Protein AF-A0A1V6U0C4-F1 (afdb_monomer_lite)

Organism: NCBI:txid303698

Radius of gyration: 34.63 Å; chains: 1; bounding box: 100×95×106 Å

Sequence (886 aa):
MTERLQQIHQQLEPTDLATYPDRLDGQVVIITGGAQGIGRATALILARKGAKLAINDLDKDKAEKLAKEIRALQGEAEIFPGNVLEEAFPQLLVSSVLQKWGKINCLINNAGFCHDSAIHKMDDDKFDIIMKIHNYVPFRMARALAGHWMDPANMTMPKAIINVSSTSGLHGSMGQINYATAKAGVLGLTKTIAAEWGRYNVRANVVAYGWIDTRITRPPTDSETMEIGGQAIKLGIPENAKKWRDVSDIPLGRPGSADEAARVILFLASPLSSDVQHARSPQAREINFDFWFVLQASALIYVSSWLTIDNSKTPLHKTRTSSQPSEQWDNEVDVYDIQDYRPRSVSLSSQLLCLRELVHTQDKKRKISAPKKNKIEGPVFLLELPRPERLQELLDVYFRDLDSFFPFIKRDETQAQIEKALHSLGHSDNQLILDIQPEGYSLIALLCNMLAIAESLCAPGAWPYEIRPGWSLFLRGCRLIQHCSPLRHIDFHLIQYYALSSEYLMQSELLYDASRAISTAAQLAMRVRLNEERVWNTATESEIKNRKRLWWTIYFLDQKISQRTGSPYIIRDTEIALPEFSQDPKTRTDRYMQVLVDLGRLWSLIWDTFFAASAPKPQDWKEVELMDTRILMVQRDLASELTWNTDILSRVYMAQEEQEPYIRRRLAIFIRLNILRLTIRQNPMQKRQGTKYHGICVSLASETVEAIAAFTESCQSIIPCGFFFCTALLECIYHLILSMQAIPTDEEHEASIQSFRLAYQLLERFSQALDTAKRALRALNSVVSLAAITKSRSIDRGPSPLREPEEDPAIELNFNVPEPIDFFDPMSWQIDDIPLDVVALVSSMGEPPIYDNTVGEMSKKSPTPDISIWDCEYVQGSTPGSILNQ

Secondary structure (DSSP, 8-state):
-HHHHHHHHHHHS---T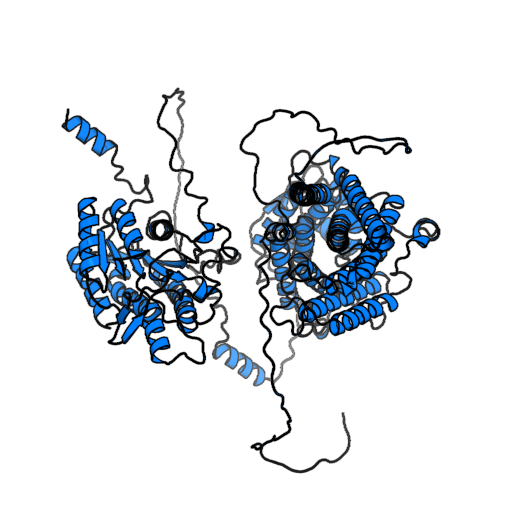TT-TT--TT-EEEEETTTSHHHHHHHHHHHTTT-EEEEEES-HHHHHHHHHHHHHTT--EEEEES-TTSTTHHHHHHHHHHHHHS---EEEE-------B-GGG--HHHHHHHHIIIIIHHHHHHHHHHHHHSSGGGTTS-EEEEEEEETHHHH--TTBHHHHHHHHHHHHHHHHHHHHHGGGTEEEEEEEE--B-SGGGS---TT-EEEETTEEEE-S--TT-TTTT--TTSTTSSPBPHHHHHHHHHHHHSGGGTT-S----SSS-SS-TTTSSEEEGGG--TTGGGS----------------------------------------HHHHHHHHHHHH-------PPPPPP--------EEEE---HHHHHHHHHHHHHHTTTT---S-HHHHHHHHHHHHHHHT-BTTB-EEEE-GGGHHHHHHHHHHHHHHHHTS-GGG-SS-SSTTHHHHHHHHHHHTTS-TTT---HHHHHHHHHHHHHHHHTT-HHHHHHHHHHHHHHHHHTTTTBGGG-TT--HHHHHHHHHHHHHHHHHHHHHHHHHTS--S--GGG-B---STT---SHHHHHHHHHHHHHHHHHHHIIIIISTT-S-TT-HHHHHHHHHHHHHHHHTS-TTT---GGGTTTTGGGTT--HHHHHHHHHHHHHHHHHHHHTTS-TT-S---GGGHHHHHHHHHHHHHHHHHHHHH-S--GGGHHHHHHHHHHHHHHHHHHHTSPPPHHHHHHHHHHHHHHHHHHHHHHTT-HHHHHHHHHHHHHHHHHHHTTSS-----------------------PPPP-----TT---S----GGGGGGGGG--PPPPP-----------------------------------

pLDDT: mean 71.69, std 26.25, range [21.12, 98.69]

Structure (mmCIF, N/CA/C/O backbone):
data_AF-A0A1V6U0C4-F1
#
_entry.id   AF-A0A1V6U0C4-F1
#
loop_
_atom_site.group_PDB
_atom_site.id
_atom_site.type_symbol
_atom_site.label_atom_id
_atom_site.label_alt_id
_atom_site.label_comp_id
_atom_site.label_asym_id
_atom_site.label_entity_id
_atom_site.label_seq_id
_atom_site.pdbx_PDB_ins_code
_atom_site.Cartn_x
_atom_site.Cartn_y
_atom_site.Cartn_z
_atom_site.occupancy
_atom_site.B_iso_or_equiv
_atom_site.auth_seq_id
_atom_site.auth_comp_id
_atom_site.auth_asym_id
_atom_site.auth_atom_id
_atom_site.pdbx_PDB_model_num
ATOM 1 N N . MET A 1 1 ? -57.168 0.399 -27.614 1.00 48.81 1 MET A N 1
ATOM 2 C CA . MET A 1 1 ? -56.243 1.178 -26.748 1.00 48.81 1 MET A CA 1
ATOM 3 C C . MET A 1 1 ? -55.398 0.246 -25.891 1.00 48.81 1 MET A C 1
ATOM 5 O O . MET A 1 1 ? -54.184 0.334 -25.979 1.00 48.81 1 MET A O 1
ATOM 9 N N . THR A 1 2 ? -56.014 -0.682 -25.152 1.00 57.25 2 THR A N 1
ATOM 10 C CA . THR A 1 2 ? -55.344 -1.708 -24.328 1.00 57.25 2 THR A CA 1
ATOM 11 C C . THR A 1 2 ? -54.260 -2.487 -25.079 1.00 57.25 2 THR A C 1
ATOM 13 O O . THR A 1 2 ? -53.132 -2.532 -24.612 1.00 57.25 2 THR A O 1
ATOM 16 N N . GLU A 1 3 ? -54.538 -2.979 -26.291 1.00 62.91 3 GLU A N 1
ATOM 17 C CA . GLU A 1 3 ? -53.541 -3.671 -27.133 1.00 62.91 3 GLU A CA 1
ATOM 18 C C . GLU A 1 3 ? -52.337 -2.784 -27.476 1.00 62.91 3 GLU A C 1
ATOM 20 O O . GLU A 1 3 ? -51.212 -3.259 -27.551 1.00 62.91 3 GLU A O 1
ATOM 25 N N . ARG A 1 4 ? -52.555 -1.474 -27.651 1.00 60.41 4 ARG A N 1
ATOM 26 C CA . ARG A 1 4 ? -51.495 -0.509 -27.970 1.00 60.41 4 ARG A CA 1
ATOM 27 C C . ARG A 1 4 ? -50.653 -0.181 -26.736 1.00 60.41 4 ARG A C 1
ATOM 29 O O . ARG A 1 4 ? -49.456 0.028 -26.869 1.00 60.41 4 ARG A O 1
ATOM 36 N N . LEU A 1 5 ? -51.256 -0.208 -25.543 1.00 59.62 5 LEU A N 1
ATOM 37 C CA . LEU A 1 5 ? -50.532 -0.193 -24.268 1.00 59.62 5 LEU A CA 1
ATOM 38 C C . LEU A 1 5 ? -49.757 -1.500 -24.046 1.00 59.62 5 LEU A C 1
ATOM 40 O O . LEU A 1 5 ? -48.626 -1.435 -23.591 1.00 59.62 5 LEU A O 1
ATOM 44 N N . GLN A 1 6 ? -50.302 -2.662 -24.421 1.00 52.16 6 GLN A N 1
ATOM 45 C CA . GLN A 1 6 ? -49.581 -3.941 -24.362 1.00 52.16 6 GLN A CA 1
ATOM 46 C C . GLN A 1 6 ? -48.419 -3.999 -25.362 1.00 52.16 6 GLN A C 1
ATOM 48 O O . GLN A 1 6 ? -47.342 -4.439 -24.985 1.00 52.16 6 GLN A O 1
ATOM 53 N N . GLN A 1 7 ? -48.587 -3.495 -26.589 1.00 53.66 7 GLN A N 1
ATOM 54 C CA . GLN A 1 7 ? -47.493 -3.358 -27.558 1.00 53.66 7 GLN A CA 1
ATOM 55 C C . GLN A 1 7 ? -46.413 -2.392 -27.062 1.00 53.66 7 GLN A C 1
ATOM 57 O O . GLN A 1 7 ? -45.239 -2.730 -27.126 1.00 53.66 7 GLN A O 1
ATOM 62 N N . ILE A 1 8 ? -46.790 -1.230 -26.516 1.00 56.28 8 ILE A N 1
ATOM 63 C CA . ILE A 1 8 ? -45.831 -0.291 -25.915 1.00 56.28 8 ILE A CA 1
ATOM 64 C C . ILE A 1 8 ? -45.133 -0.932 -24.706 1.00 56.28 8 ILE A C 1
ATOM 66 O O . ILE A 1 8 ? -43.926 -0.796 -24.568 1.00 56.28 8 ILE A O 1
ATOM 70 N N . HIS A 1 9 ? -45.840 -1.695 -23.871 1.00 47.06 9 HIS A N 1
ATOM 71 C CA . HIS A 1 9 ? -45.245 -2.416 -22.743 1.00 47.06 9 HIS A CA 1
ATOM 72 C C . HIS A 1 9 ? -44.287 -3.528 -23.209 1.00 47.06 9 HIS A C 1
ATOM 74 O O . HIS A 1 9 ? -43.202 -3.641 -22.658 1.00 47.06 9 HIS A O 1
ATOM 80 N N . GLN A 1 10 ? -44.613 -4.270 -24.274 1.00 45.59 10 GLN A N 1
ATOM 81 C CA . GLN A 1 10 ? -43.714 -5.247 -24.915 1.00 45.59 10 GLN A CA 1
ATOM 82 C C . GLN A 1 10 ? -42.539 -4.607 -25.676 1.00 45.59 10 GLN A C 1
ATOM 84 O O . GLN A 1 10 ? -41.544 -5.278 -25.916 1.00 45.59 10 GLN A O 1
ATOM 89 N N . GLN A 1 11 ? -42.641 -3.332 -26.061 1.00 49.75 11 GLN A N 1
ATOM 90 C CA . GLN A 1 11 ? -41.551 -2.549 -26.661 1.00 49.75 11 GLN A CA 1
ATOM 91 C C . GLN A 1 11 ? -40.713 -1.788 -25.619 1.00 49.75 11 GLN A C 1
ATOM 93 O O . GLN A 1 11 ? -39.658 -1.261 -25.963 1.00 49.75 11 GLN A O 1
ATOM 98 N N . LEU A 1 12 ? -41.174 -1.728 -24.364 1.00 47.59 12 LEU A N 1
ATOM 99 C CA . LEU A 1 12 ? -40.474 -1.119 -23.228 1.00 47.59 12 LEU A CA 1
ATOM 100 C C . LEU A 1 12 ? -39.928 -2.149 -22.230 1.00 47.59 12 LEU A C 1
ATOM 102 O O . LEU A 1 12 ? -39.024 -1.799 -21.482 1.00 47.59 12 LEU A O 1
ATOM 106 N N . GLU A 1 13 ? -40.434 -3.388 -22.208 1.00 42.34 13 GLU A N 1
ATOM 107 C CA . GLU A 1 13 ? -39.795 -4.520 -21.525 1.00 42.34 13 GLU A CA 1
ATOM 108 C C . GLU A 1 13 ? -38.587 -4.999 -22.345 1.00 42.34 13 GLU A C 1
ATOM 110 O O . GLU A 1 13 ? -38.758 -5.583 -23.419 1.00 42.34 13 GLU A O 1
ATOM 115 N N . PRO A 1 14 ? -37.354 -4.784 -21.864 1.00 43.22 14 PRO A N 1
ATOM 116 C CA . PRO A 1 14 ? -36.155 -5.143 -22.592 1.00 43.22 14 PRO A CA 1
ATOM 117 C C . PRO A 1 14 ? -35.786 -6.589 -22.257 1.00 43.22 14 PRO A C 1
ATOM 119 O O . PRO A 1 14 ? -35.082 -6.864 -21.285 1.00 43.22 14 PRO A O 1
ATOM 122 N N . THR A 1 15 ? -36.248 -7.532 -23.076 1.00 44.88 15 THR A N 1
ATOM 123 C CA . THR A 1 15 ? -35.965 -8.971 -22.913 1.00 44.88 15 THR A CA 1
ATOM 124 C C . THR A 1 15 ? -34.517 -9.371 -23.233 1.00 44.88 15 THR A C 1
ATOM 126 O O . THR A 1 15 ? -34.211 -10.561 -23.258 1.00 44.88 15 THR A O 1
ATOM 129 N N . ASP A 1 16 ? -33.632 -8.409 -23.508 1.00 48.69 16 ASP A N 1
ATOM 130 C CA . ASP A 1 16 ? -32.241 -8.647 -23.889 1.00 48.69 16 ASP A CA 1
ATOM 131 C C . ASP A 1 16 ? -31.268 -8.297 -22.748 1.00 48.69 16 ASP A C 1
ATOM 133 O O . ASP A 1 16 ? -31.125 -7.137 -22.339 1.00 48.69 16 ASP A O 1
ATOM 137 N N . LEU A 1 17 ? -30.553 -9.320 -22.269 1.00 49.03 17 LEU A N 1
ATOM 138 C CA . LEU A 1 17 ? -29.506 -9.211 -21.248 1.00 49.03 17 LEU A CA 1
ATOM 139 C C . LEU A 1 17 ? -28.351 -8.291 -21.680 1.00 49.03 17 LEU A C 1
ATOM 141 O O . LEU A 1 17 ? -27.654 -7.762 -20.817 1.00 49.03 17 LEU A O 1
ATOM 145 N N . ALA A 1 18 ? -28.165 -8.062 -22.986 1.00 49.72 18 ALA A N 1
ATOM 146 C CA . ALA A 1 18 ? -27.179 -7.118 -23.505 1.00 49.72 18 ALA A CA 1
ATOM 147 C C . ALA A 1 18 ? -27.529 -5.646 -23.214 1.00 49.72 18 ALA A C 1
ATOM 149 O O . ALA A 1 18 ? -26.632 -4.806 -23.197 1.00 49.72 18 ALA A O 1
ATOM 150 N N . THR A 1 19 ? -28.807 -5.317 -22.978 1.00 50.94 19 THR A N 1
ATOM 151 C CA . THR A 1 19 ? -29.241 -3.925 -22.740 1.00 50.94 19 THR A CA 1
ATOM 152 C C . THR A 1 19 ? -29.371 -3.597 -21.246 1.00 50.94 19 THR A C 1
ATOM 154 O O . THR A 1 19 ? -29.129 -2.460 -20.849 1.00 50.94 19 THR A O 1
ATOM 157 N N . TYR A 1 20 ? -29.701 -4.582 -20.398 1.00 63.03 20 TYR A N 1
ATOM 158 C CA . TYR A 1 20 ? -29.840 -4.402 -18.943 1.00 63.03 20 TYR A CA 1
ATOM 159 C C . TYR A 1 20 ? -29.077 -5.497 -18.173 1.00 63.03 20 TYR A C 1
ATOM 161 O O . TYR A 1 20 ? -29.687 -6.446 -17.675 1.00 63.03 20 TYR A O 1
ATOM 169 N N . PRO A 1 21 ? -27.740 -5.377 -18.040 1.00 68.25 21 PRO A N 1
ATOM 170 C CA . PRO A 1 21 ? -26.873 -6.416 -17.465 1.00 68.25 21 PRO A CA 1
ATOM 171 C C . PRO A 1 21 ? -27.048 -6.651 -15.953 1.00 68.25 21 PRO A C 1
ATOM 173 O O . PRO A 1 21 ? -26.365 -7.503 -15.386 1.00 68.25 21 PRO A O 1
ATOM 176 N N . ASP A 1 22 ? -27.947 -5.915 -15.292 1.00 74.25 22 ASP A N 1
ATOM 177 C CA . ASP A 1 22 ? -28.331 -6.117 -13.890 1.00 74.25 22 ASP A CA 1
ATOM 178 C C . ASP A 1 22 ? -29.613 -6.959 -13.713 1.00 74.25 22 ASP A C 1
ATOM 180 O O . ASP A 1 22 ? -29.988 -7.283 -12.582 1.00 74.25 22 ASP A O 1
ATOM 184 N N . ARG A 1 23 ? -30.278 -7.337 -14.817 1.00 85.00 23 ARG A N 1
ATOM 185 C CA . ARG A 1 23 ? -31.432 -8.244 -14.818 1.00 85.00 23 ARG A CA 1
ATOM 186 C C . ARG A 1 23 ? -31.008 -9.709 -14.644 1.00 85.00 23 ARG A C 1
ATOM 188 O O . ARG A 1 23 ? -29.919 -10.134 -15.031 1.00 85.00 23 ARG A O 1
ATOM 195 N N . LEU A 1 24 ? -31.897 -10.484 -14.028 1.00 91.25 24 LEU A N 1
ATOM 196 C CA . LEU A 1 24 ? -31.707 -11.869 -13.588 1.00 91.25 24 LEU A CA 1
ATOM 197 C C . LEU A 1 24 ? -32.878 -12.771 -14.020 1.00 91.25 24 LEU A C 1
ATOM 199 O O . LEU A 1 24 ? -33.115 -13.807 -13.397 1.00 91.25 24 LEU A O 1
ATOM 203 N N . ASP A 1 25 ? -33.635 -12.382 -15.049 1.00 89.69 25 ASP A N 1
ATOM 204 C CA . ASP A 1 25 ? -34.877 -13.054 -15.437 1.00 89.69 25 ASP A CA 1
ATOM 205 C C . ASP A 1 25 ? -34.689 -14.553 -15.673 1.00 89.69 25 ASP A C 1
ATOM 207 O O . ASP A 1 25 ? -33.862 -15.007 -16.468 1.00 89.69 25 ASP A O 1
ATOM 211 N N . GLY A 1 26 ? -35.464 -15.348 -14.936 1.00 87.69 26 GLY A N 1
ATOM 212 C CA . GLY A 1 26 ? -35.410 -16.802 -15.024 1.00 87.69 26 GLY A CA 1
ATOM 213 C C . GLY A 1 26 ? -34.105 -17.424 -14.516 1.00 87.69 26 GLY A C 1
ATOM 214 O O . GLY A 1 26 ? -33.923 -18.629 -14.707 1.00 87.69 26 GLY A O 1
ATOM 215 N N . GLN A 1 27 ? -33.207 -16.672 -13.870 1.00 95.06 27 GLN A N 1
ATOM 216 C CA . GLN A 1 27 ? -32.126 -17.248 -13.068 1.00 95.06 27 GLN A CA 1
ATOM 217 C C . GLN A 1 27 ? -32.682 -17.805 -11.753 1.00 95.06 27 GLN A C 1
ATOM 219 O O . GLN A 1 27 ? -33.609 -17.240 -11.176 1.00 95.06 27 GLN A O 1
ATOM 224 N N . VAL A 1 28 ? -32.109 -18.907 -11.268 1.00 98.25 28 VAL A N 1
ATOM 225 C CA . VAL A 1 28 ? -32.510 -19.545 -10.001 1.00 98.25 28 VAL A CA 1
ATOM 226 C C . VAL A 1 28 ? -31.437 -19.305 -8.941 1.00 98.25 28 VAL A C 1
ATOM 228 O O . VAL A 1 28 ? -30.267 -19.622 -9.169 1.00 98.25 28 VAL A O 1
ATOM 231 N N . VAL A 1 29 ? -31.819 -18.760 -7.786 1.00 98.56 29 VAL A N 1
ATOM 232 C CA . VAL A 1 29 ? -30.886 -18.353 -6.725 1.00 98.56 29 VAL A CA 1
ATOM 233 C C . VAL A 1 29 ? -31.259 -18.989 -5.387 1.00 98.56 29 VAL A C 1
ATOM 235 O O . VAL A 1 29 ? -32.388 -18.846 -4.920 1.00 98.56 29 VAL A O 1
ATOM 238 N N . ILE A 1 30 ? -30.296 -19.656 -4.748 1.00 98.69 30 ILE A N 1
ATOM 239 C CA . ILE A 1 30 ? -30.408 -20.150 -3.370 1.00 98.69 30 ILE A CA 1
ATOM 240 C C . ILE A 1 30 ? -29.840 -19.105 -2.410 1.00 98.69 30 ILE A C 1
ATOM 242 O O . ILE A 1 30 ? -28.704 -18.668 -2.580 1.00 98.69 30 ILE A O 1
ATOM 246 N N . ILE A 1 31 ? -30.602 -18.751 -1.373 1.00 98.50 31 ILE A N 1
ATOM 247 C CA . ILE A 1 31 ? -30.173 -17.865 -0.283 1.00 98.50 31 ILE A CA 1
ATOM 248 C C . ILE A 1 31 ? -30.316 -18.620 1.040 1.00 98.50 31 ILE A C 1
ATOM 250 O O . ILE A 1 31 ? -31.425 -19.003 1.414 1.00 98.50 31 ILE A O 1
ATOM 254 N N . THR A 1 32 ? -29.210 -18.819 1.761 1.00 97.81 32 THR A N 1
ATOM 255 C CA . THR A 1 32 ? -29.235 -19.375 3.126 1.00 97.81 32 THR A CA 1
ATOM 256 C C . THR A 1 32 ? -29.350 -18.253 4.162 1.00 97.81 32 THR A C 1
ATOM 258 O O . THR A 1 32 ? -28.738 -17.193 4.011 1.00 97.81 32 THR A O 1
ATOM 261 N N . GLY A 1 33 ? -30.155 -18.450 5.211 1.00 95.12 33 GLY A N 1
ATOM 262 C CA . GLY A 1 33 ? -30.475 -17.391 6.182 1.00 95.12 33 GLY A CA 1
ATOM 263 C C . GLY A 1 33 ? -31.185 -16.194 5.535 1.00 95.12 33 GLY A C 1
ATOM 264 O O . GLY A 1 33 ? -30.844 -15.041 5.804 1.00 95.12 33 GLY A O 1
ATOM 265 N N . GLY A 1 34 ? -32.081 -16.462 4.584 1.00 94.38 34 GLY A N 1
ATOM 266 C CA . GLY A 1 34 ? -32.668 -15.459 3.700 1.00 94.38 34 GLY A CA 1
ATOM 267 C C . GLY A 1 34 ? -33.820 -14.644 4.295 1.00 94.38 34 GLY A C 1
ATOM 268 O O . GLY A 1 34 ? -34.226 -13.670 3.671 1.00 94.38 34 GLY A O 1
ATOM 269 N N . ALA A 1 35 ? -34.366 -14.990 5.466 1.00 92.88 35 ALA A N 1
ATOM 270 C CA . ALA A 1 35 ? -35.609 -14.385 5.959 1.00 92.88 35 ALA A CA 1
ATOM 271 C C . ALA A 1 35 ? -35.428 -13.042 6.695 1.00 92.88 35 ALA A C 1
ATOM 273 O O . ALA A 1 35 ? -36.407 -12.338 6.953 1.00 92.88 35 ALA A O 1
ATOM 274 N N . GLN A 1 36 ? -34.193 -12.662 7.041 1.00 89.19 36 GLN A N 1
ATOM 275 C CA . GLN A 1 36 ? -33.889 -11.469 7.843 1.00 89.19 36 GLN A CA 1
ATOM 276 C C . GLN A 1 36 ? -32.583 -10.772 7.415 1.00 89.19 36 GLN A C 1
ATOM 278 O O . GLN A 1 36 ? -31.756 -11.342 6.705 1.00 89.19 36 GLN A O 1
ATOM 283 N N . GLY A 1 37 ? -32.399 -9.516 7.842 1.00 91.62 37 GLY A N 1
ATOM 284 C CA . GLY A 1 37 ? -31.173 -8.738 7.615 1.00 91.62 37 GLY A CA 1
ATOM 285 C C . GLY A 1 37 ? -30.767 -8.620 6.139 1.00 91.62 37 GLY A C 1
ATOM 286 O O . GLY A 1 37 ? -31.616 -8.415 5.269 1.00 91.62 37 GLY A O 1
ATOM 287 N N . ILE A 1 38 ? -29.465 -8.778 5.873 1.00 93.38 38 ILE A N 1
ATOM 288 C CA . ILE A 1 38 ? -28.871 -8.751 4.523 1.00 93.38 38 ILE A CA 1
ATOM 289 C C . ILE A 1 38 ? -29.523 -9.805 3.615 1.00 93.38 38 ILE A C 1
ATOM 291 O O . ILE A 1 38 ? -29.815 -9.506 2.459 1.00 93.38 38 ILE A O 1
ATOM 295 N N . GLY A 1 39 ? -29.841 -10.995 4.139 1.00 96.12 39 GLY A N 1
ATOM 296 C CA . GLY A 1 39 ? -30.518 -12.062 3.396 1.00 96.12 39 GLY A CA 1
ATOM 297 C C . GLY A 1 39 ? -31.886 -11.637 2.853 1.00 96.12 39 GLY A C 1
ATOM 298 O O . GLY A 1 39 ? -32.163 -11.838 1.671 1.00 96.12 39 GLY A O 1
ATOM 299 N N . ARG A 1 40 ? -32.703 -10.954 3.671 1.00 96.44 40 ARG A N 1
ATOM 300 C CA . ARG A 1 40 ? -34.016 -10.444 3.234 1.00 96.44 40 ARG A CA 1
ATOM 301 C C . ARG A 1 40 ? -33.895 -9.310 2.219 1.00 96.44 40 ARG A C 1
ATOM 303 O O . ARG A 1 40 ? -34.623 -9.311 1.230 1.00 96.44 40 ARG A O 1
ATOM 310 N N . ALA A 1 41 ? -32.998 -8.352 2.449 1.00 96.81 41 ALA A N 1
ATOM 311 C CA . ALA A 1 41 ? -32.757 -7.263 1.500 1.00 96.81 41 ALA A CA 1
ATOM 312 C C . ALA A 1 41 ? -32.272 -7.808 0.140 1.00 96.81 41 ALA A C 1
ATOM 314 O O . ALA A 1 41 ? -32.763 -7.409 -0.916 1.00 96.81 41 ALA A O 1
ATOM 315 N N . THR A 1 42 ? -31.395 -8.816 0.181 1.00 97.69 42 THR A N 1
ATOM 316 C CA . THR A 1 42 ? -30.909 -9.564 -0.986 1.00 97.69 42 THR A CA 1
ATOM 317 C C . THR A 1 42 ? -32.050 -10.276 -1.713 1.00 97.69 42 THR A C 1
ATOM 319 O O . THR A 1 42 ? -32.205 -10.106 -2.919 1.00 97.69 42 THR A O 1
ATOM 322 N N . ALA A 1 43 ? -32.913 -11.008 -1.006 1.00 97.94 43 ALA A N 1
ATOM 323 C CA . ALA A 1 43 ? -34.070 -11.652 -1.624 1.00 97.94 43 ALA A CA 1
ATOM 324 C C . ALA A 1 43 ? -35.005 -10.632 -2.309 1.00 97.94 43 ALA A C 1
ATOM 326 O O . ALA A 1 43 ? -35.416 -10.831 -3.450 1.00 97.94 43 ALA A O 1
ATOM 327 N N . LEU A 1 44 ? -35.296 -9.501 -1.659 1.00 97.12 44 LEU A N 1
ATOM 328 C CA . LEU A 1 44 ? -36.164 -8.467 -2.230 1.00 97.12 44 LEU A CA 1
ATOM 329 C C . LEU A 1 44 ? -35.559 -7.783 -3.466 1.00 97.12 44 LEU A C 1
ATOM 331 O O . LEU A 1 44 ? -36.295 -7.520 -4.418 1.00 97.12 44 LEU A O 1
ATOM 335 N N . ILE A 1 45 ? -34.252 -7.495 -3.486 1.00 96.06 45 ILE A N 1
ATOM 336 C CA . ILE A 1 45 ? -33.626 -6.839 -4.645 1.00 96.06 45 ILE A CA 1
ATOM 337 C C . ILE A 1 45 ? -33.458 -7.797 -5.836 1.00 96.06 45 ILE A C 1
ATOM 339 O O . ILE A 1 45 ? -33.698 -7.389 -6.970 1.00 96.06 45 ILE A O 1
ATOM 343 N N . LEU A 1 46 ? -33.135 -9.074 -5.595 1.00 96.62 46 LEU A N 1
ATOM 344 C CA . LEU A 1 46 ? -33.005 -10.083 -6.655 1.00 96.62 46 LEU A CA 1
ATOM 345 C C . LEU A 1 46 ? -34.370 -10.440 -7.270 1.00 96.62 46 LEU A C 1
ATOM 347 O O . LEU A 1 46 ? -34.481 -10.548 -8.491 1.00 96.62 46 LEU A O 1
ATOM 351 N N . ALA A 1 47 ? -35.428 -10.546 -6.455 1.00 96.00 47 ALA A N 1
ATOM 352 C CA . ALA A 1 47 ? -36.794 -10.758 -6.945 1.00 96.00 47 ALA A CA 1
ATOM 353 C C . ALA A 1 47 ? -37.259 -9.619 -7.871 1.00 96.00 47 ALA A C 1
ATOM 355 O O . ALA A 1 47 ? -37.797 -9.875 -8.946 1.00 96.00 47 ALA A O 1
ATOM 356 N N . ARG A 1 48 ? -36.967 -8.360 -7.507 1.00 93.50 48 ARG A N 1
ATOM 357 C CA . ARG A 1 48 ? -37.220 -7.167 -8.344 1.00 93.50 48 ARG A CA 1
ATOM 358 C C . ARG A 1 48 ? -36.404 -7.127 -9.646 1.00 93.50 48 ARG A C 1
ATOM 360 O O . ARG A 1 48 ? -36.626 -6.239 -10.464 1.00 93.50 48 ARG A O 1
ATOM 367 N N . LYS A 1 49 ? -35.464 -8.056 -9.836 1.00 93.88 49 LYS A N 1
ATOM 368 C CA . LYS A 1 49 ? -34.673 -8.240 -11.061 1.00 93.88 49 LYS A CA 1
ATOM 369 C C . LYS A 1 49 ? -35.012 -9.539 -11.803 1.00 93.88 49 LYS A C 1
ATOM 371 O O . LYS A 1 49 ? -34.269 -9.925 -12.695 1.00 93.88 49 LYS A O 1
ATOM 376 N N . GLY A 1 50 ? -36.126 -10.199 -11.469 1.00 92.88 50 GLY A N 1
ATOM 377 C CA . GLY A 1 50 ? -36.639 -11.367 -12.201 1.00 92.88 50 GLY A CA 1
ATOM 378 C C . GLY A 1 50 ? -36.068 -12.724 -11.764 1.00 92.88 50 GLY A C 1
ATOM 379 O O . GLY A 1 50 ? -36.359 -13.743 -12.398 1.00 92.88 50 GLY A O 1
ATOM 380 N N . ALA A 1 51 ? -35.279 -12.767 -10.685 1.00 96.44 51 ALA A N 1
ATOM 381 C CA . ALA A 1 51 ? -34.737 -14.014 -10.150 1.00 96.44 51 ALA A CA 1
ATOM 382 C C . ALA A 1 51 ? -35.814 -14.867 -9.451 1.00 96.44 51 ALA A C 1
ATOM 384 O O . ALA A 1 51 ? -36.647 -14.354 -8.701 1.00 96.44 51 ALA A O 1
ATOM 385 N N . LYS A 1 52 ? -35.738 -16.190 -9.638 1.00 98.19 52 LYS A N 1
ATOM 386 C CA . LYS A 1 52 ? -36.519 -17.201 -8.908 1.00 98.19 52 LYS A CA 1
ATOM 387 C C . LYS A 1 52 ? -35.754 -17.614 -7.652 1.00 98.19 52 LYS A C 1
ATOM 389 O O . LYS A 1 52 ? -34.585 -17.991 -7.751 1.00 98.19 52 LYS A O 1
ATOM 394 N N . LEU A 1 53 ? -36.381 -17.539 -6.479 1.00 98.31 53 LEU A N 1
ATOM 395 C CA . LEU A 1 53 ? -35.670 -17.610 -5.198 1.00 98.31 53 LEU A CA 1
ATOM 396 C C . LEU A 1 53 ? -36.024 -18.846 -4.363 1.00 98.31 53 LEU A C 1
ATOM 398 O O . LEU A 1 53 ? -37.177 -19.050 -3.982 1.00 98.31 53 LEU A O 1
ATOM 402 N N . ALA A 1 54 ? -34.995 -19.612 -4.001 1.00 98.38 54 ALA A N 1
ATOM 403 C CA . ALA A 1 54 ? -35.034 -20.616 -2.946 1.00 98.38 54 ALA A CA 1
ATOM 404 C C . ALA A 1 54 ? -34.546 -19.9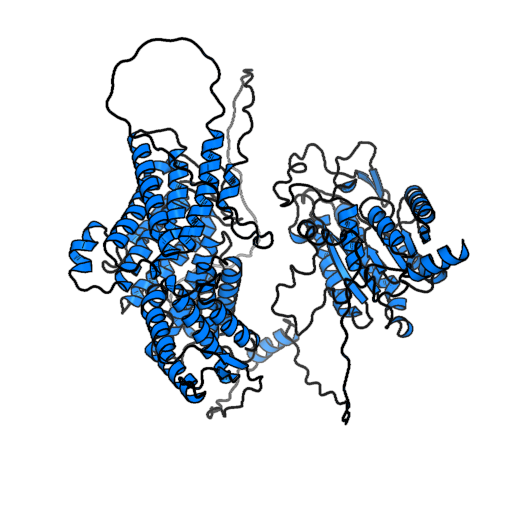89 -1.633 1.00 98.38 54 ALA A C 1
ATOM 406 O O . ALA A 1 54 ? -33.352 -19.729 -1.458 1.00 98.38 54 ALA A O 1
ATOM 407 N N . ILE A 1 55 ? -35.471 -19.733 -0.711 1.00 98.12 55 ILE A N 1
ATOM 408 C CA . ILE A 1 55 ? -35.203 -19.041 0.551 1.00 98.12 55 ILE A CA 1
ATOM 409 C C . ILE A 1 55 ? -35.116 -20.078 1.669 1.00 98.12 55 ILE A C 1
ATOM 411 O O . ILE A 1 55 ? -36.134 -20.576 2.150 1.00 98.12 55 ILE A O 1
ATOM 415 N N . ASN A 1 56 ? -33.899 -20.401 2.101 1.00 97.94 56 ASN A N 1
ATOM 416 C CA . ASN A 1 56 ? -33.686 -21.164 3.324 1.00 97.94 56 ASN A CA 1
ATOM 417 C C . ASN A 1 56 ? -33.559 -20.221 4.528 1.00 97.94 56 ASN A C 1
ATOM 419 O O . ASN A 1 56 ? -32.838 -19.226 4.477 1.00 97.94 56 ASN A O 1
ATOM 423 N N . ASP A 1 57 ? -34.206 -20.581 5.632 1.00 95.69 57 ASP A N 1
ATOM 424 C CA . ASP A 1 57 ? -33.958 -20.025 6.961 1.00 95.69 57 ASP A CA 1
ATOM 425 C C . ASP A 1 57 ? -34.315 -21.080 8.028 1.00 95.69 57 ASP A C 1
ATOM 427 O O . ASP A 1 57 ? -34.948 -22.094 7.720 1.00 95.69 57 ASP A O 1
ATOM 431 N N . LEU A 1 58 ? -33.929 -20.839 9.281 1.00 90.81 58 LEU A N 1
ATOM 432 C CA . LEU A 1 58 ? -34.447 -21.590 10.429 1.00 90.81 58 LEU A CA 1
ATOM 433 C C . LEU A 1 58 ? -35.878 -21.141 10.758 1.00 90.81 58 LEU A C 1
ATOM 435 O O . LEU A 1 58 ? -36.724 -21.955 11.124 1.00 90.81 58 LEU A O 1
ATOM 439 N N . ASP A 1 59 ? -36.164 -19.846 10.599 1.00 91.00 59 ASP A N 1
ATOM 440 C CA . ASP A 1 59 ? -37.468 -19.268 10.907 1.00 91.00 59 ASP A CA 1
ATOM 441 C C . ASP A 1 59 ? -38.433 -19.392 9.717 1.00 91.00 59 ASP A C 1
ATOM 443 O O . ASP A 1 59 ? -38.454 -18.569 8.794 1.00 91.00 59 ASP A O 1
ATOM 447 N N . LYS A 1 60 ? -39.250 -20.451 9.751 1.00 93.88 60 LYS A N 1
ATOM 448 C CA . LYS A 1 60 ? -40.256 -20.755 8.725 1.00 93.88 60 LYS A CA 1
ATOM 449 C C . LYS A 1 60 ? -41.264 -19.621 8.514 1.00 93.88 60 LYS A C 1
ATOM 451 O O . LYS A 1 60 ? -41.650 -19.370 7.373 1.00 93.88 60 LYS A O 1
ATOM 456 N N . ASP A 1 61 ? -41.692 -18.943 9.575 1.00 93.69 61 ASP A N 1
ATOM 457 C CA . ASP A 1 61 ? -42.777 -17.962 9.494 1.00 93.69 61 ASP A CA 1
ATOM 458 C C . ASP A 1 61 ? -42.275 -16.613 8.965 1.00 93.69 61 ASP A C 1
ATOM 460 O O . ASP A 1 61 ? -42.946 -15.986 8.136 1.00 93.69 61 ASP A O 1
ATOM 464 N N . LYS A 1 62 ? -41.049 -16.204 9.327 1.00 93.31 62 LYS A N 1
ATOM 465 C CA . LYS A 1 62 ? -40.346 -15.098 8.657 1.00 93.31 62 LYS A CA 1
ATOM 466 C C . LYS A 1 62 ? -40.083 -15.426 7.184 1.00 93.31 62 LYS A C 1
ATOM 468 O O . LYS A 1 62 ? -40.295 -14.558 6.335 1.00 93.31 62 LYS A O 1
ATOM 473 N N . ALA A 1 63 ? -39.674 -16.657 6.863 1.00 94.94 63 ALA A N 1
ATOM 474 C CA . ALA A 1 63 ? -39.440 -17.075 5.481 1.00 94.94 63 ALA A CA 1
ATOM 475 C C . ALA A 1 63 ? -40.731 -17.027 4.643 1.00 94.94 63 ALA A C 1
ATOM 477 O O . ALA A 1 63 ? -40.733 -16.446 3.558 1.00 94.94 63 ALA A O 1
ATOM 478 N N . GLU A 1 64 ? -41.852 -17.561 5.145 1.00 96.62 64 GLU A N 1
ATOM 479 C CA . GLU A 1 64 ? -43.133 -17.530 4.422 1.00 96.62 64 GLU A CA 1
ATOM 480 C C . GLU A 1 64 ? -43.700 -16.107 4.314 1.00 96.62 64 GLU A C 1
ATOM 482 O O . GLU A 1 64 ? -44.299 -15.757 3.295 1.00 96.62 64 GLU A O 1
ATOM 487 N N . LYS A 1 65 ? -43.483 -15.249 5.322 1.00 96.50 65 LYS A N 1
ATOM 488 C CA . LYS A 1 65 ? -43.807 -13.818 5.223 1.00 96.50 65 LYS A CA 1
ATOM 489 C C . LYS A 1 65 ? -43.034 -13.158 4.079 1.00 96.50 65 LYS A C 1
ATOM 491 O O . LYS A 1 65 ? -43.646 -12.495 3.246 1.00 96.50 65 LYS A O 1
ATOM 496 N N . LEU A 1 66 ? -41.722 -13.375 3.996 1.00 96.88 66 LEU A N 1
ATOM 497 C CA . LEU A 1 66 ? -40.894 -12.845 2.912 1.00 96.88 66 LEU A CA 1
ATOM 498 C C . LEU A 1 66 ? -41.307 -13.406 1.542 1.00 96.88 66 LEU A C 1
ATOM 500 O O . LEU A 1 66 ? -41.407 -12.657 0.573 1.00 96.88 66 LEU A O 1
ATOM 504 N N . ALA A 1 67 ? -41.624 -14.697 1.449 1.00 96.56 67 ALA A N 1
ATOM 505 C CA . ALA A 1 67 ? -42.101 -15.281 0.201 1.00 96.56 67 ALA A CA 1
ATOM 506 C C . ALA A 1 67 ? -43.448 -14.676 -0.248 1.00 96.56 67 ALA A C 1
ATOM 508 O O . ALA A 1 67 ? -43.645 -14.443 -1.439 1.00 96.56 67 ALA A O 1
ATOM 509 N N . LYS A 1 68 ? -44.350 -14.333 0.684 1.00 96.69 68 LYS A N 1
ATOM 510 C CA . LYS A 1 68 ? -45.573 -13.559 0.392 1.00 96.69 68 LYS A CA 1
ATOM 511 C C . LYS A 1 68 ? -45.270 -12.127 -0.062 1.00 96.69 68 LYS A C 1
ATOM 513 O O . LYS A 1 68 ? -45.877 -11.675 -1.028 1.00 96.69 68 LYS A O 1
ATOM 518 N N . GLU A 1 69 ? -44.321 -11.438 0.576 1.00 96.12 69 GLU A N 1
ATOM 519 C CA . GLU A 1 69 ? -43.858 -10.102 0.158 1.00 96.12 69 GLU A CA 1
ATOM 520 C C . GLU A 1 69 ? -43.287 -10.121 -1.275 1.00 96.12 69 GLU A C 1
ATOM 522 O O . GLU A 1 69 ? -43.589 -9.236 -2.071 1.00 96.12 69 GLU A O 1
ATOM 527 N N . ILE A 1 70 ? -42.529 -11.160 -1.640 1.00 96.69 70 ILE A N 1
ATOM 528 C CA . ILE A 1 70 ? -41.969 -11.337 -2.990 1.00 96.69 70 ILE A CA 1
ATOM 529 C C . ILE A 1 70 ? -43.057 -11.653 -4.025 1.00 96.69 70 ILE A C 1
ATOM 531 O O . ILE A 1 70 ? -43.081 -11.029 -5.084 1.00 96.69 70 ILE A O 1
ATOM 535 N N . ARG A 1 71 ? -44.000 -12.550 -3.708 1.00 94.62 71 ARG A N 1
ATOM 536 C CA . ARG A 1 71 ? -45.143 -12.868 -4.588 1.00 94.62 71 ARG A CA 1
ATOM 537 C C . ARG A 1 71 ? -46.042 -11.644 -4.823 1.00 94.62 71 ARG A C 1
ATOM 539 O O . ARG A 1 71 ? -46.564 -11.476 -5.920 1.00 94.62 71 ARG A O 1
ATOM 546 N N . ALA A 1 72 ? -46.178 -10.756 -3.833 1.00 91.81 72 ALA A N 1
ATOM 547 C CA . ALA A 1 72 ? -46.879 -9.476 -3.980 1.00 91.81 72 ALA A CA 1
ATOM 548 C C . ALA A 1 72 ? -46.136 -8.471 -4.888 1.00 91.81 72 ALA A C 1
ATOM 550 O O . ALA A 1 72 ? -46.773 -7.619 -5.501 1.00 91.81 72 ALA A O 1
ATOM 551 N N . LEU A 1 73 ? -44.812 -8.604 -5.027 1.00 86.69 73 LEU A N 1
ATOM 552 C CA . LEU A 1 73 ? -43.981 -7.898 -6.013 1.00 86.69 73 LEU A CA 1
ATOM 553 C C . LEU A 1 73 ? -43.896 -8.644 -7.364 1.00 86.69 73 LEU A C 1
ATOM 555 O O . LEU A 1 73 ? -42.983 -8.388 -8.142 1.00 86.69 73 LEU A O 1
ATOM 559 N N . GLN A 1 74 ? -44.813 -9.585 -7.628 1.00 89.69 74 GLN A N 1
ATOM 560 C CA . GLN A 1 74 ? -44.861 -10.452 -8.820 1.00 89.69 74 GLN A CA 1
ATOM 561 C C . GLN A 1 74 ? -43.633 -11.370 -9.021 1.00 89.69 74 GLN A C 1
ATOM 563 O O . GLN A 1 74 ? -43.525 -12.035 -10.050 1.00 89.69 74 GLN A O 1
ATOM 568 N N . GLY A 1 75 ? -42.735 -11.461 -8.034 1.00 90.88 75 GLY A N 1
ATOM 569 C CA . GLY A 1 75 ? -41.569 -12.344 -8.057 1.00 90.88 75 GLY A CA 1
ATOM 570 C C . GLY A 1 75 ? -41.885 -13.779 -7.622 1.00 90.88 75 GLY A C 1
ATOM 571 O O . GLY A 1 75 ? -42.846 -14.042 -6.894 1.00 90.88 75 GLY A O 1
ATOM 572 N N . GLU A 1 76 ? -41.042 -14.729 -8.027 1.00 96.06 76 GLU A N 1
ATOM 573 C CA . GLU A 1 76 ? -41.216 -16.148 -7.707 1.00 96.06 76 GLU A CA 1
ATOM 574 C C . GLU A 1 76 ? -40.308 -16.577 -6.545 1.00 96.06 76 GLU A C 1
ATOM 576 O O . GLU A 1 76 ? -39.083 -16.539 -6.653 1.00 96.06 76 GLU A O 1
ATOM 581 N N . ALA A 1 77 ? -40.907 -17.015 -5.432 1.00 96.75 77 ALA A N 1
ATOM 582 C CA . ALA A 1 77 ? -40.173 -17.476 -4.253 1.00 96.75 77 ALA A CA 1
ATOM 583 C C . ALA A 1 77 ? -40.809 -18.699 -3.575 1.00 96.75 77 ALA A C 1
ATOM 585 O O . ALA A 1 77 ? -42.031 -18.781 -3.383 1.00 96.75 77 ALA A O 1
ATOM 586 N N . GLU A 1 78 ? -39.945 -19.611 -3.137 1.00 97.38 78 GLU A N 1
ATOM 587 C CA . GLU A 1 78 ? -40.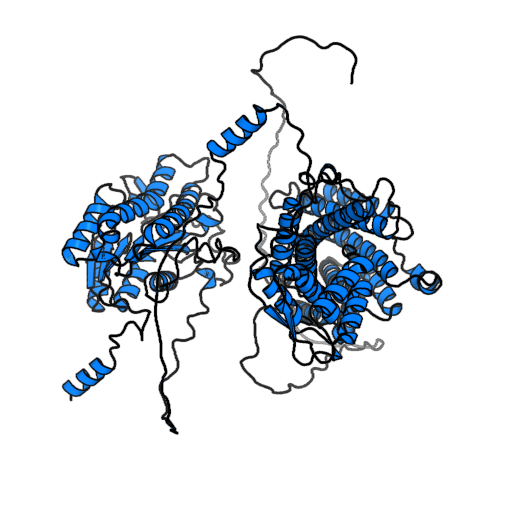267 -20.783 -2.327 1.00 97.38 78 GLU A CA 1
ATOM 588 C C . GLU A 1 78 ? -39.369 -20.856 -1.095 1.00 97.38 78 GLU A C 1
ATOM 590 O O . GLU A 1 78 ? -38.218 -20.417 -1.122 1.00 97.38 78 GLU A O 1
ATOM 595 N N . ILE A 1 79 ? -39.915 -21.410 -0.014 1.00 97.62 79 ILE A N 1
ATOM 596 C CA . ILE A 1 79 ? -39.214 -21.542 1.257 1.00 97.62 79 ILE A CA 1
ATOM 597 C C . ILE A 1 79 ? -38.718 -22.967 1.470 1.00 97.62 79 ILE A C 1
ATOM 599 O O . ILE A 1 79 ? -39.429 -23.937 1.216 1.00 97.62 79 ILE A O 1
ATOM 603 N N . PHE A 1 80 ? -37.516 -23.072 2.020 1.00 97.00 80 PHE A N 1
ATOM 604 C CA . PHE A 1 80 ? -36.895 -24.325 2.427 1.00 97.00 80 PHE A CA 1
ATOM 605 C C . PHE A 1 80 ? -36.497 -24.210 3.904 1.00 97.00 80 PHE A C 1
ATOM 607 O O . PHE A 1 80 ? -35.319 -23.993 4.213 1.00 97.00 80 PHE A O 1
ATOM 614 N N . PRO A 1 81 ? -37.478 -24.255 4.828 1.00 94.56 81 PRO A N 1
ATOM 615 C CA . PRO A 1 81 ? -37.218 -24.129 6.255 1.00 94.56 81 PRO A CA 1
ATOM 616 C C . PRO A 1 81 ? -36.413 -25.332 6.753 1.00 94.56 81 PRO A C 1
ATOM 618 O O . PRO A 1 81 ? -36.776 -26.476 6.478 1.00 94.56 81 PRO A O 1
ATOM 621 N N . GLY A 1 82 ? -35.332 -25.079 7.486 1.00 92.06 82 GLY A N 1
ATOM 622 C CA . GLY A 1 82 ? -34.507 -26.139 8.061 1.00 92.06 82 GLY A CA 1
ATOM 623 C C . GLY A 1 82 ? -33.067 -25.727 8.342 1.00 92.06 82 GLY A C 1
ATOM 624 O O . GLY A 1 82 ? -32.590 -24.670 7.916 1.00 92.06 82 GLY A O 1
ATOM 625 N N . ASN A 1 83 ? -32.380 -26.570 9.108 1.00 92.50 83 ASN A N 1
ATOM 626 C CA . ASN A 1 83 ? -31.077 -26.265 9.674 1.00 92.50 83 ASN A CA 1
ATOM 627 C C . ASN A 1 83 ? -29.933 -26.703 8.752 1.00 92.50 83 ASN A C 1
ATOM 629 O O . ASN A 1 83 ? -29.601 -27.880 8.649 1.00 92.50 83 ASN A O 1
ATOM 633 N N . VAL A 1 84 ? -29.254 -25.729 8.149 1.00 93.56 84 VAL A N 1
ATOM 634 C CA . VAL A 1 84 ? -28.094 -25.954 7.271 1.00 93.56 84 VAL A CA 1
ATOM 635 C C . VAL A 1 84 ? -26.903 -26.658 7.938 1.00 93.56 84 VAL A C 1
ATOM 637 O O . VAL A 1 84 ? -26.051 -27.192 7.229 1.00 93.56 84 VAL A O 1
ATOM 640 N N . LEU A 1 85 ? -26.833 -26.701 9.276 1.00 93.50 85 LEU A N 1
ATOM 641 C CA . LEU A 1 85 ? -25.812 -27.460 10.012 1.00 93.50 85 LEU A CA 1
ATOM 642 C C . LEU A 1 85 ? -26.008 -28.985 9.914 1.00 93.50 85 LEU A C 1
ATOM 644 O O . LEU A 1 85 ? -25.042 -29.734 10.094 1.00 93.50 85 LEU A O 1
ATOM 648 N N . GLU A 1 86 ? -27.222 -29.454 9.617 1.00 93.69 86 GLU A N 1
ATOM 649 C CA . GLU A 1 86 ? -27.520 -30.873 9.411 1.00 93.69 86 GLU A CA 1
ATOM 650 C C . GLU A 1 86 ? -26.843 -31.381 8.129 1.00 93.69 86 GLU A C 1
ATOM 652 O O . GLU A 1 86 ? -26.955 -30.778 7.064 1.00 93.69 86 GLU A O 1
ATOM 657 N N . GLU A 1 87 ? -26.132 -32.512 8.208 1.00 90.94 87 GLU A N 1
ATOM 658 C CA . GLU A 1 87 ? -25.297 -33.028 7.106 1.00 90.94 87 GLU A CA 1
ATOM 659 C C . GLU A 1 87 ? -26.081 -33.258 5.804 1.00 90.94 87 GLU A C 1
ATOM 661 O O . GLU A 1 87 ? -25.576 -32.964 4.719 1.00 90.94 87 GLU A O 1
ATOM 666 N N . ALA A 1 88 ? -27.317 -33.756 5.909 1.00 93.12 88 ALA A N 1
ATOM 667 C CA . ALA A 1 88 ? -28.158 -34.071 4.757 1.00 93.12 88 ALA A CA 1
ATOM 668 C C . ALA A 1 88 ? -28.850 -32.835 4.149 1.00 93.12 88 ALA A C 1
ATOM 670 O O . ALA A 1 88 ? -29.208 -32.854 2.969 1.00 93.12 88 ALA A O 1
ATOM 671 N N . PHE A 1 89 ? -29.045 -31.762 4.925 1.00 95.81 89 PHE A N 1
ATOM 672 C CA . PHE A 1 89 ? -29.913 -30.652 4.529 1.00 95.81 89 PHE A CA 1
ATOM 673 C C . PHE A 1 89 ? -29.434 -29.908 3.264 1.00 95.81 89 PHE A C 1
ATOM 675 O O . PHE A 1 89 ? -30.255 -29.716 2.365 1.00 95.81 89 PHE A O 1
ATOM 682 N N . PRO A 1 90 ? -28.135 -29.578 3.088 1.00 95.88 90 PRO A N 1
ATOM 683 C CA . PRO A 1 90 ? -27.622 -29.010 1.836 1.00 95.88 90 PRO A CA 1
ATOM 684 C C . PRO A 1 90 ? -27.945 -29.839 0.582 1.00 95.88 90 PRO A C 1
ATOM 686 O O . PRO A 1 90 ? -28.291 -29.275 -0.457 1.00 95.88 90 PRO A O 1
ATOM 689 N N . GLN A 1 91 ? -27.889 -31.173 0.677 1.00 96.06 91 GLN A N 1
ATOM 690 C CA . GLN A 1 91 ? -28.210 -32.060 -0.443 1.00 96.06 91 GLN A CA 1
ATOM 691 C C . GLN A 1 91 ? -29.716 -32.083 -0.732 1.00 96.06 91 GLN A C 1
ATOM 693 O O . GLN A 1 91 ? -30.113 -32.029 -1.896 1.00 96.06 91 GLN A O 1
ATOM 698 N N . LEU A 1 92 ? -30.556 -32.126 0.307 1.00 97.44 92 LEU A N 1
ATOM 699 C CA . LEU A 1 92 ? -32.019 -32.084 0.183 1.00 97.44 92 LEU A CA 1
ATOM 700 C C . LEU A 1 92 ? -32.504 -30.755 -0.415 1.00 97.44 92 LEU A C 1
ATOM 702 O O . LEU A 1 92 ? -33.356 -30.764 -1.306 1.00 97.44 92 LEU A O 1
ATOM 706 N N . LEU A 1 93 ? -31.915 -29.635 0.013 1.00 97.81 93 LEU A N 1
ATOM 707 C CA . LEU A 1 93 ? -32.177 -28.296 -0.513 1.00 97.81 93 LEU A CA 1
ATOM 708 C C . LEU A 1 93 ? -31.845 -28.218 -2.009 1.00 97.81 93 LEU A C 1
ATOM 710 O O . LEU A 1 93 ? -32.727 -27.928 -2.814 1.00 97.81 93 LEU A O 1
ATOM 714 N N . VAL A 1 94 ? -30.606 -28.540 -2.399 1.00 98.00 94 VAL A N 1
ATOM 715 C CA . VAL A 1 94 ? -30.188 -28.508 -3.813 1.00 98.00 94 VAL A CA 1
ATOM 716 C C . VAL A 1 94 ? -31.048 -29.440 -4.673 1.00 98.00 94 VAL A C 1
ATOM 718 O O . VAL A 1 94 ? -31.512 -29.028 -5.734 1.00 98.00 94 VAL A O 1
ATOM 721 N N . SER A 1 95 ? -31.329 -30.659 -4.204 1.00 97.62 95 SER A N 1
ATOM 722 C CA . SER A 1 95 ? -32.127 -31.635 -4.962 1.00 97.62 95 SER A CA 1
ATOM 723 C C . SER A 1 95 ? -33.569 -31.160 -5.186 1.00 97.62 95 SER A C 1
ATOM 725 O O . SER A 1 95 ? -34.084 -31.280 -6.294 1.00 97.62 95 SER A O 1
ATOM 727 N N . SER A 1 96 ? -34.200 -30.558 -4.172 1.00 97.81 96 SER A N 1
ATOM 728 C CA . SER A 1 96 ? -35.567 -30.014 -4.274 1.00 97.81 96 SER A CA 1
ATOM 729 C C . SER A 1 96 ? -35.650 -28.815 -5.226 1.00 97.81 96 SER A C 1
ATOM 731 O O . SER A 1 96 ? -36.561 -28.723 -6.048 1.00 97.81 96 SER A O 1
ATOM 733 N N . VAL A 1 97 ? -34.667 -27.912 -5.161 1.00 98.31 97 VAL A N 1
ATOM 734 C CA . VAL A 1 97 ? -34.577 -26.730 -6.037 1.00 98.31 97 VAL A CA 1
ATOM 735 C C . VAL A 1 97 ? -34.374 -27.147 -7.501 1.00 98.31 97 VAL A C 1
ATOM 737 O O . VAL A 1 97 ? -35.020 -26.594 -8.395 1.00 98.31 97 VAL A O 1
ATOM 740 N N . LEU A 1 98 ? -33.551 -28.173 -7.751 1.00 97.88 98 LEU A N 1
ATOM 741 C CA . LEU A 1 98 ? -33.377 -28.763 -9.083 1.00 97.88 98 LEU A CA 1
ATOM 742 C C . LEU A 1 98 ? -34.630 -29.495 -9.573 1.00 97.88 98 LEU A C 1
ATOM 744 O O . LEU A 1 98 ? -34.998 -29.328 -10.732 1.00 97.88 98 LEU A O 1
ATOM 748 N N . GLN A 1 99 ? -35.325 -30.244 -8.710 1.00 97.62 99 GLN A N 1
ATOM 749 C CA . GLN A 1 99 ? -36.576 -30.922 -9.071 1.00 97.62 99 GLN A CA 1
ATOM 750 C C . GLN A 1 99 ? -37.646 -29.937 -9.569 1.00 97.62 99 GLN A C 1
ATOM 752 O O . GLN A 1 99 ? -38.422 -30.276 -10.461 1.00 97.62 99 GLN A O 1
ATOM 757 N N . LYS A 1 100 ? -37.688 -28.721 -9.009 1.00 96.62 100 LYS A N 1
ATOM 758 C CA . LYS A 1 100 ? -38.685 -27.708 -9.367 1.00 96.62 100 LYS A CA 1
ATOM 759 C C . LYS A 1 100 ? -38.319 -26.863 -10.585 1.00 96.62 100 LYS A C 1
ATOM 761 O O . LYS A 1 100 ? -39.175 -26.627 -11.435 1.00 96.62 100 LYS A O 1
ATOM 766 N N . TRP A 1 101 ? -37.086 -26.359 -10.652 1.00 97.31 101 TRP A N 1
ATOM 767 C CA . TRP A 1 101 ? -36.688 -25.372 -11.667 1.00 97.31 101 TRP A CA 1
ATOM 768 C C . TRP A 1 101 ? -35.637 -25.875 -12.666 1.00 97.31 101 TRP A C 1
ATOM 770 O O . TRP A 1 101 ? -35.236 -25.122 -13.552 1.00 97.31 101 TRP A O 1
ATOM 780 N N . GLY A 1 102 ? -35.175 -27.123 -12.543 1.00 95.69 102 GLY A N 1
ATOM 781 C CA . GLY A 1 102 ? -34.235 -27.782 -13.460 1.00 95.69 102 GLY A CA 1
ATOM 782 C C . GLY A 1 102 ? -32.788 -27.275 -13.414 1.00 95.69 102 GLY A C 1
ATOM 783 O O . GLY A 1 102 ? -31.895 -27.948 -13.924 1.00 95.69 102 GLY A O 1
ATOM 784 N N . LYS A 1 103 ? -32.535 -26.110 -12.807 1.00 96.19 103 LYS A N 1
ATOM 785 C CA . LYS A 1 103 ? -31.220 -25.462 -12.756 1.00 96.19 103 LYS A CA 1
ATOM 786 C C . LYS A 1 103 ? -31.021 -24.630 -11.493 1.00 96.19 103 LYS A C 1
ATOM 788 O O . LYS A 1 103 ? -31.992 -24.188 -10.881 1.00 96.19 103 LYS A O 1
ATOM 793 N N . ILE A 1 104 ? -29.762 -24.348 -11.160 1.00 98.31 104 ILE A N 1
ATOM 794 C CA . ILE A 1 104 ? -29.359 -23.362 -10.144 1.00 98.31 104 ILE A CA 1
ATOM 795 C C . ILE A 1 104 ? -28.279 -22.460 -10.744 1.00 98.31 104 ILE A C 1
ATOM 797 O O . ILE A 1 104 ? -27.251 -22.958 -11.197 1.00 98.31 104 ILE A O 1
ATOM 801 N N . ASN A 1 105 ? -28.491 -21.142 -10.727 1.00 97.44 105 ASN A N 1
ATOM 802 C CA . ASN A 1 105 ? -27.549 -20.143 -11.238 1.00 97.44 105 ASN A CA 1
ATOM 803 C C . ASN A 1 105 ? -26.683 -19.537 -10.131 1.00 97.44 105 ASN A C 1
ATOM 805 O O . ASN A 1 105 ? -25.482 -19.382 -10.321 1.00 97.44 105 ASN A O 1
ATOM 809 N N . CYS A 1 106 ? -27.248 -19.209 -8.967 1.00 98.19 106 CYS A N 1
ATOM 810 C CA . CYS A 1 106 ? -26.478 -18.575 -7.896 1.00 98.19 106 CYS A CA 1
ATOM 811 C C . CYS A 1 106 ? -26.714 -19.219 -6.523 1.00 98.19 106 CYS A C 1
ATOM 813 O O . CYS A 1 106 ? -27.822 -19.647 -6.201 1.00 98.19 106 CYS A O 1
ATOM 815 N N . LEU A 1 107 ? -25.653 -19.278 -5.717 1.00 98.56 107 LEU A N 1
ATOM 816 C CA . LEU A 1 107 ? -25.671 -19.665 -4.311 1.00 98.56 107 LEU A CA 1
ATOM 817 C C . LEU A 1 107 ? -25.132 -18.513 -3.462 1.00 98.56 107 LEU A C 1
ATOM 819 O O . LEU A 1 107 ? -23.975 -18.115 -3.604 1.00 98.56 107 LEU A O 1
ATOM 823 N N . ILE A 1 108 ? -25.962 -18.028 -2.545 1.00 98.50 108 ILE A N 1
ATOM 824 C CA . ILE A 1 108 ? -25.653 -16.946 -1.616 1.00 98.50 108 ILE A CA 1
ATOM 825 C C . ILE A 1 108 ? -25.606 -17.536 -0.206 1.00 98.50 108 ILE A C 1
ATOM 827 O O . ILE A 1 108 ? -26.636 -17.788 0.428 1.00 98.50 108 ILE A O 1
ATOM 831 N N . ASN A 1 109 ? -24.388 -17.767 0.282 1.00 98.00 109 ASN A N 1
ATOM 832 C CA . ASN A 1 109 ? -24.138 -18.259 1.632 1.00 98.00 109 ASN A CA 1
ATOM 833 C C . ASN A 1 109 ? -24.126 -17.078 2.612 1.00 98.00 109 ASN A C 1
ATOM 835 O O . ASN A 1 109 ? -23.071 -16.513 2.912 1.00 98.00 109 ASN A O 1
ATOM 839 N N . ASN A 1 110 ? -25.320 -16.698 3.073 1.00 96.19 110 ASN A N 1
ATOM 840 C CA . ASN A 1 110 ? -25.548 -15.609 4.026 1.00 96.19 110 ASN A CA 1
ATOM 841 C C . ASN A 1 110 ? -25.870 -16.112 5.452 1.00 96.19 110 ASN A C 1
ATOM 843 O O . ASN A 1 110 ? -25.731 -15.347 6.405 1.00 96.19 110 ASN A O 1
ATOM 847 N N . ALA A 1 111 ? -26.246 -17.386 5.630 1.00 92.81 111 ALA A N 1
ATOM 848 C CA . ALA A 1 111 ? -26.528 -17.955 6.949 1.00 92.81 111 ALA A CA 1
ATOM 849 C C . ALA A 1 111 ? -25.324 -17.832 7.897 1.00 92.81 111 ALA A C 1
ATOM 851 O O . ALA A 1 111 ? -24.208 -18.228 7.564 1.00 92.81 111 ALA A O 1
ATOM 852 N N . GLY A 1 112 ? -25.562 -17.302 9.097 1.00 90.81 112 GLY A N 1
ATOM 853 C CA . GLY A 1 112 ? -24.513 -17.087 10.082 1.00 90.81 112 GLY A CA 1
ATOM 854 C C . GLY A 1 112 ? -24.972 -16.281 11.292 1.00 90.81 112 GLY A C 1
ATOM 855 O O . GLY A 1 112 ? -25.961 -15.554 11.244 1.00 90.81 112 GLY A O 1
ATOM 856 N N . PHE A 1 113 ? -24.216 -16.411 12.376 1.00 88.25 113 PHE A N 1
ATOM 857 C CA . PHE A 1 113 ? -24.354 -15.655 13.620 1.00 88.25 113 PHE A CA 1
ATOM 858 C C . PHE A 1 113 ? -22.969 -15.495 14.271 1.00 88.25 113 PHE A C 1
ATOM 860 O O . PHE A 1 113 ? -21.987 -16.064 13.785 1.00 88.25 113 PHE A O 1
ATOM 867 N N . CYS A 1 114 ? -22.886 -14.719 15.349 1.00 85.19 114 CYS A N 1
ATOM 868 C CA . CYS A 1 114 ? -21.677 -14.558 16.159 1.00 85.19 114 CYS A CA 1
ATOM 869 C C . CYS A 1 114 ? -21.880 -15.257 17.511 1.00 85.19 114 CYS A C 1
ATOM 871 O O . CYS A 1 114 ? -22.997 -15.260 18.029 1.00 85.19 114 CYS A O 1
ATOM 873 N N . HIS A 1 115 ? -20.823 -15.829 18.089 1.00 85.69 115 HIS A N 1
ATOM 874 C CA . HIS A 1 115 ? -20.846 -16.332 19.465 1.00 85.69 115 HIS A CA 1
ATOM 875 C C . HIS A 1 115 ? -19.531 -15.966 20.151 1.00 85.69 115 HIS A C 1
ATOM 877 O O . HIS A 1 115 ? -18.633 -16.786 20.335 1.00 85.69 115 HIS A O 1
ATOM 883 N N . ASP A 1 116 ? -19.422 -14.685 20.476 1.00 84.69 116 ASP A N 1
ATOM 884 C CA . ASP A 1 116 ? -18.160 -14.059 20.847 1.00 84.69 116 ASP A CA 1
ATOM 885 C C . ASP A 1 116 ? -17.763 -14.393 22.294 1.00 84.69 116 ASP A C 1
ATOM 887 O O . ASP A 1 116 ? -18.602 -14.453 23.196 1.00 84.69 116 ASP A O 1
ATOM 891 N N . SER A 1 117 ? -16.466 -14.602 22.517 1.00 82.69 117 SER A N 1
ATOM 892 C CA . SER A 1 117 ? -15.858 -14.750 23.838 1.00 82.69 117 SER A CA 1
ATOM 893 C C . SER A 1 117 ? -14.361 -14.420 23.792 1.00 82.69 117 SER A C 1
ATOM 895 O O . SER A 1 117 ? -13.664 -14.687 22.810 1.00 82.69 117 SER A O 1
ATOM 897 N N . ALA A 1 118 ? -13.828 -13.843 24.872 1.00 84.69 118 ALA A N 1
ATOM 898 C CA . ALA A 1 118 ? -12.383 -13.663 25.015 1.00 84.69 118 ALA A CA 1
ATOM 899 C C . ALA A 1 118 ? -11.682 -15.034 25.025 1.00 84.69 118 ALA A C 1
ATOM 901 O O . ALA A 1 118 ? -12.234 -15.986 25.562 1.00 84.69 118 ALA A O 1
ATOM 902 N N . ILE A 1 119 ? -10.459 -15.138 24.490 1.00 91.12 119 ILE A N 1
ATOM 903 C CA . ILE A 1 119 ? -9.771 -16.432 24.287 1.00 91.12 119 ILE A CA 1
ATOM 904 C C . ILE A 1 119 ? -9.719 -17.320 25.547 1.00 91.12 119 ILE A C 1
ATOM 906 O O . ILE A 1 119 ? -9.973 -18.513 25.462 1.00 91.12 119 ILE A O 1
ATOM 910 N N . HIS A 1 120 ? -9.507 -16.736 26.731 1.00 89.00 120 HIS A N 1
ATOM 911 C CA . HIS A 1 120 ? -9.479 -17.440 28.025 1.00 89.00 120 HIS A CA 1
ATOM 912 C C . HIS A 1 120 ? -10.873 -17.822 28.583 1.00 89.00 120 HIS A C 1
ATOM 914 O O . HIS A 1 120 ? -10.986 -18.264 29.724 1.00 89.00 120 HIS A O 1
ATOM 920 N N . LYS A 1 121 ? -11.938 -17.590 27.808 1.00 88.88 121 LYS A N 1
ATOM 921 C CA . LYS A 1 121 ? -13.346 -17.947 28.064 1.00 88.88 121 LYS A CA 1
ATOM 922 C C . LYS A 1 121 ? -14.015 -18.532 26.811 1.00 88.88 121 LYS A C 1
ATOM 924 O O . LYS A 1 121 ? -15.244 -18.583 26.744 1.00 88.88 121 LYS A O 1
ATOM 929 N N . MET A 1 122 ? -13.237 -18.879 25.786 1.00 93.31 122 MET A N 1
ATOM 930 C CA . MET A 1 122 ? -13.734 -19.626 24.638 1.00 93.31 122 MET A CA 1
ATOM 931 C C . MET A 1 122 ? -13.689 -21.109 25.001 1.00 93.31 122 MET A C 1
ATOM 933 O O . MET A 1 122 ? -12.680 -21.579 25.518 1.00 93.31 122 MET A O 1
ATOM 937 N N . ASP A 1 123 ? -14.779 -21.820 24.743 1.00 93.75 123 ASP A N 1
ATOM 938 C CA . ASP A 1 123 ? -14.853 -23.277 24.842 1.00 93.75 123 ASP A CA 1
ATOM 939 C C . ASP A 1 123 ? -14.996 -23.893 23.449 1.00 93.75 123 ASP A C 1
ATOM 941 O O . ASP A 1 123 ? -15.345 -23.211 22.478 1.00 93.75 123 ASP A O 1
ATOM 945 N N . ASP A 1 124 ? -14.686 -25.185 23.358 1.00 94.56 124 ASP A N 1
ATOM 946 C CA . ASP A 1 124 ? -14.596 -25.894 22.083 1.00 94.56 124 ASP A CA 1
ATOM 947 C C . ASP A 1 124 ? -15.940 -25.914 21.342 1.00 94.56 124 ASP A C 1
ATOM 949 O O . ASP A 1 124 ? -15.956 -25.714 20.130 1.00 94.56 124 ASP A O 1
ATOM 953 N N . ASP A 1 125 ? -17.069 -26.035 22.054 1.00 91.94 125 ASP A N 1
ATOM 954 C CA . ASP A 1 125 ? -18.421 -25.978 21.477 1.00 91.94 125 ASP A CA 1
ATOM 955 C C . ASP A 1 125 ? -18.697 -24.624 20.796 1.00 91.94 125 ASP A C 1
ATOM 957 O O . ASP A 1 125 ? -19.143 -24.579 19.644 1.00 91.94 125 ASP A O 1
ATOM 961 N N . LYS A 1 126 ? -18.395 -23.499 21.469 1.00 89.69 126 LYS A N 1
ATOM 962 C CA . LYS A 1 126 ? -18.533 -22.147 20.888 1.00 89.69 126 LYS A CA 1
ATOM 963 C C . LYS A 1 126 ? -17.592 -21.910 19.717 1.00 89.69 126 LYS A C 1
ATOM 965 O O . LYS A 1 126 ? -17.923 -21.132 18.816 1.00 89.69 126 LYS A O 1
ATOM 970 N N . PHE A 1 127 ? -16.418 -22.532 19.720 1.00 94.12 127 PHE A N 1
ATOM 971 C CA . PHE A 1 127 ? -15.491 -22.439 18.601 1.00 94.12 127 PHE A CA 1
ATOM 972 C C . PHE A 1 127 ? -16.006 -23.245 17.399 1.00 94.12 127 PHE A C 1
ATOM 974 O O . PHE A 1 127 ? -16.190 -22.702 16.307 1.00 94.12 127 PHE A O 1
ATOM 981 N N . ASP A 1 128 ? -16.316 -24.521 17.616 1.00 95.06 128 ASP A N 1
ATOM 982 C CA . ASP A 1 128 ? -16.755 -25.479 16.606 1.00 95.06 128 ASP A CA 1
ATOM 983 C C . ASP A 1 128 ? -18.088 -25.094 15.948 1.00 95.06 128 ASP A C 1
ATOM 985 O O . ASP A 1 128 ? -18.181 -25.124 14.720 1.00 95.06 128 ASP A O 1
ATOM 989 N N . ILE A 1 129 ? -19.103 -24.645 16.699 1.00 94.06 129 ILE A N 1
ATOM 990 C CA . ILE A 1 129 ? -20.397 -24.265 16.103 1.00 94.06 129 ILE A CA 1
ATOM 991 C C . ILE A 1 129 ? -20.264 -23.083 15.124 1.00 94.06 129 ILE A C 1
ATOM 993 O O . ILE A 1 129 ? -20.935 -23.040 14.087 1.00 94.06 129 ILE A O 1
ATOM 997 N N . ILE A 1 130 ? -19.341 -22.158 15.410 1.00 95.06 130 ILE A N 1
ATOM 998 C CA . ILE A 1 130 ? -19.030 -20.996 14.571 1.00 95.06 130 ILE A CA 1
ATOM 999 C C . ILE A 1 130 ? -18.205 -21.405 13.340 1.00 95.06 130 ILE A C 1
ATOM 1001 O O . ILE A 1 130 ? -18.522 -20.974 12.228 1.00 95.06 130 ILE A O 1
ATOM 1005 N N . MET A 1 131 ? -17.237 -22.317 13.482 1.00 96.38 131 MET A N 1
ATOM 1006 C CA . MET A 1 131 ? -16.557 -22.929 12.330 1.00 96.38 131 MET A CA 1
ATOM 1007 C C . MET A 1 131 ? -17.541 -23.711 11.438 1.00 96.38 131 MET A C 1
ATOM 1009 O O . MET A 1 131 ? -17.491 -23.624 10.208 1.00 96.38 131 MET A O 1
ATOM 1013 N N . LYS A 1 132 ? -18.492 -24.445 12.029 1.00 95.81 132 LYS A N 1
ATOM 1014 C CA . LYS A 1 132 ? -19.503 -25.212 11.292 1.00 95.81 132 LYS A CA 1
ATOM 1015 C C . LYS A 1 132 ? -20.416 -24.310 10.459 1.00 95.81 132 LYS A C 1
ATOM 1017 O O . LYS A 1 132 ? -20.541 -24.544 9.255 1.00 95.81 132 LYS A O 1
ATOM 1022 N N . ILE A 1 133 ? -21.006 -23.261 11.041 1.00 95.12 133 ILE A N 1
ATOM 1023 C CA . ILE A 1 133 ? -21.936 -22.393 10.296 1.00 95.12 133 ILE A CA 1
ATOM 1024 C C . ILE A 1 133 ? -21.241 -21.564 9.201 1.00 95.12 133 ILE A C 1
ATOM 1026 O O . ILE A 1 133 ? -21.805 -21.412 8.122 1.00 95.12 133 ILE A O 1
ATOM 1030 N N . HIS A 1 134 ? -20.012 -21.075 9.417 1.00 95.69 134 HIS A N 1
ATOM 1031 C CA . HIS A 1 134 ? -19.340 -20.190 8.446 1.00 95.69 134 HIS A CA 1
ATOM 1032 C C . HIS A 1 134 ? -18.382 -20.898 7.474 1.00 95.69 134 HIS A C 1
ATOM 1034 O O . HIS A 1 134 ? -18.034 -20.303 6.456 1.00 95.69 134 HIS A O 1
ATOM 1040 N N . ASN A 1 135 ? -17.963 -22.146 7.730 1.00 96.25 135 ASN A N 1
ATOM 1041 C CA . ASN A 1 135 ? -17.068 -22.896 6.831 1.00 96.25 135 ASN A CA 1
ATOM 1042 C C . ASN A 1 135 ? -17.674 -24.212 6.335 1.00 96.25 135 ASN A C 1
ATOM 1044 O O . ASN A 1 135 ? -17.672 -24.459 5.127 1.00 96.25 135 ASN A O 1
ATOM 1048 N N . TYR A 1 136 ? -18.221 -25.046 7.229 1.00 96.44 136 TYR A N 1
ATOM 1049 C CA . TYR A 1 136 ? -18.749 -26.360 6.837 1.00 96.44 136 TYR A CA 1
ATOM 1050 C C . TYR A 1 136 ? -20.026 -26.219 6.003 1.00 96.44 136 TYR A C 1
ATOM 1052 O O . TYR A 1 136 ? -20.208 -26.979 5.054 1.00 96.44 136 TYR A O 1
ATOM 1060 N N . VAL A 1 137 ? -20.892 -25.245 6.305 1.00 97.00 137 VAL A N 1
ATOM 1061 C CA . VAL A 1 137 ? -22.113 -24.999 5.519 1.00 97.00 137 VAL A CA 1
ATOM 1062 C C . VAL A 1 137 ? -21.802 -24.517 4.094 1.00 97.00 137 VAL A C 1
ATOM 1064 O O . VAL A 1 137 ? -22.250 -25.196 3.168 1.00 97.00 137 VAL A O 1
ATOM 1067 N N . PRO A 1 138 ? -20.997 -23.458 3.852 1.00 97.44 138 PRO A N 1
ATOM 1068 C CA . PRO A 1 138 ? -20.602 -23.083 2.490 1.00 97.44 138 PRO A CA 1
ATOM 1069 C C . PRO A 1 138 ? -19.924 -24.220 1.714 1.00 97.44 138 PRO A C 1
ATOM 1071 O O . PRO A 1 138 ? -20.234 -24.428 0.541 1.00 97.44 138 PRO A O 1
ATOM 1074 N N . PHE A 1 139 ? -19.063 -25.007 2.373 1.00 97.69 139 PHE A N 1
ATOM 1075 C CA . PHE A 1 139 ? -18.445 -26.196 1.780 1.00 97.69 139 PHE A CA 1
ATOM 1076 C C . PHE A 1 139 ? -19.480 -27.264 1.394 1.00 97.69 139 PHE A C 1
ATOM 1078 O O . PHE A 1 139 ? -19.459 -27.752 0.266 1.00 97.69 139 PHE A O 1
ATOM 1085 N N . ARG A 1 140 ? -20.412 -27.618 2.290 1.00 98.12 140 ARG A N 1
ATOM 1086 C CA . ARG A 1 140 ? -21.458 -28.621 2.021 1.00 98.12 140 ARG A CA 1
ATOM 1087 C C . ARG A 1 140 ? -22.441 -28.159 0.942 1.00 98.12 140 ARG A C 1
ATOM 1089 O O . ARG A 1 140 ? -22.820 -28.973 0.106 1.00 98.12 140 ARG A O 1
ATOM 1096 N N . MET A 1 141 ? -22.812 -26.877 0.921 1.00 98.19 141 MET A N 1
ATOM 1097 C CA . MET A 1 141 ? -23.663 -26.292 -0.124 1.00 98.19 141 MET A CA 1
ATOM 1098 C C . MET A 1 141 ? -22.980 -26.332 -1.497 1.00 98.19 141 MET A C 1
ATOM 1100 O O . MET A 1 141 ? -23.596 -26.760 -2.470 1.00 98.19 141 MET A O 1
ATOM 1104 N N . ALA A 1 142 ? -21.692 -25.978 -1.577 1.00 97.44 142 ALA A N 1
ATOM 1105 C CA . ALA A 1 142 ? -20.910 -26.150 -2.800 1.00 97.44 142 ALA A CA 1
ATOM 1106 C C . ALA A 1 142 ? -20.828 -27.638 -3.203 1.00 97.44 142 ALA A C 1
ATOM 1108 O O . ALA A 1 142 ? -21.164 -27.994 -4.332 1.00 97.44 142 ALA A O 1
ATOM 1109 N N . ARG A 1 143 ? -20.475 -28.532 -2.268 1.00 97.56 143 ARG A N 1
ATOM 1110 C CA . ARG A 1 143 ? -20.391 -29.989 -2.489 1.00 97.56 143 ARG A CA 1
ATOM 1111 C C . ARG A 1 143 ? -21.697 -30.589 -3.030 1.00 97.56 143 ARG A C 1
ATOM 1113 O O . ARG A 1 143 ? -21.629 -31.491 -3.856 1.00 97.56 143 ARG A O 1
ATOM 1120 N N . ALA A 1 144 ? -22.857 -30.083 -2.610 1.00 98.12 144 ALA A N 1
ATOM 1121 C CA . ALA A 1 144 ? -24.160 -30.515 -3.119 1.00 98.12 144 ALA A CA 1
ATOM 1122 C C . ALA A 1 144 ? -24.443 -30.029 -4.557 1.00 98.12 144 ALA A C 1
ATOM 1124 O O . ALA A 1 144 ? -25.036 -30.760 -5.348 1.00 98.12 144 ALA A O 1
ATOM 1125 N N . LEU A 1 145 ? -23.986 -28.824 -4.927 1.00 97.75 145 LEU A N 1
ATOM 1126 C CA . LEU A 1 145 ? -24.098 -28.288 -6.294 1.00 97.75 145 LEU A CA 1
ATOM 1127 C C . LEU A 1 145 ? -23.151 -28.960 -7.294 1.00 97.75 145 LEU A C 1
ATOM 1129 O O . LEU A 1 145 ? -23.453 -28.983 -8.487 1.00 97.75 145 LEU A O 1
ATOM 1133 N N . ALA A 1 146 ? -22.024 -29.498 -6.818 1.00 96.19 146 ALA A N 1
ATOM 1134 C CA . ALA A 1 146 ? -20.925 -30.034 -7.621 1.00 96.19 146 ALA A CA 1
ATOM 1135 C C . ALA A 1 146 ? -21.378 -30.909 -8.806 1.00 96.19 146 ALA A C 1
ATOM 1137 O O . ALA A 1 146 ? -20.937 -30.687 -9.932 1.00 96.19 146 ALA A O 1
ATOM 1138 N N . GLY A 1 147 ? -22.290 -31.860 -8.568 1.00 94.88 147 GLY A N 1
ATOM 1139 C CA . GLY A 1 147 ? -22.782 -32.780 -9.600 1.00 94.88 147 GLY A CA 1
ATOM 1140 C C . GLY A 1 147 ? -23.613 -32.112 -10.700 1.00 94.88 147 GLY A C 1
ATOM 1141 O O . GLY A 1 147 ? -23.531 -32.526 -11.847 1.00 94.88 147 GLY A O 1
ATOM 1142 N N . HIS A 1 148 ? -24.370 -31.057 -10.382 1.00 96.31 148 HIS A N 1
ATOM 1143 C CA . HIS A 1 148 ? -25.144 -30.298 -11.372 1.00 96.31 148 HIS A CA 1
ATOM 1144 C C . HIS A 1 148 ? -24.275 -29.259 -12.098 1.00 96.31 148 HIS A C 1
ATOM 1146 O O . HIS A 1 148 ? -24.412 -29.052 -13.301 1.00 96.31 148 HIS A O 1
ATOM 1152 N N . TRP A 1 149 ? -23.369 -28.598 -11.375 1.00 97.00 149 TRP A N 1
ATOM 1153 C CA . TRP A 1 149 ? -22.575 -27.480 -11.891 1.00 97.00 149 TRP A CA 1
ATOM 1154 C C . TRP A 1 149 ? -21.359 -27.880 -12.725 1.00 97.00 149 TRP A C 1
ATOM 1156 O O . TRP A 1 149 ? -20.928 -27.079 -13.554 1.00 97.00 149 TRP A O 1
ATOM 1166 N N . MET A 1 150 ? -20.824 -29.087 -12.525 1.00 94.19 150 MET A N 1
ATOM 1167 C CA . MET A 1 150 ? -19.730 -29.647 -13.331 1.00 94.19 150 MET A CA 1
ATOM 1168 C C . MET A 1 150 ? -20.219 -30.619 -14.420 1.00 94.19 150 MET A C 1
ATOM 1170 O O . MET A 1 150 ? -19.402 -31.191 -15.137 1.00 94.19 150 MET A O 1
ATOM 1174 N N . ASP A 1 151 ? -21.536 -30.795 -14.567 1.00 94.88 151 ASP A N 1
ATOM 1175 C CA . ASP A 1 151 ? -22.131 -31.534 -15.684 1.00 94.88 151 ASP A CA 1
ATOM 1176 C C . ASP A 1 151 ? -21.859 -30.790 -17.013 1.00 94.88 151 ASP A C 1
ATOM 1178 O O . ASP A 1 151 ? -22.164 -29.592 -17.104 1.00 94.88 151 ASP A O 1
ATOM 1182 N N . PRO A 1 152 ? -21.330 -31.462 -18.058 1.00 90.44 152 PRO A N 1
ATOM 1183 C CA . PRO A 1 152 ? -21.140 -30.884 -19.388 1.00 90.44 152 PRO A CA 1
ATOM 1184 C C . PRO A 1 152 ? -22.370 -30.155 -19.951 1.00 90.44 152 PRO A C 1
ATOM 1186 O O . PRO A 1 152 ? -22.220 -29.097 -20.565 1.00 90.44 152 PRO A O 1
ATOM 1189 N N . ALA A 1 153 ? -23.585 -30.650 -19.691 1.00 92.50 153 ALA A N 1
ATOM 1190 C CA . ALA A 1 153 ? -24.833 -30.030 -20.142 1.00 92.50 153 ALA A CA 1
ATOM 1191 C C . ALA A 1 153 ? -25.075 -28.634 -19.533 1.00 92.50 153 ALA A C 1
ATOM 1193 O O . ALA A 1 153 ? -25.809 -27.829 -20.104 1.00 92.50 153 ALA A O 1
ATOM 1194 N N . ASN A 1 154 ? -24.440 -28.325 -18.397 1.00 93.25 154 ASN A N 1
ATOM 1195 C CA . ASN A 1 154 ? -24.575 -27.057 -17.681 1.00 93.25 154 ASN A CA 1
ATOM 1196 C C . ASN A 1 154 ? -23.361 -26.125 -17.849 1.00 93.25 154 ASN A C 1
ATOM 1198 O O . ASN A 1 154 ? -23.347 -25.050 -17.243 1.00 93.25 154 ASN A O 1
ATOM 1202 N N . MET A 1 155 ? -22.347 -26.479 -18.652 1.00 88.25 155 MET A N 1
ATOM 1203 C CA . MET A 1 155 ? -21.108 -25.689 -18.771 1.00 88.25 155 MET A CA 1
ATOM 1204 C C . MET A 1 155 ? -21.327 -24.268 -19.307 1.00 88.25 155 MET A C 1
ATOM 1206 O O . MET A 1 155 ? -20.705 -23.335 -18.809 1.00 88.25 155 MET A O 1
ATOM 1210 N N . THR A 1 156 ? -22.227 -24.070 -20.272 1.00 87.19 156 THR A N 1
ATOM 1211 C CA . THR A 1 156 ? -22.504 -22.739 -20.850 1.00 87.19 156 THR A CA 1
ATOM 1212 C C . THR A 1 156 ? -23.310 -21.830 -19.921 1.00 87.19 156 THR A C 1
ATOM 1214 O O . THR A 1 156 ? -23.234 -20.609 -20.047 1.00 87.19 156 THR A O 1
ATOM 1217 N N . MET A 1 157 ? -24.049 -22.387 -18.956 1.00 91.56 157 MET A N 1
ATOM 1218 C CA . MET A 1 157 ? -24.863 -21.610 -18.020 1.00 91.56 157 MET A CA 1
ATOM 1219 C C . MET A 1 157 ? -23.976 -20.741 -17.106 1.00 91.56 157 MET A C 1
ATOM 1221 O O . MET A 1 157 ? -23.091 -21.294 -16.453 1.00 91.56 157 MET A O 1
ATOM 1225 N N . PRO A 1 158 ? -24.217 -19.423 -16.973 1.00 88.50 158 PRO A N 1
ATOM 1226 C CA . PRO A 1 158 ? -23.496 -18.599 -16.005 1.00 88.50 158 PRO A CA 1
ATOM 1227 C C . PRO A 1 158 ? -23.874 -19.001 -14.574 1.00 88.50 158 PRO A C 1
ATOM 1229 O O . PRO A 1 158 ? -25.063 -19.131 -14.249 1.00 88.50 158 PRO A O 1
ATOM 1232 N N . LYS A 1 159 ? -22.857 -19.215 -13.728 1.00 95.56 159 LYS A N 1
ATOM 1233 C CA . LYS A 1 159 ? -23.008 -19.663 -12.336 1.00 95.56 159 LYS A CA 1
ATOM 1234 C C . LYS A 1 159 ? -22.187 -18.804 -11.365 1.00 95.56 159 LYS A C 1
ATOM 1236 O O . LYS A 1 159 ? -21.084 -18.374 -11.701 1.00 95.56 159 LYS A O 1
ATOM 1241 N N . ALA A 1 160 ? -22.706 -18.562 -10.159 1.00 96.44 160 ALA A N 1
ATOM 1242 C CA . ALA A 1 160 ? -22.080 -17.681 -9.164 1.00 96.44 160 ALA A CA 1
ATOM 1243 C C . ALA A 1 160 ? -22.213 -18.187 -7.712 1.00 96.44 160 ALA A C 1
ATOM 1245 O O . ALA A 1 160 ? -23.320 -18.425 -7.233 1.00 96.44 160 ALA A O 1
ATOM 1246 N N . ILE A 1 161 ? -21.102 -18.278 -6.975 1.00 97.81 161 ILE A N 1
ATOM 1247 C CA . ILE A 1 161 ? -21.078 -18.424 -5.508 1.00 97.81 161 ILE A CA 1
ATOM 1248 C C . ILE A 1 161 ? -20.720 -17.087 -4.869 1.00 97.81 161 ILE A C 1
ATOM 1250 O O . ILE A 1 161 ? -19.728 -16.459 -5.241 1.00 97.81 161 ILE A O 1
ATOM 1254 N N . ILE A 1 162 ? -21.507 -16.683 -3.875 1.00 97.75 162 ILE A N 1
ATOM 1255 C CA . ILE A 1 162 ? -21.307 -15.462 -3.098 1.00 97.75 162 ILE A CA 1
ATOM 1256 C C . ILE A 1 162 ? -21.311 -15.842 -1.619 1.00 97.75 162 ILE A C 1
ATOM 1258 O O . ILE A 1 162 ? -22.340 -16.217 -1.056 1.00 97.75 162 ILE A O 1
ATOM 1262 N N . ASN A 1 163 ? -20.143 -15.764 -0.988 1.00 97.25 163 ASN A N 1
ATOM 1263 C CA . ASN A 1 163 ? -19.968 -16.060 0.430 1.00 97.25 163 ASN A CA 1
ATOM 1264 C C . ASN A 1 163 ? -19.965 -14.760 1.247 1.00 97.25 163 ASN A C 1
ATOM 1266 O O . ASN A 1 163 ? -19.214 -13.831 0.945 1.00 97.25 163 ASN A O 1
ATOM 1270 N N . VAL A 1 164 ? -20.775 -14.685 2.303 1.00 94.62 164 VAL A N 1
ATOM 1271 C CA . VAL A 1 164 ? -20.773 -13.525 3.205 1.00 94.62 164 VAL A CA 1
ATOM 1272 C C . VAL A 1 164 ? -19.675 -13.685 4.257 1.00 94.62 164 VAL A C 1
ATOM 1274 O O . VAL A 1 164 ? -19.675 -14.632 5.047 1.00 94.62 164 VAL A O 1
ATOM 1277 N N . SER A 1 165 ? -18.749 -12.732 4.298 1.00 93.75 165 SER A N 1
ATOM 1278 C CA . SER A 1 165 ? -17.691 -12.604 5.302 1.00 93.75 165 SER A CA 1
ATOM 1279 C C . SER A 1 165 ? -17.769 -11.243 6.016 1.00 93.75 165 SER A C 1
ATOM 1281 O O . SER A 1 165 ? -18.755 -10.518 5.887 1.00 93.75 165 SER A O 1
ATOM 1283 N N . SER A 1 166 ? -16.758 -10.901 6.812 1.00 87.38 166 SER A N 1
ATOM 1284 C CA . SER A 1 166 ? -16.691 -9.654 7.580 1.00 87.38 166 SER A CA 1
ATOM 1285 C C . SER A 1 166 ? -15.257 -9.132 7.675 1.00 87.38 166 SER A C 1
ATOM 1287 O O . SER A 1 166 ? -14.312 -9.915 7.574 1.00 87.38 166 SER A O 1
ATOM 1289 N N . THR A 1 167 ? -15.081 -7.830 7.913 1.00 83.88 167 THR A N 1
ATOM 1290 C CA . THR A 1 167 ? -13.776 -7.213 8.210 1.00 83.88 167 THR A CA 1
ATOM 1291 C C . THR A 1 167 ? -13.077 -7.842 9.421 1.00 83.88 167 THR A C 1
ATOM 1293 O O . THR A 1 167 ? -11.848 -7.905 9.428 1.00 83.88 167 THR A O 1
ATOM 1296 N N . SER A 1 168 ? -13.811 -8.420 10.383 1.00 84.56 168 SER A N 1
ATOM 1297 C CA . SER A 1 168 ? -13.222 -9.226 11.470 1.00 84.56 168 SER A CA 1
ATOM 1298 C C . SER A 1 168 ? -12.443 -10.446 10.956 1.00 84.56 168 SER A C 1
ATOM 1300 O O . SER A 1 168 ? -11.505 -10.890 11.607 1.00 84.56 168 SER A O 1
ATOM 1302 N N . GLY A 1 169 ? -12.793 -10.979 9.779 1.00 83.81 169 GLY A N 1
ATOM 1303 C CA . GLY A 1 169 ? -12.058 -12.053 9.097 1.00 83.81 169 GLY A CA 1
ATOM 1304 C C . GLY A 1 169 ? -10.844 -11.585 8.285 1.00 83.81 169 GLY A C 1
ATOM 1305 O O . GLY A 1 169 ? -10.164 -12.421 7.698 1.00 83.81 169 GLY A O 1
ATOM 1306 N N . LEU A 1 170 ? -10.585 -10.273 8.230 1.00 81.31 170 LEU A N 1
ATOM 1307 C CA . LEU A 1 170 ? -9.414 -9.668 7.580 1.00 81.31 170 LEU A CA 1
ATOM 1308 C C . LEU A 1 170 ? -8.406 -9.153 8.613 1.00 81.31 170 LEU A C 1
ATOM 1310 O O . LEU A 1 170 ? -7.209 -9.372 8.469 1.00 81.31 170 LEU A O 1
ATOM 1314 N N . HIS A 1 171 ? -8.903 -8.478 9.653 1.00 77.75 171 HIS A N 1
ATOM 1315 C CA . HIS A 1 171 ? -8.084 -7.737 10.621 1.00 77.75 171 HIS A CA 1
ATOM 1316 C C . HIS A 1 171 ? -8.119 -8.337 12.040 1.00 77.75 171 HIS A C 1
ATOM 1318 O O . HIS A 1 171 ? -7.390 -7.886 12.921 1.00 77.75 171 HIS A O 1
ATOM 1324 N N . GLY A 1 172 ? -8.970 -9.343 12.279 1.00 80.06 172 GLY A N 1
ATOM 1325 C CA . GLY A 1 172 ? -9.323 -9.801 13.624 1.00 80.06 172 GLY A CA 1
ATOM 1326 C C . GLY A 1 172 ? -10.295 -8.852 14.337 1.00 80.06 172 GLY A C 1
ATOM 1327 O O . GLY A 1 172 ? -10.608 -7.765 13.856 1.00 80.06 172 GLY A O 1
ATOM 1328 N N . SER A 1 173 ? -10.796 -9.273 15.501 1.00 78.12 173 SER A N 1
ATOM 1329 C CA . SER A 1 173 ? -11.559 -8.418 16.420 1.00 78.12 173 SER A CA 1
ATOM 1330 C C . SER A 1 173 ? -11.521 -8.987 17.845 1.00 78.12 173 SER A C 1
ATOM 1332 O O . SER A 1 173 ? -11.429 -10.204 18.045 1.00 78.12 173 SER A O 1
ATOM 1334 N N . MET A 1 174 ? -11.551 -8.116 18.859 1.00 79.62 174 MET A N 1
ATOM 1335 C CA . MET A 1 174 ? -11.424 -8.518 20.264 1.00 79.62 174 MET A CA 1
ATOM 1336 C C . MET A 1 174 ? -12.640 -9.340 20.709 1.00 79.62 174 MET A C 1
ATOM 1338 O O . MET A 1 174 ? -13.775 -8.888 20.619 1.00 79.62 174 MET A O 1
ATOM 1342 N N . GLY A 1 175 ? -12.392 -10.547 21.224 1.00 82.62 175 GLY A N 1
ATOM 1343 C CA . GLY A 1 175 ? -13.448 -11.483 21.628 1.00 82.62 175 GLY A CA 1
ATOM 1344 C C . GLY A 1 175 ? -14.074 -12.276 20.474 1.00 82.62 175 GLY A C 1
ATOM 1345 O O . GLY A 1 175 ? -14.900 -13.144 20.718 1.00 82.62 175 GLY A O 1
ATOM 1346 N N . GLN A 1 176 ? -13.659 -12.045 19.228 1.00 87.81 176 GLN A N 1
ATOM 1347 C CA . GLN A 1 176 ? -14.216 -12.720 18.053 1.00 87.81 176 GLN A CA 1
ATOM 1348 C C . GLN A 1 176 ? -13.280 -13.807 17.506 1.00 87.81 176 GLN A C 1
ATOM 1350 O O . GLN A 1 176 ? -13.211 -13.980 16.297 1.00 87.81 176 GLN A O 1
ATOM 1355 N N . ILE A 1 177 ? -12.508 -14.520 18.339 1.00 91.69 177 ILE A N 1
ATOM 1356 C CA . ILE A 1 177 ? -11.463 -15.438 17.832 1.00 91.69 177 ILE A CA 1
ATOM 1357 C C . ILE A 1 177 ? -12.032 -16.541 16.921 1.00 91.69 177 ILE A C 1
ATOM 1359 O O . ILE A 1 177 ? -11.530 -16.743 15.820 1.00 91.69 177 ILE A O 1
ATOM 1363 N N . ASN A 1 178 ? -13.130 -17.180 17.326 1.00 93.62 178 ASN A N 1
ATOM 1364 C CA . ASN A 1 178 ? -13.855 -18.155 16.509 1.00 93.62 178 ASN A CA 1
ATOM 1365 C C . ASN A 1 178 ? -14.415 -17.521 15.223 1.00 93.62 178 ASN A C 1
ATOM 1367 O O . ASN A 1 178 ? -14.183 -18.030 14.129 1.00 93.62 178 ASN A O 1
ATOM 1371 N N . TYR A 1 179 ? -15.109 -16.385 15.330 1.00 92.94 179 TYR A N 1
ATOM 1372 C CA . TYR A 1 179 ? -15.752 -15.720 14.195 1.00 92.94 179 TYR A CA 1
ATOM 1373 C C . TYR A 1 179 ? -14.732 -15.174 13.185 1.00 92.94 179 TYR A C 1
ATOM 1375 O O . TYR A 1 179 ? -14.896 -15.375 11.985 1.00 92.94 179 TYR A O 1
ATOM 1383 N N . ALA A 1 180 ? -13.643 -14.561 13.648 1.00 91.62 180 ALA A N 1
ATOM 1384 C CA . ALA A 1 180 ? -12.538 -14.079 12.826 1.00 91.62 180 ALA A CA 1
ATOM 1385 C C . ALA A 1 180 ? -11.839 -15.229 12.088 1.00 91.62 180 ALA A C 1
ATOM 1387 O O . ALA A 1 180 ? -11.705 -15.164 10.868 1.00 91.62 180 ALA A O 1
ATOM 1388 N N . THR A 1 181 ? -11.468 -16.314 12.782 1.00 95.00 181 THR A N 1
ATOM 1389 C CA . THR A 1 181 ? -10.880 -17.504 12.141 1.00 95.00 181 THR A CA 1
ATOM 1390 C C . THR A 1 181 ? -11.833 -18.119 11.115 1.00 95.00 181 THR A C 1
ATOM 1392 O O . THR A 1 181 ? -11.416 -18.428 9.998 1.00 95.00 181 THR A O 1
ATOM 1395 N N . ALA A 1 182 ? -13.123 -18.230 11.437 1.00 95.50 182 ALA A N 1
ATOM 1396 C CA . ALA A 1 182 ? -14.116 -18.793 10.530 1.00 95.50 182 ALA A CA 1
ATOM 1397 C C . ALA A 1 182 ? -14.335 -17.909 9.283 1.00 95.50 182 ALA A C 1
ATOM 1399 O O . ALA A 1 182 ? -14.329 -18.395 8.145 1.00 95.50 182 ALA A O 1
ATOM 1400 N N . LYS A 1 183 ? -14.443 -16.586 9.468 1.00 93.88 183 LYS A N 1
ATOM 1401 C CA . LYS A 1 183 ? -14.564 -15.605 8.379 1.00 93.88 183 LYS A CA 1
ATOM 1402 C C . LYS A 1 183 ? -13.286 -15.461 7.543 1.00 93.88 183 LYS A C 1
ATOM 1404 O O . LYS A 1 183 ? -13.399 -15.235 6.341 1.00 93.88 183 LYS A O 1
ATOM 1409 N N . ALA A 1 184 ? -12.100 -15.683 8.107 1.00 92.88 184 ALA A N 1
ATOM 1410 C CA . ALA A 1 184 ? -10.864 -15.829 7.337 1.00 92.88 184 ALA A CA 1
ATOM 1411 C C . ALA A 1 184 ? -10.865 -17.137 6.517 1.00 92.88 184 ALA A C 1
ATOM 1413 O O . ALA A 1 184 ? -10.537 -17.142 5.330 1.00 92.88 184 ALA A O 1
ATOM 1414 N N . GLY A 1 185 ? -11.318 -18.249 7.106 1.00 94.62 185 GLY A N 1
ATOM 1415 C CA . GLY A 1 185 ? -11.389 -19.551 6.435 1.00 94.62 185 GLY A CA 1
ATOM 1416 C C . GLY A 1 185 ? -12.279 -19.564 5.184 1.00 94.62 185 GLY A C 1
ATOM 1417 O O . GLY A 1 185 ? -11.952 -20.236 4.202 1.00 94.62 185 GLY A O 1
ATOM 1418 N N . VAL A 1 186 ? -13.374 -18.788 5.161 1.00 92.56 186 VAL A N 1
ATOM 1419 C CA . VAL A 1 186 ? -14.258 -18.729 3.980 1.00 92.56 186 VAL A CA 1
ATOM 1420 C C . VAL A 1 186 ? -13.630 -17.967 2.800 1.00 92.56 186 VAL A C 1
ATOM 1422 O O . VAL A 1 186 ? -13.963 -18.267 1.652 1.00 92.56 186 VAL A O 1
ATOM 1425 N N . LEU A 1 187 ? -12.656 -17.071 3.025 1.00 90.19 187 LEU A N 1
ATOM 1426 C CA . LEU A 1 187 ? -11.852 -16.489 1.935 1.00 90.19 187 LEU A CA 1
ATOM 1427 C C . LEU A 1 187 ? -11.023 -17.574 1.235 1.00 90.19 187 LEU A C 1
ATOM 1429 O O . LEU A 1 187 ? -11.017 -17.644 0.006 1.00 90.19 187 LEU A O 1
ATOM 1433 N N . GLY A 1 188 ? -10.361 -18.441 2.010 1.00 90.00 188 GLY A N 1
ATOM 1434 C CA . GLY A 1 188 ? -9.582 -19.566 1.482 1.00 90.00 188 GLY A CA 1
ATOM 1435 C C . GLY A 1 188 ? -10.443 -20.521 0.653 1.00 90.00 188 GLY A C 1
ATOM 1436 O O . GLY A 1 188 ? -10.112 -20.808 -0.495 1.00 90.00 188 GLY A O 1
ATOM 1437 N N . LEU A 1 189 ? -11.600 -20.924 1.193 1.00 93.06 189 LEU A N 1
ATOM 1438 C CA . LEU A 1 189 ? -12.584 -21.746 0.479 1.00 93.06 189 LEU A CA 1
ATOM 1439 C C . LEU A 1 189 ? -13.030 -21.096 -0.845 1.00 93.06 189 LEU A C 1
ATOM 1441 O O . LEU A 1 189 ? -13.061 -21.760 -1.879 1.00 93.06 189 LEU A O 1
ATOM 1445 N N . THR A 1 190 ? -13.331 -19.794 -0.831 1.00 94.06 190 THR A N 1
ATOM 1446 C CA . THR A 1 190 ? -13.780 -19.050 -2.023 1.00 94.06 190 THR A CA 1
ATOM 1447 C C . THR A 1 190 ? -12.700 -18.997 -3.107 1.00 94.06 190 THR A C 1
ATOM 1449 O O . THR A 1 190 ? -12.989 -19.289 -4.268 1.00 94.06 190 THR A O 1
ATOM 1452 N N . LYS A 1 191 ? -11.451 -18.677 -2.732 1.00 88.69 191 LYS A N 1
ATOM 1453 C CA . LYS A 1 191 ? -10.297 -18.638 -3.650 1.00 88.69 191 LYS A CA 1
ATOM 1454 C C . LYS A 1 191 ? -10.043 -20.001 -4.307 1.00 88.69 191 LYS A C 1
ATOM 1456 O O . LYS A 1 191 ? -9.754 -20.053 -5.500 1.00 88.69 191 LYS A O 1
ATOM 1461 N N . THR A 1 192 ? -10.193 -21.096 -3.560 1.00 91.50 192 THR A N 1
ATOM 1462 C CA . THR A 1 192 ? -10.066 -22.457 -4.107 1.00 91.50 192 THR A CA 1
ATOM 1463 C C . THR A 1 192 ? -11.197 -22.786 -5.082 1.00 91.50 192 THR A C 1
ATOM 1465 O O . THR A 1 192 ? -10.912 -23.194 -6.204 1.00 91.50 192 THR A O 1
ATOM 1468 N N . ILE A 1 193 ? -12.464 -22.541 -4.720 1.00 92.56 193 ILE A N 1
ATOM 1469 C CA . ILE A 1 193 ? -13.614 -22.836 -5.597 1.00 92.56 193 ILE A CA 1
ATOM 1470 C C . ILE A 1 193 ? -13.524 -22.058 -6.921 1.00 92.56 193 ILE A C 1
ATOM 1472 O O . ILE A 1 193 ? -13.743 -22.643 -7.980 1.00 92.56 193 ILE A O 1
ATOM 1476 N N . ALA A 1 194 ? -13.151 -20.772 -6.892 1.00 90.75 194 ALA A N 1
ATOM 1477 C CA . ALA A 1 194 ? -12.958 -19.980 -8.113 1.00 90.75 194 ALA A CA 1
ATOM 1478 C C . ALA A 1 194 ? -11.890 -20.600 -9.035 1.00 90.75 194 ALA A C 1
ATOM 1480 O O . ALA A 1 194 ? -12.121 -20.782 -10.231 1.00 90.75 194 ALA A O 1
ATOM 1481 N N . ALA A 1 195 ? -10.737 -20.979 -8.473 1.00 83.69 195 ALA A N 1
ATOM 1482 C CA . ALA A 1 195 ? -9.645 -21.588 -9.228 1.00 83.69 195 ALA A CA 1
ATOM 1483 C C . ALA A 1 195 ? -9.982 -22.994 -9.766 1.00 83.69 195 ALA A C 1
ATOM 1485 O O . ALA A 1 195 ? -9.537 -23.357 -10.854 1.00 83.69 195 ALA A O 1
ATOM 1486 N N . GLU A 1 196 ? -10.759 -23.793 -9.031 1.00 90.75 196 GLU A N 1
ATOM 1487 C CA . GLU A 1 196 ? -11.133 -25.143 -9.456 1.00 90.75 196 GLU A CA 1
ATOM 1488 C C . GLU A 1 196 ? -12.261 -25.159 -10.495 1.00 90.75 196 GLU A C 1
ATOM 1490 O O . GLU A 1 196 ? -12.236 -26.013 -11.393 1.00 90.75 196 GLU A O 1
ATOM 1495 N N . TRP A 1 197 ? -13.260 -24.273 -10.355 1.00 94.06 197 TRP A N 1
ATOM 1496 C CA . TRP A 1 197 ? -14.539 -24.352 -11.077 1.00 94.06 197 TRP A CA 1
ATOM 1497 C C . TRP A 1 197 ? -14.760 -23.260 -12.136 1.00 94.06 197 TRP A C 1
ATOM 1499 O O . TRP A 1 197 ? -15.719 -23.372 -12.900 1.00 94.06 197 TRP A O 1
ATOM 1509 N N . GLY A 1 198 ? -13.869 -22.270 -12.275 1.00 90.25 198 GLY A N 1
ATOM 1510 C CA . GLY A 1 198 ? -13.961 -21.249 -13.334 1.00 90.25 198 GLY A CA 1
ATOM 1511 C C . GLY A 1 198 ? -14.111 -21.839 -14.747 1.00 90.25 198 GLY A C 1
ATOM 1512 O O . GLY A 1 198 ? -14.921 -21.367 -15.541 1.00 90.25 198 GLY A O 1
ATOM 1513 N N . ARG A 1 199 ? -13.439 -22.969 -15.022 1.00 89.19 199 ARG A N 1
ATOM 1514 C CA . ARG A 1 199 ? -13.560 -23.756 -16.273 1.00 89.19 199 ARG A CA 1
ATOM 1515 C C . ARG A 1 199 ? -14.962 -24.305 -16.575 1.00 89.19 199 ARG A C 1
ATOM 1517 O O . ARG A 1 199 ? -15.225 -24.689 -17.708 1.00 89.19 199 ARG A O 1
ATOM 1524 N N . TYR A 1 200 ? -15.844 -24.363 -15.580 1.00 92.25 200 TYR A N 1
ATOM 1525 C CA . TYR A 1 200 ? -17.243 -24.769 -15.730 1.00 92.25 200 TYR A CA 1
ATOM 1526 C C . TYR A 1 200 ? -18.182 -23.554 -15.772 1.00 92.25 200 TYR A C 1
ATOM 1528 O O . TYR A 1 200 ? -19.373 -23.711 -15.532 1.00 92.25 200 TYR A O 1
ATOM 1536 N N . ASN A 1 201 ? -17.669 -22.344 -16.031 1.00 91.88 201 ASN A N 1
ATOM 1537 C CA . ASN A 1 201 ? -18.413 -21.079 -15.965 1.00 91.88 201 ASN A CA 1
ATOM 1538 C C . ASN A 1 201 ? -19.024 -20.814 -14.570 1.00 91.88 201 ASN A C 1
ATOM 1540 O O . ASN A 1 201 ? -20.176 -20.392 -14.446 1.00 91.88 201 ASN A O 1
ATOM 1544 N N . VAL A 1 202 ? -18.261 -21.115 -13.507 1.00 94.62 202 VAL A N 1
ATOM 1545 C CA . VAL A 1 202 ? -18.594 -20.759 -12.118 1.00 94.62 202 VAL A CA 1
ATOM 1546 C C . VAL A 1 202 ? -17.656 -19.666 -11.619 1.00 94.62 202 VAL A C 1
ATOM 1548 O O . VAL A 1 202 ? -16.463 -19.898 -11.440 1.00 94.62 202 VAL A O 1
ATOM 1551 N N . ARG A 1 203 ? -18.211 -18.501 -11.291 1.00 94.69 203 ARG A N 1
ATOM 1552 C CA . ARG A 1 203 ? -17.513 -17.448 -10.543 1.00 94.69 203 ARG A CA 1
ATOM 1553 C C . ARG A 1 203 ? -17.715 -17.688 -9.049 1.00 94.69 203 ARG A C 1
ATOM 1555 O O . ARG A 1 203 ? -18.827 -18.000 -8.629 1.00 94.69 203 ARG A O 1
ATOM 1562 N N . ALA A 1 204 ? -16.684 -17.517 -8.225 1.00 94.94 204 ALA A N 1
ATOM 1563 C CA . ALA A 1 204 ? -16.834 -17.531 -6.768 1.00 94.94 204 ALA A CA 1
ATOM 1564 C C . ALA A 1 204 ? -16.207 -16.278 -6.150 1.00 94.94 204 ALA A C 1
ATOM 1566 O O . ALA A 1 204 ? -15.073 -15.916 -6.472 1.00 94.94 204 ALA A O 1
ATOM 1567 N N . ASN A 1 205 ? -16.976 -15.613 -5.286 1.00 95.00 205 ASN A N 1
ATOM 1568 C CA . ASN A 1 205 ? -16.639 -14.334 -4.673 1.00 95.00 205 ASN A CA 1
ATOM 1569 C C . ASN A 1 205 ? -17.066 -14.261 -3.202 1.00 95.00 205 ASN A C 1
ATOM 1571 O O . ASN A 1 205 ? -17.909 -15.029 -2.731 1.00 95.00 205 ASN A O 1
ATOM 1575 N N . VAL A 1 206 ? -16.465 -13.320 -2.475 1.00 93.44 206 VAL A N 1
ATOM 1576 C CA . VAL A 1 206 ? -16.719 -13.070 -1.055 1.00 93.44 206 VAL A CA 1
ATOM 1577 C C . VAL A 1 206 ? -16.967 -11.579 -0.836 1.00 93.44 206 VAL A C 1
ATOM 1579 O O . VAL A 1 206 ? -16.310 -10.740 -1.450 1.00 93.44 206 VAL A O 1
ATOM 1582 N N . VAL A 1 207 ? -17.905 -11.239 0.045 1.00 92.06 207 VAL A N 1
ATOM 1583 C CA . VAL A 1 207 ? -18.144 -9.850 0.467 1.00 92.06 207 VAL A CA 1
ATOM 1584 C C . VAL A 1 207 ? -17.789 -9.744 1.941 1.00 92.06 207 VAL A C 1
ATOM 1586 O O . VAL A 1 207 ? -18.377 -10.456 2.751 1.00 92.06 207 VAL A O 1
ATOM 1589 N N . ALA A 1 208 ? -16.818 -8.902 2.300 1.00 89.25 208 ALA A N 1
ATOM 1590 C CA . ALA A 1 208 ? -16.422 -8.703 3.693 1.00 89.25 208 ALA A CA 1
ATOM 1591 C C . ALA A 1 208 ? -17.045 -7.413 4.223 1.00 89.25 208 ALA A C 1
ATOM 1593 O O . ALA A 1 208 ? -16.515 -6.317 4.042 1.00 89.25 208 ALA A O 1
ATOM 1594 N N . TYR A 1 209 ? -18.191 -7.548 4.882 1.00 88.00 209 TYR A N 1
ATOM 1595 C CA . TYR A 1 209 ? -18.879 -6.401 5.455 1.00 88.00 209 TYR A CA 1
ATOM 1596 C C . TYR A 1 209 ? -18.166 -5.869 6.705 1.00 88.00 209 TYR A C 1
ATOM 1598 O O . TYR A 1 209 ? -17.768 -6.636 7.587 1.00 88.00 209 TYR A O 1
ATOM 1606 N N . GLY A 1 210 ? -18.055 -4.542 6.787 1.00 83.94 210 GLY A N 1
ATOM 1607 C CA . GLY 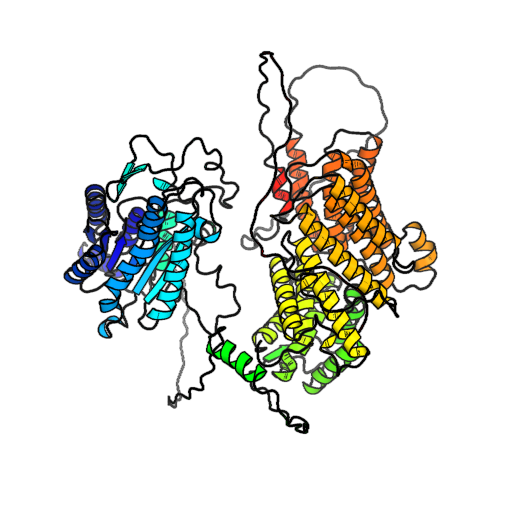A 1 210 ? -17.860 -3.837 8.053 1.00 83.94 210 GLY A CA 1
ATOM 1608 C C . GLY A 1 210 ? -19.163 -3.798 8.857 1.00 83.94 210 GLY A C 1
ATOM 1609 O O . GLY A 1 210 ? -19.995 -4.703 8.763 1.00 83.94 210 GLY A O 1
ATOM 1610 N N . TRP A 1 211 ? -19.383 -2.728 9.620 1.00 82.19 211 TRP A N 1
ATOM 1611 C CA . TRP A 1 211 ? -20.639 -2.550 10.348 1.00 82.19 211 TRP A CA 1
ATOM 1612 C C . TRP A 1 211 ? -21.807 -2.277 9.382 1.00 82.19 211 TRP A C 1
ATOM 1614 O O . TRP A 1 211 ? -21.899 -1.209 8.774 1.00 82.19 211 TRP A O 1
ATOM 1624 N N . ILE A 1 212 ? -22.710 -3.254 9.257 1.00 84.00 212 ILE A N 1
ATOM 1625 C CA . ILE A 1 212 ? -24.016 -3.113 8.600 1.00 84.00 212 ILE A CA 1
ATOM 1626 C C . ILE A 1 212 ? -25.094 -3.169 9.679 1.00 84.00 212 ILE A C 1
ATOM 1628 O O . ILE A 1 212 ? -25.165 -4.161 10.405 1.00 84.00 212 ILE A O 1
ATOM 1632 N N . ASP A 1 213 ? -25.937 -2.141 9.772 1.00 81.44 213 ASP A N 1
ATOM 1633 C CA . ASP A 1 213 ? -26.997 -2.061 10.775 1.00 81.44 213 ASP A CA 1
ATOM 1634 C C . ASP A 1 213 ? -28.042 -3.170 10.572 1.00 81.44 213 ASP A C 1
ATOM 1636 O O . ASP A 1 213 ? -28.890 -3.140 9.676 1.00 81.44 213 ASP A O 1
ATOM 1640 N N . THR A 1 214 ? -27.947 -4.191 11.419 1.00 77.56 214 THR A N 1
ATOM 1641 C CA . THR A 1 214 ? -28.805 -5.373 11.429 1.00 77.56 214 THR A CA 1
ATOM 1642 C C . THR A 1 214 ? -29.058 -5.835 12.861 1.00 77.56 214 THR A C 1
ATOM 1644 O O . THR A 1 214 ? -28.388 -5.423 13.804 1.00 77.56 214 THR A O 1
ATOM 1647 N N . ARG A 1 215 ? -29.994 -6.774 13.031 1.00 69.44 215 ARG A N 1
ATOM 1648 C CA . ARG A 1 215 ? -30.302 -7.413 14.321 1.00 69.44 215 ARG A CA 1
ATOM 1649 C C . ARG A 1 215 ? -29.063 -7.976 15.043 1.00 69.44 215 ARG A C 1
ATOM 1651 O O . ARG A 1 215 ? -28.985 -7.894 16.258 1.00 69.44 215 ARG A O 1
ATOM 1658 N N . ILE A 1 216 ? -28.076 -8.486 14.299 1.00 65.62 216 ILE A N 1
ATOM 1659 C CA . ILE A 1 216 ? -26.837 -9.068 14.852 1.00 65.62 216 ILE A CA 1
ATOM 1660 C C . ILE A 1 216 ? -25.885 -7.986 15.399 1.00 65.62 216 ILE A C 1
ATOM 1662 O O . ILE A 1 216 ? -25.128 -8.254 16.327 1.00 65.62 216 ILE A O 1
ATOM 1666 N N . THR A 1 217 ? -25.936 -6.760 14.866 1.00 59.75 217 THR A N 1
ATOM 1667 C CA . THR A 1 217 ? -25.065 -5.636 15.265 1.00 59.75 217 THR A CA 1
ATOM 1668 C C . THR A 1 217 ? -25.742 -4.631 16.200 1.00 59.75 217 THR A C 1
ATOM 1670 O O . THR A 1 217 ? -25.142 -3.619 16.550 1.00 59.75 217 THR A O 1
ATOM 1673 N N . ARG A 1 218 ? -27.010 -4.848 16.556 1.00 65.75 218 ARG A N 1
ATOM 1674 C CA . ARG A 1 218 ? -27.760 -3.999 17.494 1.00 65.75 218 ARG A CA 1
ATOM 1675 C C . ARG A 1 218 ? -27.610 -4.518 18.929 1.00 65.75 218 ARG A C 1
ATOM 1677 O O . ARG A 1 218 ? -27.192 -5.662 19.114 1.00 65.75 218 ARG A O 1
ATOM 1684 N N . PRO A 1 219 ? -27.941 -3.711 19.951 1.00 53.84 219 PRO A N 1
ATOM 1685 C CA . PRO A 1 219 ? -27.980 -4.186 21.326 1.00 53.84 219 PRO A CA 1
ATOM 1686 C C . PRO A 1 219 ? -28.926 -5.379 21.533 1.00 53.84 219 PRO A C 1
ATOM 1688 O O . PRO A 1 219 ? -30.025 -5.376 20.975 1.00 53.84 219 PRO A O 1
ATOM 1691 N N . PRO A 1 220 ? -28.533 -6.383 22.339 1.00 58.50 220 PRO A N 1
ATOM 1692 C CA . PRO A 1 220 ? -29.311 -7.596 22.527 1.00 58.50 220 PRO A CA 1
ATOM 1693 C C . PRO A 1 220 ? -30.464 -7.342 23.505 1.00 58.50 220 PRO A C 1
ATOM 1695 O O . PRO A 1 220 ? -30.254 -7.251 24.717 1.00 58.50 220 PRO A O 1
ATOM 1698 N N . THR A 1 221 ? -31.692 -7.262 22.996 1.00 55.31 221 THR A N 1
ATOM 1699 C CA . THR A 1 221 ? -32.892 -7.211 23.843 1.00 55.31 221 THR A CA 1
ATOM 1700 C C . THR A 1 221 ? -33.074 -8.533 24.598 1.00 55.31 221 THR A C 1
ATOM 1702 O O . THR A 1 221 ? -32.639 -9.599 24.153 1.00 55.31 221 THR A O 1
ATOM 1705 N N . ASP A 1 222 ? -33.730 -8.500 25.760 1.00 49.34 222 ASP A N 1
ATOM 1706 C CA . ASP A 1 222 ? -33.917 -9.699 26.597 1.00 49.34 222 ASP A CA 1
ATOM 1707 C C . ASP A 1 222 ? -34.870 -10.748 25.994 1.00 49.34 222 ASP A C 1
ATOM 1709 O O . ASP A 1 222 ? -34.981 -11.856 26.511 1.00 49.34 222 ASP A O 1
ATOM 1713 N N . SER A 1 223 ? -35.501 -10.427 24.863 1.00 49.00 223 SER A N 1
ATOM 1714 C CA . SER A 1 223 ? -36.347 -11.315 24.063 1.00 49.00 223 SER A CA 1
ATOM 1715 C C . SER A 1 223 ? -35.626 -12.021 22.903 1.00 49.00 223 SER A C 1
ATOM 1717 O O . SER A 1 223 ? -36.263 -12.793 22.192 1.00 49.00 223 SER A O 1
ATOM 1719 N N . GLU A 1 224 ? -34.339 -11.745 22.649 1.00 57.62 224 GLU A N 1
ATOM 1720 C CA . GLU A 1 224 ? -33.642 -12.194 21.430 1.00 57.62 224 GLU A CA 1
ATOM 1721 C C . GLU A 1 224 ? -32.539 -13.241 21.667 1.00 57.62 224 GLU A C 1
ATOM 1723 O O . GLU A 1 224 ? -31.341 -13.015 21.467 1.00 57.62 224 GLU A O 1
ATOM 1728 N N . THR A 1 225 ? -32.976 -14.449 22.019 1.00 60.78 225 THR A N 1
ATOM 1729 C CA . THR A 1 225 ? -32.194 -15.682 21.859 1.00 60.78 225 THR A CA 1
ATOM 1730 C C . THR A 1 225 ? -32.539 -16.394 20.544 1.00 60.78 225 THR A C 1
ATOM 1732 O O . THR A 1 225 ? -33.639 -16.265 20.009 1.00 60.78 225 THR A O 1
ATOM 1735 N N . MET A 1 226 ? -31.594 -17.167 20.007 1.00 66.12 226 MET A N 1
ATOM 1736 C CA . MET A 1 226 ? -31.864 -18.219 19.021 1.00 66.12 226 MET A CA 1
ATOM 1737 C C . MET A 1 226 ? -31.383 -19.557 19.571 1.00 66.12 226 MET A C 1
ATOM 1739 O O . MET A 1 226 ? -30.249 -19.660 20.035 1.00 66.12 226 MET A O 1
ATOM 1743 N N . GLU A 1 227 ? -32.227 -20.583 19.490 1.00 72.31 227 GLU A N 1
ATOM 1744 C CA . GLU A 1 227 ? -31.821 -21.956 19.782 1.00 72.31 227 GLU A CA 1
ATOM 1745 C C . GLU A 1 227 ? -31.157 -22.580 18.553 1.00 72.31 227 GLU A C 1
ATOM 1747 O O . GLU A 1 227 ? -31.742 -22.635 17.470 1.00 72.31 227 GLU A O 1
ATOM 1752 N N . ILE A 1 228 ? -29.918 -23.043 18.715 1.00 66.19 228 ILE A N 1
ATOM 1753 C CA . ILE A 1 228 ? -29.141 -23.711 17.668 1.00 66.19 228 ILE A CA 1
ATOM 1754 C C . ILE A 1 228 ? -28.477 -24.933 18.303 1.00 66.19 228 ILE A C 1
ATOM 1756 O O . ILE A 1 228 ? -27.748 -24.813 19.283 1.00 66.19 228 ILE A O 1
ATOM 1760 N N . GLY A 1 229 ? -28.773 -26.130 17.787 1.00 61.94 229 GLY A N 1
ATOM 1761 C CA . GLY A 1 229 ? -28.236 -27.385 18.336 1.00 61.94 229 GLY A CA 1
ATOM 1762 C C . GLY A 1 229 ? -28.652 -27.693 19.784 1.00 61.94 229 GLY A C 1
ATOM 1763 O O . GLY A 1 229 ? -27.978 -28.472 20.447 1.00 61.94 229 GLY A O 1
ATOM 1764 N N . GLY A 1 230 ? -29.729 -27.076 20.287 1.00 63.84 230 GLY A N 1
ATOM 1765 C CA . GLY A 1 230 ? -30.167 -27.190 21.685 1.00 63.84 230 GLY A CA 1
ATOM 1766 C C . GLY A 1 230 ? -29.506 -26.199 22.655 1.00 63.84 230 GLY A C 1
ATOM 1767 O O . GLY A 1 230 ? -29.794 -26.248 23.847 1.00 63.84 230 GLY A O 1
ATOM 1768 N N . GLN A 1 231 ? -28.653 -25.287 22.173 1.00 62.78 231 GLN A N 1
ATOM 1769 C CA . GLN A 1 231 ? -28.094 -24.189 22.969 1.00 62.78 231 GLN A CA 1
ATOM 1770 C C . GLN A 1 231 ? -28.798 -22.865 22.635 1.00 62.78 231 GLN A C 1
ATOM 1772 O O . GLN A 1 231 ? -28.969 -22.530 21.462 1.00 62.78 231 GLN A O 1
ATOM 1777 N N . ALA A 1 232 ? -29.181 -22.097 23.659 1.00 70.94 232 ALA A N 1
ATOM 1778 C CA . ALA A 1 232 ? -29.795 -20.777 23.507 1.00 70.94 232 ALA A CA 1
ATOM 1779 C C . ALA A 1 232 ? -28.722 -19.676 23.436 1.00 70.94 232 ALA A C 1
ATOM 1781 O O . ALA A 1 232 ? -28.090 -19.335 24.436 1.00 70.94 232 ALA A O 1
ATOM 1782 N N . ILE A 1 233 ? -28.531 -19.098 22.250 1.00 71.25 233 ILE A N 1
ATOM 1783 C CA . ILE A 1 233 ? -27.501 -18.091 21.967 1.00 71.25 233 ILE A CA 1
ATOM 1784 C C . ILE A 1 233 ? -28.159 -16.705 21.945 1.00 71.25 233 ILE A C 1
ATOM 1786 O O . ILE A 1 233 ? -29.031 -16.448 21.112 1.00 71.25 233 ILE A O 1
ATOM 1790 N N . LYS A 1 234 ? -27.767 -15.801 22.856 1.00 66.69 234 LYS A N 1
ATOM 1791 C CA . LYS A 1 234 ? -28.240 -14.400 22.868 1.00 66.69 234 LYS A CA 1
ATOM 1792 C C . LYS A 1 234 ? -27.543 -13.615 21.754 1.00 66.69 234 LYS A C 1
ATOM 1794 O O . LYS A 1 234 ? -26.323 -13.684 21.628 1.00 66.69 234 LYS A O 1
ATOM 1799 N N . LEU A 1 235 ? -28.315 -12.890 20.945 1.00 62.25 235 LEU A N 1
ATOM 1800 C CA . LEU A 1 235 ? -27.824 -12.218 19.738 1.00 62.25 235 LEU A CA 1
ATOM 1801 C C . LEU A 1 235 ? -27.824 -10.699 19.895 1.00 62.25 235 LEU A C 1
ATOM 1803 O O . LEU A 1 235 ? -28.829 -10.120 20.293 1.00 62.25 235 LEU A O 1
ATOM 1807 N N . GLY A 1 236 ? -26.708 -10.071 19.526 1.00 62.06 236 GLY A N 1
ATOM 1808 C CA . GLY A 1 236 ? -26.512 -8.624 19.581 1.00 62.06 236 GLY A CA 1
ATOM 1809 C C . GLY A 1 236 ? -25.252 -8.225 20.351 1.00 62.06 236 GLY A C 1
ATOM 1810 O O . GLY A 1 236 ? -24.604 -9.045 21.002 1.00 62.06 236 GLY A O 1
ATOM 1811 N N . ILE A 1 237 ? -24.908 -6.943 20.276 1.00 59.66 237 ILE A N 1
ATOM 1812 C CA . ILE A 1 237 ? -23.681 -6.361 20.830 1.00 59.66 237 ILE A CA 1
ATOM 1813 C C . ILE A 1 237 ? -23.967 -5.703 22.198 1.00 59.66 237 ILE A C 1
ATOM 1815 O O . ILE A 1 237 ? -24.760 -4.763 22.246 1.00 59.66 237 ILE A O 1
ATOM 1819 N N . PRO A 1 238 ? -23.356 -6.142 23.319 1.00 56.84 238 PRO A N 1
ATOM 1820 C CA . PRO A 1 238 ? -23.680 -5.638 24.660 1.00 56.84 238 PRO A CA 1
ATOM 1821 C C . PRO A 1 238 ? -23.573 -4.109 24.822 1.00 56.84 238 PRO A C 1
ATOM 1823 O O . PRO A 1 238 ? -22.543 -3.517 24.508 1.00 56.84 238 PRO A O 1
ATOM 1826 N N . GLU A 1 239 ? -24.605 -3.468 25.389 1.00 53.66 239 GLU A N 1
ATOM 1827 C CA . GLU A 1 239 ? -24.676 -1.997 25.529 1.00 53.66 239 GLU A CA 1
ATOM 1828 C C . GLU A 1 239 ? -23.532 -1.372 26.334 1.00 53.66 239 GLU A C 1
ATOM 1830 O O . GLU A 1 239 ? -23.151 -0.225 26.102 1.00 53.66 239 GLU A O 1
ATOM 1835 N N . ASN A 1 240 ? -22.977 -2.118 27.290 1.00 47.69 240 ASN A N 1
ATOM 1836 C CA . ASN A 1 240 ? -21.878 -1.659 28.136 1.00 47.69 240 ASN A CA 1
ATOM 1837 C C . ASN A 1 240 ? -20.537 -1.554 27.384 1.00 47.69 240 ASN A C 1
ATOM 1839 O O . ASN A 1 240 ? -19.613 -0.894 27.869 1.00 47.69 240 ASN A O 1
ATOM 1843 N N . ALA A 1 241 ? -20.416 -2.154 26.198 1.00 54.81 241 ALA A N 1
ATOM 1844 C CA . ALA A 1 241 ? -19.232 -2.056 25.361 1.00 54.81 241 ALA A CA 1
ATOM 1845 C C . ALA A 1 241 ? -19.224 -0.713 24.601 1.00 54.81 241 ALA A C 1
ATOM 1847 O O . ALA A 1 241 ? -19.542 -0.629 23.417 1.00 54.81 241 ALA A O 1
ATOM 1848 N N . LYS A 1 242 ? -18.805 0.352 25.301 1.00 41.75 242 LYS A N 1
ATOM 1849 C CA . LYS A 1 242 ? -18.801 1.766 24.856 1.00 41.75 242 LYS A CA 1
ATOM 1850 C C . LYS A 1 242 ? -18.201 2.064 23.466 1.00 41.75 242 LYS A C 1
ATOM 1852 O O . LYS A 1 242 ? -18.418 3.161 22.966 1.00 41.75 242 LYS A O 1
ATOM 1857 N N . LYS A 1 243 ? -17.457 1.138 22.849 1.00 48.31 243 LYS A N 1
ATOM 1858 C CA . LYS A 1 243 ? -16.845 1.313 21.521 1.00 48.31 243 LYS A CA 1
ATOM 1859 C C . LYS A 1 243 ? -17.804 1.128 20.337 1.00 48.31 243 LYS A C 1
ATOM 1861 O O . LYS A 1 243 ? -17.564 1.722 19.301 1.00 48.31 243 LYS A O 1
ATOM 1866 N N . TRP A 1 244 ? -18.898 0.373 20.459 1.00 50.81 244 TRP A N 1
ATOM 1867 C CA . TRP A 1 244 ? -19.754 0.026 19.302 1.00 50.81 244 TRP A CA 1
ATOM 1868 C C . TRP A 1 244 ? -20.797 1.095 18.916 1.00 50.81 244 TRP A C 1
ATOM 1870 O O . TRP A 1 244 ? -21.801 0.797 18.274 1.00 50.81 244 TRP A O 1
ATOM 1880 N N . ARG A 1 245 ? -20.588 2.342 19.345 1.00 53.34 245 ARG A N 1
ATOM 1881 C CA . ARG A 1 245 ? -21.270 3.539 18.815 1.00 53.34 245 ARG A CA 1
ATOM 1882 C C . ARG A 1 245 ? -20.275 4.548 18.233 1.00 53.34 245 ARG A C 1
ATOM 1884 O O . ARG A 1 245 ? -20.687 5.609 17.778 1.00 53.34 245 ARG A O 1
ATOM 1891 N N . ASP A 1 246 ? -18.985 4.222 18.275 1.00 61.78 246 ASP A N 1
ATOM 1892 C CA . ASP A 1 246 ? -17.941 4.963 17.586 1.00 61.78 246 ASP A CA 1
ATOM 1893 C C . ASP A 1 246 ? -18.006 4.597 16.096 1.00 61.78 246 ASP A C 1
ATOM 1895 O O . ASP A 1 246 ? -18.155 3.428 15.744 1.00 61.78 246 ASP A O 1
ATOM 1899 N N . VAL A 1 247 ? -17.964 5.612 15.239 1.00 71.25 247 VAL A N 1
ATOM 1900 C CA . VAL A 1 247 ? -17.930 5.483 13.772 1.00 71.25 247 VAL A CA 1
ATOM 1901 C C . VAL A 1 247 ? -16.670 6.130 13.194 1.00 71.25 247 VAL A C 1
ATOM 1903 O O . VAL A 1 247 ? -16.557 6.265 11.981 1.00 71.25 247 VAL A O 1
ATOM 1906 N N . SER A 1 248 ? -15.721 6.553 14.041 1.00 67.12 248 SER A N 1
ATOM 1907 C CA . SER A 1 248 ? -14.488 7.224 13.605 1.00 67.12 248 SER A CA 1
ATOM 1908 C C . SER A 1 248 ? -13.499 6.302 12.880 1.00 67.12 248 SER A C 1
ATOM 1910 O O . SER A 1 248 ? -12.585 6.794 12.222 1.00 67.12 248 SER A O 1
ATOM 1912 N N . ASP A 1 249 ? -13.701 4.983 12.941 1.00 63.41 249 ASP A N 1
ATOM 1913 C CA . ASP A 1 249 ? -13.008 3.976 12.129 1.00 63.41 249 ASP A CA 1
ATOM 1914 C C . ASP A 1 249 ? -13.736 3.644 10.807 1.00 63.41 249 ASP A C 1
ATOM 1916 O O . ASP A 1 249 ? -13.224 2.869 9.996 1.00 63.41 249 ASP A O 1
ATOM 1920 N N . ILE A 1 250 ? -14.898 4.257 10.546 1.00 72.56 250 ILE A N 1
ATOM 1921 C CA . ILE A 1 250 ? -15.642 4.142 9.287 1.00 72.56 250 ILE A CA 1
ATOM 1922 C C . ILE A 1 250 ? -15.548 5.478 8.527 1.00 72.56 250 ILE A C 1
ATOM 1924 O O . ILE A 1 250 ? -16.226 6.432 8.904 1.00 72.56 250 ILE A O 1
ATOM 1928 N N . PRO A 1 251 ? -14.811 5.566 7.399 1.00 68.44 251 PRO A N 1
ATOM 1929 C CA . PRO A 1 251 ? -14.641 6.820 6.647 1.00 68.44 251 PRO A CA 1
ATOM 1930 C C . PRO A 1 251 ? -15.940 7.486 6.160 1.00 68.44 251 PRO A C 1
ATOM 1932 O O . PRO A 1 251 ? -15.957 8.680 5.887 1.00 68.44 251 PRO A O 1
ATOM 1935 N N . LEU A 1 252 ? -17.041 6.731 6.067 1.00 71.62 252 LEU A N 1
ATOM 1936 C CA . LEU A 1 252 ? -18.375 7.244 5.724 1.00 71.62 252 LEU A CA 1
ATOM 1937 C C . LEU A 1 252 ? -19.139 7.867 6.912 1.00 71.62 252 LEU A C 1
ATOM 1939 O O . LEU A 1 252 ? -20.263 8.330 6.723 1.00 71.62 252 LEU A O 1
ATOM 1943 N N . GLY A 1 253 ? -18.599 7.821 8.135 1.00 80.06 253 GLY A N 1
ATOM 1944 C CA . GLY A 1 253 ? -19.224 8.374 9.344 1.00 80.06 253 GLY A CA 1
ATOM 1945 C C . GLY A 1 253 ? -20.528 7.692 9.784 1.00 80.06 253 GLY A C 1
ATOM 1946 O O . GLY A 1 253 ? -21.259 8.241 10.606 1.00 80.06 253 GLY A O 1
ATOM 1947 N N . ARG A 1 254 ? -20.860 6.515 9.234 1.00 84.31 254 ARG A N 1
ATOM 1948 C CA . ARG A 1 254 ? -22.076 5.746 9.558 1.00 84.31 254 ARG A CA 1
ATOM 1949 C C . ARG A 1 254 ? -21.923 4.251 9.258 1.00 84.31 254 ARG A C 1
ATOM 1951 O O . ARG A 1 254 ? -21.162 3.902 8.354 1.00 84.31 254 ARG A O 1
ATOM 1958 N N . PRO A 1 255 ? -22.705 3.367 9.905 1.00 79.88 255 PRO A N 1
ATOM 1959 C CA . PRO A 1 255 ? -22.898 2.006 9.413 1.00 79.88 255 PRO A CA 1
ATOM 1960 C C . PRO A 1 255 ? -23.551 1.980 8.019 1.00 79.88 255 PRO A C 1
ATOM 1962 O O . PRO A 1 255 ? -24.289 2.889 7.617 1.00 79.88 255 PRO A O 1
ATOM 1965 N N . GLY A 1 256 ? -23.308 0.892 7.288 1.00 83.19 256 GLY A N 1
ATOM 1966 C CA . GLY A 1 256 ? -24.049 0.570 6.069 1.00 83.19 256 GLY A CA 1
ATOM 1967 C C . GLY A 1 256 ? -25.435 -0.003 6.380 1.00 83.19 256 GLY A C 1
ATOM 1968 O O . GLY A 1 256 ? -25.677 -0.547 7.455 1.00 83.19 256 GLY A O 1
ATOM 1969 N N . SER A 1 257 ? -26.357 0.087 5.429 1.00 87.75 257 SER A N 1
ATOM 1970 C CA . SER A 1 257 ? -27.686 -0.530 5.512 1.00 87.75 257 SER A CA 1
ATOM 1971 C C . SER A 1 257 ? -27.717 -1.930 4.888 1.00 87.75 257 SER A C 1
ATOM 1973 O O . SER A 1 257 ? -26.897 -2.279 4.034 1.00 87.75 257 SER A O 1
ATOM 1975 N N . ALA A 1 258 ? -28.707 -2.744 5.271 1.00 90.38 258 ALA A N 1
ATOM 1976 C CA . ALA A 1 258 ? -28.925 -4.056 4.656 1.00 90.38 258 ALA A CA 1
ATOM 1977 C C . ALA A 1 258 ? -29.215 -3.966 3.140 1.00 90.38 258 ALA A C 1
ATOM 1979 O O . ALA A 1 258 ? -28.836 -4.870 2.398 1.00 90.38 258 ALA A O 1
ATOM 1980 N N . ASP A 1 259 ? -29.829 -2.872 2.673 1.00 90.94 259 ASP A N 1
ATOM 1981 C CA . ASP A 1 259 ? -30.092 -2.630 1.249 1.00 90.94 259 ASP A CA 1
ATOM 1982 C C . ASP A 1 259 ? -28.824 -2.233 0.473 1.00 90.94 259 ASP A C 1
ATOM 1984 O O . ASP A 1 259 ? -28.658 -2.639 -0.676 1.00 90.94 259 ASP A O 1
ATOM 1988 N N . GLU A 1 260 ? -27.893 -1.491 1.082 1.00 87.19 260 GLU A N 1
ATOM 1989 C CA . GLU A 1 260 ? -26.560 -1.256 0.502 1.00 87.19 260 GLU A CA 1
ATOM 1990 C C . GLU A 1 260 ? -25.765 -2.563 0.412 1.00 87.19 260 GLU A C 1
ATOM 1992 O O . GLU A 1 260 ? -25.204 -2.876 -0.639 1.00 87.19 260 GLU A O 1
ATOM 1997 N N . ALA A 1 261 ? -25.796 -3.380 1.469 1.00 88.62 261 ALA A N 1
ATOM 1998 C CA . ALA A 1 261 ? -25.176 -4.701 1.467 1.00 88.62 261 ALA A CA 1
ATOM 1999 C C . ALA A 1 261 ? -25.737 -5.609 0.353 1.00 88.62 261 ALA A C 1
ATOM 2001 O O . ALA A 1 261 ? -24.968 -6.261 -0.359 1.00 88.62 261 ALA A O 1
ATOM 2002 N N . ALA A 1 262 ? -27.059 -5.599 0.153 1.00 94.00 262 ALA A N 1
ATOM 2003 C CA . ALA A 1 262 ? -27.746 -6.365 -0.885 1.00 94.00 262 ALA A CA 1
ATOM 2004 C C . ALA A 1 262 ? -27.388 -5.931 -2.320 1.00 94.00 262 ALA A C 1
ATOM 2006 O O . ALA A 1 262 ? -27.328 -6.780 -3.210 1.00 94.00 262 ALA A O 1
ATOM 2007 N N . ARG A 1 263 ? -27.096 -4.643 -2.566 1.00 93.06 263 ARG A N 1
ATOM 2008 C CA . ARG A 1 263 ? -26.651 -4.156 -3.892 1.00 93.06 263 ARG A CA 1
ATOM 2009 C C . ARG A 1 263 ? -25.315 -4.769 -4.320 1.00 93.06 263 ARG A C 1
ATOM 2011 O O . ARG A 1 263 ? -25.156 -5.104 -5.492 1.00 93.06 263 ARG A O 1
ATOM 2018 N N . VAL A 1 264 ? -24.388 -4.980 -3.382 1.00 92.00 264 VAL A N 1
ATOM 2019 C CA . VAL A 1 264 ? -23.103 -5.654 -3.658 1.00 92.00 264 VAL A CA 1
ATOM 2020 C C . VAL A 1 264 ? -23.328 -7.116 -4.069 1.00 92.00 264 VAL A C 1
ATOM 2022 O O . VAL A 1 264 ? -22.678 -7.614 -4.987 1.00 92.00 264 VAL A O 1
ATOM 2025 N N . ILE A 1 265 ? -24.295 -7.795 -3.442 1.00 94.75 265 ILE A N 1
ATOM 2026 C CA . ILE A 1 265 ? -24.661 -9.176 -3.789 1.00 94.75 265 ILE A CA 1
ATOM 2027 C C . ILE A 1 265 ? -25.396 -9.236 -5.140 1.00 94.75 265 ILE A C 1
ATOM 2029 O O . ILE A 1 265 ? -25.105 -10.130 -5.931 1.00 94.75 265 ILE A O 1
ATOM 2033 N N . LEU A 1 266 ? -26.272 -8.270 -5.457 1.00 95.00 266 LEU A N 1
ATOM 2034 C CA . LEU A 1 266 ? -26.877 -8.139 -6.792 1.00 95.00 266 LEU A CA 1
ATOM 2035 C C . LEU A 1 266 ? -25.802 -8.012 -7.879 1.00 95.00 266 LEU A C 1
ATOM 2037 O O . LEU A 1 266 ? -25.826 -8.784 -8.836 1.00 95.00 266 LEU A O 1
ATOM 2041 N N . PHE A 1 267 ? -24.842 -7.095 -7.713 1.00 93.69 267 PHE A N 1
ATOM 2042 C CA . PHE A 1 267 ? -23.726 -6.932 -8.649 1.00 93.69 267 PHE A CA 1
ATOM 2043 C C . PHE A 1 267 ? -23.014 -8.270 -8.892 1.00 93.69 267 PHE A C 1
ATOM 2045 O O . PHE A 1 267 ? -22.942 -8.719 -10.037 1.00 93.69 267 PHE A O 1
ATOM 2052 N N . LEU A 1 268 ? -22.587 -8.947 -7.818 1.00 94.00 268 LEU A N 1
ATOM 2053 C CA . LEU A 1 268 ? -21.888 -10.235 -7.883 1.00 94.00 268 LEU A CA 1
ATOM 2054 C C . LEU A 1 268 ? -22.726 -11.393 -8.456 1.00 94.00 268 LEU A C 1
ATOM 2056 O O . LEU A 1 268 ? -22.150 -12.328 -9.015 1.00 94.00 268 LEU A O 1
ATOM 2060 N N . ALA A 1 269 ? -24.054 -11.360 -8.335 1.00 93.62 269 ALA A N 1
ATOM 2061 C CA . ALA A 1 269 ? -24.941 -12.359 -8.937 1.00 93.62 269 ALA A CA 1
ATOM 2062 C C . ALA A 1 269 ? -25.155 -12.101 -10.440 1.00 93.62 269 ALA A C 1
ATOM 2064 O O . ALA A 1 269 ? -25.214 -13.040 -11.233 1.00 93.62 269 ALA A O 1
ATOM 2065 N N . SER A 1 270 ? -25.243 -10.827 -10.828 1.00 91.19 270 SER A N 1
ATOM 2066 C CA . SER A 1 270 ? -25.605 -10.379 -12.177 1.00 91.19 270 SER A CA 1
ATOM 2067 C C . SER A 1 270 ? -24.474 -10.456 -13.218 1.00 91.19 270 SER A C 1
ATOM 2069 O O . SER A 1 270 ? -23.293 -10.459 -12.851 1.00 91.19 270 SER A O 1
ATOM 2071 N N . PRO A 1 271 ? -24.813 -10.453 -14.526 1.00 86.50 271 PRO A N 1
ATOM 2072 C CA . PRO A 1 271 ? -23.856 -10.302 -15.627 1.00 86.50 271 PRO A CA 1
ATOM 2073 C C . PRO A 1 271 ? -22.895 -9.103 -15.533 1.00 86.50 271 PRO A C 1
ATOM 2075 O O . PRO A 1 271 ? -21.818 -9.181 -16.119 1.00 86.50 271 PRO A O 1
ATOM 2078 N N . LEU A 1 272 ? -23.209 -8.046 -14.764 1.00 85.62 272 LEU A N 1
ATOM 2079 C CA . LEU A 1 272 ? -22.271 -6.944 -14.456 1.00 85.62 272 LEU A CA 1
ATOM 2080 C C . LEU A 1 272 ? -20.919 -7.419 -13.894 1.00 85.62 272 LEU A C 1
ATOM 2082 O O . LEU A 1 272 ? -19.921 -6.717 -14.014 1.00 85.62 272 LEU A O 1
ATOM 2086 N N . SER A 1 273 ? -20.888 -8.591 -13.256 1.00 86.94 273 SER A N 1
ATOM 2087 C CA . SER A 1 273 ? -19.695 -9.177 -12.639 1.00 86.94 273 SER A CA 1
ATOM 2088 C C . SER A 1 273 ? -19.139 -10.375 -13.431 1.00 86.94 273 SER A C 1
ATOM 2090 O O . SER A 1 273 ? -18.489 -11.252 -12.863 1.00 86.94 273 SER A O 1
ATOM 2092 N N . SER A 1 274 ? -19.389 -10.438 -14.743 1.00 82.75 274 SER A N 1
ATOM 2093 C CA . SER A 1 274 ? -19.017 -11.556 -15.630 1.00 82.75 274 SER A CA 1
ATOM 2094 C C . SER A 1 274 ? -17.526 -11.925 -15.627 1.00 82.75 274 SER A C 1
ATOM 2096 O O . SER A 1 274 ? -17.219 -13.113 -15.597 1.00 82.75 274 SER A O 1
ATOM 2098 N N . ASP A 1 275 ? -16.613 -10.951 -15.572 1.00 75.25 275 ASP A N 1
ATOM 2099 C CA . ASP A 1 275 ? -15.159 -11.186 -15.427 1.00 75.25 275 ASP A CA 1
ATOM 2100 C C . ASP A 1 275 ? -14.654 -10.992 -13.976 1.00 75.25 275 ASP A C 1
ATOM 2102 O O . ASP A 1 275 ? -13.462 -10.970 -13.682 1.00 75.25 275 ASP A O 1
ATOM 2106 N N . VAL A 1 276 ? -15.577 -10.862 -13.017 1.00 74.19 276 VAL A N 1
ATOM 2107 C CA . VAL A 1 276 ? -15.279 -10.652 -11.593 1.00 74.19 276 VAL A CA 1
ATOM 2108 C C . VAL A 1 276 ? -15.360 -11.981 -10.841 1.00 74.19 276 VAL A C 1
ATOM 2110 O O . VAL A 1 276 ? -16.440 -12.535 -10.599 1.00 74.19 276 VAL A O 1
ATOM 2113 N N . GLN A 1 277 ? -14.190 -12.494 -10.461 1.00 61.53 277 GLN A N 1
ATOM 2114 C CA . GLN A 1 277 ? -13.988 -13.756 -9.744 1.00 61.53 277 GLN A CA 1
ATOM 2115 C C . GLN A 1 277 ? -12.646 -13.765 -8.994 1.00 61.53 277 GLN A C 1
ATOM 2117 O O . GLN A 1 277 ? -11.691 -13.111 -9.407 1.00 61.53 277 GLN A O 1
ATOM 2122 N N . HIS A 1 278 ? -12.523 -14.579 -7.940 1.00 49.41 278 HIS A N 1
ATOM 2123 C CA . HIS A 1 278 ? -11.262 -14.796 -7.210 1.00 49.41 278 HIS A CA 1
ATOM 2124 C C . HIS A 1 278 ? -10.245 -15.676 -7.983 1.00 49.41 278 HIS A C 1
ATOM 2126 O O . HIS A 1 278 ? -9.766 -16.692 -7.476 1.00 49.41 278 HIS A O 1
ATOM 2132 N N . ALA A 1 279 ? -9.917 -15.320 -9.226 1.00 39.41 279 ALA A N 1
ATOM 2133 C CA . ALA A 1 279 ? -9.081 -16.135 -10.105 1.00 39.41 279 ALA A CA 1
ATOM 2134 C C . ALA A 1 279 ? -7.575 -15.829 -10.000 1.00 39.41 279 ALA A C 1
ATOM 2136 O O . ALA A 1 279 ? -7.131 -14.687 -10.089 1.00 39.41 279 ALA A O 1
ATOM 2137 N N . ARG A 1 280 ? -6.756 -16.889 -9.949 1.00 34.53 280 ARG A N 1
ATOM 2138 C CA . ARG A 1 280 ? -5.333 -16.822 -10.323 1.00 34.53 280 ARG A CA 1
ATOM 2139 C C . ARG A 1 280 ? -5.203 -16.780 -11.852 1.00 34.53 280 ARG A C 1
ATOM 2141 O O . ARG A 1 280 ? -4.928 -17.809 -12.465 1.00 34.53 280 ARG A O 1
ATOM 2148 N N . SER A 1 281 ? -5.336 -15.607 -12.465 1.00 28.16 281 SER A N 1
ATOM 2149 C CA . SER A 1 281 ? -4.814 -15.416 -13.825 1.00 28.16 281 SER A CA 1
ATOM 2150 C C . SER A 1 281 ? -3.273 -15.453 -13.790 1.00 28.16 281 SER A C 1
ATOM 2152 O O . SER A 1 281 ? -2.672 -14.772 -12.955 1.00 28.16 281 SER A O 1
ATOM 2154 N N . PRO A 1 282 ? -2.594 -16.222 -14.665 1.00 31.94 282 PRO A N 1
ATOM 2155 C CA . PRO A 1 282 ? -1.135 -16.168 -14.788 1.00 31.94 282 PRO A CA 1
ATOM 2156 C C . PRO A 1 282 ? -0.618 -14.825 -15.321 1.00 31.94 282 PRO A C 1
ATOM 2158 O O . PRO A 1 282 ? 0.539 -14.493 -15.079 1.00 31.94 282 PRO A O 1
ATOM 2161 N N . GLN A 1 283 ? -1.465 -14.074 -16.035 1.00 27.55 283 GLN A N 1
ATOM 2162 C CA . GLN A 1 283 ? -1.132 -12.805 -16.691 1.00 27.55 283 GLN A CA 1
ATOM 2163 C C . GLN A 1 283 ? -1.461 -11.583 -15.813 1.00 27.55 283 GLN A C 1
ATOM 2165 O O . GLN A 1 283 ? -0.771 -10.574 -15.896 1.00 27.55 283 GLN A O 1
ATOM 2170 N N . ALA A 1 284 ? -2.447 -11.673 -14.912 1.00 30.53 284 ALA A N 1
ATOM 2171 C CA . ALA A 1 284 ? -2.803 -10.590 -13.986 1.00 30.53 284 ALA A CA 1
ATOM 2172 C C . ALA A 1 284 ? -2.065 -10.716 -12.636 1.00 30.53 284 ALA A C 1
ATOM 2174 O O . ALA A 1 284 ? -2.692 -10.837 -11.586 1.00 30.53 284 ALA A O 1
ATOM 2175 N N . ARG A 1 285 ? -0.724 -10.764 -12.650 1.00 25.83 285 ARG A N 1
ATOM 2176 C CA . ARG A 1 285 ? 0.072 -11.147 -11.462 1.00 25.83 285 ARG A CA 1
ATOM 2177 C C . ARG A 1 285 ? 0.835 -10.043 -10.727 1.00 25.83 285 ARG A C 1
ATOM 2179 O O . ARG A 1 285 ? 1.447 -10.356 -9.711 1.00 25.83 285 ARG A O 1
ATOM 2186 N N . GLU A 1 286 ? 0.764 -8.789 -11.178 1.00 25.70 286 GLU A N 1
ATOM 2187 C CA . GLU A 1 286 ? 1.506 -7.655 -10.581 1.00 25.70 286 GLU A CA 1
ATOM 2188 C C . GLU A 1 286 ? 0.618 -6.447 -10.200 1.00 25.70 286 GLU A C 1
ATOM 2190 O O . GLU A 1 286 ? 1.067 -5.304 -10.127 1.00 25.70 286 GLU A O 1
ATOM 2195 N N . ILE A 1 287 ? -0.656 -6.709 -9.888 1.00 23.20 287 ILE A N 1
ATOM 2196 C CA . ILE A 1 287 ? -1.568 -5.768 -9.211 1.00 23.20 287 ILE A CA 1
ATOM 2197 C C . ILE A 1 287 ? -1.979 -6.391 -7.860 1.00 23.20 287 ILE A C 1
ATOM 2199 O O . ILE A 1 287 ? -1.986 -7.615 -7.723 1.00 23.20 287 ILE A O 1
ATOM 2203 N N . ASN A 1 288 ? -2.273 -5.573 -6.839 1.00 27.03 288 ASN A N 1
ATOM 2204 C CA . ASN A 1 288 ? -2.521 -6.013 -5.454 1.00 27.03 288 ASN A CA 1
ATOM 2205 C C . ASN A 1 288 ? -3.825 -6.830 -5.288 1.00 27.03 288 ASN A C 1
ATOM 2207 O O . ASN A 1 288 ? -4.857 -6.327 -4.841 1.00 27.03 288 ASN A O 1
ATOM 2211 N N . PHE A 1 289 ? -3.764 -8.124 -5.614 1.00 28.05 289 PHE A N 1
ATOM 2212 C CA . PHE A 1 289 ? -4.932 -9.010 -5.695 1.00 28.05 289 PHE A CA 1
ATOM 2213 C C . PHE A 1 289 ? -5.499 -9.537 -4.367 1.00 28.05 289 PHE A C 1
ATOM 2215 O O . PHE A 1 289 ? -6.554 -10.169 -4.381 1.00 28.05 289 PHE A O 1
ATOM 2222 N N . ASP A 1 290 ? -4.883 -9.237 -3.221 1.00 29.39 290 ASP A N 1
ATOM 2223 C CA . ASP A 1 290 ? -5.509 -9.482 -1.911 1.00 29.39 290 ASP A CA 1
ATOM 2224 C C . ASP A 1 290 ? -6.449 -8.351 -1.458 1.00 29.39 290 ASP A C 1
ATOM 2226 O O . ASP A 1 290 ? -7.275 -8.576 -0.575 1.00 29.39 290 ASP A O 1
ATOM 2230 N N . PHE A 1 291 ? -6.401 -7.174 -2.099 1.00 29.08 291 PHE A N 1
ATOM 2231 C CA . PHE A 1 291 ? -7.295 -6.049 -1.785 1.00 29.08 291 PHE A CA 1
ATOM 2232 C C . PHE A 1 291 ? -8.485 -5.914 -2.754 1.00 29.08 291 PHE A C 1
ATOM 2234 O O . PHE A 1 291 ? -9.492 -5.308 -2.403 1.00 29.08 291 PHE A O 1
ATOM 2241 N N . TRP A 1 292 ? -8.396 -6.479 -3.967 1.00 29.08 292 TRP A N 1
ATOM 2242 C CA . TRP A 1 292 ? -9.286 -6.100 -5.080 1.00 29.08 292 TRP A CA 1
ATOM 2243 C C . TRP A 1 292 ? -10.517 -6.977 -5.349 1.00 29.08 292 TRP A C 1
ATOM 2245 O O . TRP A 1 292 ? -11.369 -6.567 -6.132 1.00 29.08 292 TRP A O 1
ATOM 2255 N N . PHE A 1 293 ? -10.677 -8.131 -4.689 1.00 36.41 293 PHE A N 1
ATOM 2256 C CA . PHE A 1 293 ? -11.944 -8.889 -4.749 1.00 36.41 293 PHE A CA 1
ATOM 2257 C C . PHE A 1 293 ? -12.590 -9.214 -3.403 1.00 36.41 293 PHE A C 1
ATOM 2259 O O . PHE A 1 293 ? -13.706 -9.732 -3.368 1.00 36.41 293 PHE A O 1
ATOM 2266 N N . VAL A 1 294 ? -11.978 -8.802 -2.292 1.00 35.78 294 VAL A N 1
ATOM 2267 C CA . VAL A 1 294 ? -12.690 -8.706 -1.017 1.00 35.78 294 VAL A CA 1
ATOM 2268 C C . VAL A 1 294 ? -13.421 -7.365 -0.984 1.00 35.78 294 VAL A C 1
ATOM 2270 O O . VAL A 1 294 ? -12.850 -6.341 -0.622 1.00 35.78 294 VAL A O 1
ATOM 2273 N N . LEU A 1 295 ? -14.694 -7.367 -1.379 1.00 39.28 295 LEU A N 1
ATOM 2274 C CA . LEU A 1 295 ? -15.514 -6.154 -1.435 1.00 39.28 295 LEU A CA 1
ATOM 2275 C C . LEU A 1 295 ? -15.801 -5.618 -0.021 1.00 39.28 295 LEU A C 1
ATOM 2277 O O . LEU A 1 295 ? -16.772 -6.025 0.622 1.00 39.28 295 LEU A O 1
ATOM 2281 N N . GLN A 1 296 ? -14.954 -4.700 0.458 1.00 32.75 296 GLN A N 1
ATOM 2282 C CA . GLN A 1 296 ? -15.220 -3.887 1.644 1.00 32.75 296 GLN A CA 1
ATOM 2283 C C . GLN A 1 296 ? -16.304 -2.853 1.306 1.00 32.75 296 GLN A C 1
ATOM 2285 O O . GLN A 1 296 ? -16.068 -1.873 0.600 1.00 32.75 296 GLN A O 1
ATOM 2290 N N . ALA A 1 297 ? -17.521 -3.080 1.806 1.00 35.47 297 ALA A N 1
ATOM 2291 C CA . ALA A 1 297 ? -18.704 -2.296 1.432 1.00 35.47 297 ALA A CA 1
ATOM 2292 C C . ALA A 1 297 ? -18.660 -0.805 1.846 1.00 35.47 297 ALA A C 1
ATOM 2294 O O . ALA A 1 297 ? -19.504 -0.029 1.406 1.00 35.47 297 ALA A O 1
ATOM 2295 N N . SER A 1 298 ? -17.676 -0.389 2.648 1.00 29.45 298 SER A N 1
ATOM 2296 C CA . SER A 1 298 ? -17.407 1.007 3.018 1.00 29.45 298 SER A CA 1
ATOM 2297 C C . SER A 1 298 ? -16.890 1.878 1.862 1.00 29.45 298 SER A C 1
ATOM 2299 O O . SER A 1 298 ? -16.976 3.097 1.958 1.00 29.45 298 SER A O 1
ATOM 2301 N N . ALA A 1 299 ? -16.378 1.292 0.773 1.00 27.31 299 ALA A N 1
ATOM 2302 C CA . ALA A 1 299 ? -15.784 2.043 -0.342 1.00 27.31 299 ALA A CA 1
ATOM 2303 C C . ALA A 1 299 ? -16.725 2.271 -1.548 1.00 27.31 299 ALA A C 1
ATOM 2305 O O . ALA A 1 299 ? -16.353 2.958 -2.496 1.00 27.31 299 ALA A O 1
ATOM 2306 N N . LEU A 1 300 ? -17.933 1.688 -1.561 1.00 27.69 300 LEU A N 1
ATOM 2307 C CA . LEU A 1 300 ? -18.683 1.443 -2.808 1.00 27.69 300 LEU A CA 1
ATOM 2308 C C . LEU A 1 300 ? -19.972 2.270 -2.996 1.00 27.69 300 LEU A C 1
ATOM 2310 O O . LEU A 1 300 ? -20.946 1.802 -3.584 1.00 27.69 300 LEU A O 1
ATOM 2314 N N . ILE A 1 301 ? -19.977 3.524 -2.537 1.00 30.77 301 ILE A N 1
ATOM 2315 C CA . ILE A 1 301 ? -21.092 4.468 -2.771 1.00 30.77 301 ILE A CA 1
ATOM 2316 C C . ILE A 1 301 ? -20.981 5.180 -4.136 1.00 30.77 301 ILE A C 1
ATOM 2318 O O . ILE A 1 301 ? -21.991 5.560 -4.725 1.00 30.77 301 ILE A O 1
ATOM 2322 N N . TYR A 1 302 ? -19.776 5.299 -4.701 1.00 24.67 302 TYR A N 1
ATOM 2323 C CA . TYR A 1 302 ? -19.482 6.183 -5.844 1.00 24.67 302 TYR A CA 1
ATOM 2324 C C . TYR A 1 302 ? -20.135 5.818 -7.197 1.00 24.67 302 TYR A C 1
ATOM 2326 O O . TYR A 1 302 ? -20.031 6.581 -8.153 1.00 24.67 302 TYR A O 1
ATOM 2334 N N . VAL A 1 303 ? -20.819 4.673 -7.300 1.00 25.91 303 VAL A N 1
ATOM 2335 C CA . VAL A 1 303 ? -21.428 4.178 -8.555 1.00 25.91 303 VAL A CA 1
ATOM 2336 C C . VAL A 1 303 ? -22.945 4.449 -8.616 1.00 25.91 303 VAL A C 1
ATOM 2338 O O . VAL A 1 303 ? -23.561 4.305 -9.669 1.00 25.91 303 VAL A O 1
ATOM 2341 N N . SER A 1 304 ? -23.587 4.885 -7.522 1.00 26.52 304 SER A N 1
ATOM 2342 C CA . SER A 1 304 ? -25.055 5.033 -7.482 1.00 26.52 304 SER A CA 1
ATOM 2343 C C . SER A 1 304 ? -25.627 6.293 -8.152 1.00 26.52 304 SER A C 1
ATOM 2345 O O . SER A 1 304 ? -26.843 6.393 -8.297 1.00 26.52 304 SER A O 1
ATOM 2347 N N . SER A 1 305 ? -24.785 7.242 -8.570 1.00 25.97 305 SER A N 1
ATOM 2348 C CA . SER A 1 305 ? -25.195 8.573 -9.061 1.00 25.97 305 SER A CA 1
ATOM 2349 C C . SER A 1 305 ? -25.737 8.596 -10.500 1.00 25.97 305 SER A C 1
ATOM 2351 O O . SER A 1 305 ? -26.328 9.587 -10.914 1.00 25.97 305 SER A O 1
ATOM 2353 N N . TRP A 1 306 ? -25.530 7.529 -11.277 1.00 25.94 306 TRP A N 1
ATOM 2354 C CA . TRP A 1 306 ? -25.736 7.513 -12.737 1.00 25.94 306 TRP A CA 1
ATOM 2355 C C . TRP A 1 306 ? -27.126 7.044 -13.213 1.00 25.94 306 TRP A C 1
ATOM 2357 O O . TRP A 1 306 ? -27.327 6.844 -14.407 1.00 25.94 306 TRP A O 1
ATOM 2367 N N . LEU A 1 307 ? -28.099 6.864 -12.309 1.00 26.66 307 LEU A N 1
ATOM 2368 C CA . LEU A 1 307 ? -29.412 6.265 -12.624 1.00 26.66 307 LEU A CA 1
ATOM 2369 C C . LEU A 1 307 ? -30.613 7.233 -12.625 1.00 26.66 307 LEU A C 1
ATOM 2371 O O . LEU A 1 307 ? -31.757 6.783 -12.664 1.00 26.66 307 LEU A O 1
ATOM 2375 N N . THR A 1 308 ? -30.381 8.549 -12.637 1.00 27.98 308 THR A N 1
ATOM 2376 C CA . THR A 1 308 ? -31.444 9.559 -12.809 1.00 27.98 308 THR A CA 1
ATOM 2377 C C . THR A 1 308 ? -30.998 10.726 -13.692 1.00 27.98 308 THR A C 1
ATOM 2379 O O . THR A 1 308 ? -30.483 11.723 -13.189 1.00 27.98 308 THR A O 1
ATOM 2382 N N . ILE A 1 309 ? -31.268 10.633 -14.997 1.00 25.78 309 ILE A N 1
ATOM 2383 C CA . ILE A 1 309 ? -31.408 11.793 -15.890 1.00 25.78 309 ILE A CA 1
ATOM 2384 C C . ILE A 1 309 ? -32.756 11.667 -16.610 1.00 25.78 309 ILE A C 1
ATOM 2386 O O . ILE A 1 309 ? -33.148 10.579 -17.030 1.00 25.78 309 ILE A O 1
ATOM 2390 N N . ASP A 1 310 ? -33.485 12.781 -16.673 1.00 25.52 310 ASP A N 1
ATOM 2391 C CA . ASP A 1 310 ? -34.872 12.854 -17.138 1.00 25.52 310 ASP A CA 1
ATOM 2392 C C . ASP A 1 310 ? -34.990 12.868 -18.674 1.00 25.52 310 ASP A C 1
ATOM 2394 O O . ASP A 1 310 ? -34.129 13.372 -19.397 1.00 25.52 310 ASP A O 1
ATOM 2398 N N . ASN A 1 311 ? -36.085 12.312 -19.183 1.00 26.64 311 ASN A N 1
ATOM 2399 C CA . ASN A 1 311 ? -36.254 11.943 -20.582 1.00 26.64 311 ASN A CA 1
ATOM 2400 C C . ASN A 1 311 ? -37.043 13.020 -21.355 1.00 26.64 311 ASN A C 1
ATOM 2402 O O . ASN A 1 311 ? -38.183 12.800 -21.771 1.00 26.64 311 ASN A O 1
ATOM 2406 N N . SER A 1 312 ? -36.463 14.218 -21.539 1.00 24.16 312 SER A N 1
ATOM 2407 C CA . SER A 1 312 ? -37.136 15.295 -22.289 1.00 24.16 312 SER A CA 1
ATOM 2408 C C . SER A 1 312 ? -36.237 16.232 -23.126 1.00 24.16 312 SER A C 1
ATOM 2410 O O . SER A 1 312 ? -35.910 17.341 -22.706 1.00 24.16 312 SER A O 1
ATOM 2412 N N . LYS A 1 313 ? -35.961 15.851 -24.390 1.00 26.19 313 LYS A N 1
ATOM 2413 C CA . LYS A 1 313 ? -36.273 16.633 -25.626 1.00 26.19 313 LYS A CA 1
ATOM 2414 C C . LYS A 1 313 ? -35.704 15.995 -26.909 1.00 26.19 313 LYS A C 1
ATOM 2416 O O . LYS A 1 313 ? -34.845 15.125 -26.871 1.00 26.19 313 LYS A O 1
ATOM 2421 N N . THR A 1 314 ? -36.281 16.387 -28.046 1.00 26.36 314 THR A N 1
ATOM 2422 C CA . THR A 1 314 ? -36.190 15.727 -29.362 1.00 26.36 314 THR A CA 1
ATOM 2423 C C . THR A 1 314 ? -34.967 16.124 -30.219 1.00 26.36 314 THR A C 1
ATOM 2425 O O . THR A 1 314 ? -34.325 17.134 -29.938 1.00 26.36 314 THR A O 1
ATOM 2428 N N . PRO A 1 315 ? -34.616 15.329 -31.259 1.00 28.91 315 PRO A N 1
ATOM 2429 C CA . PRO A 1 315 ? -33.288 15.351 -31.889 1.00 28.91 315 PRO A CA 1
ATOM 2430 C C . PRO A 1 315 ? -33.182 16.216 -33.159 1.00 28.91 315 PRO A C 1
ATOM 2432 O O . PRO A 1 315 ? -34.183 16.637 -33.738 1.00 28.91 315 PRO A O 1
ATOM 2435 N N . LEU A 1 316 ? -31.952 16.363 -33.671 1.00 22.88 316 LEU A N 1
ATOM 2436 C CA . LEU A 1 316 ? -31.665 16.827 -35.034 1.00 22.88 316 LEU A CA 1
ATOM 2437 C C . LEU A 1 316 ? -30.728 15.856 -35.773 1.00 22.88 316 LEU A C 1
ATOM 2439 O O . LEU A 1 316 ? -29.640 15.534 -35.303 1.00 22.88 316 LEU A O 1
ATOM 2443 N N . HIS A 1 317 ? -31.154 15.404 -36.955 1.00 21.86 317 HIS A N 1
ATOM 2444 C CA . HIS A 1 317 ? -30.372 14.539 -37.845 1.00 21.86 317 HIS A CA 1
ATOM 2445 C C . HIS A 1 317 ? -29.206 15.272 -38.527 1.00 21.86 317 HIS A C 1
ATOM 2447 O O . HIS A 1 317 ? -29.347 16.427 -38.935 1.00 21.86 317 HIS A O 1
ATOM 2453 N N . LYS A 1 318 ? -28.165 14.508 -38.892 1.00 24.42 318 LYS A N 1
ATOM 2454 C CA . LYS A 1 318 ? -27.645 14.499 -40.275 1.00 24.42 318 LYS A CA 1
ATOM 2455 C C . LYS A 1 318 ? -26.957 13.175 -40.619 1.00 24.42 318 LYS A C 1
ATOM 2457 O O . LYS A 1 318 ? -26.402 12.513 -39.752 1.00 24.42 318 LYS A O 1
ATOM 2462 N N . THR A 1 319 ? -27.050 12.776 -41.886 1.00 21.86 319 THR A N 1
ATOM 2463 C CA . THR A 1 319 ? -26.668 11.451 -42.402 1.00 21.86 319 THR A CA 1
ATOM 2464 C C . THR A 1 319 ? -25.624 11.544 -43.517 1.00 21.86 319 THR A C 1
ATOM 2466 O O . THR A 1 319 ? -25.694 12.442 -44.355 1.00 21.86 319 THR A O 1
ATOM 2469 N N . ARG A 1 320 ? -24.690 10.580 -43.546 1.00 22.41 320 ARG A N 1
ATOM 2470 C CA . ARG A 1 320 ? -23.918 10.090 -44.715 1.00 22.41 320 ARG A CA 1
ATOM 2471 C C . ARG A 1 320 ? -23.071 8.892 -44.246 1.00 22.41 320 ARG A C 1
ATOM 2473 O O . ARG A 1 320 ? -22.209 9.089 -43.406 1.00 22.41 320 ARG A O 1
ATOM 2480 N N . THR A 1 321 ? -23.413 7.621 -44.481 1.00 21.34 321 THR A N 1
ATOM 2481 C CA . THR A 1 321 ? -23.523 6.824 -45.730 1.00 21.34 321 THR A CA 1
ATOM 2482 C C . THR A 1 321 ? -22.194 6.515 -46.437 1.00 21.34 321 THR A C 1
ATOM 2484 O O . THR A 1 321 ? -21.677 7.382 -47.135 1.00 21.34 321 THR A O 1
ATOM 2487 N N . SER A 1 322 ? -21.806 5.225 -46.375 1.00 22.27 322 SER A N 1
ATOM 2488 C CA . SER A 1 322 ? -21.051 4.421 -47.374 1.00 22.27 322 SER A CA 1
ATOM 2489 C C . SER A 1 322 ? -19.601 4.830 -47.727 1.00 22.27 322 SER A C 1
ATOM 2491 O O . SER A 1 322 ? -19.296 6.010 -47.791 1.00 22.27 322 SER A O 1
ATOM 2493 N N . SER A 1 323 ? -18.669 3.908 -48.013 1.00 22.92 323 SER A N 1
ATOM 2494 C CA . SER A 1 323 ? -18.823 2.521 -48.513 1.00 22.92 323 SER A CA 1
ATOM 2495 C C . SER A 1 323 ? -17.690 1.555 -48.096 1.00 22.92 323 SER A C 1
ATOM 2497 O O . SER A 1 323 ? -16.569 1.978 -47.837 1.00 22.92 323 SER A O 1
ATOM 2499 N N . GLN A 1 324 ? -17.985 0.251 -48.132 1.00 22.77 324 GLN A N 1
ATOM 2500 C CA . GLN A 1 324 ? -17.038 -0.889 -48.167 1.00 22.77 324 GLN A CA 1
ATOM 2501 C C . GLN A 1 324 ? -16.902 -1.393 -49.646 1.00 22.77 324 GLN A C 1
ATOM 2503 O O . GLN A 1 324 ? -17.644 -0.836 -50.464 1.00 22.77 324 GLN A O 1
ATOM 2508 N N . PRO A 1 325 ? -16.036 -2.370 -50.053 1.00 29.94 325 PRO A N 1
ATOM 2509 C CA . PRO A 1 325 ? -15.905 -3.701 -49.430 1.00 29.94 325 PRO A CA 1
ATOM 2510 C C . PRO A 1 325 ? -14.525 -4.423 -49.436 1.00 29.94 325 PRO A C 1
ATOM 2512 O O . PRO A 1 325 ? -13.546 -4.003 -50.038 1.00 29.94 325 PRO A O 1
ATOM 2515 N N . SER A 1 326 ? -14.559 -5.552 -48.722 1.00 23.97 326 SER A N 1
ATOM 2516 C CA . SER A 1 326 ? -13.669 -6.720 -48.553 1.00 23.97 326 SER A CA 1
ATOM 2517 C C . SER A 1 326 ? -12.655 -7.173 -49.622 1.00 23.97 326 SER A C 1
ATOM 2519 O O . SER A 1 326 ? -13.024 -7.394 -50.772 1.00 23.97 326 SER A O 1
ATOM 2521 N N . GLU A 1 327 ? -11.498 -7.610 -49.107 1.00 25.09 327 GLU A N 1
ATOM 2522 C CA . GLU A 1 327 ? -10.908 -8.970 -49.232 1.00 25.09 327 GLU A CA 1
ATOM 2523 C C . GLU A 1 327 ? -10.507 -9.393 -47.772 1.00 25.09 327 GLU A C 1
ATOM 2525 O O . GLU A 1 327 ? -10.386 -8.496 -46.934 1.00 25.09 327 GLU A O 1
ATOM 2530 N N . GLN A 1 328 ? -10.423 -10.631 -47.241 1.00 23.06 328 GLN A N 1
ATOM 2531 C CA . GLN A 1 328 ? -10.285 -12.032 -47.715 1.00 23.06 328 GLN A CA 1
ATOM 2532 C C . GLN A 1 328 ? -8.855 -12.406 -48.167 1.00 23.06 328 GLN A C 1
ATOM 2534 O O . GLN A 1 328 ? -8.244 -11.644 -48.898 1.00 23.06 328 GLN A O 1
ATOM 2539 N N . TRP A 1 329 ? -8.212 -13.511 -47.751 1.00 21.97 329 TRP A N 1
ATOM 2540 C CA . TRP A 1 329 ? -8.525 -14.693 -46.899 1.00 21.97 329 TRP A CA 1
ATOM 2541 C C . TRP A 1 329 ? -7.193 -15.166 -46.202 1.00 21.97 329 TRP A C 1
ATOM 2543 O O . TRP A 1 329 ? -6.146 -14.621 -46.543 1.00 21.97 329 TRP A O 1
ATOM 2553 N N . ASP A 1 330 ? -7.068 -16.111 -45.245 1.00 22.78 330 ASP A N 1
ATOM 2554 C CA . ASP A 1 330 ? -7.989 -17.111 -44.653 1.00 22.78 330 ASP A CA 1
ATOM 2555 C C . ASP A 1 330 ? -7.620 -17.542 -43.184 1.00 22.78 330 ASP A C 1
ATOM 2557 O O . ASP A 1 330 ? -7.036 -16.761 -42.434 1.00 22.78 330 ASP A O 1
ATOM 2561 N N . ASN A 1 331 ? -7.992 -18.776 -42.791 1.00 24.81 331 ASN A N 1
ATOM 2562 C CA . ASN A 1 331 ? -7.724 -19.564 -41.565 1.00 24.81 331 ASN A CA 1
ATOM 2563 C C . ASN A 1 331 ? -6.274 -20.158 -41.522 1.00 24.81 331 ASN A C 1
ATOM 2565 O O . ASN A 1 331 ? -5.488 -19.837 -42.409 1.00 24.81 331 ASN A O 1
ATOM 2569 N N . GLU A 1 332 ? -5.758 -20.985 -40.587 1.00 24.34 332 GLU A N 1
ATOM 2570 C CA . GLU A 1 332 ? -6.187 -21.849 -39.441 1.00 24.34 332 GLU A CA 1
ATOM 2571 C C . GLU A 1 332 ? -5.232 -21.581 -38.227 1.00 24.34 332 GLU A C 1
ATOM 2573 O O . GLU A 1 332 ? -4.156 -21.024 -38.429 1.00 24.34 332 GLU A O 1
ATOM 2578 N N . VAL A 1 333 ? -5.535 -21.743 -36.925 1.00 28.48 333 VAL A N 1
ATOM 2579 C CA . VAL A 1 333 ? -6.002 -22.883 -36.083 1.00 28.48 333 VAL A CA 1
ATOM 2580 C C . VAL A 1 333 ? -4.956 -24.011 -35.885 1.00 28.48 333 VAL A C 1
ATOM 2582 O O . VAL A 1 333 ? -4.337 -24.461 -36.839 1.00 28.48 333 VAL A O 1
ATOM 2585 N N . ASP A 1 334 ? -4.808 -24.464 -34.625 1.00 23.56 334 ASP A N 1
ATOM 2586 C CA . ASP A 1 334 ? -3.885 -25.500 -34.097 1.00 23.56 334 ASP A CA 1
ATOM 2587 C C . ASP A 1 334 ? -2.361 -25.197 -34.189 1.00 23.56 334 ASP A C 1
ATOM 2589 O O . ASP A 1 334 ? -1.916 -24.361 -34.965 1.00 23.56 334 ASP A O 1
ATOM 2593 N N . VAL A 1 335 ? -1.463 -25.756 -33.356 1.00 23.56 335 VAL A N 1
ATOM 2594 C CA . VAL A 1 335 ? -1.558 -26.835 -32.343 1.00 23.56 335 VAL A CA 1
ATOM 2595 C C . VAL A 1 335 ? -0.961 -26.364 -30.995 1.00 23.56 335 VAL A C 1
ATOM 2597 O O . VAL A 1 335 ? -0.090 -25.497 -30.958 1.00 23.56 335 VAL A O 1
ATOM 2600 N N . TYR A 1 336 ? -1.362 -26.982 -29.877 1.00 25.48 336 TYR A N 1
ATOM 2601 C CA . TYR A 1 336 ? -0.639 -26.907 -28.595 1.00 25.48 336 TYR A CA 1
ATOM 2602 C C . TYR A 1 336 ? 0.814 -27.421 -28.705 1.00 25.48 336 TYR A C 1
ATOM 2604 O O . TYR A 1 336 ? 1.025 -28.544 -29.158 1.00 25.48 336 TYR A O 1
ATOM 2612 N N . ASP A 1 337 ? 1.781 -26.713 -28.111 1.00 24.25 337 ASP A N 1
ATOM 2613 C CA . ASP A 1 337 ? 2.955 -27.360 -27.500 1.00 24.25 337 ASP A CA 1
ATOM 2614 C C . ASP A 1 337 ? 3.050 -26.954 -26.020 1.00 24.25 337 ASP A C 1
ATOM 2616 O O . ASP A 1 337 ? 2.914 -25.782 -25.659 1.00 24.25 337 ASP A O 1
ATOM 2620 N N . ILE A 1 338 ? 3.212 -27.947 -25.146 1.00 26.53 338 ILE A N 1
ATOM 2621 C CA . ILE A 1 338 ? 3.153 -27.806 -23.689 1.00 26.53 338 ILE A CA 1
ATOM 2622 C C . ILE A 1 338 ? 4.517 -28.180 -23.120 1.00 26.53 338 ILE A C 1
ATOM 2624 O O . ILE A 1 338 ? 4.836 -29.360 -22.973 1.00 26.53 338 ILE A O 1
ATOM 2628 N N . GLN A 1 339 ? 5.287 -27.177 -22.696 1.00 24.09 339 GLN A N 1
ATOM 2629 C CA . GLN A 1 339 ? 6.476 -27.402 -21.873 1.00 24.09 339 GLN A CA 1
ATOM 2630 C C . GLN A 1 339 ? 6.251 -26.897 -20.444 1.00 24.09 339 GLN A C 1
ATOM 2632 O O . GLN A 1 339 ? 6.270 -25.705 -20.139 1.00 24.09 339 GLN A O 1
ATOM 2637 N N . ASP A 1 340 ? 5.990 -27.877 -19.580 1.00 30.81 340 ASP A N 1
ATOM 2638 C CA . ASP A 1 340 ? 5.634 -27.779 -18.166 1.00 30.81 340 ASP A CA 1
ATOM 2639 C C . ASP A 1 340 ? 6.707 -27.007 -17.362 1.00 30.81 340 ASP A C 1
ATOM 2641 O O . ASP A 1 340 ? 7.840 -27.474 -17.226 1.00 30.81 340 ASP A O 1
ATOM 2645 N N . TYR A 1 341 ? 6.369 -25.846 -16.780 1.00 24.58 341 TYR A N 1
ATOM 2646 C CA . TYR A 1 341 ? 7.262 -25.128 -15.854 1.00 24.58 341 TYR A CA 1
ATOM 2647 C C . TYR A 1 341 ? 6.603 -24.885 -14.494 1.00 24.58 341 TYR A C 1
ATOM 2649 O O . TYR A 1 341 ? 6.009 -23.844 -14.210 1.00 24.58 341 TYR A O 1
ATOM 2657 N N . ARG A 1 342 ? 6.713 -25.897 -13.628 1.00 23.80 342 ARG A N 1
ATOM 2658 C CA . ARG A 1 342 ? 6.114 -25.924 -12.288 1.00 23.80 342 ARG A CA 1
ATOM 2659 C C . ARG A 1 342 ? 6.754 -24.879 -11.360 1.00 23.80 342 ARG A C 1
ATOM 2661 O O . ARG A 1 342 ? 7.952 -24.984 -11.082 1.00 23.80 342 ARG A O 1
ATOM 2668 N N . PRO A 1 343 ? 5.986 -23.937 -10.782 1.00 27.36 343 PRO A N 1
ATOM 2669 C CA . PRO A 1 343 ? 6.471 -23.111 -9.682 1.00 27.36 343 PRO A CA 1
ATOM 2670 C C . PRO A 1 343 ? 6.737 -23.990 -8.454 1.00 27.36 343 PRO A C 1
ATOM 2672 O O . PRO A 1 343 ? 5.866 -24.751 -8.028 1.00 27.36 343 PRO A O 1
ATOM 2675 N N . ARG A 1 344 ? 7.937 -23.894 -7.874 1.00 27.97 344 ARG A N 1
ATOM 2676 C CA . ARG A 1 344 ? 8.310 -24.667 -6.682 1.00 27.97 344 ARG A CA 1
ATOM 2677 C C . ARG A 1 344 ? 7.536 -24.170 -5.458 1.00 27.97 344 ARG A C 1
ATOM 2679 O O . ARG A 1 344 ? 7.800 -23.079 -4.964 1.00 27.97 344 ARG A O 1
ATOM 2686 N N . SER A 1 345 ? 6.651 -25.004 -4.919 1.00 29.45 345 SER A N 1
ATOM 2687 C CA . SER A 1 345 ? 6.468 -25.046 -3.467 1.00 29.45 345 SER A CA 1
ATOM 2688 C C . SER A 1 345 ? 7.720 -25.658 -2.823 1.00 29.45 345 SER A C 1
ATOM 2690 O O . SER A 1 345 ? 8.506 -26.329 -3.500 1.00 29.45 345 SER A O 1
ATOM 2692 N N . VAL A 1 346 ? 7.902 -25.484 -1.510 1.00 35.69 346 VAL A N 1
ATOM 2693 C CA . VAL A 1 346 ? 8.872 -26.288 -0.742 1.00 35.69 346 VAL A CA 1
ATOM 2694 C C . VAL A 1 346 ? 8.284 -27.690 -0.559 1.00 35.69 346 VAL A C 1
ATOM 2696 O O . VAL A 1 346 ? 7.802 -28.065 0.505 1.00 35.69 346 VAL A O 1
ATOM 2699 N N . SER A 1 347 ? 8.240 -28.447 -1.652 1.00 38.66 347 SER A N 1
ATOM 2700 C CA . SER A 1 347 ? 7.804 -29.835 -1.649 1.00 38.66 347 SER A CA 1
ATOM 2701 C C . SER A 1 347 ? 8.850 -30.723 -0.976 1.00 38.66 347 SER A C 1
ATOM 2703 O O . SER A 1 347 ? 10.047 -30.416 -0.976 1.00 38.66 347 SER A O 1
ATOM 2705 N N . LEU A 1 348 ? 8.415 -31.899 -0.515 1.00 35.00 348 LEU A N 1
ATOM 2706 C CA . LEU A 1 348 ? 9.314 -32.969 -0.074 1.00 35.00 348 LEU A CA 1
ATOM 2707 C C . LEU A 1 348 ? 10.382 -33.282 -1.141 1.00 35.00 348 LEU A C 1
ATOM 2709 O O . LEU A 1 348 ? 11.533 -33.535 -0.813 1.00 35.00 348 LEU A O 1
ATOM 2713 N N . SER A 1 349 ? 10.038 -33.180 -2.430 1.00 33.72 349 SER A N 1
ATOM 2714 C CA . SER A 1 349 ? 10.978 -33.331 -3.548 1.00 33.72 349 SER A CA 1
ATOM 2715 C C . SER A 1 349 ? 12.028 -32.214 -3.657 1.00 33.72 349 SER A C 1
ATOM 2717 O O . SER A 1 349 ? 13.129 -32.491 -4.126 1.00 33.72 349 SER A O 1
ATOM 2719 N N . SER A 1 350 ? 11.754 -30.988 -3.195 1.00 36.81 350 SER A N 1
ATOM 2720 C CA . SER A 1 350 ? 12.768 -29.924 -3.111 1.00 36.81 350 SER A CA 1
ATOM 2721 C C . SER A 1 350 ? 13.686 -30.104 -1.896 1.00 36.81 350 SER A C 1
ATOM 2723 O O . SER A 1 350 ? 14.883 -29.850 -1.994 1.00 36.81 350 SER A O 1
ATOM 2725 N N . GLN A 1 351 ? 13.156 -30.602 -0.774 1.00 39.09 351 GLN A N 1
ATOM 2726 C CA . GLN A 1 351 ? 13.953 -30.965 0.407 1.00 39.09 351 GLN A CA 1
ATOM 2727 C C . GLN A 1 351 ? 14.852 -32.183 0.125 1.00 39.09 351 GLN A C 1
ATOM 2729 O O . GLN A 1 351 ? 16.036 -32.168 0.452 1.00 39.09 351 GLN A O 1
ATOM 2734 N N . LEU A 1 352 ? 14.324 -33.196 -0.574 1.00 39.94 352 LEU A N 1
ATOM 2735 C CA . LEU A 1 352 ? 15.085 -34.343 -1.083 1.00 39.94 352 LEU A CA 1
ATOM 2736 C C . LEU A 1 352 ? 16.146 -33.938 -2.119 1.00 39.94 352 LEU A C 1
ATOM 2738 O O . LEU A 1 352 ? 17.176 -34.600 -2.205 1.00 39.94 352 LEU A O 1
ATOM 2742 N N . LEU A 1 353 ? 15.936 -32.857 -2.880 1.00 38.94 353 LEU A N 1
ATOM 2743 C CA . LEU A 1 353 ? 16.956 -32.298 -3.773 1.00 38.94 353 LEU A CA 1
ATOM 2744 C C . LEU A 1 353 ? 18.125 -31.693 -2.986 1.00 38.94 353 LEU A C 1
ATOM 2746 O O . LEU A 1 353 ? 19.259 -32.080 -3.243 1.00 38.94 353 LEU A O 1
ATOM 2750 N N . CYS A 1 354 ? 17.869 -30.854 -1.975 1.00 36.81 354 CYS A N 1
ATOM 2751 C CA . CYS A 1 354 ? 18.936 -30.349 -1.100 1.00 36.81 354 CYS A CA 1
ATOM 2752 C C . CYS A 1 354 ? 19.659 -31.481 -0.348 1.00 36.81 354 CYS A C 1
ATOM 2754 O O . CYS A 1 354 ? 20.884 -31.480 -0.277 1.00 36.81 354 CYS A O 1
ATOM 2756 N N . LEU A 1 355 ? 18.933 -32.490 0.150 1.00 35.50 355 LEU A N 1
ATOM 2757 C CA . LEU A 1 355 ? 19.534 -33.696 0.737 1.00 35.50 355 LEU A CA 1
ATOM 2758 C C . LEU A 1 355 ? 20.417 -34.455 -0.267 1.00 35.50 355 LEU A C 1
ATOM 2760 O O . LEU A 1 355 ? 21.493 -34.922 0.094 1.00 35.50 355 LEU A O 1
ATOM 2764 N N . ARG A 1 356 ? 20.002 -34.554 -1.534 1.00 38.38 356 ARG A N 1
ATOM 2765 C CA . ARG A 1 356 ? 20.782 -35.215 -2.588 1.00 38.38 356 ARG A CA 1
ATOM 2766 C C . ARG A 1 356 ? 22.021 -34.415 -2.997 1.00 38.38 356 ARG A C 1
ATOM 2768 O O . ARG A 1 356 ? 23.046 -35.026 -3.279 1.00 38.38 356 ARG A O 1
ATOM 2775 N N . GLU A 1 357 ? 21.952 -33.087 -3.002 1.00 40.34 357 GLU A N 1
ATOM 2776 C CA . GLU A 1 357 ? 23.111 -32.214 -3.232 1.00 40.34 357 GLU A CA 1
ATOM 2777 C C . GLU A 1 357 ? 24.114 -32.297 -2.068 1.00 40.34 357 GLU A C 1
ATOM 2779 O O . GLU A 1 357 ? 25.310 -32.443 -2.310 1.00 40.34 357 GLU A O 1
ATOM 2784 N N . LEU A 1 358 ? 23.637 -32.338 -0.816 1.00 36.75 358 LEU A N 1
ATOM 2785 C CA . LEU A 1 358 ? 24.471 -32.562 0.376 1.00 36.75 358 LEU A CA 1
ATOM 2786 C C . LEU A 1 358 ? 25.158 -33.944 0.390 1.00 36.75 358 LEU A C 1
ATOM 2788 O O . LEU A 1 358 ? 26.256 -34.075 0.926 1.00 36.75 358 LEU A O 1
ATOM 2792 N N . VAL A 1 359 ? 24.541 -34.965 -0.216 1.00 41.03 359 VAL A N 1
ATOM 2793 C CA . VAL A 1 359 ? 25.074 -36.342 -0.308 1.00 41.03 359 VAL A CA 1
ATOM 2794 C C . VAL A 1 359 ? 25.977 -36.565 -1.540 1.00 41.03 359 VAL A C 1
ATOM 2796 O O . VAL A 1 359 ? 26.703 -37.557 -1.600 1.00 41.03 359 VAL A O 1
ATOM 2799 N N . HIS A 1 360 ? 26.004 -35.651 -2.518 1.00 36.53 360 HIS A N 1
ATOM 2800 C CA . HIS A 1 360 ? 26.854 -35.750 -3.719 1.00 36.53 360 HIS A CA 1
ATOM 2801 C C . HIS A 1 360 ? 28.054 -34.789 -3.719 1.00 36.53 360 HIS A C 1
ATOM 2803 O O . HIS A 1 360 ? 28.403 -34.169 -4.725 1.00 36.53 360 HIS A O 1
ATOM 2809 N N . THR A 1 361 ? 28.779 -34.755 -2.604 1.00 41.47 361 THR A N 1
ATOM 2810 C CA . THR A 1 361 ? 30.115 -34.154 -2.501 1.00 41.47 361 THR A CA 1
ATOM 2811 C C . THR A 1 361 ? 31.209 -35.048 -3.109 1.00 41.47 361 THR A C 1
ATOM 2813 O O . THR A 1 361 ? 32.083 -35.544 -2.402 1.00 41.47 361 THR A O 1
ATOM 2816 N N . GLN A 1 362 ? 31.217 -35.235 -4.440 1.00 37.28 362 GLN A N 1
ATOM 2817 C CA . GLN A 1 362 ? 32.420 -35.736 -5.132 1.00 37.28 362 GLN A CA 1
ATOM 2818 C C . GLN A 1 362 ? 32.583 -35.281 -6.598 1.00 37.28 362 GLN A C 1
ATOM 2820 O O . GLN A 1 362 ? 31.726 -35.491 -7.449 1.00 37.28 362 GLN A O 1
ATOM 2825 N N . ASP A 1 363 ? 33.741 -34.662 -6.848 1.00 39.59 363 ASP A N 1
ATOM 2826 C CA . ASP A 1 363 ? 34.426 -34.348 -8.112 1.00 39.59 363 ASP A CA 1
ATOM 2827 C C . ASP A 1 363 ? 33.682 -34.351 -9.467 1.00 39.59 363 ASP A C 1
ATOM 2829 O O . ASP A 1 363 ? 33.425 -35.397 -10.072 1.00 39.59 363 ASP A O 1
ATOM 2833 N N . LYS A 1 364 ? 33.675 -33.167 -10.107 1.00 32.50 364 LYS A N 1
ATOM 2834 C CA . LYS A 1 364 ? 34.627 -32.897 -11.214 1.00 32.50 364 LYS A CA 1
ATOM 2835 C C . LYS A 1 364 ? 34.722 -31.418 -11.605 1.00 32.50 364 LYS A C 1
ATOM 2837 O O . LYS A 1 364 ? 33.734 -30.786 -11.970 1.00 32.50 364 LYS A O 1
ATOM 2842 N N . LYS A 1 365 ? 35.953 -30.893 -11.655 1.00 39.69 365 LYS A N 1
ATOM 2843 C CA . LYS A 1 365 ? 36.272 -29.584 -12.260 1.00 39.69 365 LYS A CA 1
ATOM 2844 C C . LYS A 1 365 ? 35.901 -29.586 -13.751 1.00 39.69 365 LYS A C 1
ATOM 2846 O O . LYS A 1 365 ? 36.423 -30.405 -14.505 1.00 39.69 365 LYS A O 1
ATOM 2851 N N . ARG A 1 366 ? 35.078 -28.633 -14.205 1.00 29.77 366 ARG A N 1
ATOM 2852 C CA . ARG A 1 366 ? 34.772 -28.425 -15.634 1.00 29.77 366 ARG A CA 1
ATOM 2853 C C . ARG A 1 366 ? 35.093 -26.982 -16.030 1.00 29.77 366 ARG A C 1
ATOM 2855 O O . ARG A 1 366 ? 34.644 -26.049 -15.375 1.00 29.77 366 ARG A O 1
ATOM 2862 N N . LYS A 1 367 ? 35.915 -26.802 -17.070 1.00 31.16 367 LYS A N 1
ATOM 2863 C CA . LYS A 1 367 ? 36.315 -25.474 -17.570 1.00 31.16 367 LYS A CA 1
ATOM 2864 C C . LYS A 1 367 ? 35.107 -24.760 -18.184 1.00 31.16 367 LYS A C 1
ATOM 2866 O O . LYS A 1 367 ? 34.385 -25.371 -18.969 1.00 31.16 367 LYS A O 1
ATOM 2871 N N . ILE A 1 368 ? 34.930 -23.479 -17.866 1.00 31.11 368 ILE A N 1
ATOM 2872 C CA . ILE A 1 368 ? 33.905 -22.620 -18.469 1.00 31.11 368 ILE A CA 1
ATOM 2873 C C . ILE A 1 368 ? 34.481 -21.993 -19.745 1.00 31.11 368 ILE A C 1
ATOM 2875 O O . ILE A 1 368 ? 35.531 -21.355 -19.702 1.00 31.11 368 ILE A O 1
ATOM 2879 N N . SER A 1 369 ? 33.796 -22.170 -20.875 1.00 31.06 369 SER A N 1
ATOM 2880 C CA . SER A 1 369 ? 33.991 -21.368 -22.090 1.00 31.06 369 SER A CA 1
ATOM 2881 C C . SER A 1 369 ? 32.974 -20.224 -22.127 1.00 31.06 369 SER A C 1
ATOM 2883 O O . SER A 1 369 ? 31.882 -20.356 -21.577 1.00 31.06 369 SER A O 1
ATOM 2885 N N . ALA A 1 370 ? 33.326 -19.107 -22.769 1.00 30.77 370 ALA A N 1
ATOM 2886 C CA . ALA A 1 370 ? 32.500 -17.898 -22.783 1.00 30.77 370 ALA A CA 1
ATOM 2887 C C . ALA A 1 370 ? 31.074 -18.145 -23.334 1.00 30.77 370 ALA A C 1
ATOM 2889 O O . ALA A 1 370 ? 30.909 -18.939 -24.268 1.00 30.77 370 ALA A O 1
ATOM 2890 N N . PRO A 1 371 ? 30.042 -17.471 -22.787 1.00 35.97 371 PRO A N 1
ATOM 2891 C CA . PRO A 1 371 ? 28.662 -17.656 -23.219 1.00 35.97 371 PRO A CA 1
ATOM 2892 C C . PRO A 1 371 ? 28.430 -17.078 -24.620 1.00 35.97 371 PRO A C 1
ATOM 2894 O O . PRO A 1 371 ? 28.851 -15.964 -24.933 1.00 35.97 371 PRO A O 1
ATOM 2897 N N . LYS A 1 372 ? 27.696 -17.816 -25.460 1.00 34.12 372 LYS A N 1
ATOM 2898 C CA . LYS A 1 372 ? 27.099 -17.253 -26.678 1.00 34.12 372 LYS A CA 1
ATOM 2899 C C . LYS A 1 372 ? 25.898 -16.389 -26.286 1.00 34.12 372 LYS A C 1
ATOM 2901 O O . LYS A 1 372 ? 25.123 -16.782 -25.418 1.00 34.12 372 LYS A O 1
ATOM 2906 N N . LYS A 1 373 ? 25.729 -15.239 -26.943 1.00 36.91 373 LYS A N 1
ATOM 2907 C CA . LYS A 1 373 ? 24.518 -14.420 -26.805 1.00 36.91 373 LYS A CA 1
ATOM 2908 C C . LYS A 1 373 ? 23.341 -15.139 -27.466 1.00 36.91 373 LYS A C 1
ATOM 2910 O O . LYS A 1 373 ? 23.315 -15.248 -28.690 1.00 36.91 373 LYS A O 1
ATOM 2915 N N . ASN A 1 374 ? 22.371 -15.577 -26.672 1.00 39.25 374 ASN A N 1
ATOM 2916 C CA . ASN A 1 374 ? 21.019 -15.815 -27.172 1.00 39.25 374 ASN A CA 1
ATOM 2917 C C . ASN A 1 374 ? 20.311 -14.451 -27.247 1.00 39.25 374 ASN A C 1
ATOM 2919 O O . ASN A 1 374 ? 20.492 -13.638 -26.340 1.00 39.25 374 ASN A O 1
ATOM 2923 N N . LYS A 1 375 ? 19.539 -14.191 -28.310 1.00 44.34 375 LYS A N 1
ATOM 2924 C CA . LYS A 1 375 ? 18.650 -13.017 -28.368 1.00 44.34 375 LYS A CA 1
ATOM 2925 C C . LYS A 1 375 ? 17.565 -13.129 -27.297 1.00 44.34 375 LYS A C 1
ATOM 2927 O O . LYS A 1 375 ? 17.124 -14.240 -26.997 1.00 44.34 375 LYS A O 1
ATOM 2932 N N . ILE A 1 376 ? 17.119 -11.997 -26.757 1.00 54.91 376 ILE A N 1
ATOM 2933 C CA . ILE A 1 376 ? 15.956 -11.946 -25.870 1.00 54.91 376 ILE A CA 1
ATOM 2934 C C . ILE A 1 376 ? 14.731 -11.626 -26.728 1.00 54.91 376 ILE A C 1
ATOM 2936 O O . ILE A 1 376 ? 14.519 -10.490 -27.133 1.00 54.91 376 ILE A O 1
ATOM 2940 N N . GLU A 1 377 ? 13.931 -12.644 -27.036 1.00 55.53 377 GLU A N 1
ATOM 2941 C CA . GLU A 1 377 ? 12.689 -12.459 -27.790 1.00 55.53 377 GLU A CA 1
ATOM 2942 C C . GLU A 1 377 ? 11.626 -11.769 -26.922 1.00 55.53 377 GLU A C 1
ATOM 2944 O O . GLU A 1 377 ? 11.302 -12.220 -25.821 1.00 55.53 377 GLU A O 1
ATOM 2949 N N . GLY A 1 378 ? 11.097 -10.658 -27.432 1.00 63.22 378 GLY A N 1
ATOM 2950 C CA . GLY A 1 378 ? 10.104 -9.802 -26.789 1.00 63.22 378 GLY A CA 1
ATOM 2951 C C . GLY A 1 378 ? 9.645 -8.692 -27.748 1.00 63.22 378 GLY A C 1
ATOM 2952 O O . GLY A 1 378 ? 10.218 -8.554 -28.831 1.00 63.22 378 GLY A O 1
ATOM 2953 N N . PRO A 1 379 ? 8.600 -7.926 -27.395 1.00 77.62 379 PRO A N 1
ATOM 2954 C CA . PRO A 1 379 ? 8.059 -6.874 -28.254 1.00 77.62 379 PRO A CA 1
ATOM 2955 C C . PRO A 1 379 ? 9.029 -5.695 -28.448 1.00 77.62 379 PRO A C 1
ATOM 2957 O O . PRO A 1 379 ? 9.949 -5.474 -27.661 1.00 77.62 379 PRO A O 1
ATOM 2960 N N . VAL A 1 380 ? 8.791 -4.900 -29.489 1.00 82.94 380 VAL A N 1
ATOM 2961 C CA . VAL A 1 380 ? 9.488 -3.627 -29.722 1.00 82.94 380 VAL A CA 1
ATOM 2962 C C . VAL A 1 380 ? 8.569 -2.489 -29.291 1.00 82.94 380 VAL A C 1
ATOM 2964 O O . VAL A 1 380 ? 7.385 -2.503 -29.630 1.00 82.94 380 VAL A O 1
ATOM 2967 N N . PHE A 1 381 ? 9.098 -1.511 -28.552 1.00 84.75 381 PHE A N 1
ATOM 2968 C CA . PHE A 1 381 ? 8.325 -0.352 -28.103 1.00 84.75 381 PHE A CA 1
ATOM 2969 C C . PHE A 1 381 ? 8.814 0.943 -28.732 1.00 84.75 381 PHE A C 1
ATOM 2971 O O . PHE A 1 381 ? 9.965 1.325 -28.550 1.00 84.75 381 PHE A O 1
ATOM 2978 N N . LEU A 1 382 ? 7.893 1.647 -29.390 1.00 87.69 382 LEU A N 1
ATOM 2979 C CA . LEU A 1 382 ? 8.078 3.028 -29.818 1.00 87.69 382 LEU A CA 1
ATOM 2980 C C . LEU A 1 382 ? 8.110 3.937 -28.584 1.00 87.69 382 LEU A C 1
ATOM 2982 O O . LEU A 1 382 ? 7.105 4.073 -27.879 1.00 87.69 382 LEU A O 1
ATOM 2986 N N . LEU A 1 383 ? 9.255 4.568 -28.332 1.00 90.62 383 LEU A N 1
ATOM 2987 C CA . LEU A 1 383 ? 9.435 5.534 -27.250 1.00 90.62 383 LEU A CA 1
ATOM 2988 C C . LEU A 1 383 ? 10.044 6.825 -27.799 1.00 90.62 383 LEU A C 1
ATOM 2990 O O . LEU A 1 383 ? 11.085 6.806 -28.446 1.00 90.62 383 LEU A O 1
ATOM 2994 N N . GLU A 1 384 ? 9.382 7.947 -27.532 1.00 90.94 384 GLU A N 1
ATOM 2995 C CA . GLU A 1 384 ? 9.865 9.288 -27.867 1.00 90.94 384 GLU A CA 1
ATOM 2996 C C . GLU A 1 384 ? 10.730 9.854 -26.726 1.00 90.94 384 GLU A C 1
ATOM 2998 O O . GLU A 1 384 ? 10.342 9.769 -25.554 1.00 90.94 384 GLU A O 1
ATOM 3003 N N . LEU A 1 385 ? 11.870 10.458 -27.069 1.00 92.38 385 LEU A N 1
ATOM 3004 C CA . LEU A 1 385 ? 12.774 11.159 -26.150 1.00 92.38 385 LEU A CA 1
ATOM 3005 C C . LEU A 1 385 ? 12.939 12.651 -26.516 1.00 92.38 385 LEU A C 1
ATOM 3007 O O . LEU A 1 385 ? 12.670 13.040 -27.655 1.00 92.38 385 LEU A O 1
ATOM 3011 N N . PRO A 1 386 ? 13.394 13.505 -25.575 1.00 92.06 386 PRO A N 1
ATOM 3012 C CA . PRO A 1 386 ? 13.791 14.881 -25.879 1.00 92.06 386 PRO A CA 1
ATOM 3013 C C . PRO A 1 386 ? 14.956 14.943 -26.879 1.00 92.06 386 PRO A C 1
ATOM 3015 O O . PRO A 1 386 ? 15.779 14.029 -26.933 1.00 92.06 386 PRO A O 1
ATOM 3018 N N . ARG A 1 387 ? 15.080 16.061 -27.613 1.00 92.12 387 ARG A N 1
ATOM 3019 C CA . ARG A 1 387 ? 16.220 16.318 -28.520 1.00 92.12 387 ARG A CA 1
ATOM 3020 C C . ARG A 1 387 ? 17.568 16.095 -27.818 1.00 92.12 387 ARG A C 1
ATOM 3022 O O . ARG A 1 387 ? 17.658 16.434 -26.638 1.00 92.12 387 ARG A O 1
ATOM 3029 N N . PRO A 1 388 ? 18.620 15.618 -28.516 1.00 92.75 388 PRO A N 1
ATOM 3030 C CA . PRO A 1 388 ? 19.927 15.320 -27.920 1.00 92.75 388 PRO A CA 1
ATOM 3031 C C . PRO A 1 388 ? 20.486 16.411 -26.992 1.00 92.75 388 PRO A C 1
ATOM 3033 O O . PRO A 1 388 ? 20.925 16.097 -25.891 1.00 92.75 388 PRO A O 1
ATOM 3036 N N . GLU A 1 389 ? 20.404 17.683 -27.395 1.00 91.62 389 GLU A N 1
ATOM 3037 C CA . GLU A 1 389 ? 20.827 18.837 -26.586 1.00 91.62 389 GLU A CA 1
ATOM 3038 C C . GLU A 1 389 ? 20.045 18.927 -25.261 1.00 91.62 389 GLU A C 1
ATOM 3040 O O . GLU A 1 389 ? 20.635 18.882 -24.183 1.00 91.62 389 GLU A O 1
ATOM 3045 N N . ARG A 1 390 ? 18.706 18.924 -25.326 1.00 91.50 390 ARG A N 1
ATOM 3046 C CA . ARG A 1 390 ? 17.825 18.966 -24.145 1.00 91.50 390 ARG A CA 1
ATOM 3047 C C . ARG A 1 390 ? 17.942 17.715 -23.266 1.00 91.50 390 ARG A C 1
ATOM 3049 O O . ARG A 1 390 ? 17.808 17.800 -22.048 1.00 91.50 390 ARG A O 1
ATOM 3056 N N . LEU A 1 391 ? 18.195 16.553 -23.865 1.00 93.31 391 LEU A N 1
ATOM 3057 C CA . LEU A 1 391 ? 18.445 15.307 -23.143 1.00 93.31 391 LEU A CA 1
ATOM 3058 C C . LEU A 1 391 ? 19.745 15.408 -22.332 1.00 93.31 391 LEU A C 1
ATOM 3060 O O . LEU A 1 391 ? 19.756 15.018 -21.165 1.00 93.31 391 LEU A O 1
ATOM 3064 N N . GLN A 1 392 ? 20.807 15.983 -22.907 1.00 93.12 392 GLN A N 1
ATOM 3065 C CA . GLN A 1 392 ? 22.063 16.211 -22.193 1.00 93.12 392 GLN A CA 1
ATOM 3066 C C . GLN A 1 392 ? 21.912 17.261 -21.083 1.00 93.12 392 GLN A C 1
ATOM 3068 O O . GLN A 1 392 ? 22.371 17.014 -19.970 1.00 93.12 392 GLN A O 1
ATOM 3073 N N . GLU A 1 393 ? 21.211 18.376 -21.331 1.00 92.12 393 GLU A N 1
ATOM 3074 C CA . GLU A 1 393 ? 20.877 19.359 -20.285 1.00 92.12 393 GLU A CA 1
ATOM 3075 C C . GLU A 1 393 ? 20.207 18.692 -19.075 1.00 92.12 393 GLU A C 1
ATOM 3077 O O . GLU A 1 393 ? 20.588 18.939 -17.932 1.00 92.12 393 GLU A O 1
ATOM 3082 N N . LEU A 1 394 ? 19.214 17.831 -19.318 1.00 92.19 394 LEU A N 1
ATOM 3083 C CA . LEU A 1 394 ? 18.473 17.136 -18.267 1.00 92.19 394 LEU A CA 1
ATOM 3084 C C . LEU A 1 394 ? 19.333 16.096 -17.531 1.00 92.19 394 LEU A C 1
ATOM 3086 O O . LEU A 1 394 ? 19.236 15.991 -16.309 1.00 92.19 394 LEU A O 1
ATOM 3090 N N . LEU A 1 395 ? 20.219 15.371 -18.221 1.00 92.56 395 LEU A N 1
ATOM 3091 C CA . LEU A 1 395 ? 21.200 14.502 -17.556 1.00 92.56 395 LEU A CA 1
ATOM 3092 C C . LEU A 1 395 ? 22.181 15.305 -16.685 1.00 92.56 395 LEU A C 1
ATOM 3094 O O . LEU A 1 395 ? 22.510 14.883 -15.575 1.00 92.56 395 LEU A O 1
ATOM 3098 N N . ASP A 1 396 ? 22.606 16.482 -17.137 1.00 90.25 396 ASP A N 1
ATOM 3099 C CA . ASP A 1 396 ? 23.512 17.344 -16.378 1.00 90.25 396 ASP A CA 1
ATOM 3100 C C . ASP A 1 396 ? 22.816 17.992 -15.168 1.00 90.25 396 ASP A C 1
ATOM 3102 O O . ASP A 1 396 ? 23.423 18.083 -14.098 1.00 90.25 396 ASP A O 1
ATOM 3106 N N . VAL A 1 397 ? 21.529 18.351 -15.279 1.00 89.88 397 VAL A N 1
ATOM 3107 C CA . VAL A 1 397 ? 20.667 18.712 -14.135 1.00 89.88 397 VAL A CA 1
ATOM 3108 C C . VAL A 1 397 ? 20.575 17.541 -13.152 1.00 89.88 397 VAL A C 1
ATOM 3110 O O . VAL A 1 397 ? 20.856 17.719 -11.968 1.00 89.88 397 VAL A O 1
ATOM 3113 N N . TYR A 1 398 ? 20.255 16.333 -13.630 1.00 91.44 398 TYR A N 1
ATOM 3114 C CA . TYR A 1 398 ? 20.133 15.132 -12.798 1.00 91.44 398 TYR A CA 1
ATOM 3115 C C . TYR A 1 398 ? 21.396 14.874 -11.957 1.00 91.44 398 TYR A C 1
ATOM 3117 O O . TYR A 1 398 ? 21.322 14.741 -10.730 1.00 91.44 398 TYR A O 1
ATOM 3125 N N . PHE A 1 399 ? 22.565 14.837 -12.606 1.00 88.81 399 PHE A N 1
ATOM 3126 C CA . PHE A 1 399 ? 23.838 14.536 -11.945 1.00 88.81 399 PHE A CA 1
ATOM 3127 C C . PHE A 1 399 ? 24.390 15.694 -11.103 1.00 88.81 399 PHE A C 1
ATOM 3129 O O . PHE A 1 399 ? 25.174 15.450 -10.188 1.00 88.81 399 PHE A O 1
ATOM 3136 N N . ARG A 1 400 ? 23.988 16.942 -11.367 1.00 85.19 400 ARG A N 1
ATOM 3137 C CA . ARG A 1 400 ? 24.302 18.085 -10.497 1.00 85.19 400 ARG A CA 1
ATOM 3138 C C . ARG A 1 400 ? 23.449 18.074 -9.230 1.00 85.19 400 ARG A C 1
ATOM 3140 O O . ARG A 1 400 ? 23.965 18.310 -8.138 1.00 85.19 400 ARG A O 1
ATOM 3147 N N . ASP A 1 401 ? 22.147 17.833 -9.378 1.00 81.56 401 ASP A N 1
ATOM 3148 C CA . ASP A 1 401 ? 21.166 18.189 -8.358 1.00 81.56 401 ASP A CA 1
ATOM 3149 C C . ASP A 1 401 ? 20.628 16.996 -7.554 1.00 81.56 401 ASP A C 1
ATOM 3151 O O . ASP A 1 401 ? 20.572 17.106 -6.328 1.00 81.56 401 ASP A O 1
ATOM 3155 N N . LEU A 1 402 ? 20.315 15.843 -8.163 1.00 78.88 402 LEU A N 1
ATOM 3156 C CA . LEU A 1 402 ? 19.780 14.687 -7.421 1.00 78.88 402 LEU A CA 1
ATOM 3157 C C . LEU A 1 402 ? 20.870 13.750 -6.879 1.00 78.88 402 LEU A C 1
ATOM 3159 O O . LEU A 1 402 ? 20.784 13.321 -5.726 1.00 78.88 402 LEU A O 1
ATOM 3163 N N . ASP A 1 403 ? 21.930 13.480 -7.651 1.00 78.00 403 ASP A N 1
ATOM 3164 C CA . ASP A 1 403 ? 23.086 12.684 -7.179 1.00 78.00 403 ASP A CA 1
ATOM 3165 C C . ASP A 1 403 ? 23.761 13.334 -5.946 1.00 78.00 403 ASP A C 1
ATOM 3167 O O . ASP A 1 403 ? 24.363 12.669 -5.095 1.00 78.00 403 ASP A O 1
ATOM 3171 N N . SER A 1 404 ? 23.553 14.647 -5.764 1.00 76.31 404 SER A N 1
ATOM 3172 C CA . SER A 1 404 ? 23.910 15.358 -4.534 1.00 76.31 404 SER A CA 1
ATOM 3173 C C . SER A 1 404 ? 23.292 14.723 -3.278 1.00 76.31 404 SER A C 1
ATOM 3175 O O . SER A 1 404 ? 23.995 14.583 -2.281 1.00 76.31 404 SER A O 1
ATOM 3177 N N . PHE A 1 405 ? 22.051 14.237 -3.322 1.00 83.12 405 PHE A N 1
ATOM 3178 C CA . PHE A 1 405 ? 21.417 13.539 -2.199 1.00 83.12 405 PHE A CA 1
ATOM 3179 C C . PHE A 1 405 ? 21.602 12.019 -2.259 1.00 83.12 405 PHE A C 1
ATOM 3181 O O . PHE A 1 405 ? 21.758 11.388 -1.215 1.00 83.12 405 PHE A O 1
ATOM 3188 N N . PHE A 1 406 ? 21.616 11.425 -3.458 1.00 87.81 406 PHE A N 1
ATOM 3189 C CA . PHE A 1 406 ? 21.591 9.968 -3.636 1.00 87.81 406 PHE A CA 1
ATOM 3190 C C . PHE A 1 406 ? 22.646 9.477 -4.650 1.00 87.81 406 PHE A C 1
ATOM 3192 O O . PHE A 1 406 ? 22.309 9.158 -5.789 1.00 87.81 406 PHE A O 1
ATOM 3199 N N . PRO A 1 407 ? 23.930 9.379 -4.245 1.00 84.12 407 PRO A N 1
ATOM 3200 C CA . PRO A 1 407 ? 25.057 9.108 -5.143 1.00 84.12 407 PRO A CA 1
ATOM 3201 C C . PRO A 1 407 ? 25.251 7.614 -5.481 1.00 84.12 407 PRO A C 1
ATOM 3203 O O . PRO A 1 407 ? 26.299 7.021 -5.192 1.00 84.12 407 PRO A O 1
ATOM 3206 N N . PHE A 1 408 ? 24.229 6.986 -6.076 1.00 86.75 408 PHE A N 1
ATOM 3207 C CA . PHE A 1 408 ? 24.200 5.551 -6.419 1.00 86.75 408 PHE A CA 1
ATOM 3208 C C . PHE A 1 408 ? 24.260 5.238 -7.928 1.00 86.75 408 PHE A C 1
ATOM 3210 O O . PHE A 1 408 ? 24.282 4.062 -8.311 1.00 86.75 408 PHE A O 1
ATOM 3217 N N . ILE A 1 409 ? 24.315 6.258 -8.793 1.00 88.38 409 ILE A N 1
ATOM 3218 C CA . ILE A 1 409 ? 24.447 6.110 -10.251 1.00 88.38 409 ILE A CA 1
ATOM 3219 C C . ILE A 1 409 ? 25.751 6.785 -10.689 1.00 88.38 409 ILE A C 1
ATOM 3221 O O . ILE A 1 409 ? 25.956 7.978 -10.508 1.00 88.38 409 ILE A O 1
ATOM 3225 N N . LYS A 1 410 ? 26.676 6.011 -11.260 1.00 86.25 410 LYS A N 1
ATOM 3226 C CA . LYS A 1 410 ? 28.013 6.496 -11.625 1.00 86.25 410 LYS A CA 1
ATOM 3227 C C . LYS A 1 410 ? 27.968 7.190 -12.988 1.00 86.25 410 LYS A C 1
ATOM 3229 O O . LYS A 1 410 ? 28.005 6.499 -14.005 1.00 86.25 410 LYS A O 1
ATOM 3234 N N . ARG A 1 411 ? 27.931 8.532 -12.988 1.00 88.44 411 ARG A N 1
ATOM 3235 C CA . ARG A 1 411 ? 27.808 9.397 -14.182 1.00 88.44 411 ARG A CA 1
ATOM 3236 C C . ARG A 1 411 ? 28.544 8.865 -15.406 1.00 88.44 411 ARG A C 1
ATOM 3238 O O . ARG A 1 411 ? 27.882 8.431 -16.335 1.00 88.44 411 ARG A O 1
ATOM 3245 N N . ASP A 1 412 ? 29.874 8.828 -15.386 1.00 88.06 412 ASP A N 1
ATOM 3246 C CA . ASP A 1 412 ? 30.699 8.493 -16.559 1.00 88.06 412 ASP A CA 1
ATOM 3247 C C . ASP A 1 412 ? 30.356 7.120 -17.167 1.00 88.06 412 ASP A C 1
ATOM 3249 O O . ASP A 1 412 ? 30.422 6.922 -18.377 1.00 88.06 4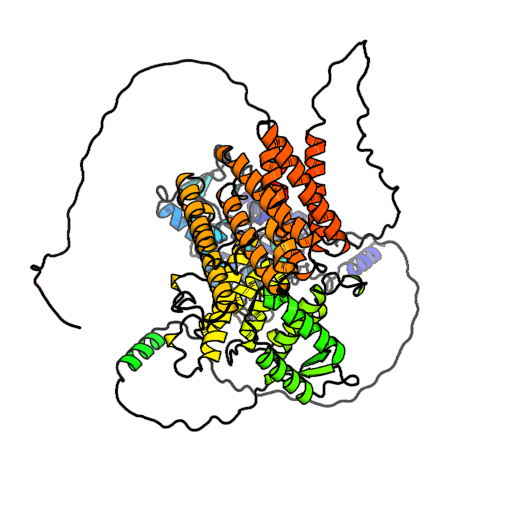12 ASP A O 1
ATOM 3253 N N . GLU A 1 413 ? 29.980 6.156 -16.323 1.00 88.00 413 GLU A N 1
ATOM 3254 C CA . GLU A 1 413 ? 29.684 4.783 -16.733 1.00 88.00 413 GLU A CA 1
ATOM 3255 C C . GLU A 1 413 ? 28.247 4.644 -17.254 1.00 88.00 413 GLU A C 1
ATOM 3257 O O . GLU A 1 413 ? 28.024 4.015 -18.287 1.00 88.00 413 GLU A O 1
ATOM 3262 N N . THR A 1 414 ? 27.275 5.259 -16.576 1.00 89.00 414 THR A N 1
ATOM 3263 C CA . THR A 1 414 ? 25.864 5.243 -16.987 1.00 89.00 414 THR A CA 1
ATOM 3264 C C . THR A 1 414 ? 25.621 6.139 -18.204 1.00 89.00 414 THR A C 1
ATOM 3266 O O . THR A 1 414 ? 24.914 5.732 -19.122 1.00 89.00 414 THR A O 1
ATOM 3269 N N . GLN A 1 415 ? 26.257 7.310 -18.274 1.00 90.50 415 GLN A N 1
ATOM 3270 C CA . GLN A 1 415 ? 26.167 8.226 -19.410 1.00 90.50 415 GLN A CA 1
ATOM 3271 C C . GLN A 1 415 ? 26.767 7.591 -20.674 1.00 90.50 415 GLN A C 1
ATOM 3273 O O . GLN A 1 415 ? 26.080 7.519 -21.688 1.00 90.50 415 GLN A O 1
ATOM 3278 N N . ALA A 1 416 ? 27.963 6.991 -20.605 1.00 92.00 416 ALA A N 1
ATOM 3279 C CA . ALA A 1 416 ? 28.545 6.276 -21.747 1.00 92.00 416 ALA A CA 1
ATOM 3280 C C . ALA A 1 416 ? 27.724 5.040 -22.184 1.00 92.00 416 ALA A C 1
ATOM 3282 O O . ALA A 1 416 ? 27.768 4.637 -23.349 1.00 92.00 416 ALA A O 1
ATOM 3283 N N . GLN A 1 417 ? 26.959 4.420 -21.274 1.00 92.31 417 GLN A N 1
ATOM 3284 C CA . GLN A 1 417 ? 25.991 3.369 -21.621 1.00 92.31 417 GLN A CA 1
ATOM 3285 C C . GLN A 1 417 ? 24.762 3.948 -22.343 1.00 92.31 417 GLN A C 1
ATOM 3287 O O . GLN A 1 417 ? 24.349 3.386 -23.359 1.00 92.31 417 GLN A O 1
ATOM 3292 N N . ILE A 1 418 ? 24.221 5.075 -21.866 1.00 93.56 418 ILE A N 1
ATOM 3293 C CA . ILE A 1 418 ? 23.100 5.804 -22.480 1.00 93.56 418 ILE A CA 1
ATOM 3294 C C . ILE A 1 418 ? 23.473 6.304 -23.882 1.00 93.56 418 ILE A C 1
ATOM 3296 O O . ILE A 1 418 ? 22.799 5.948 -24.843 1.00 93.56 418 ILE A O 1
ATOM 3300 N N . GLU A 1 419 ? 24.566 7.056 -24.028 1.00 93.19 419 GLU A N 1
ATOM 3301 C CA . GLU A 1 419 ? 25.048 7.598 -25.310 1.00 93.19 419 GLU A CA 1
ATOM 3302 C C . GLU A 1 419 ? 25.207 6.491 -26.362 1.00 93.19 419 GLU A C 1
ATOM 3304 O O . GLU A 1 419 ? 24.723 6.601 -27.491 1.00 93.19 419 GLU A O 1
ATOM 3309 N N . LYS A 1 420 ? 25.817 5.368 -25.966 1.00 93.75 420 LYS A N 1
ATOM 3310 C CA . LYS A 1 420 ? 25.991 4.189 -26.817 1.00 93.75 420 LYS A CA 1
ATOM 3311 C C . LYS A 1 420 ? 24.664 3.532 -27.205 1.00 93.75 420 LYS A C 1
ATOM 3313 O O . LYS A 1 420 ? 24.527 3.091 -28.347 1.00 93.75 420 LYS A O 1
ATOM 3318 N N . ALA A 1 421 ? 23.701 3.451 -26.285 1.00 92.44 421 ALA A N 1
ATOM 3319 C CA . ALA A 1 421 ? 22.373 2.916 -26.570 1.00 92.44 421 ALA A CA 1
ATOM 3320 C C . ALA A 1 421 ? 21.611 3.826 -27.549 1.00 92.44 421 ALA A C 1
ATOM 3322 O O . ALA A 1 421 ? 21.147 3.349 -28.584 1.00 92.44 421 ALA A O 1
ATOM 3323 N N . LEU A 1 422 ? 21.572 5.135 -27.288 1.00 93.38 422 LEU A N 1
ATOM 3324 C CA . LEU A 1 422 ? 20.912 6.134 -28.133 1.00 93.38 422 LEU A CA 1
ATOM 3325 C C . LEU A 1 422 ? 21.518 6.193 -29.544 1.00 93.38 422 LEU A C 1
ATOM 3327 O O . LEU A 1 422 ? 20.776 6.159 -30.526 1.00 93.38 422 LEU A O 1
ATOM 3331 N N . HIS A 1 423 ? 22.850 6.158 -29.668 1.00 92.56 423 HIS A N 1
ATOM 3332 C CA . HIS A 1 423 ? 23.525 6.045 -30.965 1.00 92.56 423 HIS A CA 1
ATOM 3333 C C . HIS A 1 423 ? 23.166 4.731 -31.685 1.00 92.56 423 HIS A C 1
ATOM 3335 O O . HIS A 1 423 ? 23.010 4.722 -32.906 1.00 92.56 423 HIS A O 1
ATOM 3341 N N . SER A 1 424 ? 23.018 3.609 -30.970 1.00 91.44 424 SER A N 1
ATOM 3342 C CA . SER A 1 424 ? 22.612 2.336 -31.591 1.00 91.44 424 SER A CA 1
ATOM 3343 C C . SER A 1 424 ? 21.146 2.304 -32.048 1.00 91.44 424 SER A C 1
ATOM 3345 O O . SER A 1 424 ? 20.804 1.498 -32.909 1.00 91.44 424 SER A O 1
ATOM 3347 N N . LEU A 1 425 ? 20.310 3.199 -31.510 1.00 91.31 425 LEU A N 1
ATOM 3348 C CA . LEU A 1 425 ? 18.895 3.372 -31.858 1.00 91.31 425 LEU A CA 1
ATOM 3349 C C . LEU A 1 425 ? 18.654 4.466 -32.920 1.00 91.31 425 LEU A C 1
ATOM 3351 O O . LEU A 1 425 ? 17.522 4.632 -33.365 1.00 91.31 425 LEU A O 1
ATOM 3355 N N . GLY A 1 426 ? 19.690 5.207 -33.335 1.00 89.19 426 GLY A N 1
ATOM 3356 C CA . GLY A 1 426 ? 19.583 6.283 -34.333 1.00 89.19 426 GLY A CA 1
ATOM 3357 C C . GLY A 1 426 ? 19.106 7.639 -33.790 1.00 89.19 426 GLY A C 1
ATOM 3358 O O . GLY A 1 426 ? 18.712 8.501 -34.575 1.00 89.19 426 GLY A O 1
ATOM 3359 N N . HIS A 1 427 ? 19.140 7.848 -32.469 1.00 94.06 427 HIS A N 1
ATOM 3360 C CA . HIS A 1 427 ? 18.633 9.073 -31.844 1.00 94.06 427 HIS A CA 1
ATOM 3361 C C . HIS A 1 427 ? 19.339 10.335 -32.364 1.00 94.06 427 HIS A C 1
ATOM 3363 O O . HIS A 1 427 ? 20.563 10.453 -32.295 1.00 94.06 427 HIS A O 1
ATOM 3369 N N . SER A 1 428 ? 18.557 11.282 -32.883 1.00 92.56 428 SER A N 1
ATOM 3370 C CA . SER A 1 428 ? 19.032 12.534 -33.486 1.00 92.56 428 SER A CA 1
ATOM 3371 C C . SER A 1 428 ? 17.903 13.568 -33.537 1.00 92.56 428 SER A C 1
ATOM 3373 O O . SER A 1 428 ? 16.742 13.214 -33.348 1.00 92.56 428 SER A O 1
ATOM 3375 N N . ASP A 1 429 ? 18.192 14.832 -33.861 1.00 89.06 429 ASP A N 1
ATOM 3376 C CA . ASP A 1 429 ? 17.161 15.885 -33.971 1.00 89.06 429 ASP A CA 1
ATOM 3377 C C . ASP A 1 429 ? 16.037 15.574 -34.977 1.00 89.06 429 ASP A C 1
ATOM 3379 O O . ASP A 1 429 ? 14.929 16.093 -34.846 1.00 89.06 429 ASP A O 1
ATOM 3383 N N . ASN A 1 430 ? 16.308 14.699 -35.953 1.00 86.50 430 ASN A N 1
ATOM 3384 C CA . ASN A 1 430 ? 15.342 14.226 -36.948 1.00 86.50 430 ASN A CA 1
ATOM 3385 C C . ASN A 1 430 ? 14.678 12.883 -36.572 1.00 86.50 430 ASN A C 1
ATOM 3387 O O . ASN A 1 430 ? 13.748 12.458 -37.254 1.00 86.50 430 ASN A O 1
ATOM 3391 N N . GLN A 1 431 ? 15.148 12.202 -35.520 1.00 88.12 431 GLN A N 1
ATOM 3392 C CA . GLN A 1 431 ? 14.659 10.894 -35.078 1.00 88.12 431 GLN A CA 1
ATOM 3393 C C . GLN A 1 431 ? 14.612 10.834 -33.543 1.00 88.12 431 GLN A C 1
ATOM 3395 O O . GLN A 1 431 ? 15.534 10.353 -32.880 1.00 88.12 431 GLN A O 1
ATOM 3400 N N . LEU A 1 432 ? 13.502 11.333 -32.993 1.00 90.44 432 LEU A N 1
ATOM 3401 C CA . LEU A 1 432 ? 13.217 11.357 -31.552 1.00 90.44 432 LEU A CA 1
ATOM 3402 C C . LEU A 1 432 ? 12.429 10.131 -31.068 1.00 90.44 432 LEU A C 1
ATOM 3404 O O . LEU A 1 432 ? 12.454 9.821 -29.881 1.00 90.44 432 LEU A O 1
ATOM 3408 N N . ILE A 1 433 ? 11.739 9.431 -31.977 1.00 92.25 433 ILE A N 1
ATOM 3409 C CA . ILE A 1 433 ? 11.007 8.188 -31.697 1.00 92.25 433 ILE A CA 1
ATOM 3410 C C . ILE A 1 433 ? 11.924 7.001 -32.008 1.00 92.25 433 ILE A C 1
ATOM 3412 O O . ILE A 1 433 ? 12.465 6.907 -33.111 1.00 92.25 433 ILE A O 1
ATOM 3416 N N . LEU A 1 434 ? 12.098 6.111 -31.031 1.00 90.94 434 LEU A N 1
ATOM 3417 C CA . LEU A 1 434 ? 13.061 5.011 -31.056 1.00 90.94 434 LEU A CA 1
ATOM 3418 C C . LEU A 1 434 ? 12.377 3.654 -30.843 1.00 90.94 434 LEU A C 1
ATOM 3420 O O . LEU A 1 434 ? 11.499 3.526 -29.991 1.00 90.94 434 LEU A O 1
ATOM 3424 N N . ASP A 1 435 ? 12.838 2.637 -31.574 1.00 90.69 435 ASP A N 1
ATOM 3425 C CA . ASP A 1 435 ? 12.378 1.244 -31.489 1.00 90.69 435 ASP A CA 1
ATOM 3426 C C . ASP A 1 435 ? 13.122 0.473 -30.384 1.00 90.69 435 ASP A C 1
ATOM 3428 O O . ASP A 1 435 ? 14.099 -0.246 -30.632 1.00 90.69 435 ASP A O 1
ATOM 3432 N N . ILE A 1 436 ? 12.674 0.618 -29.135 1.00 90.69 436 ILE A N 1
ATOM 3433 C CA . ILE A 1 436 ? 13.346 0.024 -27.975 1.00 90.69 436 ILE A CA 1
ATOM 3434 C C . ILE A 1 436 ? 13.191 -1.505 -27.987 1.00 90.69 436 ILE A C 1
ATOM 3436 O O . ILE A 1 436 ? 12.084 -2.040 -27.883 1.00 90.69 436 ILE A O 1
ATOM 3440 N N . GLN A 1 437 ? 14.326 -2.201 -28.089 1.00 87.88 437 GLN A N 1
ATOM 3441 C CA . GLN A 1 437 ? 14.431 -3.664 -28.040 1.00 87.88 437 GLN A CA 1
ATOM 3442 C C . GLN A 1 437 ? 14.445 -4.186 -26.585 1.00 87.88 437 GLN A C 1
ATOM 3444 O O . GLN A 1 437 ? 14.863 -3.441 -25.691 1.00 87.88 437 GLN A O 1
ATOM 3449 N N . PRO A 1 438 ? 14.084 -5.461 -26.329 1.00 84.19 438 PRO A N 1
ATOM 3450 C CA . PRO A 1 438 ? 14.088 -6.065 -24.989 1.00 84.19 438 PRO A CA 1
ATOM 3451 C C . PRO A 1 438 ? 15.404 -5.924 -24.216 1.00 84.19 438 PRO A C 1
ATOM 3453 O O . PRO A 1 438 ? 15.384 -5.668 -23.014 1.00 84.19 438 PRO A O 1
ATOM 3456 N N . GLU A 1 439 ? 16.555 -6.018 -24.890 1.00 83.31 439 GLU A N 1
ATOM 3457 C CA . GLU A 1 439 ? 17.873 -5.827 -24.269 1.00 83.31 439 GLU A CA 1
ATOM 3458 C C . GLU A 1 439 ? 18.147 -4.383 -23.789 1.00 83.31 439 GLU A C 1
ATOM 3460 O O . GLU A 1 439 ? 19.145 -4.154 -23.108 1.00 83.31 439 GLU A O 1
ATOM 3465 N N . GLY A 1 440 ? 17.299 -3.409 -24.144 1.00 87.00 440 GLY A N 1
ATOM 3466 C CA . GLY A 1 440 ? 17.433 -1.996 -23.772 1.00 87.00 440 GLY A CA 1
ATOM 3467 C C . GLY A 1 440 ? 16.409 -1.480 -22.753 1.00 87.00 440 GLY A C 1
ATOM 3468 O O . GLY A 1 440 ? 16.575 -0.357 -22.275 1.00 87.00 440 GLY A O 1
ATOM 3469 N N . TYR A 1 441 ? 15.369 -2.252 -22.406 1.00 90.88 441 TYR A N 1
ATOM 3470 C CA . TYR A 1 441 ? 14.239 -1.763 -21.596 1.00 90.88 441 TYR A CA 1
ATOM 3471 C C . TYR A 1 441 ? 14.670 -1.131 -20.262 1.00 90.88 441 TYR A C 1
ATOM 3473 O O . TYR A 1 441 ? 14.245 -0.022 -19.950 1.00 90.88 441 TYR A O 1
ATOM 3481 N N . SER A 1 442 ? 15.513 -1.812 -19.478 1.00 91.88 442 SER A N 1
ATOM 3482 C CA . SER A 1 442 ? 15.901 -1.380 -18.127 1.00 91.88 442 SER A CA 1
ATOM 3483 C C . SER A 1 442 ? 16.753 -0.107 -18.137 1.00 91.88 442 SER A C 1
ATOM 3485 O O . SER A 1 442 ? 16.497 0.811 -17.359 1.00 91.88 442 SER A O 1
ATOM 3487 N N . LEU A 1 443 ? 17.705 -0.001 -19.069 1.00 93.75 443 LEU A N 1
ATOM 3488 C CA . LEU A 1 443 ? 18.542 1.189 -19.255 1.00 93.75 443 LEU A CA 1
ATOM 3489 C C . LEU A 1 443 ? 17.740 2.400 -19.766 1.00 93.75 443 LEU A C 1
ATOM 3491 O O . LEU A 1 443 ? 17.925 3.509 -19.268 1.00 93.75 443 LEU A O 1
ATOM 3495 N N . ILE A 1 444 ? 16.836 2.207 -20.733 1.00 94.94 444 ILE A N 1
ATOM 3496 C CA . ILE A 1 444 ? 16.024 3.307 -21.282 1.00 94.94 444 ILE A CA 1
ATOM 3497 C C . ILE A 1 444 ? 14.917 3.729 -20.303 1.00 94.94 444 ILE A C 1
ATOM 3499 O O . ILE A 1 444 ? 14.617 4.917 -20.201 1.00 94.94 444 ILE A O 1
ATOM 3503 N N . ALA A 1 445 ? 14.360 2.809 -19.511 1.00 94.12 445 ALA A N 1
ATOM 3504 C CA . ALA A 1 445 ? 13.456 3.164 -18.419 1.00 94.12 445 ALA A CA 1
ATOM 3505 C C . ALA A 1 445 ? 14.171 3.953 -17.312 1.00 94.12 445 ALA A C 1
ATOM 3507 O O . ALA A 1 445 ? 13.625 4.945 -16.826 1.00 94.12 445 ALA A O 1
ATOM 3508 N N . LEU A 1 446 ? 15.399 3.558 -16.946 1.00 95.25 446 LEU A N 1
ATOM 3509 C CA . LEU A 1 446 ? 16.245 4.311 -16.017 1.00 95.25 446 LEU A CA 1
ATOM 3510 C C . LEU A 1 446 ? 16.505 5.732 -16.538 1.00 95.25 446 LEU A C 1
ATOM 3512 O O . LEU A 1 446 ? 16.284 6.686 -15.797 1.00 95.25 446 LEU A O 1
ATOM 3516 N N . LEU A 1 447 ? 16.863 5.882 -17.819 1.00 96.06 447 LEU A N 1
ATOM 3517 C CA . LEU A 1 447 ? 16.979 7.184 -18.487 1.00 96.06 447 LEU A CA 1
ATOM 3518 C C . LEU A 1 447 ? 15.680 8.001 -18.379 1.00 96.06 447 LEU A C 1
ATOM 3520 O O . LEU A 1 447 ? 15.724 9.140 -17.930 1.00 96.06 447 LEU A O 1
ATOM 3524 N N . CYS A 1 448 ? 14.521 7.431 -18.727 1.00 95.56 448 CYS A N 1
ATOM 3525 C CA . CYS A 1 448 ? 13.234 8.135 -18.638 1.00 95.56 448 CYS A CA 1
ATOM 3526 C C . CYS A 1 448 ? 12.932 8.638 -17.214 1.00 95.56 448 CYS A C 1
ATOM 3528 O O . CYS A 1 448 ? 12.383 9.722 -17.049 1.00 95.56 448 CYS A O 1
ATOM 3530 N N . ASN A 1 449 ? 13.324 7.876 -16.191 1.00 94.50 449 ASN A N 1
ATOM 3531 C CA . ASN A 1 449 ? 13.142 8.224 -14.782 1.00 94.50 449 ASN A CA 1
ATOM 3532 C C . ASN A 1 449 ? 14.132 9.315 -14.314 1.00 94.50 449 ASN A C 1
ATOM 3534 O O . ASN A 1 449 ? 13.744 10.256 -13.627 1.00 94.50 449 ASN A O 1
ATOM 3538 N N . MET A 1 450 ? 15.395 9.251 -14.759 1.00 94.94 450 MET A N 1
ATOM 3539 C CA . MET A 1 450 ? 16.386 10.317 -14.542 1.00 94.94 450 MET A CA 1
ATOM 3540 C C . MET A 1 450 ? 15.931 11.644 -15.171 1.00 94.94 450 MET A C 1
ATOM 3542 O O . MET A 1 450 ? 15.998 12.687 -14.521 1.00 94.94 450 MET A O 1
ATOM 3546 N N . LEU A 1 451 ? 15.424 11.600 -16.409 1.00 94.12 451 LEU A N 1
ATOM 3547 C CA . LEU A 1 451 ? 14.898 12.774 -17.110 1.00 94.12 451 LEU A CA 1
ATOM 3548 C C . LEU A 1 451 ? 13.626 13.322 -16.438 1.00 94.12 451 LEU A C 1
ATOM 3550 O O . LEU A 1 451 ? 13.525 14.531 -16.256 1.00 94.12 451 LEU A O 1
ATOM 3554 N N . ALA A 1 452 ? 12.699 12.460 -15.998 1.00 92.31 452 ALA A N 1
ATOM 3555 C CA . ALA A 1 452 ? 11.491 12.876 -15.277 1.00 92.31 452 ALA A CA 1
ATOM 3556 C C . ALA A 1 452 ? 11.814 13.675 -14.002 1.00 92.31 452 ALA A C 1
ATOM 3558 O O . ALA A 1 452 ? 11.221 14.725 -13.750 1.00 92.31 452 ALA A O 1
ATOM 3559 N N . ILE A 1 453 ? 12.804 13.222 -13.221 1.00 90.75 453 ILE A N 1
ATOM 3560 C CA . ILE A 1 453 ? 13.253 13.969 -12.041 1.00 90.75 453 ILE A CA 1
ATOM 3561 C C . ILE A 1 453 ? 13.954 15.266 -12.456 1.00 90.75 453 ILE A C 1
ATOM 3563 O O . ILE A 1 453 ? 13.661 16.314 -11.884 1.00 90.75 453 ILE A O 1
ATOM 3567 N N . ALA A 1 454 ? 14.814 15.247 -13.477 1.00 91.19 454 ALA A N 1
ATOM 3568 C CA . ALA A 1 454 ? 15.454 16.465 -13.974 1.00 91.19 454 ALA A CA 1
ATOM 3569 C C . ALA A 1 454 ? 14.450 17.534 -14.455 1.00 91.19 454 ALA A C 1
ATOM 3571 O O . ALA A 1 454 ? 14.688 18.726 -14.260 1.00 91.19 454 ALA A O 1
ATOM 3572 N N . GLU A 1 455 ? 13.304 17.136 -15.016 1.00 87.94 455 GLU A N 1
ATOM 3573 C CA . GLU A 1 455 ? 12.223 18.056 -15.394 1.00 87.94 455 GLU A CA 1
ATOM 3574 C C . GLU A 1 455 ? 11.473 18.628 -14.182 1.00 87.94 455 GLU A C 1
ATOM 3576 O O . GLU A 1 455 ? 11.141 19.814 -14.193 1.00 87.94 455 GLU A O 1
ATOM 3581 N N . SER A 1 456 ? 11.300 17.852 -13.103 1.00 84.00 456 SER A N 1
ATOM 3582 C CA . SER A 1 456 ? 10.823 18.362 -11.800 1.00 84.00 456 SER A CA 1
ATOM 3583 C C . SER A 1 456 ? 11.823 19.269 -11.068 1.00 84.00 456 SER A C 1
ATOM 3585 O O . SER A 1 456 ? 11.435 20.026 -10.182 1.00 84.00 456 SER A O 1
ATOM 3587 N N . LEU A 1 457 ? 13.096 19.241 -11.475 1.00 83.62 457 LEU A N 1
ATOM 3588 C CA . LEU A 1 457 ? 14.164 20.118 -10.983 1.00 83.62 457 LEU A CA 1
ATOM 3589 C C . LEU A 1 457 ? 14.378 21.371 -11.859 1.00 83.62 457 LEU A C 1
ATOM 3591 O O . LEU A 1 457 ? 15.228 22.208 -11.547 1.00 83.62 457 LEU A O 1
ATOM 3595 N N . CYS A 1 458 ? 13.602 21.528 -12.936 1.00 79.44 458 CYS A N 1
ATOM 3596 C CA . CYS A 1 458 ? 13.573 22.730 -13.770 1.00 79.44 458 CYS A CA 1
ATOM 3597 C C . CYS A 1 458 ? 12.557 23.766 -13.249 1.00 79.44 458 CYS A C 1
ATOM 3599 O O . CYS A 1 458 ? 11.603 23.440 -12.549 1.00 79.44 458 CYS A O 1
ATOM 3601 N N . ALA A 1 459 ? 12.747 25.039 -13.611 1.00 60.59 459 ALA A N 1
ATOM 3602 C CA . ALA A 1 459 ? 11.861 26.125 -13.186 1.00 60.59 459 ALA A CA 1
ATOM 3603 C C . ALA A 1 459 ? 10.446 26.018 -13.811 1.00 60.59 459 ALA A C 1
ATOM 3605 O O . ALA A 1 459 ? 10.325 25.645 -14.982 1.00 60.59 459 ALA A O 1
ATOM 3606 N N . PRO A 1 460 ? 9.374 26.418 -13.095 1.00 56.16 460 PRO A N 1
ATOM 3607 C CA . PRO A 1 460 ? 7.980 26.155 -13.488 1.00 56.16 460 PRO A CA 1
ATOM 3608 C C . PRO A 1 460 ? 7.471 26.916 -14.729 1.00 56.16 460 PRO A C 1
ATOM 3610 O O . PRO A 1 460 ? 6.325 26.739 -15.126 1.00 56.16 460 PRO A O 1
ATOM 3613 N N . GLY A 1 461 ? 8.297 27.743 -15.380 1.00 50.97 461 GLY A N 1
ATOM 3614 C CA . GLY A 1 461 ? 7.922 28.473 -16.599 1.00 50.97 461 GLY A CA 1
ATOM 3615 C C . GLY A 1 461 ? 7.812 27.617 -17.872 1.00 50.97 461 GLY A C 1
ATOM 3616 O O . GLY A 1 461 ? 7.418 28.141 -18.909 1.00 50.97 461 GLY A O 1
ATOM 3617 N N . ALA A 1 462 ? 8.173 26.330 -17.820 1.00 50.66 462 ALA A N 1
ATOM 3618 C CA . ALA A 1 462 ? 8.215 25.445 -18.989 1.00 50.66 462 ALA A CA 1
ATOM 3619 C C . ALA A 1 462 ? 6.903 24.683 -19.276 1.00 50.66 462 ALA A C 1
ATOM 3621 O O . ALA A 1 462 ? 6.719 24.197 -20.392 1.00 50.66 462 ALA A O 1
ATOM 3622 N N . TRP A 1 463 ? 5.997 24.559 -18.297 1.00 53.44 463 TRP A N 1
ATOM 3623 C CA . TRP A 1 463 ? 4.952 23.524 -18.300 1.00 53.44 463 TRP A CA 1
ATOM 3624 C C . TRP A 1 463 ? 3.528 24.094 -18.150 1.00 53.44 463 TRP A C 1
ATOM 3626 O O . TRP A 1 463 ? 2.979 24.094 -17.051 1.00 53.44 463 TRP A O 1
ATOM 3636 N N . PRO A 1 464 ? 2.877 24.555 -19.235 1.00 45.09 464 PRO A N 1
ATOM 3637 C CA . PRO A 1 464 ? 1.546 25.166 -19.146 1.00 45.09 464 PRO A CA 1
ATOM 3638 C C . PRO A 1 464 ? 0.379 24.191 -18.876 1.00 45.09 464 PRO A C 1
ATOM 3640 O O . PRO A 1 464 ? -0.727 24.668 -18.640 1.00 45.09 464 PRO A O 1
ATOM 3643 N N . TYR A 1 465 ? 0.583 22.861 -18.925 1.00 46.41 465 TYR A N 1
ATOM 3644 C CA . TYR A 1 465 ? -0.517 21.874 -18.871 1.00 46.41 465 TYR A CA 1
ATOM 3645 C C . TYR A 1 465 ? -0.249 20.555 -18.104 1.00 46.41 465 TYR A C 1
ATOM 3647 O O . TYR A 1 465 ? -1.161 19.732 -18.019 1.00 46.41 465 TYR A O 1
ATOM 3655 N N . GLU A 1 466 ? 0.945 20.297 -17.549 1.00 53.38 466 GLU A N 1
ATOM 3656 C CA . GLU A 1 466 ? 1.191 19.060 -16.773 1.00 53.38 466 GLU A CA 1
ATOM 3657 C C . GLU A 1 466 ? 0.907 19.254 -15.272 1.00 53.38 466 GLU A C 1
ATOM 3659 O O . GLU A 1 466 ? 1.452 20.149 -14.637 1.00 53.38 466 GLU A O 1
ATOM 3664 N N . ILE A 1 467 ? 0.100 18.363 -14.678 1.00 63.50 467 ILE A N 1
ATOM 3665 C CA . ILE A 1 467 ? -0.236 18.361 -13.234 1.00 63.50 467 ILE A CA 1
ATOM 3666 C C . ILE A 1 467 ? 0.983 17.977 -12.363 1.00 63.50 467 ILE A C 1
ATOM 3668 O O . ILE A 1 467 ? 1.038 18.271 -11.169 1.00 63.50 467 ILE A O 1
ATOM 3672 N N . ARG A 1 468 ? 1.955 17.271 -12.954 1.00 76.62 468 ARG A N 1
ATOM 3673 C CA . ARG A 1 468 ? 3.148 16.705 -12.311 1.00 76.62 468 ARG A CA 1
ATOM 3674 C C . ARG A 1 468 ? 4.310 16.806 -13.314 1.00 76.62 468 ARG A C 1
ATOM 3676 O O . ARG A 1 468 ? 4.233 16.116 -14.328 1.00 76.62 468 ARG A O 1
ATOM 3683 N N . PRO A 1 469 ? 5.354 17.623 -13.086 1.00 81.19 469 PRO A N 1
ATOM 3684 C CA . PRO A 1 469 ? 6.467 17.745 -14.029 1.00 81.19 469 PRO A CA 1
ATOM 3685 C C . PRO A 1 469 ? 7.180 16.409 -14.289 1.00 81.19 469 PRO A C 1
ATOM 3687 O O . PRO A 1 469 ? 7.408 15.629 -13.358 1.00 81.19 469 PRO A O 1
ATOM 3690 N N . GLY A 1 470 ? 7.526 16.141 -15.550 1.00 86.50 470 GLY A N 1
ATOM 3691 C CA . GLY A 1 470 ? 8.223 14.918 -15.969 1.00 86.50 470 GLY A CA 1
ATOM 3692 C C . GLY A 1 470 ? 7.360 13.650 -15.947 1.00 86.50 470 GLY A C 1
ATOM 3693 O O . GLY A 1 470 ? 7.853 12.552 -16.218 1.00 86.50 470 GLY A O 1
ATOM 3694 N N . TRP A 1 471 ? 6.063 13.763 -15.640 1.00 88.56 471 TRP A N 1
ATOM 3695 C CA . TRP A 1 471 ? 5.176 12.610 -15.454 1.00 88.56 471 TRP A CA 1
ATOM 3696 C C . TRP A 1 471 ? 4.958 11.827 -16.750 1.00 88.56 471 TRP A C 1
ATOM 3698 O O . TRP A 1 471 ? 4.860 10.597 -16.739 1.00 88.56 471 TRP A O 1
ATOM 3708 N N . SER A 1 472 ? 4.955 12.519 -17.890 1.00 88.25 472 SER A N 1
ATOM 3709 C CA . SER A 1 472 ? 4.903 11.899 -19.213 1.00 88.25 472 SER A CA 1
ATOM 3710 C C . SER A 1 472 ? 6.139 11.035 -19.512 1.00 88.25 472 SER A C 1
ATOM 3712 O O . SER A 1 472 ? 5.982 9.943 -20.064 1.00 88.25 472 SER A O 1
ATOM 3714 N N . LEU A 1 473 ? 7.343 11.446 -19.091 1.00 90.56 473 LEU A N 1
ATOM 3715 C CA . LEU A 1 473 ? 8.564 10.631 -19.173 1.00 90.56 473 LEU A CA 1
ATOM 3716 C C . LEU A 1 473 ? 8.547 9.469 -18.169 1.00 90.56 473 LEU A C 1
ATOM 3718 O O . LEU A 1 473 ? 8.842 8.332 -18.543 1.00 90.56 473 LEU A O 1
ATOM 3722 N N . PHE A 1 474 ? 8.115 9.707 -16.928 1.00 92.62 474 PHE A N 1
ATOM 3723 C CA . PHE A 1 474 ? 7.976 8.656 -15.915 1.00 92.62 474 PHE A CA 1
ATOM 3724 C C . PHE A 1 474 ? 7.052 7.518 -16.390 1.00 92.62 474 PHE A C 1
ATOM 3726 O O . PHE A 1 474 ? 7.417 6.342 -16.334 1.00 92.62 474 PHE A O 1
ATOM 3733 N N . LEU A 1 475 ? 5.889 7.854 -16.962 1.00 89.50 475 LEU A N 1
ATOM 3734 C CA . LEU A 1 475 ? 4.960 6.869 -17.528 1.00 89.50 475 LEU A CA 1
ATOM 3735 C C . LEU A 1 475 ? 5.532 6.110 -18.740 1.00 89.50 475 LEU A C 1
ATOM 3737 O O . LEU A 1 475 ? 5.200 4.935 -18.920 1.00 89.50 475 LEU A O 1
ATOM 3741 N N . ARG A 1 476 ? 6.398 6.730 -19.558 1.00 90.25 476 ARG A N 1
ATOM 3742 C CA . ARG A 1 476 ? 7.126 6.036 -20.643 1.00 90.25 476 ARG A CA 1
ATOM 3743 C C . ARG A 1 476 ? 8.086 4.986 -20.069 1.00 90.25 476 ARG A C 1
ATOM 3745 O O . ARG A 1 476 ? 8.092 3.854 -20.553 1.00 90.25 476 ARG A O 1
ATOM 3752 N N . GLY A 1 477 ? 8.802 5.314 -18.990 1.00 90.75 477 GLY A N 1
ATOM 3753 C CA . GLY A 1 477 ? 9.640 4.366 -18.244 1.00 90.75 477 GLY A CA 1
ATOM 3754 C C . GLY A 1 477 ? 8.841 3.196 -17.656 1.00 90.75 477 GLY A C 1
ATOM 3755 O O . GLY A 1 477 ? 9.189 2.037 -17.885 1.00 90.75 477 GLY A O 1
ATOM 3756 N N . CYS A 1 478 ? 7.715 3.478 -16.992 1.00 89.00 478 CYS A N 1
ATOM 3757 C CA . CYS A 1 478 ? 6.828 2.453 -16.427 1.00 89.00 478 CYS A CA 1
ATOM 3758 C C . CYS A 1 478 ? 6.359 1.422 -17.466 1.00 89.00 478 CYS A C 1
ATOM 3760 O O . CYS A 1 478 ? 6.329 0.229 -17.162 1.00 89.00 478 CYS A O 1
ATOM 3762 N N . ARG A 1 479 ? 6.028 1.855 -18.692 1.00 87.44 479 ARG A N 1
ATOM 3763 C CA . ARG A 1 479 ? 5.603 0.950 -19.777 1.00 87.44 479 ARG A CA 1
ATOM 3764 C C . ARG A 1 479 ? 6.700 -0.033 -20.181 1.00 87.44 479 ARG A C 1
ATOM 3766 O O . ARG A 1 479 ? 6.406 -1.211 -20.326 1.00 87.44 479 ARG A O 1
ATOM 3773 N N . LEU A 1 480 ? 7.955 0.405 -20.315 1.00 87.00 480 LEU A N 1
ATOM 3774 C CA . LEU A 1 480 ? 9.063 -0.512 -20.627 1.00 87.00 480 LEU A CA 1
ATOM 3775 C C . LEU A 1 480 ? 9.237 -1.583 -19.538 1.00 87.00 480 LEU A C 1
ATOM 3777 O O . LEU A 1 480 ? 9.381 -2.767 -19.842 1.00 87.00 480 LEU A O 1
ATOM 3781 N N . ILE A 1 481 ? 9.171 -1.181 -18.266 1.00 87.56 481 ILE A N 1
ATOM 3782 C CA . ILE A 1 481 ? 9.384 -2.094 -17.135 1.00 87.56 481 ILE A CA 1
ATOM 3783 C C . ILE A 1 481 ? 8.255 -3.121 -16.975 1.00 87.56 481 ILE A C 1
ATOM 3785 O O . ILE A 1 481 ? 8.536 -4.253 -16.591 1.00 87.56 481 ILE A O 1
ATOM 3789 N N . GLN A 1 482 ? 7.017 -2.810 -17.380 1.00 81.94 482 GLN A N 1
ATOM 3790 C CA . GLN A 1 482 ? 5.914 -3.789 -17.445 1.00 81.94 482 GLN A CA 1
ATOM 3791 C C . GLN A 1 482 ? 6.204 -4.993 -18.367 1.00 81.94 482 GLN A C 1
ATOM 3793 O O . GLN A 1 482 ? 5.522 -6.014 -18.279 1.00 81.94 482 GLN A O 1
ATOM 3798 N N . HIS A 1 483 ? 7.224 -4.903 -19.227 1.00 75.88 483 HIS A N 1
ATOM 3799 C CA . HIS A 1 483 ? 7.651 -5.980 -20.121 1.00 75.88 483 HIS A CA 1
ATOM 3800 C C . HIS A 1 483 ? 9.037 -6.564 -19.770 1.00 75.88 483 HIS A C 1
ATOM 3802 O O . HIS A 1 483 ? 9.466 -7.550 -20.377 1.00 75.88 483 HIS A O 1
ATOM 3808 N N . CYS A 1 484 ? 9.712 -6.047 -18.735 1.00 71.69 484 CYS A N 1
ATOM 3809 C CA . CYS A 1 484 ? 10.900 -6.664 -18.139 1.00 71.69 484 CYS A CA 1
ATOM 3810 C C . CYS A 1 484 ? 10.516 -7.926 -17.345 1.00 71.69 484 CYS A C 1
ATOM 3812 O O . CYS A 1 484 ? 10.164 -7.846 -16.173 1.00 71.69 484 CYS A O 1
ATOM 3814 N N . SER A 1 485 ? 10.615 -9.113 -17.959 1.00 55.78 485 SER A N 1
ATOM 3815 C CA . SER A 1 485 ? 10.263 -10.391 -17.311 1.00 55.78 485 SER A CA 1
ATOM 3816 C C . SER A 1 485 ? 10.999 -10.599 -15.963 1.00 55.78 485 SER A C 1
ATOM 3818 O O . SER A 1 485 ? 12.200 -10.897 -15.970 1.00 55.78 485 SER A O 1
ATOM 3820 N N . PRO A 1 486 ? 10.308 -10.546 -14.802 1.00 51.75 486 PRO A N 1
ATOM 3821 C CA . PRO A 1 486 ? 10.922 -10.345 -13.475 1.00 51.75 486 PRO A CA 1
ATOM 3822 C C . PRO A 1 486 ? 11.633 -11.585 -12.889 1.00 51.75 486 PRO A C 1
ATOM 3824 O O . PRO A 1 486 ? 11.880 -11.672 -11.682 1.00 51.75 486 PRO A O 1
ATOM 3827 N N . LEU A 1 487 ? 11.918 -12.587 -13.731 1.00 48.03 487 LEU A N 1
ATOM 3828 C CA . LEU A 1 487 ? 12.421 -13.912 -13.351 1.00 48.03 487 LEU A CA 1
ATOM 3829 C C . LEU A 1 487 ? 13.508 -14.489 -14.281 1.00 48.03 487 LEU A C 1
ATOM 3831 O O . LEU A 1 487 ? 14.043 -15.548 -13.957 1.00 48.03 487 LEU A O 1
ATOM 3835 N N . ARG A 1 488 ? 13.836 -13.859 -15.423 1.00 53.81 488 ARG A N 1
ATOM 3836 C CA . ARG A 1 488 ? 14.834 -14.401 -16.380 1.00 53.81 488 ARG A CA 1
ATOM 3837 C C . ARG A 1 488 ? 16.183 -13.680 -16.373 1.00 53.81 488 ARG A C 1
ATOM 3839 O O . ARG A 1 488 ? 17.203 -14.339 -16.551 1.00 53.81 488 ARG A O 1
ATOM 3846 N N . HIS A 1 489 ? 16.203 -12.371 -16.140 1.00 65.44 489 HIS A N 1
ATOM 3847 C CA . HIS A 1 489 ? 17.428 -11.589 -15.968 1.00 65.44 489 HIS A CA 1
ATOM 3848 C C . HIS A 1 489 ? 17.120 -10.392 -15.061 1.00 65.44 489 HIS A C 1
ATOM 3850 O O . HIS A 1 489 ? 16.224 -9.615 -15.373 1.00 65.44 489 HIS A O 1
ATOM 3856 N N . ILE A 1 490 ? 17.830 -10.257 -13.938 1.00 78.12 490 ILE A N 1
ATOM 3857 C CA . ILE A 1 490 ? 17.778 -9.056 -13.092 1.00 78.12 490 ILE A CA 1
ATOM 3858 C C . ILE A 1 490 ? 19.116 -8.349 -13.283 1.00 78.12 490 ILE A C 1
ATOM 3860 O O . ILE A 1 490 ? 20.158 -8.899 -12.927 1.00 78.12 490 ILE A O 1
ATOM 3864 N N . ASP A 1 491 ? 19.084 -7.160 -13.874 1.00 86.12 491 ASP A N 1
ATOM 3865 C CA . ASP A 1 491 ? 20.243 -6.277 -13.994 1.00 86.12 491 ASP A CA 1
ATOM 3866 C C . ASP A 1 491 ? 20.218 -5.169 -12.924 1.00 86.12 491 ASP A C 1
ATOM 3868 O O . ASP A 1 491 ? 19.258 -5.019 -12.162 1.00 86.12 491 ASP A O 1
ATOM 3872 N N . PHE A 1 492 ? 21.307 -4.401 -12.839 1.00 89.94 492 PHE A N 1
ATOM 3873 C CA . PHE A 1 492 ? 21.402 -3.291 -11.891 1.00 89.94 492 PHE A CA 1
ATOM 3874 C C . PHE A 1 492 ? 20.592 -2.063 -12.323 1.00 89.94 492 PHE A C 1
ATOM 3876 O O . PHE A 1 492 ? 20.161 -1.317 -11.447 1.00 89.94 492 PHE A O 1
ATOM 3883 N N . HIS A 1 493 ? 20.328 -1.869 -13.622 1.00 92.19 493 HIS A N 1
ATOM 3884 C CA . HIS A 1 493 ? 19.544 -0.733 -14.121 1.00 92.19 493 HIS A CA 1
ATOM 3885 C C . HIS A 1 493 ? 18.082 -0.824 -13.680 1.00 92.19 493 HIS A C 1
ATOM 3887 O O . HIS A 1 493 ? 17.502 0.184 -13.298 1.00 92.19 493 HIS A O 1
ATOM 3893 N N . LEU A 1 494 ? 17.510 -2.030 -13.636 1.00 92.31 494 LEU A N 1
ATOM 3894 C CA . LEU A 1 494 ? 16.173 -2.310 -13.109 1.00 92.31 494 LEU A CA 1
ATOM 3895 C C . LEU A 1 494 ? 16.074 -2.000 -11.605 1.00 92.31 494 LEU A C 1
ATOM 3897 O O . LEU A 1 494 ? 15.101 -1.402 -11.150 1.00 92.31 494 LEU A O 1
ATOM 3901 N N . ILE A 1 495 ? 17.096 -2.369 -10.826 1.00 94.06 495 ILE A N 1
ATOM 3902 C CA . ILE A 1 495 ? 17.161 -2.073 -9.385 1.00 94.06 495 ILE A CA 1
ATOM 3903 C C . ILE A 1 495 ? 17.311 -0.559 -9.160 1.00 94.06 495 ILE A C 1
ATOM 3905 O O . ILE A 1 495 ? 16.596 0.019 -8.340 1.00 94.06 495 ILE A O 1
ATOM 3909 N N . GLN A 1 496 ? 18.198 0.091 -9.922 1.00 95.31 496 GLN A N 1
ATOM 3910 C CA . GLN A 1 496 ? 18.378 1.545 -9.923 1.00 95.31 496 GLN A CA 1
ATOM 3911 C C . GLN A 1 496 ? 17.092 2.271 -10.330 1.00 95.31 496 GLN A C 1
ATOM 3913 O O . GLN A 1 496 ? 16.746 3.263 -9.697 1.00 95.31 496 GLN A O 1
ATOM 3918 N N . TYR A 1 497 ? 16.355 1.757 -11.321 1.00 95.06 497 TYR A N 1
ATOM 3919 C CA . TYR A 1 497 ? 15.073 2.305 -11.756 1.00 95.06 497 TYR A CA 1
ATOM 3920 C C . TYR A 1 497 ? 14.064 2.324 -10.608 1.00 95.06 497 TYR A C 1
ATOM 3922 O O . TYR A 1 497 ? 13.556 3.391 -10.289 1.00 95.06 497 TYR A O 1
ATOM 3930 N N . TYR A 1 498 ? 13.809 1.192 -9.942 1.00 95.81 498 TYR A N 1
ATOM 3931 C CA . TYR A 1 498 ? 12.821 1.147 -8.856 1.00 95.81 498 TYR A CA 1
ATOM 3932 C C . TYR A 1 498 ? 13.236 1.984 -7.637 1.00 95.81 498 TYR A C 1
ATOM 3934 O O . TYR A 1 498 ? 12.388 2.652 -7.042 1.00 95.81 498 TYR A O 1
ATOM 3942 N N . ALA A 1 499 ? 14.531 2.010 -7.298 1.00 95.56 499 ALA A N 1
ATOM 3943 C CA . ALA A 1 499 ? 15.053 2.897 -6.260 1.00 95.56 499 ALA A CA 1
ATOM 3944 C C . ALA A 1 499 ? 14.789 4.372 -6.614 1.00 95.56 499 ALA A C 1
ATOM 3946 O O . ALA A 1 499 ? 14.261 5.129 -5.799 1.00 95.56 499 ALA A O 1
ATOM 3947 N N . LEU A 1 500 ? 15.068 4.758 -7.861 1.00 95.25 500 LEU A N 1
ATOM 3948 C CA . LEU A 1 500 ? 14.879 6.118 -8.353 1.00 95.25 500 LEU A CA 1
ATOM 3949 C C . LEU A 1 500 ? 13.394 6.507 -8.482 1.00 95.25 500 LEU A C 1
ATOM 3951 O O . LEU A 1 500 ? 13.018 7.621 -8.124 1.00 95.25 500 LEU A O 1
ATOM 3955 N N . SER A 1 501 ? 12.526 5.573 -8.895 1.00 95.56 501 SER A N 1
ATOM 3956 C CA . SER A 1 501 ? 11.070 5.774 -8.924 1.00 95.56 501 SER A CA 1
ATOM 3957 C C . SER A 1 501 ? 10.526 6.077 -7.533 1.00 95.56 501 SER A C 1
ATOM 3959 O O . SER A 1 501 ? 9.613 6.885 -7.411 1.00 95.56 501 SER A O 1
ATOM 3961 N N . SER A 1 502 ? 11.081 5.457 -6.485 1.00 95.12 502 SER A N 1
ATOM 3962 C CA . SER A 1 502 ? 10.649 5.704 -5.105 1.00 95.12 502 SER A CA 1
ATOM 3963 C C . SER A 1 502 ? 10.926 7.143 -4.654 1.00 95.12 502 SER A C 1
ATOM 3965 O O . SER A 1 502 ? 10.078 7.750 -4.003 1.00 95.12 502 SER A O 1
ATOM 3967 N N . GLU A 1 503 ? 12.045 7.735 -5.088 1.00 91.38 503 GLU A N 1
ATOM 3968 C CA . GLU A 1 503 ? 12.358 9.143 -4.832 1.00 91.38 503 GLU A CA 1
ATOM 3969 C C . GLU A 1 503 ? 11.453 10.082 -5.647 1.00 91.38 503 GLU A C 1
ATOM 3971 O O . GLU A 1 503 ? 10.867 10.993 -5.065 1.00 91.38 503 GLU A O 1
ATOM 3976 N N . TYR A 1 504 ? 11.264 9.838 -6.952 1.00 92.00 504 TYR A N 1
ATOM 3977 C CA . TYR A 1 504 ? 10.372 10.658 -7.790 1.00 92.00 504 TYR A CA 1
ATOM 3978 C C . TYR A 1 504 ? 8.922 10.643 -7.290 1.00 92.00 504 TYR A C 1
ATOM 3980 O O . TYR A 1 504 ? 8.287 11.691 -7.180 1.00 92.00 504 TYR A O 1
ATOM 3988 N N . LEU A 1 505 ? 8.397 9.461 -6.951 1.00 91.56 505 LEU A N 1
ATOM 3989 C CA . LEU A 1 505 ? 7.037 9.303 -6.436 1.00 91.56 505 LEU A CA 1
ATOM 3990 C C . LEU A 1 505 ? 6.873 9.975 -5.070 1.00 91.56 505 LEU A C 1
ATOM 3992 O O . LEU A 1 505 ? 5.842 10.592 -4.829 1.00 91.56 505 LEU A O 1
ATOM 3996 N N . MET A 1 506 ? 7.893 9.927 -4.209 1.00 87.56 506 MET A N 1
ATOM 3997 C CA . MET A 1 506 ? 7.889 10.621 -2.920 1.00 87.56 506 MET A CA 1
ATOM 3998 C C . MET A 1 506 ? 7.953 12.146 -3.071 1.00 87.56 506 MET A C 1
ATOM 4000 O O . MET A 1 506 ? 7.183 12.832 -2.407 1.00 87.56 506 MET A O 1
ATOM 4004 N N . GLN A 1 507 ? 8.798 12.677 -3.964 1.00 83.94 507 GLN A N 1
ATOM 4005 C CA . GLN A 1 507 ? 8.819 14.110 -4.305 1.00 83.94 507 GLN A CA 1
ATOM 4006 C C . GLN A 1 507 ? 7.506 14.563 -4.967 1.00 83.94 507 GLN A C 1
ATOM 4008 O O . GLN A 1 507 ? 7.064 15.692 -4.781 1.00 83.94 507 GLN A O 1
ATOM 4013 N N . SER A 1 508 ? 6.844 13.649 -5.679 1.00 84.50 508 SER A N 1
ATOM 4014 C CA . SER A 1 508 ? 5.493 13.800 -6.229 1.00 84.50 508 SER A CA 1
ATOM 4015 C C . SER A 1 508 ? 4.374 13.524 -5.207 1.00 84.50 508 SER A C 1
ATOM 4017 O O . SER A 1 508 ? 3.207 13.445 -5.594 1.00 84.50 508 SER A O 1
ATOM 4019 N N . GLU A 1 509 ? 4.702 13.337 -3.925 1.00 79.94 509 GLU A N 1
ATOM 4020 C CA . GLU A 1 509 ? 3.775 13.095 -2.803 1.00 79.94 509 GLU A CA 1
ATOM 4021 C C . GLU A 1 509 ? 2.888 11.827 -2.940 1.00 79.94 509 GLU A C 1
ATOM 4023 O O . GLU A 1 509 ? 1.981 11.589 -2.145 1.00 79.94 509 GLU A O 1
ATOM 4028 N N . LEU A 1 510 ? 3.208 10.926 -3.878 1.00 84.75 510 LEU A N 1
ATOM 4029 C CA . LEU A 1 510 ? 2.593 9.602 -4.061 1.00 84.75 510 LEU A CA 1
ATOM 4030 C C . LEU A 1 510 ? 3.240 8.560 -3.134 1.00 84.75 510 LEU A C 1
ATOM 4032 O O . LEU A 1 510 ? 3.835 7.573 -3.574 1.00 84.75 510 LEU A O 1
ATOM 4036 N N . LEU A 1 511 ? 3.131 8.786 -1.824 1.00 82.88 511 LEU A N 1
ATOM 4037 C CA . LEU A 1 511 ? 3.860 8.028 -0.797 1.00 82.88 511 LEU A CA 1
ATOM 4038 C C . LEU A 1 511 ? 3.562 6.512 -0.805 1.00 82.88 511 LEU A C 1
ATOM 4040 O O . LEU A 1 511 ? 4.451 5.707 -0.522 1.00 82.88 511 LEU A O 1
ATOM 4044 N N . TYR A 1 512 ? 2.345 6.104 -1.185 1.00 81.44 512 TYR A N 1
ATOM 4045 C CA . TYR A 1 512 ? 1.971 4.689 -1.318 1.00 81.44 512 TYR A CA 1
ATOM 4046 C C . TYR A 1 512 ? 2.719 3.987 -2.463 1.00 81.44 512 TYR A C 1
ATOM 4048 O O . TYR A 1 512 ? 3.294 2.913 -2.273 1.00 81.44 512 TYR A O 1
ATOM 4056 N N . ASP A 1 513 ? 2.769 4.597 -3.648 1.00 85.75 513 ASP A N 1
ATOM 4057 C CA . ASP A 1 513 ? 3.494 4.018 -4.780 1.00 85.75 513 ASP A CA 1
ATOM 4058 C C . ASP A 1 513 ? 5.013 4.161 -4.623 1.00 85.75 513 ASP A C 1
ATOM 4060 O O . ASP A 1 513 ? 5.748 3.281 -5.069 1.00 85.75 513 ASP A O 1
ATOM 4064 N N . ALA A 1 514 ? 5.494 5.178 -3.898 1.00 87.62 514 ALA A N 1
ATOM 4065 C CA . ALA A 1 514 ? 6.887 5.251 -3.457 1.00 87.62 514 ALA A CA 1
ATOM 4066 C C . ALA A 1 514 ? 7.263 4.045 -2.572 1.00 87.62 514 ALA A C 1
ATOM 4068 O O . ALA A 1 514 ? 8.274 3.388 -2.828 1.00 87.62 514 ALA A O 1
ATOM 4069 N N . SER A 1 515 ? 6.413 3.692 -1.597 1.00 87.88 515 SER A N 1
ATOM 4070 C CA . SER A 1 515 ? 6.567 2.492 -0.757 1.00 87.88 515 SER A CA 1
ATOM 4071 C C . SER A 1 515 ? 6.576 1.195 -1.586 1.00 87.88 515 SER A C 1
ATOM 4073 O O . SER A 1 515 ? 7.435 0.329 -1.399 1.00 87.88 515 SER A O 1
ATOM 4075 N N . ARG A 1 516 ? 5.699 1.075 -2.593 1.00 87.19 516 ARG A N 1
ATOM 4076 C CA . ARG A 1 516 ? 5.705 -0.067 -3.531 1.00 87.19 516 ARG A CA 1
ATOM 4077 C C . ARG A 1 516 ? 6.970 -0.123 -4.395 1.00 87.19 516 ARG A C 1
ATOM 4079 O O . ARG A 1 516 ? 7.509 -1.212 -4.621 1.00 87.19 516 ARG A O 1
ATOM 4086 N N . ALA A 1 517 ? 7.460 1.023 -4.865 1.00 91.06 517 ALA A N 1
ATOM 4087 C CA . ALA A 1 517 ? 8.670 1.111 -5.675 1.00 91.06 517 ALA A CA 1
ATOM 4088 C C . ALA A 1 517 ? 9.917 0.706 -4.872 1.00 91.06 517 ALA A C 1
ATOM 4090 O O . ALA A 1 517 ? 10.672 -0.153 -5.332 1.00 91.06 517 ALA A O 1
ATOM 4091 N N . ILE A 1 518 ? 10.091 1.220 -3.646 1.00 95.19 518 ILE A N 1
ATOM 4092 C CA . ILE A 1 518 ? 11.237 0.840 -2.807 1.00 95.19 518 ILE A CA 1
ATOM 4093 C C . ILE A 1 518 ? 11.156 -0.622 -2.346 1.00 95.19 518 ILE A C 1
ATOM 4095 O O . ILE A 1 518 ? 12.172 -1.314 -2.360 1.00 95.19 518 ILE A O 1
ATOM 4099 N N . SER A 1 519 ? 9.953 -1.149 -2.075 1.00 90.50 519 SER A N 1
ATOM 4100 C CA . SER A 1 519 ? 9.750 -2.583 -1.815 1.00 90.50 519 SER A CA 1
ATOM 4101 C C . SER A 1 519 ? 10.221 -3.450 -2.987 1.00 90.50 519 SER A C 1
ATOM 4103 O O . SER A 1 519 ? 10.920 -4.445 -2.788 1.00 90.50 519 SER A O 1
ATOM 4105 N N . THR A 1 520 ? 9.895 -3.057 -4.222 1.00 91.69 520 THR A N 1
ATOM 4106 C CA . THR A 1 520 ? 10.351 -3.773 -5.423 1.00 91.69 520 THR A CA 1
ATOM 4107 C C . THR A 1 520 ? 11.871 -3.676 -5.591 1.00 91.69 520 THR A C 1
ATOM 4109 O O . THR A 1 520 ? 12.518 -4.692 -5.852 1.00 91.69 520 THR A O 1
ATOM 4112 N N . ALA A 1 521 ? 12.467 -2.498 -5.364 1.00 94.00 521 ALA A N 1
ATOM 4113 C CA . ALA A 1 521 ? 13.920 -2.316 -5.393 1.00 94.00 521 ALA A CA 1
ATOM 4114 C C . ALA A 1 521 ? 14.635 -3.215 -4.368 1.00 94.00 521 ALA A C 1
ATOM 4116 O O . ALA A 1 521 ? 15.574 -3.927 -4.726 1.00 94.00 521 ALA A O 1
ATOM 4117 N N . ALA A 1 522 ? 14.149 -3.242 -3.122 1.00 92.38 522 ALA A N 1
ATOM 4118 C CA . ALA A 1 522 ? 14.667 -4.076 -2.041 1.00 92.38 522 ALA A CA 1
ATOM 4119 C C . ALA A 1 522 ? 14.598 -5.572 -2.385 1.00 92.38 522 ALA A C 1
ATOM 4121 O O . ALA A 1 522 ? 15.600 -6.283 -2.293 1.00 92.38 522 ALA A O 1
ATOM 4122 N N . GLN A 1 523 ? 13.441 -6.049 -2.859 1.00 90.88 523 GLN A N 1
ATOM 4123 C CA . GLN A 1 523 ? 13.251 -7.450 -3.245 1.00 90.88 523 GLN A CA 1
ATOM 4124 C C . GLN A 1 523 ? 14.164 -7.871 -4.407 1.00 90.88 523 GLN A C 1
ATOM 4126 O O . GLN A 1 523 ? 14.735 -8.962 -4.375 1.00 90.88 523 GLN A O 1
ATOM 4131 N N . LEU A 1 524 ? 14.333 -7.026 -5.429 1.00 91.06 524 LEU A N 1
ATOM 4132 C CA . LEU A 1 524 ? 15.237 -7.306 -6.550 1.00 91.06 524 LEU A CA 1
ATOM 4133 C C . LEU A 1 524 ? 16.712 -7.271 -6.114 1.00 91.06 524 LEU A C 1
ATOM 4135 O O . LEU A 1 524 ? 17.480 -8.153 -6.500 1.00 91.06 524 LEU A O 1
ATOM 4139 N N . ALA A 1 525 ? 17.092 -6.321 -5.255 1.00 92.31 525 ALA A N 1
ATOM 4140 C CA . ALA A 1 525 ? 18.431 -6.224 -4.679 1.00 92.31 525 ALA A CA 1
ATOM 4141 C C . ALA A 1 525 ? 18.788 -7.453 -3.818 1.00 92.31 525 ALA A C 1
ATOM 4143 O O . ALA A 1 525 ? 19.870 -8.021 -3.978 1.00 92.31 525 ALA A O 1
ATOM 4144 N N . MET A 1 526 ? 17.866 -7.934 -2.976 1.00 90.25 526 MET A N 1
ATOM 4145 C CA . MET A 1 526 ? 18.037 -9.183 -2.221 1.00 90.25 526 MET A CA 1
ATOM 4146 C C . MET A 1 526 ? 18.132 -10.410 -3.147 1.00 90.25 526 MET A C 1
ATOM 4148 O O . MET A 1 526 ? 18.981 -11.274 -2.930 1.00 90.25 526 MET A O 1
ATOM 4152 N N . ARG A 1 527 ? 17.338 -10.485 -4.231 1.00 89.62 527 ARG A N 1
ATOM 4153 C CA . ARG A 1 527 ? 17.423 -11.589 -5.217 1.00 89.62 527 ARG A CA 1
ATOM 4154 C C . ARG A 1 527 ? 18.792 -11.688 -5.899 1.00 89.62 527 ARG A C 1
ATOM 4156 O O . ARG A 1 527 ? 19.229 -12.801 -6.180 1.00 89.62 527 ARG A O 1
ATOM 4163 N N . VAL A 1 528 ? 19.477 -10.565 -6.142 1.00 90.06 528 VAL A N 1
ATOM 4164 C CA . VAL A 1 528 ? 20.859 -10.552 -6.672 1.00 90.06 528 VAL A CA 1
ATOM 4165 C C . VAL A 1 528 ? 21.938 -10.563 -5.577 1.00 90.06 528 VAL A C 1
ATOM 4167 O O . VAL A 1 528 ? 23.124 -10.450 -5.887 1.00 90.06 528 VAL A O 1
ATOM 4170 N N . ARG A 1 529 ? 21.544 -10.727 -4.304 1.00 91.44 529 ARG A N 1
ATOM 4171 C CA . ARG A 1 529 ? 22.412 -10.742 -3.112 1.00 91.44 529 ARG A CA 1
ATOM 4172 C C . ARG A 1 529 ? 23.278 -9.480 -2.998 1.00 91.44 529 ARG A C 1
ATOM 4174 O O . ARG A 1 529 ? 24.486 -9.529 -2.757 1.00 91.44 529 ARG A O 1
ATOM 4181 N N . LEU A 1 530 ? 22.642 -8.321 -3.187 1.00 92.12 530 LEU A N 1
ATOM 4182 C CA . LEU A 1 530 ? 23.253 -7.001 -2.985 1.00 92.12 530 LEU A CA 1
ATOM 4183 C C . LEU A 1 530 ? 23.444 -6.654 -1.493 1.00 92.12 530 LEU A C 1
ATOM 4185 O O . LEU A 1 530 ? 24.170 -5.727 -1.153 1.00 92.12 530 LEU A O 1
ATOM 4189 N N . ASN A 1 531 ? 22.827 -7.428 -0.605 1.00 92.50 531 ASN A N 1
ATOM 4190 C CA . ASN A 1 531 ? 22.976 -7.370 0.845 1.00 92.50 531 ASN A CA 1
ATOM 4191 C C . ASN A 1 531 ? 24.163 -8.200 1.383 1.00 92.50 531 ASN A C 1
ATOM 4193 O O . ASN A 1 531 ? 24.331 -8.276 2.597 1.00 92.50 531 ASN A O 1
ATOM 4197 N N . GLU A 1 532 ? 24.972 -8.844 0.526 1.00 91.31 532 GLU A N 1
ATOM 4198 C CA . GLU A 1 532 ? 26.016 -9.795 0.945 1.00 91.31 532 GLU A CA 1
ATOM 4199 C C . GLU A 1 532 ? 27.347 -9.629 0.177 1.00 91.31 532 GLU A C 1
ATOM 4201 O O . GLU A 1 532 ? 27.525 -10.174 -0.915 1.00 91.31 532 GLU A O 1
ATOM 4206 N N . GLU A 1 533 ? 28.345 -8.957 0.769 1.00 88.69 533 GLU A N 1
ATOM 4207 C CA . GLU A 1 533 ? 29.627 -8.671 0.081 1.00 88.69 533 GLU A CA 1
ATOM 4208 C C . GLU A 1 533 ? 30.397 -9.956 -0.284 1.00 88.69 533 GLU A C 1
ATOM 4210 O O . GLU A 1 533 ? 31.035 -10.046 -1.333 1.00 88.69 533 GLU A O 1
ATOM 4215 N N . ARG A 1 534 ? 30.256 -11.004 0.544 1.00 88.31 534 ARG A N 1
ATOM 4216 C CA . ARG A 1 534 ? 30.902 -12.328 0.398 1.00 88.31 534 ARG A CA 1
ATOM 4217 C C . ARG A 1 534 ? 30.542 -13.074 -0.894 1.00 88.31 534 ARG A C 1
ATOM 4219 O O . ARG A 1 534 ? 31.142 -14.106 -1.193 1.00 88.31 534 ARG A O 1
ATOM 4226 N N . VAL A 1 535 ? 29.541 -12.604 -1.638 1.00 88.75 535 VAL A N 1
ATOM 4227 C CA . VAL A 1 535 ? 29.106 -13.190 -2.915 1.00 88.75 535 VAL A CA 1
ATOM 4228 C C . VAL A 1 535 ? 29.852 -12.555 -4.097 1.00 88.75 535 VAL A C 1
ATOM 4230 O O . VAL A 1 535 ? 29.959 -13.160 -5.162 1.00 88.75 535 VAL A O 1
ATOM 4233 N N . TRP A 1 536 ? 30.424 -11.359 -3.931 1.00 89.00 536 TRP A N 1
ATOM 4234 C CA . TRP A 1 536 ? 30.958 -10.532 -5.020 1.00 89.00 536 TRP A CA 1
ATOM 4235 C C . TRP A 1 536 ? 32.412 -10.866 -5.405 1.00 89.00 536 TRP A C 1
ATOM 4237 O O . TRP A 1 536 ? 33.138 -10.010 -5.900 1.00 89.00 536 TRP A O 1
ATOM 4247 N N . ASN A 1 537 ? 32.836 -12.122 -5.236 1.00 84.88 537 ASN A N 1
ATOM 4248 C CA . ASN A 1 537 ? 34.231 -12.585 -5.365 1.00 84.88 537 ASN A CA 1
ATOM 4249 C C . ASN A 1 537 ? 34.874 -12.409 -6.762 1.00 84.88 537 ASN A C 1
ATOM 4251 O O . ASN A 1 537 ? 36.050 -12.715 -6.940 1.00 84.88 537 ASN A O 1
ATOM 4255 N N . THR A 1 538 ? 34.111 -11.959 -7.761 1.00 85.75 538 THR A N 1
ATOM 4256 C CA . THR A 1 538 ? 34.572 -11.669 -9.130 1.00 85.75 538 THR A CA 1
ATOM 4257 C C . THR A 1 538 ? 34.478 -10.185 -9.501 1.00 85.75 538 THR A C 1
ATOM 4259 O O . THR A 1 538 ? 34.700 -9.849 -10.660 1.00 85.75 538 THR A O 1
ATOM 4262 N N . ALA A 1 539 ? 34.083 -9.313 -8.570 1.00 86.00 539 ALA A N 1
ATOM 4263 C CA . ALA A 1 539 ? 33.873 -7.888 -8.807 1.00 86.00 539 ALA A CA 1
ATOM 4264 C C . ALA A 1 539 ? 35.141 -7.068 -8.509 1.00 86.00 539 ALA A C 1
ATOM 4266 O O . ALA A 1 539 ? 35.896 -7.364 -7.584 1.00 86.00 539 ALA A O 1
ATOM 4267 N N . THR A 1 540 ? 35.358 -6.006 -9.280 1.00 89.12 540 THR A N 1
ATOM 4268 C CA . THR A 1 540 ? 36.422 -5.015 -9.040 1.00 89.12 540 THR A CA 1
ATOM 4269 C C . THR A 1 540 ? 36.110 -4.110 -7.839 1.00 89.12 540 THR A C 1
ATOM 4271 O O . THR A 1 540 ? 34.950 -3.961 -7.456 1.00 89.12 540 THR A O 1
ATOM 4274 N N . GLU A 1 541 ? 37.114 -3.419 -7.273 1.00 84.50 541 GLU A N 1
ATOM 4275 C CA . GLU A 1 541 ? 36.896 -2.457 -6.170 1.00 84.50 541 GLU A CA 1
ATOM 4276 C C . GLU A 1 541 ? 35.863 -1.370 -6.544 1.00 84.50 541 GLU A C 1
ATOM 4278 O O . GLU A 1 541 ? 35.033 -0.999 -5.715 1.00 84.50 541 GLU A O 1
ATOM 4283 N N . SER A 1 542 ? 35.830 -0.918 -7.809 1.00 84.25 542 SER A N 1
ATOM 4284 C CA . SER A 1 542 ? 34.808 0.029 -8.288 1.00 84.25 542 SER A CA 1
ATOM 4285 C C . SER A 1 542 ? 33.404 -0.580 -8.323 1.00 84.25 542 SER A C 1
ATOM 4287 O O . SER A 1 542 ? 32.443 0.121 -8.014 1.00 84.25 542 SER A O 1
ATOM 4289 N N . GLU A 1 543 ? 33.250 -1.849 -8.702 1.00 86.62 543 GLU A N 1
ATOM 4290 C CA . GLU A 1 543 ? 31.941 -2.512 -8.715 1.00 86.62 543 GLU A CA 1
ATOM 4291 C C . GLU A 1 543 ? 31.440 -2.807 -7.304 1.00 86.62 543 GLU A C 1
ATOM 4293 O O . GLU A 1 543 ? 30.273 -2.556 -7.020 1.00 86.62 543 GLU A O 1
ATOM 4298 N N . ILE A 1 544 ? 32.313 -3.295 -6.414 1.00 88.31 544 ILE A N 1
ATOM 4299 C CA . ILE A 1 544 ? 32.014 -3.497 -4.988 1.00 88.31 544 ILE A CA 1
ATOM 4300 C C . ILE A 1 544 ? 31.512 -2.177 -4.393 1.00 88.31 544 ILE A C 1
ATOM 4302 O O . ILE A 1 544 ? 30.446 -2.129 -3.782 1.00 88.31 544 ILE A O 1
ATOM 4306 N N . LYS A 1 545 ? 32.222 -1.075 -4.663 1.00 87.19 545 LYS A N 1
ATOM 4307 C CA . LYS A 1 545 ? 31.848 0.269 -4.216 1.00 87.19 545 LYS A CA 1
ATOM 4308 C C . LYS A 1 545 ? 30.501 0.741 -4.778 1.00 87.19 545 LYS A C 1
ATOM 4310 O O . LYS A 1 545 ? 29.687 1.262 -4.018 1.00 87.19 545 LYS A O 1
ATOM 4315 N N . ASN A 1 546 ? 30.236 0.529 -6.069 1.00 87.50 546 ASN A N 1
ATOM 4316 C CA . ASN A 1 546 ? 28.957 0.888 -6.696 1.00 87.50 546 ASN A CA 1
ATOM 4317 C C . ASN A 1 546 ? 27.787 0.071 -6.116 1.00 87.50 546 ASN A C 1
ATOM 4319 O O . ASN A 1 546 ? 26.769 0.645 -5.732 1.00 87.50 546 ASN A O 1
ATOM 4323 N N . ARG A 1 547 ? 27.944 -1.255 -5.986 1.00 92.00 547 ARG A N 1
ATOM 4324 C CA . ARG A 1 547 ? 26.940 -2.164 -5.398 1.00 92.00 547 ARG A CA 1
ATOM 4325 C C . ARG A 1 547 ? 26.616 -1.792 -3.952 1.00 92.00 547 ARG A C 1
ATOM 4327 O O . ARG A 1 547 ? 25.449 -1.728 -3.578 1.00 92.00 547 ARG A O 1
ATOM 4334 N N . LYS A 1 548 ? 27.651 -1.486 -3.167 1.00 91.81 548 LYS A N 1
ATOM 4335 C CA . LYS A 1 548 ? 27.552 -1.060 -1.767 1.00 91.81 548 LYS A CA 1
ATOM 4336 C C . LYS A 1 548 ? 26.843 0.286 -1.607 1.00 91.81 548 LYS A C 1
ATOM 4338 O O . LYS A 1 548 ? 26.023 0.426 -0.707 1.00 91.81 548 LYS A O 1
ATOM 4343 N N . ARG A 1 549 ? 27.092 1.252 -2.501 1.00 91.88 549 ARG A N 1
ATOM 4344 C CA . ARG A 1 549 ? 26.328 2.513 -2.552 1.00 91.88 549 ARG A CA 1
ATOM 4345 C C . ARG A 1 549 ? 24.858 2.271 -2.895 1.00 91.88 549 ARG A C 1
ATOM 4347 O O . ARG A 1 549 ? 24.000 2.751 -2.167 1.00 91.88 549 ARG A O 1
ATOM 4354 N N . LEU A 1 550 ? 24.572 1.473 -3.929 1.00 94.19 550 LEU A N 1
ATOM 4355 C CA . LEU A 1 550 ? 23.203 1.121 -4.325 1.00 94.19 550 LEU A CA 1
ATOM 4356 C C . LEU A 1 550 ? 22.420 0.450 -3.184 1.00 94.19 550 LEU A C 1
ATOM 4358 O O . LEU A 1 550 ? 21.304 0.875 -2.900 1.00 94.19 550 LEU A O 1
ATOM 4362 N N . TRP A 1 551 ? 23.004 -0.534 -2.487 1.00 95.25 551 TRP A N 1
ATOM 4363 C CA . TRP A 1 551 ? 22.350 -1.161 -1.331 1.00 95.25 551 TRP A CA 1
ATOM 4364 C C . TRP A 1 551 ? 22.054 -0.158 -0.213 1.00 95.25 551 TRP A C 1
ATOM 4366 O O . TRP A 1 551 ? 20.914 -0.060 0.236 1.00 95.25 551 TRP A O 1
ATOM 4376 N N . TRP A 1 552 ? 23.056 0.611 0.220 1.00 94.88 552 TRP A N 1
ATOM 4377 C CA . TRP A 1 552 ? 22.882 1.532 1.343 1.00 94.88 552 TRP A CA 1
ATOM 4378 C C . TRP A 1 552 ? 21.970 2.728 1.014 1.00 94.88 552 TRP A C 1
ATOM 4380 O O . TRP A 1 552 ? 21.304 3.235 1.914 1.00 94.88 552 TRP A O 1
ATOM 4390 N N . THR A 1 553 ? 21.843 3.132 -0.257 1.00 95.38 553 THR A N 1
ATOM 4391 C CA . THR A 1 553 ? 20.783 4.066 -0.673 1.00 95.38 553 THR A CA 1
ATOM 4392 C C . THR A 1 553 ? 19.397 3.418 -0.642 1.00 95.38 553 THR A C 1
ATOM 4394 O O . THR A 1 553 ? 18.472 4.052 -0.149 1.00 95.38 553 THR A O 1
ATOM 4397 N N . ILE A 1 554 ? 19.232 2.173 -1.106 1.00 96.38 554 ILE A N 1
ATOM 4398 C CA . ILE A 1 554 ? 17.937 1.465 -1.033 1.00 96.38 554 ILE A CA 1
ATOM 4399 C C . ILE A 1 554 ? 17.488 1.299 0.427 1.00 96.38 554 ILE A C 1
ATOM 4401 O O . ILE A 1 554 ? 16.332 1.567 0.737 1.00 96.38 554 ILE A O 1
ATOM 4405 N N . TYR A 1 555 ? 18.413 0.938 1.322 1.00 95.94 555 TYR A N 1
ATOM 4406 C CA . TYR A 1 555 ? 18.191 0.909 2.771 1.00 95.94 555 TYR A CA 1
ATOM 4407 C C . TYR A 1 555 ? 17.690 2.268 3.284 1.00 95.94 555 TYR A C 1
ATOM 4409 O O . TYR A 1 555 ? 16.565 2.366 3.766 1.00 95.94 555 TYR A O 1
ATOM 4417 N N . PHE A 1 556 ? 18.457 3.345 3.084 1.00 95.44 556 PHE A N 1
ATOM 4418 C CA . PHE A 1 556 ? 18.067 4.668 3.579 1.00 95.44 556 PHE A CA 1
ATOM 4419 C C . PHE A 1 556 ? 16.746 5.192 2.979 1.00 95.44 556 PHE A C 1
ATOM 4421 O O . PHE A 1 556 ? 15.983 5.865 3.673 1.00 95.44 556 PHE A O 1
ATOM 4428 N N . LEU A 1 557 ? 16.446 4.892 1.710 1.00 95.06 557 LEU A N 1
ATOM 4429 C CA . LEU A 1 557 ? 15.175 5.270 1.082 1.00 95.06 557 LEU A CA 1
ATOM 4430 C C . LEU A 1 557 ? 13.981 4.520 1.691 1.00 95.06 557 LEU A C 1
ATOM 4432 O O . LEU A 1 557 ? 12.938 5.138 1.890 1.00 95.06 557 LEU A O 1
ATOM 4436 N N . ASP A 1 558 ? 14.132 3.242 2.049 1.00 95.06 558 ASP A N 1
ATOM 4437 C CA . ASP A 1 558 ? 13.105 2.459 2.751 1.00 95.06 558 ASP A CA 1
ATOM 4438 C C . ASP A 1 558 ? 12.769 3.084 4.118 1.00 95.06 558 ASP A C 1
ATOM 4440 O O . ASP A 1 558 ? 11.600 3.332 4.420 1.00 95.06 558 ASP A O 1
ATOM 4444 N N . GLN A 1 559 ? 13.781 3.487 4.898 1.00 93.50 559 GLN A N 1
ATOM 4445 C CA . GLN A 1 559 ? 13.553 4.218 6.153 1.00 93.50 559 GLN A CA 1
ATOM 4446 C C . GLN A 1 559 ? 12.986 5.632 5.947 1.00 93.50 559 GLN A C 1
ATOM 4448 O O . GLN A 1 559 ? 12.051 6.017 6.647 1.00 93.50 559 GLN A O 1
ATOM 4453 N N . LYS A 1 560 ? 13.478 6.400 4.965 1.00 90.00 560 LYS A N 1
ATOM 4454 C CA . LYS A 1 560 ? 12.945 7.736 4.624 1.00 90.00 560 LYS A CA 1
ATOM 4455 C C . LYS A 1 560 ? 11.463 7.670 4.227 1.00 90.00 560 LYS A C 1
ATOM 4457 O O . LYS A 1 560 ? 10.683 8.546 4.602 1.00 90.00 560 LYS A O 1
ATOM 4462 N N . ILE A 1 561 ? 11.064 6.633 3.489 1.00 88.31 561 ILE A N 1
ATOM 4463 C CA . ILE A 1 561 ? 9.673 6.412 3.080 1.00 88.31 561 ILE A CA 1
ATOM 4464 C C . ILE A 1 561 ? 8.839 5.889 4.257 1.00 88.31 561 ILE A C 1
ATOM 4466 O O . ILE A 1 561 ? 7.729 6.377 4.447 1.00 88.31 561 ILE A O 1
ATOM 4470 N N . SER A 1 562 ? 9.366 4.996 5.103 1.00 86.31 562 SER A N 1
ATOM 4471 C CA . SER A 1 562 ? 8.740 4.598 6.379 1.00 86.31 562 SER A CA 1
ATOM 4472 C C . SER A 1 562 ? 8.418 5.813 7.262 1.00 86.31 562 SER A C 1
ATOM 4474 O O . SER A 1 562 ? 7.273 5.976 7.688 1.00 86.31 562 SER A O 1
ATOM 4476 N N . GLN A 1 563 ? 9.381 6.728 7.440 1.00 85.50 563 GLN A N 1
ATOM 4477 C CA . GLN A 1 563 ? 9.201 7.983 8.177 1.00 85.50 563 GLN A CA 1
ATOM 4478 C C . GLN A 1 563 ? 8.086 8.856 7.588 1.00 85.50 563 GLN A C 1
ATOM 4480 O O . GLN A 1 563 ? 7.258 9.377 8.330 1.00 85.50 563 GLN A O 1
ATOM 4485 N N . ARG A 1 564 ? 8.029 8.998 6.258 1.00 82.44 564 ARG A N 1
ATOM 4486 C CA . ARG A 1 564 ? 7.010 9.812 5.571 1.00 82.44 564 ARG A CA 1
ATOM 4487 C C . ARG A 1 564 ? 5.629 9.146 5.487 1.00 82.44 564 ARG A C 1
ATOM 4489 O O . ARG A 1 564 ? 4.645 9.856 5.339 1.00 82.44 564 ARG A O 1
ATOM 4496 N N . THR A 1 565 ? 5.536 7.818 5.575 1.00 79.44 565 THR A N 1
ATOM 4497 C CA . THR A 1 565 ? 4.275 7.053 5.446 1.00 79.44 565 THR A CA 1
ATOM 4498 C C . THR A 1 565 ? 3.651 6.634 6.776 1.00 79.44 565 THR A C 1
ATOM 4500 O O . THR A 1 565 ? 2.565 6.052 6.768 1.00 79.44 565 THR A O 1
ATOM 4503 N N . GLY A 1 566 ? 4.336 6.833 7.908 1.00 75.75 566 GLY A N 1
ATOM 4504 C CA . GLY A 1 566 ? 3.902 6.287 9.199 1.00 75.75 566 GLY A CA 1
ATOM 4505 C C . GLY A 1 566 ? 3.748 4.759 9.181 1.00 75.75 566 GLY A C 1
ATOM 4506 O O . GLY A 1 566 ? 2.913 4.216 9.902 1.00 75.75 566 GLY A O 1
ATOM 4507 N N . SER A 1 567 ? 4.507 4.071 8.320 1.00 78.19 567 SER A N 1
ATOM 4508 C CA . SER A 1 567 ? 4.410 2.626 8.071 1.00 78.19 567 SER A CA 1
ATOM 4509 C C . SER A 1 567 ? 5.736 1.917 8.382 1.00 78.19 567 SER A C 1
ATOM 4511 O O . SER A 1 567 ? 6.790 2.550 8.296 1.00 78.19 567 SER A O 1
ATOM 4513 N N . PRO A 1 568 ? 5.728 0.609 8.716 1.00 76.94 568 PRO A N 1
ATOM 4514 C CA . PRO A 1 568 ? 6.959 -0.139 8.965 1.00 76.94 568 PRO A CA 1
ATOM 4515 C C . PRO A 1 568 ? 7.911 -0.109 7.765 1.00 76.94 568 PRO A C 1
ATOM 4517 O O . PRO A 1 568 ? 7.477 -0.276 6.624 1.00 76.94 568 PRO A O 1
ATOM 4520 N N . TYR A 1 569 ? 9.205 0.045 8.040 1.00 87.00 569 TYR A N 1
ATOM 4521 C CA . TYR A 1 569 ? 10.261 -0.202 7.060 1.00 87.00 569 TYR A CA 1
ATOM 4522 C C . TYR A 1 569 ? 10.359 -1.704 6.734 1.00 87.00 569 TYR A C 1
ATOM 4524 O O . TYR A 1 569 ? 9.877 -2.562 7.482 1.00 87.00 569 TYR A O 1
ATOM 4532 N N . ILE A 1 570 ? 10.964 -2.028 5.596 1.00 88.12 570 ILE A N 1
ATOM 4533 C CA . ILE A 1 570 ? 11.002 -3.378 5.029 1.00 88.12 570 ILE A CA 1
ATOM 4534 C C . ILE A 1 570 ? 12.311 -4.089 5.386 1.00 88.12 570 ILE A C 1
ATOM 4536 O O . ILE A 1 570 ? 12.280 -5.255 5.780 1.00 88.12 570 ILE A O 1
ATOM 4540 N N . ILE A 1 571 ? 13.449 -3.403 5.244 1.00 89.19 571 ILE A N 1
ATOM 4541 C CA . ILE A 1 571 ? 14.793 -3.988 5.333 1.00 89.19 571 ILE A CA 1
ATOM 4542 C C . ILE A 1 571 ? 15.313 -3.917 6.769 1.00 89.19 571 ILE A C 1
ATOM 4544 O O . ILE A 1 571 ? 15.523 -2.835 7.317 1.00 89.19 571 ILE A O 1
ATOM 4548 N N . ARG A 1 572 ? 15.591 -5.073 7.374 1.00 85.25 572 ARG A N 1
ATOM 4549 C CA . ARG A 1 572 ? 16.078 -5.172 8.761 1.00 85.25 572 ARG A CA 1
ATOM 4550 C C . ARG A 1 572 ? 17.594 -5.320 8.798 1.00 85.25 572 ARG A C 1
ATOM 4552 O O . ARG A 1 572 ? 18.154 -6.036 7.974 1.00 85.25 572 ARG A O 1
ATOM 4559 N N . ASP A 1 573 ? 18.263 -4.770 9.815 1.00 84.88 573 ASP A N 1
ATOM 4560 C CA . ASP A 1 573 ? 19.710 -4.987 10.019 1.00 84.88 573 ASP A CA 1
ATOM 4561 C C . ASP A 1 573 ? 20.094 -6.481 10.081 1.00 84.88 573 ASP A C 1
ATOM 4563 O O . ASP A 1 573 ? 21.173 -6.864 9.637 1.00 84.88 573 ASP A O 1
ATOM 4567 N N . THR A 1 574 ? 19.191 -7.356 10.544 1.00 83.38 574 THR A N 1
ATOM 4568 C CA . THR A 1 574 ? 19.385 -8.821 10.557 1.00 83.38 574 THR A CA 1
ATOM 4569 C C . THR A 1 574 ? 19.504 -9.461 9.170 1.00 83.38 574 THR A C 1
ATOM 4571 O O . THR A 1 574 ? 19.920 -10.612 9.065 1.00 83.38 574 THR A O 1
ATOM 4574 N N . GLU A 1 575 ? 19.107 -8.757 8.110 1.00 81.44 575 GLU A N 1
ATOM 4575 C CA . GLU A 1 575 ? 19.112 -9.230 6.719 1.00 81.44 575 GLU A CA 1
ATOM 4576 C C . GLU A 1 575 ? 20.348 -8.726 5.944 1.00 81.44 575 GLU A C 1
ATOM 4578 O O . GLU A 1 575 ? 20.519 -9.037 4.762 1.00 81.44 575 GLU A O 1
ATOM 4583 N N . ILE A 1 576 ? 21.229 -7.962 6.605 1.00 89.00 576 ILE A N 1
ATOM 4584 C CA . ILE A 1 576 ? 22.390 -7.297 6.009 1.00 89.00 576 ILE A CA 1
ATOM 4585 C C . ILE A 1 576 ? 23.680 -8.032 6.402 1.00 89.00 576 ILE A C 1
ATOM 4587 O O . ILE A 1 576 ? 24.112 -8.000 7.550 1.00 89.00 576 ILE A O 1
ATOM 4591 N N . ALA A 1 577 ? 24.351 -8.644 5.423 1.00 87.50 577 ALA A N 1
ATOM 4592 C CA . ALA A 1 577 ? 25.712 -9.181 5.552 1.00 87.50 577 ALA A CA 1
ATOM 4593 C C . ALA A 1 577 ? 26.707 -8.357 4.710 1.00 87.50 577 ALA A C 1
ATOM 4595 O O . ALA A 1 577 ? 27.597 -8.891 4.035 1.00 87.50 577 ALA A O 1
ATOM 4596 N N . LEU A 1 578 ? 26.523 -7.036 4.742 1.00 86.50 578 LEU A N 1
ATOM 4597 C CA . LEU A 1 578 ? 27.299 -6.040 4.017 1.00 86.50 578 LEU A CA 1
ATOM 4598 C C . LEU A 1 578 ? 28.030 -5.133 5.021 1.00 86.50 578 LEU A C 1
ATOM 4600 O O . LEU A 1 578 ? 27.373 -4.569 5.897 1.00 86.50 578 LEU A O 1
ATOM 4604 N N . PRO A 1 579 ? 29.361 -4.967 4.929 1.00 83.69 579 PRO A N 1
ATOM 4605 C CA . PRO A 1 579 ? 30.073 -4.052 5.805 1.00 83.69 579 PRO A CA 1
ATOM 4606 C C . PRO A 1 579 ? 29.749 -2.594 5.460 1.00 83.69 579 PRO A C 1
ATOM 4608 O O . PRO A 1 579 ? 29.400 -2.241 4.331 1.00 83.69 579 PRO A O 1
ATOM 4611 N N . GLU A 1 580 ? 29.931 -1.730 6.444 1.00 83.75 580 GLU A N 1
ATOM 4612 C CA . GLU A 1 580 ? 29.751 -0.281 6.361 1.00 83.75 580 GLU A CA 1
ATOM 4613 C C . GLU A 1 580 ? 30.928 0.429 5.669 1.00 83.75 580 GLU A C 1
ATOM 4615 O O . GLU A 1 580 ? 31.892 -0.208 5.231 1.00 83.75 580 GLU A O 1
ATOM 4620 N N . PHE A 1 581 ? 30.858 1.756 5.537 1.00 80.31 581 PHE A N 1
ATOM 4621 C CA . PHE A 1 581 ? 31.971 2.583 5.051 1.00 80.31 581 PHE A CA 1
ATOM 4622 C C . PHE A 1 581 ? 32.928 3.002 6.188 1.00 80.31 581 PHE A C 1
ATOM 4624 O O . PHE A 1 581 ? 34.037 3.458 5.918 1.00 80.31 581 PHE A O 1
ATOM 4631 N N . SER A 1 582 ? 32.521 2.803 7.445 1.00 59.94 582 SER A N 1
ATOM 4632 C CA . SER A 1 582 ? 33.152 3.272 8.687 1.00 59.94 582 SER A CA 1
ATOM 4633 C C . SER A 1 582 ? 34.579 2.776 8.985 1.00 59.94 582 SER A C 1
ATOM 4635 O O . SER A 1 582 ? 35.214 3.324 9.880 1.00 59.94 582 SER A O 1
ATOM 4637 N N . GLN A 1 583 ? 35.121 1.788 8.258 1.00 55.62 583 GLN A N 1
ATOM 4638 C CA . GLN A 1 583 ? 36.468 1.250 8.535 1.00 55.62 583 GLN A CA 1
ATOM 4639 C C . GLN A 1 583 ? 37.627 2.105 7.985 1.00 55.62 583 GLN A C 1
ATOM 4641 O O . GLN A 1 583 ? 38.676 2.148 8.617 1.00 55.62 583 GLN A O 1
ATOM 4646 N N . ASP A 1 584 ? 37.437 2.779 6.844 1.00 54.84 584 ASP A N 1
ATOM 4647 C CA . ASP A 1 584 ? 38.203 3.960 6.397 1.00 54.84 584 ASP A CA 1
ATOM 4648 C C . ASP A 1 584 ? 37.512 4.548 5.143 1.00 54.84 584 ASP A C 1
ATOM 4650 O O . ASP A 1 584 ? 37.689 4.041 4.024 1.00 54.84 584 ASP A O 1
ATOM 4654 N N . PRO A 1 585 ? 36.652 5.571 5.289 1.00 66.00 585 PRO A N 1
ATOM 4655 C CA . PRO A 1 585 ? 35.853 6.093 4.186 1.00 66.00 585 PRO A CA 1
ATOM 4656 C C . PRO A 1 585 ? 36.676 7.030 3.280 1.00 66.00 585 PRO A C 1
ATOM 4658 O O . PRO A 1 585 ? 36.540 8.256 3.322 1.00 66.00 585 PRO A O 1
ATOM 4661 N N . LYS A 1 586 ? 37.478 6.413 2.396 1.00 72.00 586 LYS A N 1
ATOM 4662 C CA . LYS A 1 586 ? 38.446 7.005 1.440 1.00 72.00 586 LYS A CA 1
ATOM 4663 C C . LYS A 1 586 ? 37.996 8.245 0.640 1.00 72.00 586 LYS A C 1
ATOM 4665 O O . LYS A 1 586 ? 38.836 8.889 0.018 1.00 72.00 586 LYS A O 1
ATOM 4670 N N . THR A 1 587 ? 36.701 8.570 0.552 1.00 83.00 587 THR A N 1
ATOM 4671 C CA . THR A 1 587 ? 36.212 9.767 -0.161 1.00 83.00 587 THR A CA 1
ATOM 4672 C C . THR A 1 587 ? 35.094 10.479 0.599 1.00 83.00 587 THR A C 1
ATOM 4674 O O . THR A 1 587 ? 34.349 9.865 1.362 1.00 83.00 587 THR A O 1
ATOM 4677 N N . ARG A 1 588 ? 34.918 11.782 0.335 1.00 84.00 588 ARG A N 1
ATOM 4678 C CA . ARG A 1 588 ? 33.830 12.613 0.889 1.00 84.00 588 ARG A CA 1
ATOM 4679 C C . ARG A 1 588 ? 32.437 12.015 0.674 1.00 84.00 588 ARG A C 1
ATOM 4681 O O . ARG A 1 588 ? 31.603 12.041 1.573 1.00 84.00 588 ARG A O 1
ATOM 4688 N N . THR A 1 589 ? 32.196 11.424 -0.496 1.00 86.00 589 THR A N 1
ATOM 4689 C CA . THR A 1 589 ? 30.929 10.743 -0.797 1.00 86.00 589 THR A CA 1
ATOM 4690 C C . THR A 1 589 ? 30.755 9.455 0.015 1.00 86.00 589 THR A C 1
ATOM 4692 O O . THR A 1 589 ? 29.634 9.145 0.394 1.00 86.00 589 THR A O 1
ATOM 4695 N N . ASP A 1 590 ? 31.826 8.730 0.353 1.00 87.88 590 ASP A N 1
ATOM 4696 C CA . ASP A 1 590 ? 31.716 7.536 1.210 1.00 87.88 590 ASP A CA 1
ATOM 4697 C C . ASP A 1 590 ? 31.466 7.917 2.680 1.00 87.88 590 ASP A C 1
ATOM 4699 O O . ASP A 1 590 ? 30.669 7.264 3.348 1.00 87.88 590 ASP A O 1
ATOM 4703 N N . ARG A 1 591 ? 32.058 9.025 3.159 1.00 89.44 591 ARG A N 1
ATOM 4704 C CA . ARG A 1 591 ? 31.718 9.630 4.463 1.00 89.44 591 ARG A CA 1
ATOM 4705 C C . ARG A 1 591 ? 30.256 10.076 4.516 1.00 89.44 591 ARG A C 1
ATOM 4707 O O . ARG A 1 591 ? 29.574 9.783 5.488 1.00 89.44 591 ARG A O 1
ATOM 4714 N N . TYR A 1 592 ? 29.752 10.713 3.458 1.00 91.25 592 TYR A N 1
ATOM 4715 C CA . TYR A 1 592 ? 28.332 11.065 3.353 1.00 91.25 592 TYR A CA 1
ATOM 4716 C C . TYR A 1 592 ? 27.419 9.827 3.366 1.00 91.25 592 TYR A C 1
ATOM 4718 O O . TYR A 1 592 ? 26.424 9.808 4.085 1.00 91.25 592 TYR A O 1
ATOM 4726 N N . MET A 1 593 ? 27.783 8.771 2.630 1.00 91.94 593 MET A N 1
ATOM 4727 C CA . MET A 1 593 ? 27.023 7.518 2.618 1.00 91.94 593 MET A CA 1
ATOM 4728 C C . MET A 1 593 ? 26.993 6.822 3.984 1.00 91.94 593 MET A C 1
ATOM 4730 O O . MET A 1 593 ? 25.954 6.261 4.316 1.00 91.94 593 MET A O 1
ATOM 4734 N N . GLN A 1 594 ? 28.061 6.884 4.792 1.00 92.69 594 GLN A N 1
ATOM 4735 C CA . GLN A 1 594 ? 28.015 6.384 6.173 1.00 92.69 594 GLN A CA 1
ATOM 4736 C C . GLN A 1 594 ? 26.932 7.104 6.986 1.00 92.69 594 GLN A C 1
ATOM 4738 O O . GLN A 1 594 ? 26.085 6.443 7.572 1.00 92.69 594 GLN A O 1
ATOM 4743 N N . VAL A 1 595 ? 26.886 8.440 6.933 1.00 93.19 595 VAL A N 1
ATOM 4744 C CA . VAL A 1 595 ? 25.887 9.225 7.680 1.00 93.19 595 VAL A CA 1
ATOM 4745 C C . VAL A 1 595 ? 24.454 8.896 7.240 1.00 93.19 595 VAL A C 1
ATOM 4747 O O . VAL A 1 595 ? 23.547 8.914 8.068 1.00 93.19 595 VAL A O 1
ATOM 4750 N N . LEU A 1 596 ? 24.223 8.534 5.971 1.00 93.44 596 LEU A N 1
ATOM 4751 C CA . LEU A 1 596 ? 22.916 8.018 5.539 1.00 93.44 596 LEU A CA 1
ATOM 4752 C C . LEU A 1 596 ? 22.583 6.654 6.173 1.00 93.44 596 LEU A C 1
ATOM 4754 O O . LEU A 1 596 ? 21.445 6.452 6.586 1.00 93.44 596 LEU A O 1
ATOM 4758 N N . VAL A 1 597 ? 23.551 5.740 6.310 1.00 93.56 597 VAL A N 1
ATOM 4759 C CA . VAL A 1 597 ? 23.351 4.464 7.030 1.00 93.56 597 VAL A CA 1
ATOM 4760 C C . VAL A 1 597 ? 23.055 4.710 8.510 1.00 93.56 597 VAL A C 1
ATOM 4762 O O . VAL A 1 597 ? 22.113 4.129 9.051 1.00 93.56 597 VAL A O 1
ATOM 4765 N N . ASP A 1 598 ? 23.805 5.609 9.148 1.00 93.81 598 ASP A N 1
ATOM 4766 C CA . ASP A 1 598 ? 23.636 5.952 10.562 1.00 93.81 598 ASP A CA 1
ATOM 4767 C C . ASP A 1 598 ? 22.253 6.584 10.821 1.00 93.81 598 ASP A C 1
ATOM 4769 O O . ASP A 1 598 ? 21.562 6.201 11.765 1.00 93.81 598 ASP A O 1
ATOM 4773 N N . LEU A 1 599 ? 21.800 7.492 9.944 1.00 94.19 599 LEU A N 1
ATOM 4774 C CA . LEU A 1 599 ? 20.455 8.081 9.987 1.00 94.19 599 LEU A CA 1
ATOM 4775 C C . LEU A 1 599 ? 19.347 7.044 9.736 1.00 94.19 599 LEU A C 1
ATOM 4777 O O . LEU A 1 599 ? 18.321 7.082 10.415 1.00 94.19 599 LEU A O 1
ATOM 4781 N N . GLY A 1 600 ? 19.550 6.110 8.800 1.00 94.06 600 GLY A N 1
ATOM 4782 C CA . GLY A 1 600 ? 18.616 5.011 8.534 1.00 94.06 600 GLY A CA 1
ATOM 4783 C C . GLY A 1 600 ? 18.440 4.098 9.748 1.00 94.06 600 GLY A C 1
ATOM 4784 O O . GLY A 1 600 ? 17.317 3.826 10.170 1.00 94.06 600 GLY A O 1
ATOM 4785 N N . ARG A 1 601 ? 19.545 3.723 10.404 1.00 93.69 601 ARG A N 1
ATOM 4786 C CA . ARG A 1 601 ? 19.513 2.966 11.664 1.00 93.69 601 ARG A CA 1
ATOM 4787 C C . ARG A 1 601 ? 18.897 3.741 12.819 1.00 93.69 601 ARG A C 1
ATOM 4789 O O . ARG A 1 601 ? 18.136 3.152 13.583 1.00 93.69 601 ARG A O 1
ATOM 4796 N N . LEU A 1 602 ? 19.194 5.037 12.956 1.00 94.88 602 LEU A N 1
ATOM 4797 C CA . LEU A 1 602 ? 18.532 5.889 13.947 1.00 94.88 602 LEU A CA 1
ATOM 4798 C C . LEU A 1 602 ? 17.013 5.873 13.738 1.00 94.88 602 LEU A C 1
ATOM 4800 O O . LEU A 1 602 ? 16.293 5.685 14.715 1.00 94.88 602 LEU A O 1
ATOM 4804 N N . TRP A 1 603 ? 16.524 5.983 12.495 1.00 93.88 603 TRP A N 1
ATOM 4805 C CA . TRP A 1 603 ? 15.091 5.856 12.217 1.00 93.88 603 TRP A CA 1
ATOM 4806 C C . TRP A 1 603 ? 14.538 4.478 12.590 1.00 93.88 603 TRP A C 1
ATOM 4808 O O . TRP A 1 603 ? 13.548 4.418 13.312 1.00 93.88 603 TRP A O 1
ATOM 4818 N N . SER A 1 604 ? 15.180 3.382 12.177 1.00 91.94 604 SER A N 1
ATOM 4819 C CA . SER A 1 604 ? 14.749 2.018 12.527 1.00 91.94 604 SER A CA 1
ATOM 4820 C C . SER A 1 604 ? 14.621 1.831 14.046 1.00 91.94 604 SER A C 1
ATOM 4822 O O . SER A 1 604 ? 13.618 1.325 14.548 1.00 91.94 604 SER A O 1
ATOM 4824 N N . LEU A 1 605 ? 15.602 2.334 14.802 1.00 91.69 605 LEU A N 1
ATOM 4825 C CA . LEU A 1 605 ? 15.633 2.259 16.263 1.00 91.69 605 LEU A CA 1
ATOM 4826 C C . LEU A 1 605 ? 14.575 3.164 16.924 1.00 91.69 605 LEU A C 1
ATOM 4828 O O . LEU A 1 605 ? 14.002 2.794 17.950 1.00 91.69 605 LEU A O 1
ATOM 4832 N N . ILE A 1 606 ? 14.294 4.335 16.344 1.00 90.06 606 ILE A N 1
ATOM 4833 C CA . ILE A 1 606 ? 13.202 5.240 16.744 1.00 90.06 606 ILE A CA 1
ATOM 4834 C C . ILE A 1 606 ? 11.842 4.586 16.487 1.00 90.06 606 ILE A C 1
ATOM 4836 O O . ILE A 1 606 ? 10.984 4.592 17.373 1.00 90.06 606 ILE A O 1
ATOM 4840 N N . TRP A 1 607 ? 11.663 3.978 15.315 1.00 89.19 607 TRP A N 1
ATOM 4841 C CA . TRP A 1 607 ? 10.445 3.284 14.923 1.00 89.19 607 TRP A CA 1
ATOM 4842 C C . TRP A 1 607 ? 10.104 2.163 15.910 1.00 89.19 607 TRP A C 1
ATOM 4844 O O . TRP A 1 607 ? 9.039 2.198 16.529 1.00 89.19 607 TRP A O 1
ATOM 4854 N N . ASP A 1 608 ? 11.034 1.235 16.143 1.00 88.56 608 ASP A N 1
ATOM 4855 C CA . ASP A 1 608 ? 10.832 0.096 17.049 1.00 88.56 608 ASP A CA 1
ATOM 4856 C C . ASP A 1 608 ? 10.616 0.516 18.517 1.00 88.56 608 ASP A C 1
ATOM 4858 O O . ASP A 1 608 ? 9.904 -0.162 19.262 1.00 88.56 608 ASP A O 1
ATOM 4862 N N . THR A 1 609 ? 11.186 1.651 18.941 1.00 87.88 609 THR A N 1
ATOM 4863 C CA . THR A 1 609 ? 11.058 2.156 20.321 1.00 87.88 609 THR A CA 1
ATOM 4864 C C . THR A 1 609 ? 9.747 2.917 20.563 1.00 87.88 609 THR A C 1
ATOM 4866 O O . THR A 1 609 ? 9.166 2.786 21.645 1.00 87.88 609 THR A O 1
ATOM 4869 N N . PHE A 1 610 ? 9.271 3.707 19.588 1.00 82.94 610 PHE A N 1
ATOM 4870 C CA . PHE A 1 610 ? 8.213 4.711 19.804 1.00 82.94 610 PHE A CA 1
ATOM 4871 C C . PHE A 1 610 ? 6.988 4.626 18.872 1.00 82.94 610 PHE A C 1
ATOM 4873 O O . PHE A 1 610 ? 5.949 5.191 19.223 1.00 82.94 610 PHE A O 1
ATOM 4880 N N . PHE A 1 611 ? 7.084 3.973 17.707 1.00 81.06 611 PHE A N 1
ATOM 4881 C CA . PHE A 1 611 ? 6.049 4.013 16.653 1.00 81.06 611 PHE A CA 1
ATOM 4882 C C . PHE A 1 611 ? 5.484 2.641 16.265 1.00 81.06 611 PHE A C 1
ATOM 4884 O O . PHE A 1 611 ? 4.319 2.551 15.879 1.00 81.06 611 PHE A O 1
ATOM 4891 N N . ALA A 1 612 ? 6.270 1.569 16.381 1.00 80.50 612 ALA A N 1
ATOM 4892 C CA . ALA A 1 612 ? 5.819 0.213 16.096 1.00 80.50 612 ALA A CA 1
ATOM 4893 C C . ALA A 1 612 ? 4.603 -0.176 16.960 1.00 80.50 612 ALA A C 1
ATOM 4895 O O . ALA A 1 612 ? 4.502 0.193 18.128 1.00 80.50 612 ALA A O 1
ATOM 4896 N N . ALA A 1 613 ? 3.702 -1.011 16.431 1.00 73.88 613 ALA A N 1
ATOM 4897 C CA . ALA A 1 613 ? 2.530 -1.489 17.182 1.00 73.88 613 ALA A CA 1
ATOM 4898 C C . ALA A 1 613 ? 2.892 -2.308 18.445 1.00 73.88 613 ALA A C 1
ATOM 4900 O O . ALA A 1 613 ? 2.059 -2.488 19.331 1.00 73.88 613 ALA A O 1
ATOM 4901 N N . SER A 1 614 ? 4.135 -2.793 18.526 1.00 71.56 614 SER A N 1
ATOM 4902 C CA . SER A 1 614 ? 4.738 -3.479 19.673 1.00 71.56 614 SER A CA 1
ATOM 4903 C C . SER A 1 614 ? 5.712 -2.604 20.479 1.00 71.56 614 SER A C 1
ATOM 4905 O O . SER A 1 614 ? 6.452 -3.144 21.301 1.00 71.56 614 SER A O 1
ATOM 4907 N N . ALA A 1 615 ? 5.752 -1.286 20.240 1.00 75.06 615 ALA A N 1
ATOM 4908 C CA . ALA A 1 615 ? 6.645 -0.353 20.926 1.00 75.06 615 ALA A CA 1
ATOM 4909 C C . ALA A 1 615 ? 6.483 -0.481 22.456 1.00 75.06 615 ALA A C 1
ATOM 4911 O O . ALA A 1 615 ? 5.379 -0.284 22.974 1.00 75.06 615 ALA A O 1
ATOM 4912 N N . PRO A 1 616 ? 7.548 -0.817 23.209 1.00 64.19 616 PRO A N 1
ATOM 4913 C CA . PRO A 1 616 ? 7.409 -1.242 24.602 1.00 64.19 616 PRO A CA 1
ATOM 4914 C C . PRO A 1 616 ? 7.079 -0.086 25.553 1.00 64.19 616 PRO A C 1
ATOM 4916 O O . PRO A 1 616 ? 6.522 -0.313 26.627 1.00 64.19 616 PRO A O 1
ATOM 4919 N N . LYS A 1 617 ? 7.446 1.149 25.184 1.00 64.81 617 LYS A N 1
ATOM 4920 C CA . LYS A 1 617 ? 7.286 2.348 26.014 1.00 64.81 617 LYS A CA 1
ATOM 4921 C C . LYS A 1 617 ? 7.140 3.632 25.173 1.00 64.81 617 LYS A C 1
ATOM 4923 O O . LYS A 1 617 ? 7.998 4.513 25.252 1.00 64.81 617 LYS A O 1
ATOM 4928 N N . PRO A 1 618 ? 6.056 3.811 24.404 1.00 59.44 618 PRO A N 1
ATOM 4929 C CA . PRO A 1 618 ? 5.962 4.868 23.392 1.00 59.44 618 PRO A CA 1
ATOM 4930 C C . PRO A 1 618 ? 5.904 6.319 23.934 1.00 59.44 618 PRO A C 1
ATOM 4932 O O . PRO A 1 618 ? 5.714 7.237 23.142 1.00 59.44 618 PRO A O 1
ATOM 4935 N N . GLN A 1 619 ? 6.071 6.530 25.252 1.00 65.81 619 GLN A N 1
ATOM 4936 C CA . GLN A 1 619 ? 6.203 7.832 25.932 1.00 65.81 619 GLN A CA 1
ATOM 4937 C C . GLN A 1 619 ? 7.185 7.828 27.139 1.00 65.81 619 GLN A C 1
ATOM 4939 O O . GLN A 1 619 ? 7.130 8.740 27.966 1.00 65.81 619 GLN A O 1
ATOM 4944 N N . ASP A 1 620 ? 8.067 6.827 27.319 1.00 81.56 620 ASP A N 1
ATOM 4945 C CA . ASP A 1 620 ? 9.036 6.876 28.440 1.00 81.56 620 ASP A CA 1
ATOM 4946 C C . ASP A 1 620 ? 10.134 7.907 28.154 1.00 81.56 620 ASP A C 1
ATOM 4948 O O . ASP A 1 620 ? 10.990 7.715 27.289 1.00 81.56 620 ASP A O 1
ATOM 4952 N N . TRP A 1 621 ? 10.130 8.991 28.933 1.00 80.94 621 TRP A N 1
ATOM 4953 C CA . TRP A 1 621 ? 11.099 10.079 28.835 1.00 80.94 621 TRP A CA 1
ATOM 4954 C C . TRP A 1 621 ? 12.555 9.600 28.909 1.00 80.94 621 TRP A C 1
ATOM 4956 O O . TRP A 1 621 ? 13.419 10.237 28.317 1.00 80.94 621 TRP A O 1
ATOM 4966 N N . LYS A 1 622 ? 12.848 8.482 29.589 1.00 85.69 622 LYS A N 1
ATOM 4967 C CA . LYS A 1 622 ? 14.207 7.920 29.649 1.00 85.69 622 LYS A CA 1
ATOM 4968 C C . LYS A 1 622 ? 14.669 7.376 28.304 1.00 85.69 622 LYS A C 1
ATOM 4970 O O . LYS A 1 622 ? 15.833 7.547 27.959 1.00 85.69 622 LYS A O 1
ATOM 4975 N N . GLU A 1 623 ? 13.765 6.756 27.548 1.00 88.38 623 GLU A N 1
ATOM 4976 C CA . GLU A 1 623 ? 14.058 6.301 26.188 1.00 88.38 623 GLU A CA 1
ATOM 4977 C C . GLU A 1 623 ? 14.238 7.507 25.256 1.00 88.38 623 GLU A C 1
ATOM 4979 O O . GLU A 1 623 ? 15.097 7.471 24.379 1.00 88.38 623 GLU A O 1
ATOM 4984 N N . VAL A 1 624 ? 13.499 8.604 25.482 1.00 88.19 624 VAL A N 1
ATOM 4985 C CA . VAL A 1 624 ? 13.669 9.868 24.739 1.00 88.19 624 VAL A CA 1
ATOM 4986 C C . VAL A 1 624 ? 15.053 10.478 24.985 1.00 88.19 624 VAL A C 1
ATOM 4988 O O . VAL A 1 624 ? 15.755 10.741 24.013 1.00 88.19 624 VAL A O 1
ATOM 4991 N N . GLU A 1 625 ? 15.508 10.640 26.238 1.00 89.19 625 GLU A N 1
ATOM 4992 C CA . GLU A 1 625 ? 16.873 11.156 26.491 1.00 89.19 625 GLU A CA 1
ATOM 4993 C C . GLU A 1 625 ? 17.958 10.194 25.958 1.00 89.19 625 GLU A C 1
ATOM 4995 O O . GLU A 1 625 ? 18.985 10.633 25.435 1.00 89.19 625 GLU A O 1
ATOM 5000 N N . LEU A 1 626 ? 17.742 8.874 26.064 1.00 91.50 626 LEU A N 1
ATOM 5001 C CA . LEU A 1 626 ? 18.666 7.856 25.551 1.00 91.50 626 LEU A CA 1
ATOM 5002 C C . LEU A 1 626 ? 18.776 7.913 24.021 1.00 91.50 626 LEU A C 1
ATOM 5004 O O . LEU A 1 626 ? 19.874 7.786 23.475 1.00 91.50 626 LEU A O 1
ATOM 5008 N N . MET A 1 627 ? 17.658 8.119 23.325 1.00 93.50 627 MET A N 1
ATOM 5009 C CA . MET A 1 627 ? 17.645 8.260 21.874 1.00 93.50 627 MET A CA 1
ATOM 5010 C C . MET A 1 627 ? 18.223 9.607 21.432 1.00 93.50 627 MET A C 1
ATOM 5012 O O . MET A 1 627 ? 19.016 9.634 20.495 1.00 93.50 627 MET A O 1
ATOM 5016 N N . ASP A 1 628 ? 17.934 10.702 22.142 1.00 93.75 628 ASP A N 1
ATOM 5017 C CA . ASP A 1 628 ? 18.558 12.002 21.870 1.00 93.75 628 ASP A CA 1
ATOM 5018 C C . ASP A 1 628 ? 20.080 11.932 22.024 1.00 93.75 628 ASP A C 1
ATOM 5020 O O . ASP A 1 628 ? 20.813 12.426 21.174 1.00 93.75 628 ASP A O 1
ATOM 5024 N N . THR A 1 629 ? 20.562 11.220 23.049 1.00 93.81 629 THR A N 1
ATOM 5025 C CA . THR A 1 629 ? 21.993 10.950 23.251 1.00 93.81 629 THR A CA 1
ATOM 5026 C C . THR A 1 629 ? 22.599 10.193 22.064 1.00 93.81 629 THR A C 1
ATOM 5028 O O . THR A 1 629 ? 23.698 10.530 21.630 1.00 93.81 629 THR A O 1
ATOM 5031 N N . ARG A 1 630 ? 21.893 9.209 21.484 1.00 96.06 630 ARG A N 1
ATOM 5032 C CA . ARG A 1 630 ? 22.348 8.492 20.274 1.00 96.06 630 ARG A CA 1
ATOM 5033 C C . ARG A 1 630 ? 22.406 9.403 19.045 1.00 96.06 630 ARG A C 1
ATOM 5035 O O . ARG A 1 630 ? 23.391 9.351 18.313 1.00 96.06 630 ARG A O 1
ATOM 5042 N N . ILE A 1 631 ? 21.402 10.259 18.837 1.00 95.69 631 ILE A N 1
ATOM 5043 C CA . ILE A 1 631 ? 21.390 11.225 17.724 1.00 95.69 631 ILE A CA 1
ATOM 5044 C C . ILE A 1 631 ? 22.534 12.243 17.891 1.00 95.69 631 ILE A C 1
ATOM 5046 O O . ILE A 1 631 ? 23.267 12.513 16.940 1.00 95.69 631 ILE A O 1
ATOM 5050 N N . LEU A 1 632 ? 22.750 12.743 19.112 1.00 94.19 632 LEU A N 1
ATOM 5051 C CA . LEU A 1 632 ? 23.848 13.653 19.454 1.00 94.19 632 LEU A CA 1
ATOM 5052 C C . LEU A 1 632 ? 25.234 13.003 19.314 1.00 94.19 632 LEU A C 1
ATOM 5054 O O . LEU A 1 632 ? 26.182 13.687 18.935 1.00 94.19 632 LEU A O 1
ATOM 5058 N N . MET A 1 633 ? 25.376 11.697 19.568 1.00 93.00 633 MET A N 1
ATOM 5059 C CA . MET A 1 633 ? 26.618 10.967 19.279 1.00 93.00 633 MET A CA 1
ATOM 5060 C C . MET A 1 633 ? 26.911 10.941 17.776 1.00 93.00 633 MET A C 1
ATOM 5062 O O . MET A 1 633 ? 28.014 11.310 17.384 1.00 93.00 633 MET A O 1
ATOM 5066 N N . VAL A 1 634 ? 25.923 10.612 16.933 1.00 92.50 634 VAL A N 1
ATOM 5067 C CA . VAL A 1 634 ? 26.084 10.674 15.466 1.00 92.50 634 VAL A CA 1
ATOM 5068 C C . VAL A 1 634 ? 26.424 12.098 15.012 1.00 92.50 634 VAL A C 1
ATOM 5070 O O . VAL A 1 634 ? 27.329 12.268 14.203 1.00 92.50 634 VAL A O 1
ATOM 5073 N N . GLN A 1 635 ? 25.781 13.129 15.577 1.00 93.25 635 GLN A N 1
ATOM 5074 C CA . GLN A 1 635 ? 26.085 14.537 15.284 1.00 93.25 635 GLN A CA 1
ATOM 5075 C C . GLN A 1 635 ? 27.517 14.944 15.680 1.00 93.25 635 GLN A C 1
ATOM 5077 O O . GLN A 1 635 ? 28.169 15.682 14.941 1.00 93.25 635 GLN A O 1
ATOM 5082 N N . ARG A 1 636 ? 28.006 14.477 16.836 1.00 91.94 636 ARG A N 1
ATOM 5083 C CA . ARG A 1 636 ? 29.363 14.742 17.346 1.00 91.94 636 ARG A CA 1
ATOM 5084 C C . ARG A 1 636 ? 30.437 14.040 16.514 1.00 91.94 636 ARG A C 1
ATOM 5086 O O . ARG A 1 636 ? 31.508 14.603 16.314 1.00 91.94 636 ARG A O 1
ATOM 5093 N N . ASP A 1 637 ? 30.146 12.830 16.046 1.00 90.00 637 ASP A N 1
ATOM 5094 C CA . ASP A 1 637 ? 31.101 11.974 15.336 1.00 90.00 637 ASP A CA 1
ATOM 5095 C C . ASP A 1 637 ? 31.130 12.256 13.813 1.00 90.00 637 ASP A C 1
ATOM 5097 O O . ASP A 1 637 ? 31.895 11.635 13.069 1.00 90.00 637 ASP A O 1
ATOM 5101 N N . LEU A 1 638 ? 30.360 13.251 13.341 1.00 90.56 638 LEU A N 1
ATOM 5102 C CA . LEU A 1 638 ? 30.453 13.798 11.984 1.00 90.56 638 LEU A CA 1
ATOM 5103 C C . LEU A 1 638 ? 31.848 14.372 11.690 1.00 90.56 638 LEU A C 1
ATOM 5105 O O . LEU A 1 638 ? 32.394 15.183 12.438 1.00 90.56 638 LEU A O 1
ATOM 5109 N N . ALA A 1 639 ? 32.374 14.066 10.503 1.00 87.94 639 ALA A N 1
ATOM 5110 C CA . ALA A 1 639 ? 33.531 14.776 9.965 1.00 87.94 639 ALA A CA 1
ATOM 5111 C C . ALA A 1 639 ? 33.226 16.280 9.794 1.00 87.94 639 ALA A C 1
ATOM 5113 O O . ALA A 1 639 ? 32.139 16.656 9.355 1.00 87.94 639 ALA A O 1
ATOM 5114 N N . SER A 1 640 ? 34.213 17.146 10.040 1.00 83.94 640 SER A N 1
ATOM 5115 C CA . SER A 1 640 ? 34.075 18.615 9.964 1.00 83.94 640 SER A CA 1
ATOM 5116 C C . SER A 1 640 ? 33.695 19.164 8.579 1.00 83.94 640 SER A C 1
ATOM 5118 O O . SER A 1 640 ? 33.249 20.302 8.459 1.00 83.94 640 SER A O 1
ATOM 5120 N N . GLU A 1 641 ? 33.835 18.365 7.519 1.00 84.44 641 GLU A N 1
ATOM 5121 C CA . GLU A 1 641 ? 33.354 18.673 6.164 1.00 84.44 641 GLU A CA 1
ATOM 5122 C C . GLU A 1 641 ? 31.878 18.288 5.918 1.00 84.44 641 GLU A C 1
ATOM 5124 O O . GLU A 1 641 ? 31.349 18.565 4.842 1.00 84.44 641 GLU A O 1
ATOM 5129 N N . LEU A 1 642 ? 31.221 17.635 6.882 1.00 89.00 642 LEU A N 1
ATOM 5130 C CA . LEU A 1 642 ? 29.801 17.258 6.853 1.00 89.00 642 LEU A CA 1
ATOM 5131 C C . LEU A 1 642 ? 28.962 18.001 7.904 1.00 89.00 642 LEU A C 1
ATOM 5133 O O . LEU A 1 642 ? 27.740 18.032 7.780 1.00 89.00 642 LEU A O 1
ATOM 5137 N N . THR A 1 643 ? 29.589 18.632 8.900 1.00 89.25 643 THR A N 1
ATOM 5138 C CA . THR A 1 643 ? 28.890 19.498 9.858 1.00 89.25 643 THR A CA 1
ATOM 5139 C C . THR A 1 643 ? 28.368 20.777 9.195 1.00 89.25 643 THR A C 1
ATOM 5141 O O . THR A 1 643 ? 28.970 21.311 8.254 1.00 89.25 643 THR A O 1
ATOM 5144 N N . TRP A 1 644 ? 27.240 21.268 9.710 1.00 88.94 644 TRP A N 1
ATOM 5145 C CA . TRP A 1 644 ? 26.632 22.555 9.371 1.00 88.94 644 TRP A CA 1
ATOM 5146 C C . TRP A 1 644 ? 26.966 23.611 10.431 1.00 88.94 644 TRP A C 1
ATOM 5148 O O . TRP A 1 644 ? 27.128 23.278 11.605 1.00 88.94 644 TRP A O 1
ATOM 5158 N N . ASN A 1 645 ? 27.039 24.877 10.021 1.00 81.56 645 ASN A N 1
ATOM 5159 C CA . ASN A 1 645 ? 27.091 26.032 10.912 1.00 81.56 645 ASN A CA 1
ATOM 5160 C C . ASN A 1 645 ? 26.594 27.279 10.151 1.00 81.56 645 ASN A C 1
ATOM 5162 O O . ASN A 1 645 ? 27.069 27.560 9.049 1.00 81.56 645 ASN A O 1
ATOM 5166 N N . THR A 1 646 ? 25.653 28.016 10.744 1.00 75.38 646 THR A N 1
ATOM 5167 C CA . THR A 1 646 ? 24.986 29.170 10.119 1.00 75.38 646 THR A CA 1
ATOM 5168 C C . THR A 1 646 ? 25.909 30.394 9.977 1.00 75.38 646 THR A C 1
ATOM 5170 O O . THR A 1 646 ? 25.922 31.017 8.917 1.00 75.38 646 THR A O 1
ATOM 5173 N N . ASP A 1 647 ? 26.769 30.685 10.964 1.00 68.19 647 ASP A N 1
ATOM 5174 C CA . ASP A 1 647 ? 27.731 31.811 10.946 1.00 68.19 647 ASP A CA 1
ATOM 5175 C C . ASP A 1 647 ? 28.805 31.693 9.846 1.00 68.19 647 ASP A C 1
ATOM 5177 O O . ASP A 1 647 ? 29.496 32.658 9.501 1.00 68.19 647 ASP A O 1
ATOM 5181 N N . ILE A 1 648 ? 28.996 30.476 9.332 1.00 61.00 648 ILE A N 1
ATOM 5182 C CA . ILE A 1 648 ? 30.103 30.082 8.455 1.00 61.00 648 ILE A CA 1
ATOM 5183 C C . ILE A 1 648 ? 29.736 30.186 6.960 1.00 61.00 648 ILE A C 1
ATOM 5185 O O . ILE A 1 648 ? 30.636 30.298 6.122 1.00 61.00 648 ILE A O 1
ATOM 5189 N N . LEU A 1 649 ? 28.440 30.256 6.620 1.00 66.19 649 LEU A N 1
ATOM 5190 C CA . LEU A 1 649 ? 27.922 30.356 5.244 1.00 66.19 649 LEU A CA 1
ATOM 5191 C C . LEU A 1 649 ? 28.603 31.452 4.408 1.00 66.19 649 LEU A C 1
ATOM 5193 O O . LEU A 1 649 ? 29.205 31.169 3.369 1.00 66.19 649 LEU A O 1
ATOM 5197 N N . SER A 1 650 ? 28.540 32.695 4.887 1.00 58.41 650 SER A N 1
ATOM 5198 C CA . SER A 1 650 ? 29.032 33.879 4.171 1.00 58.41 650 SER A CA 1
ATOM 5199 C C . SER A 1 650 ? 30.547 34.076 4.268 1.00 58.41 650 SER A C 1
ATOM 5201 O O . SER A 1 650 ? 31.134 34.732 3.411 1.00 58.41 650 SER A O 1
ATOM 5203 N N . ARG A 1 651 ? 31.196 33.513 5.298 1.00 54.44 651 ARG A N 1
ATOM 5204 C CA . ARG A 1 651 ? 32.628 33.729 5.584 1.00 54.44 651 ARG A CA 1
ATOM 5205 C C . ARG A 1 651 ? 33.550 32.631 5.064 1.00 54.44 651 ARG A C 1
ATOM 5207 O O . ARG A 1 651 ? 34.748 32.872 4.951 1.00 54.44 651 ARG A O 1
ATOM 5214 N N . VAL A 1 652 ? 33.026 31.430 4.810 1.00 54.38 652 VAL A N 1
ATOM 5215 C CA . VAL A 1 652 ? 33.840 30.253 4.471 1.00 54.38 652 VAL A CA 1
ATOM 5216 C C . VAL A 1 652 ? 33.311 29.544 3.234 1.00 54.38 652 VAL A C 1
ATOM 5218 O O . VAL A 1 652 ? 34.061 29.414 2.276 1.00 54.38 652 VAL A O 1
ATOM 5221 N N . TYR A 1 653 ? 32.043 29.123 3.195 1.00 59.25 653 TYR A N 1
ATOM 5222 C CA . TYR A 1 653 ? 31.563 28.287 2.083 1.00 59.25 653 TYR A CA 1
ATOM 5223 C C . TYR A 1 653 ? 31.555 29.052 0.749 1.00 59.25 653 TYR A C 1
ATOM 5225 O O . TYR A 1 653 ? 32.101 28.561 -0.238 1.00 59.25 653 TYR A O 1
ATOM 5233 N N . MET A 1 654 ? 31.081 30.303 0.751 1.00 56.91 654 MET A N 1
ATOM 5234 C CA . MET A 1 654 ? 31.164 31.196 -0.419 1.00 56.91 654 MET A CA 1
ATOM 5235 C C . MET A 1 654 ? 32.569 31.777 -0.671 1.00 56.91 654 MET A C 1
ATOM 5237 O O . MET A 1 654 ? 32.814 32.339 -1.734 1.00 56.91 654 MET A O 1
ATOM 5241 N N . ALA A 1 655 ? 33.500 31.646 0.282 1.00 57.09 655 ALA A N 1
ATOM 5242 C CA . ALA A 1 655 ? 34.858 32.197 0.200 1.00 57.09 655 ALA A CA 1
ATOM 5243 C C . ALA A 1 655 ? 35.943 31.153 -0.147 1.00 57.09 655 ALA A C 1
ATOM 5245 O O . ALA A 1 655 ? 37.077 31.525 -0.438 1.00 57.09 655 ALA A O 1
ATOM 5246 N N . GLN A 1 656 ? 35.613 29.857 -0.105 1.00 56.25 656 GLN A N 1
ATOM 5247 C CA . GLN A 1 656 ? 36.515 28.730 -0.394 1.00 56.25 656 GLN A CA 1
ATOM 5248 C C . GLN A 1 656 ? 36.148 27.972 -1.683 1.00 56.25 656 GLN A C 1
ATOM 5250 O O . GLN A 1 656 ? 36.622 26.857 -1.887 1.00 56.25 656 GLN A O 1
ATOM 5255 N N . GLU A 1 657 ? 35.294 28.554 -2.535 1.00 63.75 657 GLU A N 1
ATOM 5256 C CA . GLU A 1 657 ? 34.816 27.950 -3.794 1.00 63.75 657 GLU A CA 1
ATOM 5257 C C . GLU A 1 657 ? 34.173 26.551 -3.608 1.00 63.75 657 GLU A C 1
ATOM 5259 O O . GLU A 1 657 ? 34.221 25.694 -4.495 1.00 63.75 657 GLU A O 1
ATOM 5264 N N . GLU A 1 658 ? 33.545 26.291 -2.450 1.00 74.31 658 GLU A N 1
ATOM 5265 C CA . GLU A 1 658 ? 32.891 25.005 -2.183 1.00 74.31 658 GLU A CA 1
ATOM 5266 C C . GLU A 1 658 ? 31.629 24.843 -3.047 1.00 74.31 658 GLU A C 1
ATOM 5268 O O . GLU A 1 658 ? 30.689 25.632 -2.971 1.00 74.31 658 GLU A O 1
ATOM 5273 N N . GLN A 1 659 ? 31.583 23.781 -3.859 1.00 79.12 659 GLN A N 1
ATOM 5274 C CA . GLN A 1 659 ? 30.450 23.524 -4.751 1.00 79.12 659 GLN A CA 1
ATOM 5275 C C . GLN A 1 659 ? 29.151 23.276 -3.963 1.00 79.12 659 GLN A C 1
ATOM 5277 O O . GLN A 1 659 ? 29.103 22.433 -3.061 1.00 79.12 659 GLN A O 1
ATOM 5282 N N . GLU A 1 660 ? 28.072 23.945 -4.381 1.00 81.25 660 GLU A N 1
ATOM 5283 C CA . GLU A 1 660 ? 26.752 23.933 -3.731 1.00 81.25 660 GLU A CA 1
ATOM 5284 C C . GLU A 1 660 ? 26.220 22.532 -3.335 1.00 81.25 660 GLU A C 1
ATOM 5286 O O . GLU A 1 660 ? 25.728 22.399 -2.212 1.00 81.25 660 GLU A O 1
ATOM 5291 N N . PRO A 1 661 ? 26.369 21.454 -4.145 1.00 83.25 661 PRO A N 1
ATOM 5292 C CA . PRO A 1 661 ? 25.969 20.097 -3.755 1.00 83.25 661 PRO A CA 1
ATOM 5293 C C . PRO A 1 661 ? 26.530 19.618 -2.405 1.00 83.25 661 PRO A C 1
ATOM 5295 O O . PRO A 1 661 ? 25.856 18.881 -1.685 1.00 83.25 661 PRO A O 1
ATOM 5298 N N . TYR A 1 662 ? 27.736 20.047 -2.016 1.00 84.81 662 TYR A N 1
ATOM 5299 C CA . TYR A 1 662 ? 28.307 19.707 -0.709 1.00 84.81 662 TYR A CA 1
ATOM 5300 C C . TYR A 1 662 ? 27.695 20.531 0.428 1.00 84.81 662 TYR A C 1
ATOM 5302 O O . TYR A 1 662 ? 27.461 19.992 1.509 1.00 84.81 662 TYR A O 1
ATOM 5310 N N . ILE A 1 663 ? 27.366 21.801 0.178 1.00 85.69 663 ILE A N 1
ATOM 5311 C CA . ILE A 1 663 ? 26.666 22.673 1.133 1.00 85.69 663 ILE A CA 1
ATOM 5312 C C . ILE A 1 663 ? 25.264 22.102 1.416 1.00 85.69 663 ILE A C 1
ATOM 5314 O O . ILE A 1 663 ? 24.887 21.941 2.580 1.00 85.69 663 ILE A O 1
ATOM 5318 N N . ARG A 1 664 ? 24.541 21.671 0.367 1.00 87.44 664 ARG A N 1
ATOM 5319 C CA . ARG A 1 664 ? 23.249 20.968 0.487 1.00 87.44 664 ARG A CA 1
ATOM 5320 C C . ARG A 1 664 ? 23.354 19.711 1.355 1.00 87.44 664 ARG A C 1
ATOM 5322 O O . ARG A 1 664 ? 22.517 19.517 2.233 1.00 87.44 664 ARG A O 1
ATOM 5329 N N . ARG A 1 665 ? 24.391 18.876 1.168 1.00 88.88 665 ARG A N 1
ATOM 5330 C CA . ARG A 1 665 ? 24.625 17.669 1.993 1.00 88.88 665 ARG A CA 1
ATOM 5331 C C . ARG A 1 665 ? 24.745 17.992 3.486 1.00 88.88 665 ARG A C 1
ATOM 5333 O O . ARG A 1 665 ? 24.134 17.294 4.290 1.00 88.88 665 ARG A O 1
ATOM 5340 N N . ARG A 1 666 ? 25.492 19.044 3.848 1.00 89.44 666 ARG A N 1
ATOM 5341 C CA . ARG A 1 666 ? 25.720 19.480 5.244 1.00 89.44 666 ARG A CA 1
ATOM 5342 C C . ARG A 1 666 ? 24.413 19.923 5.905 1.00 89.44 666 ARG A C 1
ATOM 5344 O O . ARG A 1 666 ? 24.025 19.381 6.939 1.00 89.44 666 ARG A O 1
ATOM 5351 N N . LEU A 1 667 ? 23.688 20.833 5.251 1.00 90.94 667 LEU A N 1
ATOM 5352 C CA . LEU A 1 667 ? 22.376 21.307 5.702 1.00 90.94 667 LEU A CA 1
ATOM 5353 C C . LEU A 1 667 ? 21.368 20.157 5.837 1.00 90.94 667 LEU A C 1
ATOM 5355 O O . LEU A 1 667 ? 20.630 20.069 6.814 1.00 90.94 667 LEU A O 1
ATOM 5359 N N . ALA A 1 668 ? 21.364 19.232 4.879 1.00 91.56 668 ALA A N 1
ATOM 5360 C CA . ALA A 1 668 ? 20.418 18.127 4.853 1.00 91.56 668 ALA A CA 1
ATOM 5361 C C . ALA A 1 668 ? 20.748 16.983 5.833 1.00 91.56 668 ALA A C 1
ATOM 5363 O O . ALA A 1 668 ? 19.879 16.145 6.087 1.00 91.56 668 ALA A O 1
ATOM 5364 N N . ILE A 1 669 ? 21.954 16.947 6.408 1.00 93.88 669 ILE A N 1
ATOM 5365 C CA . ILE A 1 669 ? 22.262 16.152 7.609 1.00 93.88 669 ILE A CA 1
ATOM 5366 C C . ILE A 1 669 ? 21.728 16.879 8.848 1.00 93.88 669 ILE A C 1
ATOM 5368 O O . ILE A 1 669 ? 20.970 16.288 9.613 1.00 93.88 669 ILE A O 1
ATOM 5372 N N . PHE A 1 670 ? 22.062 18.163 9.011 1.00 94.69 670 PHE A N 1
ATOM 5373 C CA . PHE A 1 670 ? 21.660 18.986 10.158 1.00 94.69 670 PHE A CA 1
ATOM 5374 C C . PHE A 1 670 ? 20.141 19.009 10.375 1.00 94.69 670 PHE A C 1
ATOM 5376 O O . PHE A 1 670 ? 19.668 18.627 11.444 1.00 94.69 670 PHE A O 1
ATOM 5383 N N . ILE A 1 671 ? 19.376 19.344 9.330 1.00 94.31 671 ILE A N 1
ATOM 5384 C CA . ILE A 1 671 ? 17.907 19.341 9.368 1.00 94.31 671 ILE A CA 1
ATOM 5385 C C . ILE A 1 671 ? 17.381 17.954 9.764 1.00 94.31 671 ILE A C 1
ATOM 5387 O O . ILE A 1 671 ? 16.522 17.859 10.631 1.00 94.31 671 ILE A O 1
ATOM 5391 N N . ARG A 1 672 ? 17.908 16.858 9.193 1.00 94.38 672 ARG A N 1
ATOM 5392 C CA . ARG A 1 672 ? 17.440 15.499 9.534 1.00 94.38 672 ARG A CA 1
ATOM 5393 C C . ARG A 1 672 ? 17.698 15.137 10.991 1.00 94.38 672 ARG A C 1
ATOM 5395 O O . ARG A 1 672 ? 16.818 14.556 11.616 1.00 94.38 672 ARG A O 1
ATOM 5402 N N . LEU A 1 673 ? 18.863 15.487 11.534 1.00 95.38 673 LEU A N 1
ATOM 5403 C CA . LEU A 1 673 ? 19.161 15.273 12.950 1.00 95.38 673 LEU A CA 1
ATOM 5404 C C . LEU A 1 673 ? 18.153 16.040 13.820 1.00 95.38 673 LEU A C 1
ATOM 5406 O O . LEU A 1 673 ? 17.513 15.423 14.667 1.00 95.38 673 LEU A O 1
ATOM 5410 N N . ASN A 1 674 ? 17.916 17.329 13.558 1.00 95.06 674 ASN A N 1
ATOM 5411 C CA . ASN A 1 674 ? 16.944 18.120 14.322 1.00 95.06 674 ASN A CA 1
ATOM 5412 C C . ASN A 1 674 ? 15.500 17.600 14.183 1.00 95.06 674 ASN A C 1
ATOM 5414 O O . ASN A 1 674 ? 14.815 17.464 15.197 1.00 95.06 674 ASN A O 1
ATOM 5418 N N . ILE A 1 675 ? 15.057 17.206 12.982 1.00 92.56 675 ILE A N 1
ATOM 5419 C CA . ILE A 1 675 ? 13.745 16.569 12.770 1.00 92.56 675 ILE A CA 1
ATOM 5420 C C . ILE A 1 675 ? 13.621 15.257 13.561 1.00 92.56 675 ILE A C 1
ATOM 5422 O O . ILE A 1 675 ? 12.597 15.046 14.210 1.00 92.56 675 ILE A O 1
ATOM 5426 N N . LEU A 1 676 ? 14.649 14.398 13.609 1.00 92.88 676 LEU A N 1
ATOM 5427 C CA . LEU A 1 676 ? 14.612 13.188 14.449 1.00 92.88 676 LEU A CA 1
ATOM 5428 C C . LEU A 1 676 ? 14.513 13.536 15.947 1.00 92.88 676 LEU A C 1
ATOM 5430 O O . LEU A 1 676 ? 13.724 12.919 16.663 1.00 92.88 676 LEU A O 1
ATOM 5434 N N . ARG A 1 677 ? 15.255 14.551 16.415 1.00 93.44 677 ARG A N 1
ATOM 5435 C CA . ARG A 1 677 ? 15.234 15.031 17.813 1.00 93.44 677 ARG A CA 1
ATOM 5436 C C . ARG A 1 677 ? 13.891 15.655 18.218 1.00 93.44 677 ARG A C 1
ATOM 5438 O O . ARG A 1 677 ? 13.502 15.539 19.382 1.00 93.44 677 ARG A O 1
ATOM 5445 N N . LEU A 1 678 ? 13.182 16.279 17.278 1.00 89.19 678 LEU A N 1
ATOM 5446 C CA . LEU A 1 678 ? 11.801 16.747 17.431 1.00 89.19 678 LEU A CA 1
ATOM 5447 C C . LEU A 1 678 ? 10.811 15.567 17.470 1.00 89.19 678 LEU A C 1
ATOM 5449 O O . LEU A 1 678 ? 10.035 15.431 18.418 1.00 89.19 678 LEU A O 1
ATOM 5453 N N . THR A 1 679 ? 10.917 14.653 16.501 1.00 87.25 679 THR A N 1
ATOM 5454 C CA . THR A 1 679 ? 10.041 13.476 16.329 1.00 87.25 679 THR A CA 1
ATOM 5455 C C . THR A 1 679 ? 9.989 12.578 17.574 1.00 87.25 679 THR A C 1
ATOM 5457 O O . THR A 1 679 ? 8.920 12.090 17.939 1.00 87.25 679 THR A O 1
ATOM 5460 N N . ILE A 1 680 ? 11.118 12.380 18.273 1.00 87.44 680 ILE A N 1
ATOM 5461 C CA . ILE A 1 680 ? 11.155 11.584 19.519 1.00 87.44 680 ILE A CA 1
ATOM 5462 C C . ILE A 1 680 ? 10.551 12.301 20.739 1.00 87.44 680 ILE A C 1
ATOM 5464 O O . ILE A 1 680 ? 10.229 11.645 21.727 1.00 87.44 680 ILE A O 1
ATOM 5468 N N . ARG A 1 681 ? 10.406 13.633 20.701 1.00 83.25 681 ARG A N 1
ATOM 5469 C CA . ARG A 1 681 ? 9.856 14.448 21.803 1.00 83.25 681 ARG A CA 1
ATOM 5470 C C . ARG A 1 681 ? 8.352 14.665 21.678 1.00 83.25 681 ARG A C 1
ATOM 5472 O O . ARG A 1 681 ? 7.655 14.685 22.691 1.00 83.25 681 ARG A O 1
ATOM 5479 N N . GLN A 1 682 ? 7.858 14.808 20.452 1.00 75.31 682 GLN A N 1
ATOM 5480 C CA . GLN A 1 682 ? 6.440 14.957 20.130 1.00 75.31 682 GLN A CA 1
ATOM 5481 C C . GLN A 1 682 ? 6.084 13.996 18.990 1.00 75.31 682 GLN A C 1
ATOM 5483 O O . GLN A 1 682 ? 6.267 14.307 17.817 1.00 75.31 682 GLN A O 1
ATOM 5488 N N . ASN A 1 683 ? 5.566 12.817 19.341 1.00 69.62 683 ASN A N 1
ATOM 5489 C CA . ASN A 1 683 ? 5.118 11.829 18.363 1.00 69.62 683 ASN A CA 1
ATOM 5490 C C . ASN A 1 683 ? 3.767 12.272 17.748 1.00 69.62 683 ASN A C 1
ATOM 5492 O O . ASN A 1 683 ? 2.778 12.347 18.488 1.00 69.62 683 ASN A O 1
ATOM 5496 N N . PRO A 1 684 ? 3.682 12.527 16.425 1.00 60.50 684 PRO A N 1
ATOM 5497 C CA . PRO A 1 684 ? 2.460 13.031 15.794 1.00 60.50 684 PRO A CA 1
ATOM 5498 C C . PRO A 1 684 ? 1.294 12.031 15.802 1.00 60.50 684 PRO A C 1
ATOM 5500 O O . PRO A 1 684 ? 0.133 12.432 15.773 1.00 60.50 684 PRO A O 1
ATOM 5503 N N . MET A 1 685 ? 1.573 10.732 15.941 1.00 57.34 685 MET A N 1
ATOM 5504 C CA . MET A 1 685 ? 0.564 9.665 15.958 1.00 57.34 685 MET A CA 1
ATOM 5505 C C . MET A 1 685 ? -0.171 9.538 17.312 1.00 57.34 685 MET A C 1
ATOM 5507 O O . MET A 1 685 ? -0.998 8.639 17.483 1.00 57.34 685 MET A O 1
ATOM 5511 N N . GLN A 1 686 ? 0.133 10.382 18.310 1.00 57.50 686 GLN A N 1
ATOM 5512 C CA . GLN A 1 686 ? -0.298 10.186 19.701 1.00 57.50 686 GLN A CA 1
ATOM 5513 C C . GLN A 1 686 ? -1.182 11.319 20.255 1.00 57.50 686 GLN A C 1
ATOM 5515 O O . GLN A 1 686 ? -0.788 12.478 20.339 1.00 57.50 686 GLN A O 1
ATOM 5520 N N . LYS A 1 687 ? -2.369 10.953 20.764 1.00 50.91 687 LYS A N 1
ATOM 5521 C CA . LYS A 1 687 ? -3.417 11.879 21.257 1.00 50.91 687 LYS A CA 1
ATOM 5522 C C . LYS A 1 687 ? -3.148 12.555 22.619 1.00 50.91 687 LYS A C 1
ATOM 5524 O O . LYS A 1 687 ? -4.048 13.181 23.173 1.00 50.91 687 LYS A O 1
ATOM 5529 N N . ARG A 1 688 ? -1.962 12.393 23.212 1.00 49.97 688 ARG A N 1
ATOM 5530 C CA . ARG A 1 688 ? -1.557 13.051 24.470 1.00 49.97 688 ARG A CA 1
ATOM 5531 C C . ARG A 1 688 ? -0.086 13.412 24.391 1.00 49.97 688 ARG A C 1
ATOM 5533 O O . ARG A 1 688 ? 0.739 12.513 24.285 1.00 49.97 688 ARG A O 1
ATOM 5540 N N . GLN A 1 689 ? 0.231 14.694 24.502 1.00 58.38 689 GLN A N 1
ATOM 5541 C CA . GLN A 1 689 ? 1.604 15.192 24.490 1.00 58.38 689 GLN A CA 1
ATOM 5542 C C . GLN A 1 689 ? 1.967 15.774 25.860 1.00 58.38 689 GLN A C 1
ATOM 5544 O O . GLN A 1 689 ? 1.123 16.356 26.542 1.00 58.38 689 GLN A O 1
ATOM 5549 N N . GLY A 1 690 ? 3.212 15.564 26.293 1.00 57.59 690 GLY A N 1
ATOM 5550 C CA . GLY A 1 690 ? 3.713 16.041 27.581 1.00 57.59 690 GLY A CA 1
ATOM 5551 C C . GLY A 1 690 ? 4.419 17.387 27.443 1.00 57.59 690 GLY A C 1
ATOM 5552 O O . GLY A 1 690 ? 5.309 17.535 26.612 1.00 57.59 690 GLY A O 1
ATOM 5553 N N . THR A 1 691 ? 4.094 18.348 28.309 1.00 63.91 691 THR A N 1
ATOM 5554 C CA . THR A 1 691 ? 4.624 19.726 28.248 1.00 63.91 691 THR A CA 1
ATOM 5555 C C . THR A 1 691 ? 6.131 19.857 28.506 1.00 63.91 691 THR A C 1
ATOM 5557 O O . THR A 1 691 ? 6.693 20.919 28.260 1.00 63.91 691 THR A O 1
ATOM 5560 N N . LYS A 1 692 ? 6.799 18.788 28.969 1.00 72.69 692 LYS A N 1
ATOM 5561 C CA . LYS A 1 692 ? 8.215 18.759 29.391 1.00 72.69 692 LYS A CA 1
ATOM 5562 C C . LYS A 1 692 ? 9.202 19.281 28.331 1.00 72.69 692 LYS A C 1
ATOM 5564 O O . LYS A 1 692 ? 10.271 19.757 28.696 1.00 72.69 692 LYS A O 1
ATOM 5569 N N . TYR A 1 693 ? 8.885 19.147 27.043 1.00 79.31 693 TYR A N 1
ATOM 5570 C CA . TYR A 1 693 ? 9.859 19.321 25.960 1.00 79.31 693 TYR A CA 1
ATOM 5571 C C . TYR A 1 693 ? 9.679 20.581 25.097 1.00 79.31 693 TYR A C 1
ATOM 5573 O O . TYR A 1 693 ? 10.457 20.749 24.160 1.00 79.31 693 TYR A O 1
ATOM 5581 N N . HIS A 1 694 ? 8.717 21.466 25.392 1.00 79.94 694 HIS A N 1
ATOM 5582 C CA . HIS A 1 694 ? 8.381 22.594 24.507 1.00 79.94 694 HIS A CA 1
ATOM 5583 C C . HIS A 1 694 ? 9.560 23.520 24.190 1.00 79.94 694 HIS A C 1
ATOM 5585 O O . HIS A 1 694 ? 9.882 23.640 23.015 1.00 79.94 694 HIS A O 1
ATOM 5591 N N . GLY A 1 695 ? 10.272 24.077 25.177 1.00 83.50 695 GLY A N 1
ATOM 5592 C CA . GLY A 1 695 ? 11.420 24.964 24.914 1.00 83.50 695 GLY A CA 1
ATOM 5593 C C . GLY A 1 695 ? 12.509 24.342 24.027 1.00 83.50 695 GLY A C 1
ATOM 5594 O O . GLY A 1 695 ? 13.046 24.999 23.139 1.00 83.50 695 GLY A O 1
ATOM 5595 N N . ILE A 1 696 ? 12.771 23.036 24.181 1.00 88.00 696 ILE A N 1
ATOM 5596 C CA . ILE A 1 696 ? 13.710 22.300 23.313 1.00 88.00 696 ILE A CA 1
ATOM 5597 C C . ILE A 1 696 ? 13.125 22.111 21.904 1.00 88.00 696 ILE A C 1
ATOM 5599 O O . ILE A 1 696 ? 13.856 22.194 20.924 1.00 88.00 696 ILE A O 1
ATOM 5603 N N . CYS A 1 697 ? 11.818 21.868 21.776 1.00 87.88 697 CYS A N 1
ATOM 5604 C CA . CYS A 1 697 ? 11.171 21.759 20.466 1.00 87.88 697 CYS A CA 1
ATOM 5605 C C . CYS A 1 697 ? 11.106 23.114 19.742 1.00 87.88 697 CYS A C 1
ATOM 5607 O O . CYS A 1 697 ? 11.278 23.151 18.528 1.00 87.88 697 CYS A O 1
ATOM 5609 N N . VAL A 1 698 ? 10.930 24.218 20.477 1.00 88.44 698 VAL A N 1
ATOM 5610 C CA . VAL A 1 698 ? 11.036 25.578 19.937 1.00 88.44 698 VAL A CA 1
ATOM 5611 C C . VAL A 1 698 ? 12.461 25.827 19.446 1.00 88.44 698 VAL A C 1
ATOM 5613 O O . VAL A 1 698 ? 12.609 26.064 18.255 1.00 88.44 698 VAL A O 1
ATOM 5616 N N . SER A 1 699 ? 13.507 25.663 20.274 1.00 91.25 699 SER A N 1
ATOM 5617 C CA . SER A 1 699 ? 14.901 25.905 19.834 1.00 91.25 699 SER A CA 1
ATOM 5618 C C . SER A 1 699 ? 15.291 25.054 18.621 1.00 91.25 699 SER A C 1
ATOM 5620 O O . SER A 1 699 ? 15.809 25.589 17.644 1.00 91.25 699 SER A O 1
ATOM 5622 N N . LEU A 1 700 ? 14.966 23.754 18.621 1.00 93.38 700 LEU A N 1
ATOM 5623 C CA . LEU A 1 700 ? 15.245 22.872 17.483 1.00 93.38 700 LEU A CA 1
ATOM 5624 C C . LEU A 1 700 ? 14.501 23.295 16.212 1.00 93.38 700 LEU A C 1
ATOM 5626 O O . LEU A 1 700 ? 15.047 23.157 15.116 1.00 93.38 700 LEU A O 1
ATOM 5630 N N . ALA A 1 701 ? 13.268 23.795 16.328 1.00 92.38 701 ALA A N 1
ATOM 5631 C CA . ALA A 1 701 ? 12.523 24.318 15.190 1.00 92.38 701 ALA A CA 1
ATOM 5632 C C . ALA A 1 701 ? 13.107 25.656 14.703 1.00 92.38 701 ALA A C 1
ATOM 5634 O O . ALA A 1 701 ? 13.339 25.792 13.504 1.00 92.38 701 ALA A O 1
ATOM 5635 N N . SER A 1 702 ? 13.420 26.593 15.605 1.00 92.50 702 SER A N 1
ATOM 5636 C CA . SER A 1 702 ? 14.073 27.876 15.302 1.00 92.50 702 SER A CA 1
ATOM 5637 C C . SER A 1 702 ? 15.390 27.676 14.551 1.00 92.50 702 SER A C 1
ATOM 5639 O O . SER A 1 702 ? 15.513 28.126 13.416 1.00 92.50 702 SER A O 1
ATOM 5641 N N . GLU A 1 703 ? 16.317 26.890 15.109 1.00 94.12 703 GLU A N 1
ATOM 5642 C CA . GLU A 1 703 ? 17.606 26.545 14.486 1.00 94.12 703 GLU A CA 1
ATOM 5643 C C . GLU A 1 703 ? 17.441 25.960 13.071 1.00 94.12 703 GLU A C 1
ATOM 5645 O O . GLU A 1 703 ? 18.229 26.237 12.165 1.00 94.12 703 GLU A O 1
ATOM 5650 N N . THR A 1 704 ? 16.410 25.135 12.872 1.00 95.50 704 THR A N 1
ATOM 5651 C CA . THR A 1 704 ? 16.130 24.467 11.592 1.00 95.50 704 THR A CA 1
ATOM 5652 C C . THR A 1 704 ? 15.556 25.444 10.562 1.00 95.50 704 THR A C 1
ATOM 5654 O O . THR A 1 704 ? 15.971 25.428 9.403 1.00 95.50 704 THR A O 1
ATOM 5657 N N . VAL A 1 705 ? 14.646 26.329 10.979 1.00 95.44 705 VAL A N 1
ATOM 5658 C CA . VAL A 1 705 ? 14.049 27.377 10.135 1.00 95.44 705 VAL A CA 1
ATOM 5659 C C . VAL A 1 705 ? 15.095 28.433 9.754 1.00 95.44 705 VAL A C 1
ATOM 5661 O O . VAL A 1 705 ? 15.192 28.796 8.582 1.00 95.44 705 VAL A O 1
ATOM 5664 N N . GLU A 1 706 ? 15.932 28.868 10.697 1.00 93.44 706 GLU A N 1
ATOM 5665 C CA . GLU A 1 706 ? 17.033 29.815 10.469 1.00 93.44 706 GLU A CA 1
ATOM 5666 C C . GLU A 1 706 ? 18.110 29.245 9.535 1.00 93.44 706 GLU A C 1
ATOM 5668 O O . GLU A 1 706 ? 18.579 29.938 8.630 1.00 93.44 706 GLU A O 1
ATOM 5673 N N . ALA A 1 707 ? 18.466 27.963 9.681 1.00 92.81 707 ALA A N 1
ATOM 5674 C CA . ALA A 1 707 ? 19.402 27.296 8.776 1.00 92.81 707 ALA A CA 1
ATOM 5675 C C . ALA A 1 707 ? 18.874 27.215 7.330 1.00 92.81 707 ALA A C 1
ATOM 5677 O O . ALA A 1 707 ? 19.648 27.375 6.381 1.00 92.81 707 ALA A O 1
ATOM 5678 N N . ILE A 1 708 ? 17.562 27.009 7.148 1.00 93.38 708 ILE A N 1
ATOM 5679 C CA . ILE A 1 708 ? 16.909 27.083 5.831 1.00 93.38 708 ILE A CA 1
ATOM 5680 C C . ILE A 1 708 ? 16.923 28.530 5.315 1.00 93.38 708 ILE A C 1
ATOM 5682 O O . ILE A 1 708 ? 17.315 28.753 4.168 1.00 93.38 708 ILE A O 1
ATOM 5686 N N . ALA A 1 709 ? 16.563 29.514 6.148 1.00 91.75 709 ALA A N 1
ATOM 5687 C CA . ALA A 1 709 ? 16.561 30.931 5.779 1.00 91.75 709 ALA A CA 1
ATOM 5688 C C . ALA A 1 709 ? 17.935 31.378 5.249 1.00 91.75 709 ALA A C 1
ATOM 5690 O O . ALA A 1 709 ? 18.041 31.758 4.080 1.00 91.75 709 ALA A O 1
ATOM 5691 N N . ALA A 1 710 ? 18.994 31.208 6.045 1.00 89.12 710 ALA A N 1
ATOM 5692 C CA . ALA A 1 710 ? 20.356 31.619 5.701 1.00 89.12 710 ALA A CA 1
ATOM 5693 C C . ALA A 1 710 ? 20.895 30.927 4.431 1.00 89.12 710 ALA A C 1
ATOM 5695 O O . ALA A 1 710 ? 21.605 31.544 3.629 1.00 89.12 710 ALA A O 1
ATOM 5696 N N . PHE A 1 711 ? 20.523 29.662 4.184 1.00 88.44 711 PHE A N 1
ATOM 5697 C CA . PHE A 1 711 ? 20.833 28.990 2.918 1.00 88.44 711 PHE A CA 1
ATOM 5698 C C . PHE A 1 711 ? 20.102 29.639 1.731 1.00 88.44 711 PHE A C 1
ATOM 5700 O O . PHE A 1 711 ? 20.715 29.855 0.688 1.00 88.44 711 PHE A O 1
ATOM 5707 N N . THR A 1 712 ? 18.819 29.985 1.879 1.00 88.00 712 THR A N 1
ATOM 5708 C CA . THR A 1 712 ? 17.988 30.583 0.808 1.00 88.00 712 THR A CA 1
ATOM 5709 C C . THR A 1 712 ? 18.276 32.064 0.536 1.00 88.00 712 THR A C 1
ATOM 5711 O O . THR A 1 712 ? 17.803 32.615 -0.460 1.00 88.00 712 THR A O 1
ATOM 5714 N N . GLU A 1 713 ? 19.020 32.727 1.417 1.00 85.19 713 GLU A N 1
ATOM 5715 C CA . GLU A 1 713 ? 19.625 34.042 1.172 1.00 85.19 713 GLU A CA 1
ATOM 5716 C C . GLU A 1 713 ? 20.972 33.912 0.448 1.00 85.19 713 GLU A C 1
ATOM 5718 O O . GLU A 1 713 ? 21.301 34.736 -0.401 1.00 85.19 713 GLU A O 1
ATOM 5723 N N . SER A 1 714 ? 21.729 32.850 0.746 1.00 80.00 714 SER A N 1
ATOM 5724 C CA . SER A 1 714 ? 23.072 32.625 0.199 1.00 80.00 714 SER A CA 1
ATOM 5725 C C . SER A 1 714 ? 23.079 31.963 -1.189 1.00 80.00 714 SER A C 1
ATOM 5727 O O . SER A 1 714 ? 23.963 32.244 -1.995 1.00 80.00 714 SER A O 1
ATOM 5729 N N . CYS A 1 715 ? 22.136 31.059 -1.478 1.00 77.25 715 CYS A N 1
ATOM 5730 C CA . CYS A 1 715 ? 22.155 30.201 -2.670 1.00 77.25 715 CYS A CA 1
ATOM 5731 C C . CYS A 1 715 ? 21.067 30.579 -3.689 1.00 77.25 715 CYS A C 1
ATOM 5733 O O . CYS A 1 715 ? 19.910 30.799 -3.336 1.00 77.25 715 CYS A O 1
ATOM 5735 N N . GLN A 1 716 ? 21.429 30.607 -4.978 1.00 68.81 716 GLN A N 1
ATOM 5736 C CA . GLN A 1 716 ? 20.554 31.103 -6.053 1.00 68.81 716 GLN A CA 1
ATOM 5737 C C . GLN A 1 716 ? 19.431 30.133 -6.465 1.00 68.81 716 GLN A C 1
ATOM 5739 O O . GLN A 1 716 ? 18.409 30.586 -6.978 1.00 68.81 716 GLN A O 1
ATOM 5744 N N . SER A 1 717 ? 19.593 28.819 -6.262 1.00 75.81 717 SER A N 1
ATOM 5745 C CA . SER A 1 717 ? 18.597 27.811 -6.653 1.00 75.81 717 SER A CA 1
ATOM 5746 C C . SER A 1 717 ? 18.101 27.009 -5.454 1.00 75.81 717 SER A C 1
ATOM 5748 O O . SER A 1 717 ? 18.794 26.145 -4.927 1.00 75.81 717 SER A O 1
ATOM 5750 N N . ILE A 1 718 ? 16.857 27.266 -5.046 1.00 82.31 718 ILE A N 1
ATOM 5751 C CA . ILE A 1 718 ? 16.184 26.497 -3.988 1.00 82.31 718 ILE A CA 1
ATOM 5752 C C . ILE A 1 718 ? 15.567 25.185 -4.495 1.00 82.31 718 ILE A C 1
ATOM 5754 O O . ILE A 1 718 ? 15.228 24.327 -3.683 1.00 82.31 718 ILE A O 1
ATOM 5758 N N . ILE A 1 719 ? 15.401 25.018 -5.816 1.00 82.06 719 ILE A N 1
ATOM 5759 C CA . ILE A 1 719 ? 14.556 23.962 -6.402 1.00 82.06 719 ILE A CA 1
ATOM 5760 C C . ILE A 1 719 ? 15.022 22.544 -6.012 1.00 82.06 719 ILE A C 1
ATOM 5762 O O . ILE A 1 719 ? 14.182 21.779 -5.537 1.00 82.06 719 ILE A O 1
ATOM 5766 N N . PRO A 1 720 ? 16.325 22.192 -6.066 1.00 82.56 720 PRO A N 1
ATOM 5767 C CA . PRO A 1 720 ? 16.807 20.872 -5.635 1.00 82.56 720 PRO A CA 1
ATOM 5768 C C . PRO A 1 720 ? 16.583 20.548 -4.158 1.00 82.56 720 PRO A C 1
ATOM 5770 O O . PRO A 1 720 ? 16.519 19.381 -3.784 1.00 82.56 720 PRO A O 1
ATOM 5773 N N . CYS A 1 721 ? 16.440 21.567 -3.313 1.00 85.62 721 CYS A N 1
ATOM 5774 C CA . CYS A 1 721 ? 16.090 21.404 -1.906 1.00 85.62 721 CYS A CA 1
ATOM 5775 C C . CYS A 1 721 ? 14.578 21.536 -1.653 1.00 85.62 721 CYS A C 1
ATOM 5777 O O . CYS A 1 721 ? 14.143 21.322 -0.526 1.00 85.62 721 CYS A O 1
ATOM 5779 N N . GLY A 1 722 ? 13.777 21.879 -2.668 1.00 83.75 722 GLY A N 1
ATOM 5780 C CA . GLY A 1 722 ? 12.414 22.389 -2.525 1.00 83.75 722 GLY A CA 1
ATOM 5781 C C . GLY A 1 722 ? 11.485 21.473 -1.736 1.00 83.75 722 GLY A C 1
ATOM 5782 O O . GLY A 1 722 ? 10.980 21.870 -0.687 1.00 83.75 722 GLY A O 1
ATOM 5783 N N . PHE A 1 723 ? 11.312 20.228 -2.189 1.00 83.62 723 PHE A N 1
ATOM 5784 C CA . PHE A 1 723 ? 10.517 19.218 -1.477 1.00 83.62 723 PHE A CA 1
ATOM 5785 C C . PHE A 1 723 ? 11.017 19.007 -0.037 1.00 83.62 723 PHE A C 1
ATOM 5787 O O . PHE A 1 723 ? 10.239 19.029 0.916 1.00 83.62 723 PHE A O 1
ATOM 5794 N N . PHE A 1 724 ? 12.334 18.865 0.134 1.00 86.62 724 PHE A N 1
ATOM 5795 C CA . PHE A 1 724 ? 12.952 18.613 1.434 1.00 86.62 724 PHE A CA 1
ATOM 5796 C C . PHE A 1 724 ? 12.711 19.766 2.422 1.00 86.62 724 PHE A C 1
ATOM 5798 O O . PHE A 1 724 ? 12.204 19.516 3.516 1.00 86.62 724 PHE A O 1
ATOM 5805 N N . PHE A 1 725 ? 12.975 21.013 2.021 1.00 90.94 725 PHE A N 1
ATOM 5806 C CA . PHE A 1 725 ? 12.711 22.200 2.836 1.00 90.94 725 PHE A CA 1
ATOM 5807 C C . PHE A 1 725 ? 11.222 22.373 3.138 1.00 90.94 725 PHE A C 1
ATOM 5809 O O . PHE A 1 725 ? 10.884 22.650 4.281 1.00 90.94 725 PHE A O 1
ATOM 5816 N N . CYS A 1 726 ? 10.322 22.166 2.169 1.00 89.88 726 CYS A N 1
ATOM 5817 C CA . CYS A 1 726 ? 8.883 22.281 2.425 1.00 89.88 726 CYS A CA 1
ATOM 5818 C C . CYS A 1 726 ? 8.413 21.276 3.485 1.00 89.88 726 CYS A C 1
ATOM 5820 O O . CYS A 1 726 ? 7.675 21.654 4.391 1.00 89.88 726 CYS A O 1
ATOM 5822 N N . THR A 1 727 ? 8.875 20.018 3.419 1.00 88.44 727 THR A N 1
ATOM 5823 C CA . THR A 1 727 ? 8.524 19.023 4.447 1.00 88.44 727 THR A CA 1
ATOM 5824 C C . THR A 1 727 ? 9.121 19.361 5.817 1.00 88.44 727 THR A C 1
ATOM 5826 O O . THR A 1 727 ? 8.399 19.299 6.805 1.00 88.44 727 THR A O 1
ATOM 5829 N N . ALA A 1 728 ? 10.379 19.813 5.880 1.00 89.88 728 ALA A N 1
ATOM 5830 C CA . ALA A 1 728 ? 11.015 20.203 7.139 1.00 89.88 728 ALA A CA 1
ATOM 5831 C C . ALA A 1 728 ? 10.356 21.441 7.778 1.00 89.88 728 ALA A C 1
ATOM 5833 O O . ALA A 1 728 ? 10.146 21.467 8.987 1.00 89.88 728 ALA A O 1
ATOM 5834 N N . LEU A 1 729 ? 9.974 22.446 6.980 1.00 91.94 729 LEU A N 1
ATOM 5835 C CA . LEU A 1 729 ? 9.247 23.623 7.467 1.00 91.94 729 LEU A CA 1
ATOM 5836 C C . LEU A 1 729 ? 7.854 23.252 7.996 1.00 91.94 729 LEU A C 1
ATOM 5838 O O . LEU A 1 729 ? 7.452 23.786 9.024 1.00 91.94 729 LEU A O 1
ATOM 5842 N N . LEU A 1 730 ? 7.142 22.317 7.353 1.00 88.75 730 LEU A N 1
ATOM 5843 C CA . LEU A 1 730 ? 5.868 21.793 7.865 1.00 88.75 730 LEU A CA 1
ATOM 5844 C C . LEU A 1 730 ? 6.039 21.053 9.201 1.00 88.75 730 LEU A C 1
ATOM 5846 O O . LEU A 1 730 ? 5.249 21.273 10.117 1.00 88.75 730 LEU A O 1
ATOM 5850 N N . GLU A 1 731 ? 7.081 20.230 9.340 1.00 86.69 731 GLU A N 1
ATOM 5851 C CA . GLU A 1 731 ? 7.410 19.548 10.600 1.00 86.69 731 GLU A CA 1
ATOM 5852 C C . GLU A 1 731 ? 7.744 20.563 11.709 1.00 86.69 731 GLU A C 1
ATOM 5854 O O . GLU A 1 731 ? 7.172 20.503 12.797 1.00 86.69 731 GLU A O 1
ATOM 5859 N N . CYS A 1 732 ? 8.583 21.567 11.431 1.00 89.44 732 CYS A N 1
ATOM 5860 C CA . CYS A 1 732 ? 8.853 22.657 12.373 1.00 89.44 732 CYS A CA 1
ATOM 5861 C C . CYS A 1 732 ? 7.575 23.422 12.759 1.00 89.44 732 CYS A C 1
ATOM 5863 O O . CYS A 1 732 ? 7.345 23.658 13.943 1.00 89.44 732 CYS A O 1
ATOM 5865 N N . ILE A 1 733 ? 6.716 23.764 11.793 1.00 86.75 733 ILE A N 1
ATOM 5866 C CA . ILE A 1 733 ? 5.437 24.447 12.038 1.00 86.75 733 ILE A CA 1
ATOM 5867 C C . ILE A 1 733 ? 4.518 23.611 12.940 1.00 86.75 733 ILE A C 1
ATOM 5869 O O . ILE A 1 733 ? 3.920 24.167 13.861 1.00 86.75 733 ILE A O 1
ATOM 5873 N N . TYR A 1 734 ? 4.440 22.292 12.742 1.00 83.94 734 TYR A N 1
ATOM 5874 C CA . TYR A 1 734 ? 3.674 21.390 13.608 1.00 83.94 734 TYR A CA 1
ATOM 5875 C C . TYR A 1 734 ? 4.134 21.485 15.075 1.00 83.94 734 TYR A C 1
ATOM 5877 O O . TYR A 1 734 ? 3.325 21.752 15.967 1.00 83.94 734 TYR A O 1
ATOM 5885 N N . HIS A 1 735 ? 5.442 21.364 15.324 1.00 81.62 735 HIS A N 1
ATOM 5886 C CA . HIS A 1 735 ? 6.021 21.445 16.672 1.00 81.62 735 HIS A CA 1
ATOM 5887 C C . HIS A 1 735 ? 5.901 22.847 17.309 1.00 81.62 735 HIS A C 1
ATOM 5889 O O . HIS A 1 735 ? 5.701 22.974 18.524 1.00 81.62 735 HIS A O 1
ATOM 5895 N N . LEU A 1 736 ? 5.962 23.908 16.497 1.00 83.31 736 LEU A N 1
ATOM 5896 C CA . LEU A 1 736 ? 5.767 25.292 16.941 1.00 83.31 736 LEU A CA 1
ATOM 5897 C C . LEU A 1 736 ? 4.306 25.571 17.327 1.00 83.31 736 LEU A C 1
ATOM 5899 O O . LEU A 1 736 ? 4.073 26.095 18.413 1.00 83.31 736 LEU A O 1
ATOM 5903 N N . ILE A 1 737 ? 3.321 25.153 16.520 1.00 79.44 737 ILE A N 1
ATOM 5904 C CA . ILE A 1 737 ? 1.885 25.326 16.824 1.00 79.44 737 ILE A CA 1
ATOM 5905 C C . ILE A 1 737 ? 1.517 24.677 18.166 1.00 79.44 737 ILE A C 1
ATOM 5907 O O . ILE A 1 737 ? 0.781 25.267 18.955 1.00 79.44 737 ILE A O 1
ATOM 5911 N N . LEU A 1 738 ? 2.040 23.480 18.445 1.00 74.00 738 LEU A N 1
ATOM 5912 C CA . LEU A 1 738 ? 1.808 22.775 19.711 1.00 74.00 738 LEU A CA 1
ATOM 5913 C C . LEU A 1 738 ? 2.391 23.542 20.906 1.00 74.00 738 LEU A C 1
ATOM 5915 O O . LEU A 1 738 ? 1.745 23.661 21.946 1.00 74.00 738 LEU A O 1
ATOM 5919 N N . SER A 1 739 ? 3.575 24.131 20.728 1.00 71.69 739 SER A N 1
ATOM 5920 C CA . SER A 1 739 ? 4.228 24.969 21.739 1.00 71.69 739 SER A CA 1
ATOM 5921 C C . SER A 1 739 ? 3.468 26.287 21.965 1.00 71.69 739 SER A C 1
ATOM 5923 O O . SER A 1 739 ? 3.261 26.689 23.106 1.00 71.69 739 SER A O 1
ATOM 5925 N N . MET A 1 740 ? 2.933 26.901 20.902 1.00 75.19 740 MET A N 1
ATOM 5926 C CA . MET A 1 740 ? 2.053 28.082 20.958 1.00 75.19 740 MET A CA 1
ATOM 5927 C C . MET A 1 740 ? 0.682 27.810 21.613 1.00 75.19 740 MET A C 1
ATOM 5929 O O . MET A 1 740 ? -0.025 28.753 21.965 1.00 75.19 740 MET A O 1
ATOM 5933 N N . GLN A 1 741 ? 0.277 26.543 21.763 1.00 70.56 741 GLN A N 1
ATOM 5934 C CA . GLN A 1 741 ? -0.946 26.139 22.474 1.00 70.56 741 GLN A CA 1
ATOM 5935 C C . GLN A 1 741 ? -0.701 25.791 23.954 1.00 70.56 741 GLN A C 1
ATOM 5937 O O . GLN A 1 741 ? -1.661 25.568 24.696 1.00 70.56 741 GLN A O 1
ATOM 5942 N N . ALA A 1 742 ? 0.558 25.743 24.399 1.00 63.06 742 ALA A N 1
ATOM 5943 C CA . ALA A 1 742 ? 0.910 25.532 25.798 1.00 63.06 742 ALA A CA 1
ATOM 5944 C C . ALA A 1 742 ? 0.724 26.809 26.646 1.00 63.06 742 ALA A C 1
ATOM 5946 O O . ALA A 1 742 ? 0.482 27.900 26.134 1.00 63.06 742 ALA A O 1
ATOM 5947 N N . ILE A 1 743 ? 0.824 26.661 27.972 1.00 56.34 743 ILE A N 1
ATOM 5948 C CA . ILE A 1 743 ? 0.738 27.778 28.927 1.00 56.34 743 ILE A CA 1
ATOM 5949 C C . ILE A 1 743 ? 1.883 28.771 28.637 1.00 56.34 743 ILE A C 1
ATOM 5951 O O . ILE A 1 743 ? 3.028 28.319 28.571 1.00 56.34 743 ILE A O 1
ATOM 5955 N N . PRO A 1 744 ? 1.614 30.082 28.477 1.00 54.22 744 PRO A N 1
ATOM 5956 C CA . PRO A 1 744 ? 2.629 31.037 28.050 1.00 54.22 744 PRO A CA 1
ATOM 5957 C C . PRO A 1 744 ? 3.694 31.289 29.124 1.00 54.22 744 PRO A C 1
ATOM 5959 O O . PRO A 1 744 ? 3.400 31.717 30.240 1.00 54.22 744 PRO A O 1
ATOM 5962 N N . THR A 1 745 ? 4.942 31.064 28.730 1.00 57.94 745 THR A N 1
ATOM 5963 C CA . THR A 1 745 ? 6.153 31.708 29.243 1.00 57.94 745 THR A CA 1
ATOM 5964 C C . THR A 1 745 ? 6.553 32.768 28.215 1.00 57.94 745 THR A C 1
ATOM 5966 O O . THR A 1 745 ? 6.780 32.433 27.054 1.00 57.94 745 THR A O 1
ATOM 5969 N N . ASP A 1 746 ? 6.591 34.046 28.609 1.00 62.09 746 ASP A N 1
ATOM 5970 C CA . ASP A 1 746 ? 6.560 35.178 27.660 1.00 62.09 746 ASP A CA 1
ATOM 5971 C C . ASP A 1 746 ? 7.676 35.138 26.591 1.00 62.09 746 ASP A C 1
ATOM 5973 O O . ASP A 1 746 ? 7.427 35.413 25.417 1.00 62.09 746 ASP A O 1
ATOM 5977 N N . GLU A 1 747 ? 8.890 34.732 26.976 1.00 68.25 747 GLU A N 1
ATOM 5978 C CA . GLU A 1 747 ? 10.064 34.662 26.092 1.00 68.25 747 GLU A CA 1
ATOM 5979 C C . GLU A 1 747 ? 10.015 33.466 25.117 1.00 68.25 747 GLU A C 1
ATOM 5981 O O . GLU A 1 747 ? 10.230 33.631 23.915 1.00 68.25 747 GLU A O 1
ATOM 5986 N N . GLU A 1 748 ? 9.665 32.264 25.596 1.00 69.88 748 GLU A N 1
ATOM 5987 C CA . GLU A 1 748 ? 9.537 31.068 24.743 1.00 69.88 748 GLU A CA 1
ATOM 5988 C C . GLU A 1 748 ? 8.343 31.186 23.779 1.00 69.88 748 GLU A C 1
ATOM 5990 O O . GLU A 1 748 ? 8.394 30.688 22.650 1.00 69.88 748 GLU A O 1
ATOM 5995 N N . HIS A 1 749 ? 7.271 31.864 24.206 1.00 75.12 749 HIS A N 1
ATOM 5996 C CA . HIS A 1 749 ? 6.076 32.066 23.396 1.00 75.12 749 HIS A CA 1
ATOM 5997 C C . HIS A 1 749 ? 6.365 32.968 22.189 1.00 75.12 749 HIS A C 1
ATOM 5999 O O . HIS A 1 749 ? 6.131 32.537 21.058 1.00 75.12 749 HIS A O 1
ATOM 6005 N N . GLU A 1 750 ? 6.949 34.159 22.378 1.00 80.94 750 GLU A N 1
ATOM 6006 C CA . GLU A 1 750 ? 7.255 35.047 21.244 1.00 80.94 750 GLU A CA 1
ATOM 6007 C C . GLU A 1 750 ? 8.346 34.460 20.329 1.00 80.94 750 GLU A C 1
ATOM 6009 O O . GLU A 1 750 ? 8.216 34.546 19.108 1.00 80.94 750 GLU A O 1
ATOM 6014 N N . ALA A 1 751 ? 9.348 33.752 20.870 1.00 81.00 751 ALA A N 1
ATOM 6015 C CA . ALA A 1 751 ? 10.333 33.025 20.058 1.00 81.00 751 ALA A CA 1
ATOM 6016 C C . ALA A 1 751 ? 9.679 31.963 19.149 1.00 81.00 751 ALA A C 1
ATOM 6018 O O . ALA A 1 751 ? 10.036 31.829 17.969 1.00 81.00 751 ALA A O 1
ATOM 6019 N N . SER A 1 752 ? 8.673 31.241 19.663 1.00 82.38 752 SER A N 1
ATOM 6020 C CA . SER A 1 752 ? 7.905 30.273 18.871 1.00 82.38 752 SER A CA 1
ATOM 6021 C C . SER A 1 752 ? 7.067 30.949 17.776 1.00 82.38 752 SER A C 1
ATOM 6023 O O . SER A 1 752 ? 7.041 30.474 16.638 1.00 82.38 752 SER A O 1
ATOM 6025 N N . ILE A 1 753 ? 6.469 32.109 18.072 1.00 83.62 753 ILE A N 1
ATOM 6026 C CA . ILE A 1 753 ? 5.702 32.908 17.110 1.00 83.62 753 ILE A CA 1
ATOM 6027 C C . ILE A 1 753 ? 6.620 33.483 16.020 1.00 83.62 753 ILE A C 1
ATOM 6029 O O . ILE A 1 753 ? 6.287 33.398 14.837 1.00 83.62 753 ILE A O 1
ATOM 6033 N N . GLN A 1 754 ? 7.781 34.039 16.375 1.00 87.88 754 GLN A N 1
ATOM 6034 C CA . GLN A 1 754 ? 8.763 34.565 15.419 1.00 87.88 754 GLN A CA 1
ATOM 6035 C C . GLN A 1 754 ? 9.243 33.468 14.458 1.00 87.88 754 GLN A C 1
ATOM 6037 O O . GLN A 1 754 ? 9.276 33.673 13.243 1.00 87.88 754 GLN A O 1
ATOM 6042 N N . SER A 1 755 ? 9.536 32.282 14.994 1.00 89.94 755 SER A N 1
ATOM 6043 C CA . SER A 1 755 ? 9.971 31.118 14.213 1.00 89.94 755 SER A CA 1
ATOM 6044 C C . SER A 1 755 ? 8.863 30.596 13.290 1.00 89.94 755 SER A C 1
ATOM 6046 O O . SER A 1 755 ? 9.126 30.265 12.134 1.00 89.94 755 SER A O 1
ATOM 6048 N N . PHE A 1 756 ? 7.608 30.590 13.755 1.00 89.50 756 PHE A N 1
ATOM 6049 C CA . PHE A 1 756 ? 6.437 30.254 12.939 1.00 89.50 756 PHE A CA 1
ATOM 6050 C C . PHE A 1 756 ? 6.230 31.264 11.798 1.00 89.50 756 PHE A C 1
ATOM 6052 O O . PHE A 1 756 ? 6.049 30.856 10.649 1.00 89.50 756 PHE A O 1
ATOM 6059 N N . ARG A 1 757 ? 6.314 32.576 12.084 1.00 89.62 757 ARG A N 1
ATOM 6060 C CA . ARG A 1 757 ? 6.216 33.648 11.074 1.00 89.62 757 ARG A CA 1
ATOM 6061 C C . ARG A 1 757 ? 7.275 33.464 9.980 1.00 89.62 757 ARG A C 1
ATOM 6063 O O . ARG A 1 757 ? 6.925 33.489 8.802 1.00 89.62 757 ARG A O 1
ATOM 6070 N N . LEU A 1 758 ? 8.535 33.221 10.353 1.00 92.94 758 LEU A N 1
ATOM 6071 C CA . LEU A 1 758 ? 9.633 33.008 9.403 1.00 92.94 758 LEU A CA 1
ATOM 6072 C C . LEU A 1 758 ? 9.438 31.731 8.565 1.00 92.94 758 LEU A C 1
ATOM 6074 O O . LEU A 1 758 ? 9.596 31.766 7.346 1.00 92.94 758 LEU A O 1
ATOM 6078 N N . ALA A 1 759 ? 9.031 30.618 9.185 1.00 91.50 759 ALA A N 1
ATOM 6079 C CA . ALA A 1 759 ? 8.762 29.365 8.476 1.00 91.50 759 ALA A CA 1
ATOM 6080 C C . ALA A 1 759 ? 7.625 29.504 7.446 1.00 91.50 759 ALA A C 1
ATOM 6082 O O . ALA A 1 759 ? 7.736 29.011 6.322 1.00 91.50 759 ALA A O 1
ATOM 6083 N N . TYR A 1 760 ? 6.554 30.213 7.811 1.00 90.06 760 TYR A N 1
ATOM 6084 C CA . TYR A 1 760 ? 5.426 30.491 6.925 1.00 90.06 760 TYR A CA 1
ATOM 6085 C C . TYR A 1 760 ? 5.827 31.430 5.767 1.00 90.06 760 TYR A C 1
ATOM 6087 O O . TYR A 1 760 ? 5.554 31.118 4.608 1.00 90.06 760 TYR A O 1
ATOM 6095 N N . GLN A 1 761 ? 6.579 32.504 6.039 1.00 92.00 761 GLN A N 1
ATOM 6096 C CA . GLN A 1 761 ? 7.116 33.409 5.006 1.00 92.00 761 GLN A CA 1
ATOM 6097 C C . GLN A 1 761 ? 8.058 32.703 4.015 1.00 92.00 761 GLN A C 1
ATOM 6099 O O . GLN A 1 761 ? 8.038 33.000 2.818 1.00 92.00 761 GLN A O 1
ATOM 6104 N N . LEU A 1 762 ? 8.865 31.740 4.480 1.00 93.25 762 LEU A N 1
ATOM 6105 C CA . LEU A 1 762 ? 9.685 30.902 3.600 1.00 93.25 762 LEU A CA 1
ATOM 6106 C C . LEU A 1 762 ? 8.815 30.047 2.668 1.00 93.25 762 LEU A C 1
ATOM 6108 O O . LEU A 1 762 ? 9.086 30.011 1.469 1.00 93.25 762 LEU A O 1
ATOM 6112 N N . LEU A 1 763 ? 7.742 29.423 3.172 1.00 91.00 763 LEU A N 1
ATOM 6113 C CA . LEU A 1 763 ? 6.789 28.685 2.332 1.00 91.00 763 LEU A CA 1
ATOM 6114 C C . LEU A 1 763 ? 6.095 29.601 1.308 1.00 91.00 763 LEU A C 1
ATOM 6116 O O . LEU A 1 763 ? 5.990 29.223 0.141 1.00 91.00 763 LEU A O 1
ATOM 6120 N N . GLU A 1 764 ? 5.691 30.818 1.686 1.00 90.69 764 GLU A N 1
ATOM 6121 C CA . GLU A 1 764 ? 5.129 31.808 0.749 1.00 90.69 764 GLU A CA 1
ATOM 6122 C C . GLU A 1 764 ? 6.124 32.194 -0.353 1.00 90.69 764 GLU A C 1
ATOM 6124 O O . GLU A 1 764 ? 5.786 32.114 -1.538 1.00 90.69 764 GLU A O 1
ATOM 6129 N N . ARG A 1 765 ? 7.379 32.503 0.000 1.00 90.69 765 ARG A N 1
ATOM 6130 C CA . ARG A 1 765 ? 8.464 32.757 -0.966 1.00 90.69 765 ARG A CA 1
ATOM 6131 C C . ARG A 1 765 ? 8.707 31.551 -1.882 1.00 90.69 765 ARG A C 1
ATOM 6133 O O . ARG A 1 765 ? 8.872 31.723 -3.087 1.00 90.69 765 ARG A O 1
ATOM 6140 N N . PHE A 1 766 ? 8.700 30.332 -1.343 1.00 90.44 766 PHE A N 1
ATOM 6141 C CA . PHE A 1 766 ? 8.898 29.101 -2.117 1.00 90.44 766 PHE A CA 1
ATOM 6142 C C . PHE A 1 766 ? 7.726 28.805 -3.063 1.00 90.44 766 PHE A C 1
ATOM 6144 O O . PHE A 1 766 ? 7.949 28.282 -4.154 1.00 90.44 766 PHE A O 1
ATOM 6151 N N . SER A 1 767 ? 6.494 29.171 -2.699 1.00 87.75 767 SER A N 1
ATOM 6152 C CA . SER A 1 767 ? 5.285 28.916 -3.501 1.00 87.75 767 SER A CA 1
ATOM 6153 C C . SER A 1 767 ? 5.303 29.573 -4.885 1.00 87.75 767 SER A C 1
ATOM 6155 O O . SER A 1 767 ? 4.655 29.086 -5.809 1.00 87.75 767 SER A O 1
ATOM 6157 N N . GLN A 1 768 ? 6.117 30.617 -5.064 1.00 85.00 768 GLN A N 1
ATOM 6158 C CA . GLN A 1 768 ? 6.359 31.265 -6.355 1.00 85.00 768 GLN A CA 1
ATOM 6159 C C . GLN A 1 768 ? 7.080 30.337 -7.353 1.00 85.00 768 GLN A C 1
ATOM 6161 O O . GLN A 1 768 ? 6.896 30.473 -8.560 1.00 85.00 768 GLN A O 1
ATOM 6166 N N . ALA A 1 769 ? 7.875 29.381 -6.856 1.00 80.50 769 ALA A N 1
ATOM 6167 C CA . ALA A 1 769 ? 8.716 28.489 -7.658 1.00 80.50 769 ALA A CA 1
ATOM 6168 C C . ALA A 1 769 ? 8.392 26.988 -7.503 1.00 80.50 769 ALA A C 1
ATOM 6170 O O . ALA A 1 769 ? 8.838 26.196 -8.330 1.00 80.50 769 ALA A O 1
ATOM 6171 N N . LEU A 1 770 ? 7.660 26.580 -6.457 1.00 81.88 770 LEU A N 1
ATOM 6172 C CA . LEU A 1 770 ? 7.510 25.177 -6.048 1.00 81.88 770 LEU A CA 1
ATOM 6173 C C . LEU A 1 770 ? 6.054 24.803 -5.736 1.00 81.88 770 LEU A C 1
ATOM 6175 O O . LEU A 1 770 ? 5.445 25.334 -4.806 1.00 81.88 770 LEU A O 1
ATOM 6179 N N . ASP A 1 771 ? 5.509 23.813 -6.445 1.00 76.94 771 ASP A N 1
ATOM 6180 C CA . ASP A 1 771 ? 4.124 23.362 -6.240 1.00 76.94 771 ASP A CA 1
ATOM 6181 C C . ASP A 1 771 ? 3.905 22.630 -4.906 1.00 76.94 771 ASP A C 1
ATOM 6183 O O . ASP A 1 771 ? 2.824 22.739 -4.328 1.00 76.94 771 ASP A O 1
ATOM 6187 N N . THR A 1 772 ? 4.930 21.970 -4.352 1.00 78.56 772 THR A N 1
ATOM 6188 C CA . THR A 1 772 ? 4.887 21.432 -2.978 1.00 78.56 772 THR A CA 1
ATOM 6189 C C . THR A 1 772 ? 4.682 22.547 -1.947 1.00 78.56 772 THR A C 1
ATOM 6191 O O . THR A 1 772 ? 3.917 22.366 -1.006 1.00 78.56 772 THR A O 1
ATOM 6194 N N . ALA A 1 773 ? 5.272 23.734 -2.140 1.00 84.88 773 ALA A N 1
ATOM 6195 C CA . ALA A 1 773 ? 5.023 24.877 -1.258 1.00 84.88 773 ALA A CA 1
ATOM 6196 C C . ALA A 1 773 ? 3.596 25.432 -1.431 1.00 84.88 773 ALA A C 1
ATOM 6198 O O . ALA A 1 773 ? 2.935 25.749 -0.443 1.00 84.88 773 ALA A O 1
ATOM 6199 N N . LYS A 1 774 ? 3.061 25.461 -2.663 1.00 83.69 774 LYS A N 1
ATOM 6200 C CA . LYS A 1 774 ? 1.644 25.801 -2.910 1.00 83.69 774 LYS A CA 1
ATOM 6201 C C . LYS A 1 774 ? 0.688 24.809 -2.230 1.00 83.69 774 LYS A C 1
ATOM 6203 O O . LYS A 1 774 ? -0.328 25.232 -1.683 1.00 83.69 774 LYS A O 1
ATOM 6208 N N . ARG A 1 775 ? 0.989 23.501 -2.241 1.00 78.81 775 ARG A N 1
ATOM 6209 C CA . ARG A 1 775 ? 0.231 22.470 -1.497 1.00 78.81 775 ARG A CA 1
ATOM 6210 C C . ARG A 1 775 ? 0.344 22.666 0.016 1.00 78.81 775 ARG A C 1
ATOM 6212 O O . ARG A 1 775 ? -0.683 22.721 0.687 1.00 78.81 775 ARG A O 1
ATOM 6219 N N . ALA A 1 776 ? 1.556 22.877 0.533 1.00 79.94 776 ALA A N 1
ATOM 6220 C CA . ALA A 1 776 ? 1.814 23.137 1.950 1.00 79.94 776 ALA A CA 1
ATOM 6221 C C . ALA A 1 776 ? 0.989 24.319 2.491 1.00 79.94 776 ALA A C 1
ATOM 6223 O O . ALA A 1 776 ? 0.316 24.185 3.510 1.00 79.94 776 ALA A O 1
ATOM 6224 N N . LEU A 1 777 ? 0.967 25.453 1.781 1.00 81.88 777 LEU A N 1
ATOM 6225 C CA . LEU A 1 777 ? 0.184 26.631 2.178 1.00 81.88 777 LEU A CA 1
ATOM 6226 C C . LEU A 1 777 ? -1.329 26.395 2.102 1.00 81.88 777 LEU A C 1
ATOM 6228 O O . LEU A 1 777 ? -2.050 26.797 3.013 1.00 81.88 777 LEU A O 1
ATOM 6232 N N . ARG A 1 778 ? -1.826 25.713 1.056 1.00 79.25 778 ARG A N 1
ATOM 6233 C CA . ARG A 1 778 ? -3.253 25.344 0.961 1.00 79.25 778 ARG A CA 1
ATOM 6234 C C . ARG A 1 778 ? -3.682 24.465 2.139 1.00 79.25 778 ARG A C 1
ATOM 6236 O O . ARG A 1 778 ? -4.732 24.721 2.726 1.00 79.25 778 ARG A O 1
ATOM 6243 N N . ALA A 1 779 ? -2.849 23.500 2.531 1.00 72.56 779 ALA A N 1
ATOM 6244 C CA . ALA A 1 779 ? -3.083 22.685 3.717 1.00 72.56 779 ALA A CA 1
ATOM 6245 C C . ALA A 1 779 ? -3.074 23.536 5.001 1.00 72.56 779 ALA A C 1
ATOM 6247 O O . ALA A 1 779 ? -4.071 23.537 5.723 1.00 72.56 779 ALA A O 1
ATOM 6248 N N . LEU A 1 780 ? -2.015 24.316 5.256 1.00 74.75 780 LEU A N 1
ATOM 6249 C CA . LEU A 1 780 ? -1.887 25.162 6.454 1.00 74.75 780 LEU A CA 1
ATOM 6250 C C . LEU A 1 780 ? -3.060 26.138 6.626 1.00 74.75 780 LEU A C 1
ATOM 6252 O O . LEU A 1 780 ? -3.627 26.232 7.715 1.00 74.75 780 LEU A O 1
ATOM 6256 N N . ASN A 1 781 ? -3.483 26.808 5.553 1.00 74.00 781 ASN A N 1
ATOM 6257 C CA . ASN A 1 781 ? -4.572 27.786 5.602 1.00 74.00 781 ASN A CA 1
ATOM 6258 C C . ASN A 1 781 ? -5.934 27.148 5.933 1.00 74.00 781 ASN A C 1
ATOM 6260 O O . ASN A 1 781 ? -6.776 27.796 6.564 1.00 74.00 781 ASN A O 1
ATOM 6264 N N . SER A 1 782 ? -6.137 25.862 5.616 1.00 63.47 782 SER A N 1
ATOM 6265 C CA . SER A 1 782 ? -7.312 25.113 6.089 1.00 63.47 782 SER A CA 1
ATOM 6266 C C . SER A 1 782 ? -7.296 24.888 7.611 1.00 63.47 782 SER A C 1
ATOM 6268 O O . SER A 1 782 ? -8.337 24.991 8.255 1.00 63.47 782 SER A O 1
ATOM 6270 N N . VAL A 1 783 ? -6.119 24.670 8.217 1.00 60.53 783 VAL A N 1
ATOM 6271 C CA . VAL A 1 783 ? -5.980 24.447 9.670 1.00 60.53 783 VAL A CA 1
ATOM 6272 C C . VAL A 1 783 ? -6.095 25.754 10.457 1.00 60.53 783 VAL A C 1
ATOM 6274 O O . VAL A 1 783 ? -6.795 25.824 11.467 1.00 60.53 783 VAL A O 1
ATOM 6277 N N . VAL A 1 784 ? -5.414 26.807 9.995 1.00 54.31 784 VAL A N 1
ATOM 6278 C CA . VAL A 1 784 ? -5.332 28.094 10.707 1.00 54.31 784 VAL A CA 1
ATOM 6279 C C . VAL A 1 784 ? -6.691 28.804 10.735 1.00 54.31 784 VAL A C 1
ATOM 6281 O O . VAL A 1 784 ? -7.071 29.363 11.765 1.00 54.31 784 VAL A O 1
ATOM 6284 N N . SER A 1 785 ? -7.475 28.718 9.655 1.00 44.72 785 SER A N 1
ATOM 6285 C CA . SER A 1 785 ? -8.840 29.265 9.621 1.00 44.72 785 SER A CA 1
ATOM 6286 C C . SER A 1 785 ? -9.790 28.549 10.596 1.00 44.72 785 SER A C 1
ATOM 6288 O O . SER A 1 785 ? -10.532 29.214 11.323 1.00 44.72 785 SER A O 1
ATOM 6290 N N . LEU A 1 786 ? -9.708 27.217 10.714 1.00 31.45 786 LEU A N 1
ATOM 6291 C CA . LEU A 1 786 ? -10.437 26.443 11.732 1.00 31.45 786 LEU A CA 1
ATOM 6292 C C . LEU A 1 786 ? -10.052 26.854 13.169 1.00 31.45 786 LEU A C 1
ATOM 6294 O O . LEU A 1 786 ? -10.926 27.003 14.031 1.00 31.45 786 LEU A O 1
ATOM 6298 N N . ALA A 1 787 ? -8.762 27.090 13.429 1.00 37.09 787 ALA A N 1
ATOM 6299 C CA . ALA A 1 787 ? -8.263 27.538 14.734 1.00 37.09 787 ALA A CA 1
ATOM 6300 C C . ALA A 1 787 ? -8.704 28.973 15.102 1.00 37.09 787 ALA A C 1
ATOM 6302 O O . ALA A 1 787 ? -8.904 29.281 16.278 1.00 37.09 787 ALA A O 1
ATOM 6303 N N . ALA A 1 788 ? -8.901 29.853 14.114 1.00 34.78 788 ALA A N 1
ATOM 6304 C CA . ALA A 1 788 ? -9.444 31.194 14.336 1.00 34.78 788 ALA A CA 1
ATOM 6305 C C . ALA A 1 788 ? -10.952 31.165 14.661 1.00 34.78 788 ALA A C 1
ATOM 6307 O O . ALA A 1 788 ? -11.396 31.791 15.626 1.00 34.78 788 ALA A O 1
ATOM 6308 N N . ILE A 1 789 ? -11.740 30.387 13.906 1.00 31.19 789 ILE A N 1
ATOM 6309 C CA . ILE A 1 789 ? -13.201 30.253 14.088 1.00 31.19 789 ILE A CA 1
ATOM 6310 C C . ILE A 1 789 ? -13.556 29.687 15.474 1.00 31.19 789 ILE A C 1
ATOM 6312 O O . ILE A 1 789 ? -14.581 30.041 16.056 1.00 31.19 789 ILE A O 1
ATOM 6316 N N . THR A 1 790 ? -12.696 28.836 16.034 1.00 29.89 790 THR A N 1
ATOM 6317 C CA . THR A 1 790 ? -12.890 28.231 17.361 1.00 29.89 790 THR A CA 1
ATOM 6318 C C . THR A 1 790 ? -12.571 29.165 18.536 1.00 29.89 790 THR A C 1
ATOM 6320 O O . THR A 1 790 ? -12.989 28.871 19.654 1.00 29.89 790 THR A O 1
ATOM 6323 N N . LYS A 1 791 ? -11.913 30.315 18.314 1.00 33.19 791 LYS A N 1
ATOM 6324 C CA . LYS A 1 791 ? -11.632 31.322 19.361 1.00 33.19 791 LYS A CA 1
ATOM 6325 C C . LYS A 1 791 ? -12.652 32.469 19.449 1.00 33.19 791 LYS A C 1
ATOM 6327 O O . LYS A 1 791 ? -12.634 33.200 20.433 1.00 33.19 791 LYS A O 1
ATOM 6332 N N . SER A 1 792 ? -13.568 32.629 18.490 1.00 27.08 792 SER A N 1
ATOM 6333 C CA . SER A 1 792 ? -14.499 33.777 18.433 1.00 27.08 792 SER A CA 1
ATOM 6334 C C . SER A 1 792 ? -15.877 33.552 19.085 1.00 27.08 792 SER A C 1
ATOM 6336 O O . SER A 1 792 ? -16.796 34.344 18.878 1.00 27.08 792 SER A O 1
ATOM 6338 N N . ARG A 1 793 ? -16.053 32.488 19.886 1.00 28.03 793 ARG A N 1
ATOM 6339 C CA . ARG A 1 793 ? -17.349 32.099 20.487 1.00 28.03 793 ARG A CA 1
ATOM 6340 C C . ARG A 1 793 ? -17.389 32.046 22.021 1.00 28.03 793 ARG A C 1
ATOM 6342 O O . ARG A 1 793 ? -18.112 31.236 22.596 1.00 28.03 793 ARG A O 1
ATOM 6349 N N . SER A 1 794 ? -16.698 32.963 22.697 1.00 31.64 794 SER A N 1
ATOM 6350 C CA . SER A 1 794 ? -16.956 33.225 24.121 1.00 31.64 794 SER A CA 1
ATOM 6351 C C . SER A 1 794 ? -16.567 34.642 24.559 1.00 31.64 794 SER A C 1
ATOM 6353 O O . SER A 1 794 ? -15.444 34.851 25.002 1.00 31.64 794 SER A O 1
ATOM 6355 N N . ILE A 1 795 ? -17.510 35.586 24.463 1.00 27.27 795 ILE A N 1
ATOM 6356 C CA . ILE A 1 795 ? -17.746 36.731 25.371 1.00 27.27 795 ILE A CA 1
ATOM 6357 C C . ILE A 1 795 ? -19.068 37.374 24.918 1.00 27.27 795 ILE A C 1
ATOM 6359 O O . ILE A 1 795 ? -19.164 37.873 23.803 1.00 27.27 795 ILE A O 1
ATOM 6363 N N . ASP A 1 796 ? -20.088 37.350 25.777 1.00 26.88 796 ASP A N 1
ATOM 6364 C CA . ASP A 1 796 ? -21.309 38.153 25.616 1.00 26.88 796 ASP A CA 1
ATOM 6365 C C . ASP A 1 796 ? -21.872 38.532 26.994 1.00 26.88 796 ASP A C 1
ATOM 6367 O O . ASP A 1 796 ? -22.633 37.774 27.598 1.00 26.88 796 ASP A O 1
ATOM 6371 N N . ARG A 1 797 ? -21.424 39.691 27.501 1.00 28.48 797 ARG A N 1
ATOM 6372 C CA . ARG A 1 797 ? -22.086 40.540 28.512 1.00 28.48 797 ARG A CA 1
ATOM 6373 C C . ARG A 1 797 ? -21.533 41.968 28.403 1.00 28.48 797 ARG A C 1
ATOM 6375 O O . ARG A 1 797 ? -20.409 42.216 28.829 1.00 28.48 797 ARG A O 1
ATOM 6382 N N . GLY A 1 798 ? -22.312 42.907 27.868 1.00 24.36 798 GLY A N 1
ATOM 6383 C CA . GLY A 1 798 ? -22.061 44.351 28.042 1.00 24.36 798 GLY A CA 1
ATOM 6384 C C . GLY A 1 798 ? -22.786 44.921 29.277 1.00 24.36 798 GLY A C 1
ATOM 6385 O O . GLY A 1 798 ? -23.305 44.137 30.078 1.00 24.36 798 GLY A O 1
ATOM 6386 N N . PRO A 1 799 ? -22.953 46.258 29.400 1.00 38.16 799 PRO A N 1
ATOM 6387 C CA . PRO A 1 799 ? -22.347 47.333 28.594 1.00 38.16 799 PRO A CA 1
ATOM 6388 C C . PRO A 1 799 ? -21.809 48.530 29.441 1.00 38.16 799 PRO A C 1
ATOM 6390 O O . PRO A 1 799 ? -21.870 48.511 30.668 1.00 38.16 799 PRO A O 1
ATOM 6393 N N . SER A 1 800 ? -21.445 49.637 28.766 1.00 25.34 800 SER A N 1
ATOM 6394 C CA . SER A 1 800 ? -21.255 51.009 29.315 1.00 25.34 800 SER A CA 1
ATOM 6395 C C . SER A 1 800 ? -19.878 51.363 29.956 1.00 25.34 800 SER A C 1
ATOM 6397 O O . SER A 1 800 ? -19.099 50.457 30.237 1.00 25.34 800 SER A O 1
ATOM 6399 N N . PRO A 1 801 ? -19.482 52.665 30.035 1.00 39.12 801 PRO A N 1
ATOM 6400 C CA . PRO A 1 801 ? -18.312 53.116 29.252 1.00 39.12 801 PRO A CA 1
ATOM 6401 C C . PRO A 1 801 ? -17.343 54.116 29.960 1.00 39.12 801 PRO A C 1
ATOM 6403 O O . PRO A 1 801 ? -17.490 54.405 31.143 1.00 39.12 801 PRO A O 1
ATOM 6406 N N . LEU A 1 802 ? -16.440 54.728 29.163 1.00 24.27 802 LEU A N 1
ATOM 6407 C CA . LEU A 1 802 ? -15.634 55.957 29.400 1.00 24.27 802 LEU A CA 1
ATOM 6408 C C . LEU A 1 802 ? -14.261 55.832 30.112 1.00 24.27 802 LEU A C 1
ATOM 6410 O O . LEU A 1 802 ? -14.173 56.105 31.309 1.00 24.27 802 LEU A O 1
ATOM 6414 N N . ARG A 1 803 ? -13.164 55.650 29.345 1.00 23.42 803 ARG A N 1
ATOM 6415 C CA . ARG A 1 803 ? -12.170 56.718 29.012 1.00 23.42 803 ARG A CA 1
ATOM 6416 C C . ARG A 1 803 ? -10.847 56.197 28.407 1.00 23.42 803 ARG A C 1
ATOM 6418 O O . ARG A 1 803 ? -10.120 55.464 29.061 1.00 23.42 803 ARG A O 1
ATOM 6425 N N . GLU A 1 804 ? -10.510 56.717 27.228 1.00 26.56 804 GLU A N 1
ATOM 6426 C CA . GLU A 1 804 ? -9.139 56.981 26.726 1.00 26.56 804 GLU A CA 1
ATOM 6427 C C . GLU A 1 804 ? -8.610 58.315 27.325 1.00 26.56 804 GLU A C 1
ATOM 6429 O O . GLU A 1 804 ? -9.438 59.024 27.928 1.00 26.56 804 GLU A O 1
ATOM 6434 N N . PRO A 1 805 ? -7.307 58.701 27.241 1.00 34.16 805 PRO A N 1
ATOM 6435 C CA . PRO A 1 805 ? -6.277 58.437 26.195 1.00 34.16 805 PRO A CA 1
ATOM 6436 C C . PRO A 1 805 ? -4.950 57.831 26.744 1.00 34.16 805 PRO A C 1
ATOM 6438 O O . PRO A 1 805 ? -4.865 57.597 27.947 1.00 34.16 805 PRO A O 1
ATOM 6441 N N . GLU A 1 806 ? -3.860 57.559 26.001 1.00 24.72 806 GLU A N 1
ATOM 6442 C CA . GLU A 1 806 ? -3.481 57.575 24.558 1.00 24.72 806 GLU A CA 1
ATOM 6443 C C . GLU A 1 806 ? -2.241 56.646 24.415 1.00 24.72 806 GLU A C 1
ATOM 6445 O O . GLU A 1 806 ? -1.377 56.696 25.290 1.00 24.72 806 GLU A O 1
ATOM 6450 N N . GLU A 1 807 ? -2.098 55.854 23.340 1.00 25.98 807 GLU A N 1
ATOM 6451 C CA . GLU A 1 807 ? -0.863 55.088 23.027 1.00 25.98 807 GLU A CA 1
ATOM 6452 C C . GLU A 1 807 ? -0.531 55.094 21.515 1.00 25.98 807 GLU A C 1
ATOM 6454 O O . GLU A 1 807 ? -1.369 55.444 20.682 1.00 25.98 807 GLU A O 1
ATOM 6459 N N . ASP A 1 808 ? 0.724 54.759 21.181 1.00 26.33 808 ASP A N 1
ATOM 6460 C CA . ASP A 1 808 ? 1.338 54.840 19.839 1.00 26.33 808 ASP A CA 1
ATOM 6461 C C . ASP A 1 808 ? 0.748 53.833 18.809 1.00 26.33 808 ASP A C 1
ATOM 6463 O O . ASP A 1 808 ? 0.088 52.859 19.181 1.00 26.33 808 ASP A O 1
ATOM 6467 N N . PRO A 1 809 ? 0.953 54.035 17.488 1.00 27.34 809 PRO A N 1
ATOM 6468 C CA . PRO A 1 809 ? 0.125 53.414 16.456 1.00 27.34 809 PRO A CA 1
ATOM 6469 C C . PRO A 1 809 ? 0.411 51.923 16.233 1.00 27.34 809 PRO A C 1
ATOM 6471 O O . PRO A 1 809 ? 1.406 51.535 15.613 1.00 27.34 809 PRO A O 1
ATOM 6474 N N . ALA A 1 810 ? -0.546 51.081 16.624 1.00 23.61 810 ALA A N 1
ATOM 6475 C CA . ALA A 1 810 ? -0.631 49.705 16.153 1.00 23.61 810 ALA A CA 1
ATOM 6476 C C . ALA A 1 810 ? -0.925 49.661 14.640 1.00 23.61 810 ALA A C 1
ATOM 6478 O O . ALA A 1 810 ? -1.878 50.274 14.157 1.00 23.61 810 ALA A O 1
ATOM 6479 N N . ILE A 1 811 ? -0.131 48.898 13.884 1.00 24.44 811 ILE A N 1
ATOM 6480 C CA . ILE A 1 811 ? -0.408 48.616 12.469 1.00 24.44 811 ILE A CA 1
ATOM 6481 C C . ILE A 1 811 ? -1.426 47.472 12.405 1.00 24.44 811 ILE A C 1
ATOM 6483 O O . ILE A 1 811 ? -1.077 46.309 12.609 1.00 24.44 811 ILE A O 1
ATOM 6487 N N . GLU A 1 812 ? -2.689 47.796 12.125 1.00 23.67 812 GLU A N 1
ATOM 6488 C CA . GLU A 1 812 ? -3.741 46.791 11.948 1.00 23.67 812 GLU A CA 1
ATOM 6489 C C . GLU A 1 812 ? -3.451 45.874 10.747 1.00 23.67 812 GLU A C 1
ATOM 6491 O O . GLU A 1 812 ? -3.215 46.332 9.625 1.00 23.67 812 GLU A O 1
ATOM 6496 N N . LEU A 1 813 ? -3.526 44.556 10.967 1.00 26.44 813 LEU A N 1
ATOM 6497 C CA . LEU A 1 813 ? -3.423 43.536 9.918 1.00 26.44 813 LEU A CA 1
ATOM 6498 C C . LEU A 1 813 ? -4.713 43.488 9.089 1.00 26.44 813 LEU A C 1
ATOM 6500 O O . LEU A 1 813 ? -5.574 42.626 9.267 1.00 26.44 813 LEU A O 1
ATOM 6504 N N . ASN A 1 814 ? -4.845 44.452 8.183 1.00 22.77 814 ASN A N 1
ATOM 6505 C CA . ASN A 1 814 ? -6.024 44.624 7.348 1.00 22.77 814 ASN A CA 1
ATOM 6506 C C . ASN A 1 814 ? -6.033 43.592 6.199 1.00 22.77 814 ASN A C 1
ATOM 6508 O O . ASN A 1 814 ? -5.354 43.756 5.182 1.00 22.77 814 ASN A O 1
ATOM 6512 N N . PHE A 1 815 ? -6.779 42.498 6.378 1.00 26.50 815 PHE A N 1
ATOM 6513 C CA . PHE A 1 815 ? -6.926 41.424 5.389 1.00 26.50 815 PHE A CA 1
ATOM 6514 C C . PHE A 1 815 ? -7.764 41.883 4.183 1.00 26.50 815 PHE A C 1
ATOM 6516 O O . PHE A 1 815 ? -8.965 41.625 4.105 1.00 26.50 815 PHE A O 1
ATOM 6523 N N . ASN A 1 816 ? -7.121 42.536 3.212 1.00 23.78 816 ASN A N 1
ATOM 6524 C CA . ASN A 1 816 ? -7.737 42.857 1.924 1.00 23.78 816 ASN A CA 1
ATOM 6525 C C . ASN A 1 816 ? -8.070 41.573 1.145 1.00 23.78 816 ASN A C 1
ATOM 6527 O O . ASN A 1 816 ? -7.190 40.932 0.571 1.00 23.78 816 ASN A O 1
ATOM 6531 N N . VAL A 1 817 ? -9.357 41.230 1.100 1.00 25.55 817 VAL A N 1
ATOM 6532 C CA . VAL A 1 817 ? -9.910 40.160 0.260 1.00 25.55 817 VAL A CA 1
ATOM 6533 C C . VAL A 1 817 ? -10.113 40.696 -1.165 1.00 25.55 817 VAL A C 1
ATOM 6535 O O . VAL A 1 817 ? -10.862 41.660 -1.331 1.00 25.55 817 VAL A O 1
ATOM 6538 N N . PRO A 1 818 ? -9.498 40.104 -2.207 1.00 24.52 818 PRO A N 1
ATOM 6539 C CA . PRO A 1 818 ? -9.835 40.421 -3.594 1.00 24.52 818 PRO A CA 1
ATOM 6540 C C . PRO A 1 818 ? -11.254 39.943 -3.939 1.00 24.52 818 PRO A C 1
ATOM 6542 O O . PRO A 1 818 ? -11.658 38.854 -3.528 1.00 24.52 818 PRO A O 1
ATOM 6545 N N . GLU A 1 819 ? -12.001 40.732 -4.713 1.00 23.66 819 GLU A N 1
ATOM 6546 C CA . GLU A 1 819 ? -13.347 40.357 -5.173 1.00 23.66 819 GLU A CA 1
ATOM 6547 C C . GLU A 1 819 ? -13.340 39.100 -6.073 1.00 23.66 819 GLU A C 1
ATOM 6549 O O . GLU A 1 819 ? -12.342 38.817 -6.747 1.00 23.66 819 GLU A O 1
ATOM 6554 N N . PRO A 1 820 ? -14.439 38.318 -6.092 1.00 24.58 820 PRO A N 1
ATOM 6555 C CA . PRO A 1 820 ? -14.483 37.038 -6.789 1.00 24.58 820 PRO A CA 1
ATOM 6556 C C . PRO A 1 820 ? -14.463 37.203 -8.313 1.00 24.58 820 PRO A C 1
ATOM 6558 O O . PRO A 1 820 ? -15.332 37.844 -8.902 1.00 24.58 820 PRO A O 1
ATOM 6561 N N . ILE A 1 821 ? -13.508 36.538 -8.967 1.00 23.06 821 ILE A N 1
ATOM 6562 C CA . ILE A 1 821 ? -13.529 36.334 -10.418 1.00 23.06 821 ILE A CA 1
ATOM 6563 C C . ILE A 1 821 ? -14.401 35.109 -10.711 1.00 23.06 821 ILE A C 1
ATOM 6565 O O . ILE A 1 821 ? -13.988 33.973 -10.478 1.00 23.06 821 ILE A O 1
ATOM 6569 N N . ASP A 1 822 ? -15.603 35.346 -11.235 1.00 24.55 822 ASP A N 1
ATOM 6570 C CA . ASP A 1 822 ? -16.509 34.295 -11.705 1.00 24.55 822 ASP A CA 1
ATOM 6571 C C . ASP A 1 822 ? -15.912 33.550 -12.912 1.00 24.55 822 ASP A C 1
ATOM 6573 O O . ASP A 1 822 ? -15.894 34.066 -14.029 1.00 24.55 822 ASP A O 1
ATOM 6577 N N . PHE A 1 823 ? -15.483 32.301 -12.706 1.00 22.81 823 PHE A N 1
ATOM 6578 C CA . PHE A 1 823 ? -15.366 31.305 -13.775 1.00 22.81 823 PHE A CA 1
ATOM 6579 C C . PHE A 1 823 ? -15.824 29.930 -13.280 1.00 22.81 823 PHE A C 1
ATOM 6581 O O . PHE A 1 823 ? -15.112 29.210 -12.581 1.00 22.81 823 PHE A O 1
ATOM 6588 N N . PHE A 1 824 ? -17.053 29.580 -13.653 1.00 22.25 824 PHE A N 1
ATOM 6589 C CA . PHE A 1 824 ? -17.743 28.362 -13.238 1.00 22.25 824 PHE A CA 1
ATOM 6590 C C . PHE A 1 824 ? -17.583 27.274 -14.317 1.00 22.25 824 PHE A C 1
ATOM 6592 O O . PHE A 1 824 ? -18.227 27.351 -15.361 1.00 22.25 824 PHE A O 1
ATOM 6599 N N . ASP A 1 825 ? -16.757 26.250 -14.068 1.00 23.64 825 ASP A N 1
ATOM 6600 C CA . ASP A 1 825 ? -16.708 25.021 -14.884 1.00 23.64 825 ASP A CA 1
ATOM 6601 C C . ASP A 1 825 ? -16.737 23.761 -13.983 1.00 23.64 825 ASP A C 1
ATOM 6603 O O . ASP A 1 825 ? -15.732 23.429 -13.337 1.00 23.64 825 ASP A O 1
ATOM 6607 N N . PRO A 1 826 ? -17.886 23.060 -13.885 1.00 23.36 826 PRO A N 1
ATOM 6608 C CA . PRO A 1 826 ? -18.133 22.019 -12.886 1.00 23.36 826 PRO A CA 1
ATOM 6609 C C . PRO A 1 826 ? -17.579 20.625 -13.262 1.00 23.36 826 PRO A C 1
ATOM 6611 O O . PRO A 1 826 ? -18.245 19.615 -13.040 1.00 23.36 826 PRO A O 1
ATOM 6614 N N . MET A 1 827 ? -16.357 20.543 -13.803 1.00 23.98 827 MET A N 1
ATOM 6615 C CA . MET A 1 827 ? -15.648 19.271 -14.075 1.00 23.98 827 MET A CA 1
ATOM 6616 C C . MET A 1 827 ? -14.215 19.194 -13.504 1.00 23.98 827 MET A C 1
ATOM 6618 O O . MET A 1 827 ? -13.470 18.265 -13.809 1.00 23.98 827 MET A O 1
ATOM 6622 N N . SER A 1 828 ? -13.814 20.143 -12.656 1.00 24.98 828 SER A N 1
ATOM 6623 C CA . SER A 1 828 ? -12.406 20.429 -12.326 1.00 24.98 828 SER A CA 1
ATOM 6624 C C . SER A 1 828 ? -11.924 19.992 -10.924 1.00 24.98 828 SER A C 1
ATOM 6626 O O . SER A 1 828 ? -10.952 20.546 -10.418 1.00 24.98 828 SER A O 1
ATOM 6628 N N . TRP A 1 829 ? -12.557 18.996 -10.283 1.00 21.12 829 TRP A N 1
ATOM 6629 C CA . TRP A 1 829 ? -12.197 18.552 -8.920 1.00 21.12 829 TRP A CA 1
ATOM 6630 C C . TRP A 1 829 ? -11.974 17.033 -8.803 1.00 21.12 829 TRP A C 1
ATOM 6632 O O . TRP A 1 829 ? -12.925 16.251 -8.826 1.00 21.12 829 TRP A O 1
ATOM 6642 N N . GLN A 1 830 ? -10.719 16.624 -8.584 1.00 25.88 830 GLN A N 1
ATOM 6643 C CA . GLN A 1 830 ? -10.373 15.344 -7.948 1.00 25.88 830 GLN A CA 1
ATOM 6644 C C . GLN A 1 830 ? -10.076 15.594 -6.463 1.00 25.88 830 GLN A C 1
ATOM 6646 O O . GLN A 1 830 ? -9.344 16.522 -6.125 1.00 25.88 830 GLN A O 1
ATOM 6651 N N . ILE A 1 831 ? -10.656 14.783 -5.575 1.00 25.78 831 ILE A N 1
ATOM 6652 C CA . ILE A 1 831 ? -10.500 14.920 -4.120 1.00 25.78 831 ILE A CA 1
ATOM 6653 C C . ILE A 1 831 ? -9.347 14.016 -3.661 1.00 25.78 831 ILE A C 1
ATOM 6655 O O . ILE A 1 831 ? -9.581 12.923 -3.163 1.00 25.78 831 ILE A O 1
ATOM 6659 N N . ASP A 1 832 ? -8.114 14.491 -3.851 1.00 27.89 832 ASP A N 1
ATOM 6660 C CA . ASP A 1 832 ? -6.862 13.842 -3.417 1.00 27.89 832 ASP A CA 1
ATOM 6661 C C . ASP A 1 832 ? -5.810 14.913 -3.033 1.00 27.89 832 ASP A C 1
ATOM 6663 O O . ASP A 1 832 ? -4.713 14.964 -3.586 1.00 27.89 832 ASP A O 1
ATOM 6667 N N . ASP A 1 833 ? -6.164 15.844 -2.134 1.00 29.95 833 ASP A N 1
ATOM 6668 C CA . ASP A 1 833 ? -5.299 16.991 -1.777 1.00 29.95 833 ASP A CA 1
ATOM 6669 C C . ASP A 1 833 ? -5.522 17.478 -0.317 1.00 29.95 833 ASP A C 1
ATOM 6671 O O . ASP A 1 833 ? -5.753 18.660 -0.055 1.00 29.95 833 ASP A O 1
ATOM 6675 N N . ILE A 1 834 ? -5.502 16.547 0.654 1.00 26.53 834 ILE A N 1
ATOM 6676 C CA . ILE A 1 834 ? -5.513 16.832 2.108 1.00 26.53 834 ILE A CA 1
ATOM 6677 C C . ILE A 1 834 ? -4.473 15.941 2.823 1.00 26.53 834 ILE A C 1
ATOM 6679 O O . ILE A 1 834 ? -4.624 14.718 2.801 1.00 26.53 834 ILE A O 1
ATOM 6683 N N . PRO A 1 835 ? -3.453 16.502 3.505 1.00 29.56 835 PRO A N 1
ATOM 6684 C CA . PRO A 1 835 ? -2.547 15.730 4.362 1.00 29.56 835 PRO A CA 1
ATOM 6685 C C . PRO A 1 835 ? -3.270 15.131 5.581 1.00 29.56 835 PRO A C 1
ATOM 6687 O O . PRO A 1 835 ? -4.058 15.818 6.236 1.00 29.56 835 PRO A O 1
ATOM 6690 N N . LEU A 1 836 ? -2.976 13.870 5.928 1.00 31.36 836 LEU A N 1
ATOM 6691 C CA . LEU A 1 836 ? -3.669 13.159 7.018 1.00 31.36 836 LEU A CA 1
ATOM 6692 C C . LEU A 1 836 ? -3.513 13.826 8.399 1.00 31.36 836 LEU A C 1
ATOM 6694 O O . LEU A 1 836 ? -4.387 13.662 9.252 1.00 31.36 836 LEU A O 1
ATOM 6698 N N . ASP A 1 837 ? -2.452 14.605 8.613 1.00 33.56 837 ASP A N 1
ATOM 6699 C CA . ASP A 1 837 ? -2.114 15.214 9.907 1.00 33.56 837 ASP A CA 1
ATOM 6700 C C . ASP A 1 837 ? -3.108 16.300 10.370 1.00 33.56 837 ASP A C 1
ATOM 6702 O O . ASP A 1 837 ? -3.146 16.658 11.548 1.00 33.56 837 ASP A O 1
ATOM 6706 N N . VAL A 1 838 ? -3.951 16.818 9.467 1.00 29.64 838 VAL A N 1
ATOM 6707 C CA . VAL A 1 838 ? -4.872 17.939 9.746 1.00 29.64 838 VAL A CA 1
ATOM 6708 C C . VAL A 1 838 ? -6.140 17.507 10.497 1.00 29.64 838 VAL A C 1
ATOM 6710 O O . VAL A 1 838 ? -6.648 18.238 11.351 1.00 29.64 838 VAL A O 1
ATOM 6713 N N . VAL A 1 839 ? -6.671 16.315 10.206 1.00 28.41 839 VAL A N 1
ATOM 6714 C CA . VAL A 1 839 ? -8.027 15.902 10.634 1.00 28.41 839 VAL A CA 1
ATOM 6715 C C . VAL A 1 839 ? -8.138 15.712 12.157 1.00 28.41 839 VAL A C 1
ATOM 6717 O O . VAL A 1 839 ? -9.228 15.793 12.726 1.00 28.41 839 VAL A O 1
ATOM 6720 N N . ALA A 1 840 ? -7.014 15.520 12.851 1.00 30.83 840 ALA A N 1
ATOM 6721 C CA . ALA A 1 840 ? -6.977 15.311 14.297 1.00 30.83 840 ALA A CA 1
ATOM 6722 C C . ALA A 1 840 ? -7.442 16.523 15.134 1.00 30.83 840 ALA A C 1
ATOM 6724 O O . ALA A 1 840 ? -7.858 16.334 16.279 1.00 30.83 840 ALA A O 1
ATOM 6725 N N . LEU A 1 841 ? -7.378 17.751 14.599 1.00 29.19 841 LEU A N 1
ATOM 6726 C CA . LEU A 1 841 ? -7.512 18.972 15.408 1.00 29.19 841 LEU A CA 1
ATOM 6727 C C . LEU A 1 841 ? -8.961 19.327 15.805 1.00 29.19 841 LEU A C 1
ATOM 6729 O O . LEU A 1 841 ? -9.180 19.934 16.853 1.00 29.19 841 LEU A O 1
ATOM 6733 N N . VAL A 1 842 ? -9.952 18.957 14.985 1.00 26.52 842 VAL A N 1
ATOM 6734 C CA . VAL A 1 842 ? -11.337 19.478 15.080 1.00 26.52 842 VAL A CA 1
ATOM 6735 C C . VAL A 1 842 ? -12.217 18.692 16.068 1.00 26.52 842 VAL A C 1
ATOM 6737 O O . VAL A 1 842 ? -13.180 19.226 16.613 1.00 26.52 842 VAL A O 1
ATOM 6740 N N . SER A 1 843 ? -11.876 17.436 16.363 1.00 29.31 843 SER A N 1
ATOM 6741 C CA . SER A 1 843 ? -12.730 16.505 17.128 1.00 29.31 843 SER A CA 1
ATOM 6742 C C . SER A 1 843 ? -12.597 16.601 18.659 1.00 29.31 843 SER A C 1
ATOM 6744 O O . SER A 1 843 ? -12.975 15.668 19.366 1.00 29.31 843 SER A O 1
ATOM 6746 N N . SER A 1 844 ? -12.011 17.679 19.189 1.00 30.28 844 SER A N 1
ATOM 6747 C CA . SER A 1 844 ? -11.591 17.792 20.599 1.00 30.28 844 SER A CA 1
ATOM 6748 C C . SER A 1 844 ? -12.523 18.617 21.503 1.00 30.28 844 SER A C 1
ATOM 6750 O O . SER A 1 844 ? -12.327 18.635 22.718 1.00 30.28 844 SER A O 1
ATOM 6752 N N . MET A 1 845 ? -13.555 19.269 20.954 1.00 28.75 845 MET A N 1
ATOM 6753 C CA . MET A 1 845 ? -14.478 20.113 21.725 1.00 28.75 845 MET A CA 1
ATOM 6754 C C . MET A 1 845 ? -15.659 19.319 22.306 1.00 28.75 845 MET A C 1
ATOM 6756 O O . MET A 1 845 ? -16.714 19.198 21.687 1.00 28.75 845 MET A O 1
ATOM 6760 N N . GLY A 1 846 ? -15.471 18.800 23.523 1.00 26.72 846 GLY A N 1
ATOM 6761 C CA . GLY A 1 846 ? -16.517 18.222 24.372 1.00 26.72 846 GLY A CA 1
ATOM 6762 C C . GLY A 1 846 ? -16.453 18.796 25.792 1.00 26.72 846 GLY A C 1
ATOM 6763 O O . GLY A 1 846 ? -15.367 19.053 26.308 1.00 26.72 846 GLY A O 1
ATOM 6764 N N . GLU A 1 847 ? -17.613 19.033 26.405 1.00 26.95 847 GLU A N 1
ATOM 6765 C CA . GLU A 1 847 ? -17.746 19.796 27.657 1.00 26.95 847 GLU A CA 1
ATOM 6766 C C . GLU A 1 847 ? -17.138 19.092 28.895 1.00 26.95 847 GLU A C 1
ATOM 6768 O O . GLU A 1 847 ? -17.133 17.858 28.974 1.00 26.95 847 GLU A O 1
ATOM 6773 N N . PRO A 1 848 ? -16.645 19.852 29.896 1.00 26.94 848 PRO A N 1
ATOM 6774 C CA . PRO A 1 848 ? -16.093 19.283 31.123 1.00 26.94 848 PRO A CA 1
ATOM 6775 C C . PRO A 1 848 ? -17.197 18.746 32.057 1.00 26.94 848 PRO A C 1
ATOM 6777 O O . PRO A 1 848 ? -18.210 19.417 32.264 1.00 26.94 848 PRO A O 1
ATOM 6780 N N . PRO A 1 849 ? -17.010 17.571 32.690 1.00 29.28 849 PRO A N 1
ATOM 6781 C CA . PRO A 1 849 ? -17.954 17.057 33.676 1.00 29.28 849 PRO A CA 1
ATOM 6782 C C . PRO A 1 849 ? -17.887 17.841 34.995 1.00 29.28 849 PRO A C 1
ATOM 6784 O O . PRO A 1 849 ? -16.820 18.255 35.449 1.00 29.28 849 PRO A O 1
ATOM 6787 N N . ILE A 1 850 ? -19.045 17.988 35.638 1.00 25.34 850 ILE A N 1
ATOM 6788 C CA . ILE A 1 850 ? -19.192 18.614 36.956 1.00 25.34 850 ILE A CA 1
ATOM 6789 C C . ILE A 1 850 ? -18.522 17.733 38.024 1.00 25.34 850 ILE A C 1
ATOM 6791 O O . ILE A 1 850 ? -18.783 16.532 38.096 1.00 25.34 850 ILE A O 1
ATOM 6795 N N . TYR A 1 851 ? -17.689 18.337 38.875 1.00 24.44 851 TYR A N 1
ATOM 6796 C CA . TYR A 1 851 ? -17.187 17.700 40.094 1.00 24.44 851 TYR A CA 1
ATOM 6797 C C . TYR A 1 851 ? -18.280 17.662 41.168 1.00 24.44 851 TYR A C 1
ATOM 6799 O O . TYR A 1 851 ? -18.857 18.700 41.487 1.00 24.44 851 TYR A O 1
ATOM 6807 N N . ASP A 1 852 ? -18.475 16.500 41.790 1.00 24.33 852 ASP A N 1
ATOM 6808 C CA . ASP A 1 852 ? -19.152 16.379 43.084 1.00 24.33 852 ASP A CA 1
ATOM 6809 C C . ASP A 1 852 ? -18.184 15.768 44.113 1.00 24.33 852 ASP A C 1
ATOM 6811 O O . ASP A 1 852 ? -17.343 14.931 43.777 1.00 24.33 852 ASP A O 1
ATOM 6815 N N . ASN A 1 853 ? -18.262 16.233 45.359 1.00 24.72 853 ASN A N 1
ATOM 6816 C CA . ASN A 1 853 ? -17.287 15.967 46.414 1.00 24.72 853 ASN A CA 1
ATOM 6817 C C . ASN A 1 853 ? -17.886 15.078 47.507 1.00 24.72 853 ASN A C 1
ATOM 6819 O O . ASN A 1 853 ? -18.674 15.544 48.327 1.00 24.72 853 ASN A O 1
ATOM 6823 N N . THR A 1 854 ? -17.413 13.835 47.622 1.00 26.48 854 THR A N 1
ATOM 6824 C CA . THR A 1 854 ? -17.586 13.040 48.849 1.00 26.48 854 THR A CA 1
ATOM 6825 C C . THR A 1 854 ? -16.265 12.422 49.302 1.00 26.48 854 THR A C 1
ATOM 6827 O O . THR A 1 854 ? -15.532 11.811 48.529 1.00 26.48 854 THR A O 1
ATOM 6830 N N . VAL A 1 855 ? -15.950 12.621 50.584 1.00 25.14 855 VAL A N 1
ATOM 6831 C CA . VAL A 1 855 ? -14.735 12.134 51.252 1.00 25.14 855 VAL A CA 1
ATOM 6832 C C . VAL A 1 855 ? -15.060 10.850 52.016 1.00 25.14 855 VAL A C 1
ATOM 6834 O O . VAL A 1 855 ? -16.091 10.774 52.681 1.00 25.14 855 VAL A O 1
ATOM 6837 N N . GLY A 1 856 ? -14.165 9.859 51.967 1.00 24.67 856 GLY A N 1
ATOM 6838 C CA . GLY A 1 856 ? -14.289 8.618 52.735 1.00 24.67 856 GLY A CA 1
ATOM 6839 C C . GLY A 1 856 ? -12.947 7.903 52.894 1.00 24.67 856 GLY A C 1
ATOM 6840 O O . GLY A 1 856 ? -12.467 7.258 51.966 1.00 24.67 856 GLY A O 1
ATOM 6841 N N . GLU A 1 857 ? -12.330 8.021 54.069 1.00 23.36 857 GLU A N 1
ATOM 6842 C CA . GLU A 1 857 ? -11.087 7.317 54.412 1.00 23.36 857 GLU A CA 1
ATOM 6843 C C . GLU A 1 857 ? -11.352 5.866 54.859 1.00 23.36 857 GLU A C 1
ATOM 6845 O O . GLU A 1 857 ? -12.338 5.615 55.547 1.00 23.36 857 GLU A O 1
ATOM 6850 N N . MET A 1 858 ? -10.416 4.933 54.608 1.00 22.83 858 MET A N 1
ATOM 6851 C CA . MET A 1 858 ? -9.564 4.359 55.678 1.00 22.83 858 MET A CA 1
ATOM 6852 C C . MET A 1 858 ? -8.638 3.197 55.242 1.00 22.83 858 MET A C 1
ATOM 6854 O O . MET A 1 858 ? -8.928 2.433 54.333 1.00 22.83 858 MET A O 1
ATOM 6858 N N . SER A 1 859 ? -7.548 3.036 56.012 1.00 23.06 859 SER A N 1
ATOM 6859 C CA . SER A 1 859 ? -6.763 1.804 56.268 1.00 23.06 859 SER A CA 1
ATOM 6860 C C . SER A 1 859 ? -6.207 1.000 55.069 1.00 23.06 859 SER A C 1
ATOM 6862 O O . SER A 1 859 ? -6.858 0.118 54.527 1.00 23.06 859 SER A O 1
ATOM 6864 N N . LYS A 1 860 ? -4.949 1.210 54.652 1.00 24.62 860 LYS A N 1
ATOM 6865 C CA . LYS A 1 860 ? -3.712 0.608 55.232 1.00 24.62 860 LYS A CA 1
ATOM 6866 C C . LYS A 1 860 ? -3.679 -0.937 55.325 1.00 24.62 860 LYS A C 1
ATOM 6868 O O . LYS A 1 860 ? -4.191 -1.487 56.297 1.00 24.62 860 LYS A O 1
ATOM 6873 N N . LYS A 1 861 ? -2.883 -1.590 54.457 1.00 24.52 861 LYS A N 1
ATOM 6874 C CA . LYS A 1 861 ? -1.616 -2.306 54.797 1.00 24.52 861 LYS A CA 1
ATOM 6875 C C . LYS A 1 861 ? -1.057 -3.126 53.615 1.00 24.52 861 LYS A C 1
ATOM 6877 O O . LYS A 1 861 ? -1.779 -3.902 53.005 1.00 24.52 861 LYS A O 1
ATOM 6882 N N . SER A 1 862 ? 0.252 -3.023 53.387 1.00 23.41 862 SER A N 1
ATOM 6883 C CA . SER A 1 862 ? 1.108 -4.079 52.809 1.00 23.41 862 SER A CA 1
ATOM 6884 C C . SER A 1 862 ? 1.983 -4.666 53.949 1.00 23.41 862 SER A C 1
ATOM 6886 O O . SER A 1 862 ? 1.969 -4.076 55.040 1.00 23.41 862 SER A O 1
ATOM 6888 N N . PRO A 1 863 ? 2.648 -5.837 53.796 1.00 30.12 863 PRO A N 1
ATOM 6889 C CA . PRO A 1 863 ? 3.829 -5.972 52.927 1.00 30.12 863 PRO A CA 1
ATOM 6890 C C . PRO A 1 863 ? 3.958 -7.308 52.147 1.00 30.12 863 PRO A C 1
ATOM 6892 O O . PRO A 1 863 ? 3.275 -8.291 52.417 1.00 30.12 863 PRO A O 1
ATOM 6895 N N . THR A 1 864 ? 4.887 -7.317 51.190 1.00 25.58 864 THR A N 1
ATOM 6896 C CA . THR A 1 864 ? 5.528 -8.470 50.508 1.00 25.58 864 THR A CA 1
ATOM 6897 C C . THR A 1 864 ? 6.702 -9.015 51.378 1.00 25.58 864 THR A C 1
ATOM 6899 O O . THR A 1 864 ? 7.062 -8.290 52.313 1.00 25.58 864 THR A O 1
ATOM 6902 N N . PRO A 1 865 ? 7.312 -10.222 51.169 1.00 33.53 865 PRO A N 1
ATOM 6903 C CA . PRO A 1 865 ? 7.791 -10.728 49.865 1.00 33.53 865 PRO A CA 1
ATOM 6904 C C . PRO A 1 865 ? 7.839 -12.264 49.610 1.00 33.53 865 PRO A C 1
ATOM 6906 O O . PRO A 1 865 ? 7.477 -13.080 50.449 1.00 33.53 865 PRO A O 1
ATOM 6909 N N . ASP A 1 866 ? 8.301 -12.589 48.395 1.00 24.17 866 ASP A N 1
ATOM 6910 C CA . ASP A 1 866 ? 9.034 -13.775 47.908 1.00 24.17 866 ASP A CA 1
ATOM 6911 C C . ASP A 1 866 ? 8.627 -15.209 48.305 1.00 24.17 866 ASP A C 1
ATOM 6913 O O . ASP A 1 866 ? 9.006 -15.710 49.361 1.00 24.17 866 ASP A O 1
ATOM 6917 N N . ILE A 1 867 ? 8.094 -15.951 47.318 1.00 24.80 867 ILE A N 1
ATOM 6918 C CA . ILE A 1 867 ? 8.617 -17.283 46.949 1.00 24.80 867 ILE A CA 1
ATOM 6919 C C . ILE A 1 867 ? 8.718 -17.384 45.414 1.00 24.80 867 ILE A C 1
ATOM 6921 O O . ILE A 1 867 ? 7.729 -17.251 44.697 1.00 24.80 867 ILE A O 1
ATOM 6925 N N . SER A 1 868 ? 9.919 -17.695 44.932 1.00 23.88 868 SER A N 1
ATOM 6926 C CA . SER A 1 868 ? 10.168 -18.509 43.729 1.00 23.88 868 SER A CA 1
ATOM 6927 C C . SER A 1 868 ? 10.892 -19.793 44.219 1.00 23.88 868 SER A C 1
ATOM 6929 O O . SER A 1 868 ? 11.244 -19.855 45.394 1.00 23.88 868 SER A O 1
ATOM 6931 N N . ILE A 1 869 ? 11.117 -20.883 43.478 1.00 23.66 869 ILE A N 1
ATOM 6932 C CA . ILE A 1 869 ? 11.604 -21.018 42.098 1.00 23.66 869 ILE A CA 1
ATOM 6933 C C . ILE A 1 869 ? 11.723 -22.534 41.751 1.00 23.66 869 ILE A C 1
ATOM 6935 O O . ILE A 1 869 ? 11.807 -23.328 42.686 1.00 23.66 869 ILE A O 1
ATOM 6939 N N . TRP A 1 870 ? 11.842 -22.910 40.463 1.00 23.19 870 TRP A N 1
ATOM 6940 C CA . TRP A 1 870 ? 12.260 -24.255 39.965 1.00 23.19 870 TRP A CA 1
ATOM 6941 C C . TRP A 1 870 ? 11.385 -25.465 40.423 1.00 23.19 870 TRP A C 1
ATOM 6943 O O . TRP A 1 870 ? 10.418 -25.284 41.155 1.00 23.19 870 TRP A O 1
ATOM 6953 N N . ASP A 1 871 ? 11.548 -26.724 39.987 1.00 25.02 871 ASP A N 1
ATOM 6954 C CA . ASP A 1 871 ? 12.446 -27.404 39.020 1.00 25.02 871 ASP A CA 1
ATOM 6955 C C . ASP A 1 871 ? 11.694 -28.650 38.455 1.00 25.02 871 ASP A C 1
ATOM 6957 O O . ASP A 1 871 ? 10.680 -29.042 39.033 1.00 25.02 871 ASP A O 1
ATOM 6961 N N . CYS A 1 872 ? 12.075 -29.369 37.389 1.00 24.84 872 CYS A N 1
ATOM 6962 C CA . CYS A 1 872 ? 13.165 -29.226 36.410 1.00 24.84 872 CYS A CA 1
ATOM 6963 C C . CYS A 1 872 ? 12.578 -29.518 34.986 1.00 24.84 872 CYS A C 1
ATOM 6965 O O . CYS A 1 872 ? 11.542 -28.935 34.682 1.00 24.84 872 CYS A O 1
ATOM 6967 N N . GLU A 1 873 ? 13.058 -30.333 34.028 1.00 22.86 873 GLU A N 1
ATOM 6968 C CA . GLU A 1 873 ? 14.214 -31.240 33.880 1.00 22.86 873 GLU A CA 1
ATOM 6969 C C . GLU A 1 873 ? 15.050 -30.902 32.631 1.00 22.86 873 GLU A C 1
ATOM 6971 O O . GLU A 1 873 ? 14.521 -30.720 31.534 1.00 22.86 873 GLU A O 1
ATOM 6976 N N . TYR A 1 874 ? 16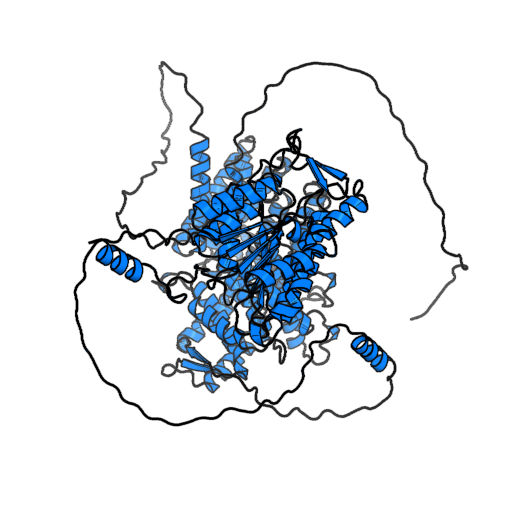.377 -30.935 32.779 1.00 22.56 874 TYR A N 1
ATOM 6977 C CA . TYR A 1 874 ? 17.333 -31.174 31.691 1.00 22.56 874 TYR A CA 1
ATOM 6978 C C . TYR A 1 874 ? 18.530 -31.943 32.276 1.00 22.56 874 TYR A C 1
ATOM 6980 O O . TYR A 1 874 ? 19.046 -31.583 33.335 1.00 22.56 874 TYR A O 1
ATOM 6988 N N . VAL A 1 875 ? 18.950 -33.038 31.637 1.00 24.36 875 VAL A N 1
ATOM 6989 C CA . VAL A 1 875 ? 19.880 -34.007 32.253 1.00 24.36 875 VAL A CA 1
ATOM 6990 C C . VAL A 1 875 ? 21.316 -33.462 32.330 1.00 24.36 875 VAL A C 1
ATOM 6992 O O . VAL A 1 875 ? 21.853 -32.951 31.349 1.00 24.36 875 VAL A O 1
ATOM 6995 N N . GLN A 1 876 ? 21.950 -33.596 33.501 1.00 24.67 876 GLN A N 1
ATOM 6996 C CA . GLN A 1 876 ? 23.322 -33.138 33.766 1.00 24.67 876 GLN A CA 1
ATOM 6997 C C . GLN A 1 876 ? 24.405 -34.033 33.131 1.00 24.67 876 GLN A C 1
ATOM 6999 O O . GLN A 1 876 ? 24.246 -35.249 33.045 1.00 24.67 876 GLN A O 1
ATOM 7004 N N . GLY A 1 877 ? 25.556 -33.438 32.780 1.00 25.09 877 GLY A N 1
ATOM 7005 C CA . GLY A 1 877 ? 26.704 -34.155 32.205 1.00 25.09 877 GLY A CA 1
ATOM 7006 C C . GLY A 1 877 ? 28.050 -33.413 32.291 1.00 25.09 877 GLY A C 1
ATOM 7007 O O . GLY A 1 877 ? 28.515 -32.865 31.301 1.00 25.09 877 GLY A O 1
ATOM 7008 N N . SER A 1 878 ? 28.684 -33.448 33.471 1.00 25.83 878 SER A N 1
ATOM 7009 C CA . SER A 1 878 ? 30.142 -33.294 33.712 1.00 25.83 878 SER A CA 1
ATOM 7010 C C . SER A 1 878 ? 30.929 -32.084 33.139 1.00 25.83 878 SER A C 1
ATOM 7012 O O . SER A 1 878 ? 31.470 -32.151 32.043 1.00 25.83 878 SER A O 1
ATOM 7014 N N . THR A 1 879 ? 31.170 -31.098 34.023 1.00 26.88 879 THR A N 1
ATOM 7015 C CA . THR A 1 879 ? 32.460 -30.396 34.320 1.00 26.88 879 THR A CA 1
ATOM 7016 C C . THR A 1 879 ? 33.291 -29.660 33.232 1.00 26.88 879 THR A C 1
ATOM 7018 O O . THR A 1 879 ? 33.573 -30.219 32.179 1.00 26.88 879 THR A O 1
ATOM 7021 N N . PRO A 1 880 ? 33.824 -28.445 33.524 1.00 35.50 880 PRO A N 1
ATOM 7022 C CA . PRO A 1 880 ? 34.626 -27.644 32.586 1.00 35.50 880 PRO A CA 1
ATOM 7023 C C . PRO A 1 880 ? 36.151 -27.870 32.682 1.00 35.50 880 PRO A C 1
ATOM 7025 O O . PRO A 1 880 ? 36.676 -28.149 33.760 1.00 35.50 880 PRO A O 1
ATOM 7028 N N . GLY A 1 881 ? 36.886 -27.622 31.586 1.00 24.22 881 GLY A N 1
ATOM 7029 C CA . GLY A 1 881 ? 38.356 -27.605 31.598 1.00 24.22 881 GLY A CA 1
ATOM 7030 C C . GLY A 1 881 ? 39.042 -27.165 30.292 1.00 24.22 881 GLY A C 1
ATOM 7031 O O . GLY A 1 881 ? 39.079 -27.921 29.334 1.00 24.22 881 GLY A O 1
ATOM 7032 N N . SER A 1 882 ? 39.660 -25.976 30.325 1.00 23.09 882 SER A N 1
ATOM 7033 C CA . SER A 1 882 ? 40.916 -25.579 29.642 1.00 23.09 882 SER A CA 1
ATOM 7034 C C . SER A 1 882 ? 41.155 -25.769 28.119 1.00 23.09 882 SER A C 1
ATOM 7036 O O . SER A 1 882 ? 41.266 -26.889 27.642 1.00 23.09 882 SER A O 1
ATOM 7038 N N . ILE A 1 883 ? 41.583 -24.653 27.490 1.00 24.55 883 ILE A N 1
ATOM 7039 C CA . ILE A 1 883 ? 42.723 -24.535 26.534 1.00 24.55 883 ILE A CA 1
ATOM 7040 C C . ILE A 1 883 ? 42.519 -24.943 25.049 1.00 24.55 883 ILE A C 1
ATOM 7042 O O . ILE A 1 883 ? 42.154 -26.070 24.764 1.00 24.55 883 ILE A O 1
ATOM 7046 N N . LEU A 1 884 ? 42.885 -24.003 24.144 1.00 24.77 884 LEU A N 1
ATOM 7047 C CA . LEU A 1 884 ? 43.354 -24.107 22.729 1.00 24.77 884 LEU A CA 1
ATOM 7048 C C . LEU A 1 884 ? 42.687 -25.162 21.800 1.00 24.77 884 LEU A C 1
ATOM 7050 O O . LEU A 1 884 ? 42.704 -26.350 22.081 1.00 24.77 884 LEU A O 1
ATOM 7054 N N . ASN A 1 885 ? 42.245 -24.843 20.577 1.00 25.58 885 ASN A N 1
ATOM 7055 C CA . ASN A 1 885 ? 42.939 -24.052 19.547 1.00 25.58 885 ASN A CA 1
ATOM 7056 C C . ASN A 1 885 ? 42.018 -23.793 18.325 1.00 25.58 885 ASN A C 1
ATOM 7058 O O . ASN A 1 885 ? 41.136 -24.611 18.084 1.00 25.58 885 ASN A O 1
ATOM 7062 N N . GLN A 1 886 ? 42.377 -22.787 17.505 1.00 26.11 886 GLN A N 1
ATOM 7063 C CA . GLN A 1 886 ? 41.776 -22.388 16.205 1.00 26.11 886 GLN A CA 1
ATOM 7064 C C . GLN A 1 886 ? 40.373 -21.756 16.243 1.00 26.11 886 GLN A C 1
ATOM 7066 O O . GLN A 1 886 ? 39.419 -22.396 16.725 1.00 26.11 886 GLN A O 1
#

InterPro domains:
  IPR002347 Short-chain dehydrogenase/reductase SDR [PF00106] (27-219)
  IPR002347 Short-chain dehydrogenase/reductase SDR [PR00080] (102-113)
  IPR002347 Short-chain dehydrogenase/reductase SDR [PR00080] (159-167)
  IPR002347 Short-chain dehydrogenase/reductase SDR [PR00080] (179-198)
  IPR002347 Short-chain dehydrogenase/reductase SDR [PR00081] (28-45)
  IPR002347 Short-chain dehydrogenase/reductase SDR [PR00081] (102-113)
  IPR002347 Short-chain dehydrogenase/reductase SDR [PR00081] (153-169)
  IPR002347 Short-chain dehydrogenase/reductase SDR [PR00081] (179-198)
  IPR002347 Short-chain dehydrogenase/reductase SDR [PR00081] (200-217)
  IPR002347 Short-chain dehydrogenase/reductase SDR [PR00081] (251-271)
  IPR007219 Xylanolytic transcriptional activator, regulatory domain [PF04082] (395-584)
  IPR007219 Xylanolytic transcriptional activator, regulatory domain [SM00906] (514-585)
  IPR020904 Short-chain dehydrogenase/reductase, conserved site [PS00061] (166-194)
  IPR036291 NAD(P)-binding domain superfamily [SSF51735] (25-275)

Foldseek 3Di:
DVVVVVVVVVVVPDPDCVVPQLAQALAEEEQAQLLFFLNLLLLQVNQLRRYAYEYEYQDPVSQVVSQVVSVVVVGHYDYDHDDLLDLCSLLVSLVVSCVPSVDHAEYELPFAAAQFAAPVPDDPVNLVVRLSSLPVSLVSNCVNCVVVLQPPVQLPRAHEYEHEAACCLVPNDGRRPSRNVSRVNVVVVQLVCCAVRVNSNYAGAYEHEYAEDTQQAAAFDPPAWDQDPNDTGTGYDHPVPVCSVDCVVQPVSDHHYSNLSSVVVSCRSTSVCSVPHSDDDVLPPPDPSVPPGHHYSSVPPVPPPPPDDDDDDDDDDDDDDDDDDDDDDDDDDDDDDDDDDDDDDVDPVVVVVVVVVVVPPDDDDDDDDDDDDDFDDDAWDWDFDDAPVVLVVLLVLLCQFVCLQAVLDDSVVLVVVVVVVCVVQVGHPVPRIGGDGLVCLLSQLLSLLSSQVSQLLDWPPPDPDDPGGSVVSNVSSVVSVSGNPLPPDQDVSNLSNLLSVLVSCVLVVVLVVSLVSLVVSQVSCVVVPLLALVVCVPDDPVRSVSSVSSVLSSLLSQLVSCVVVLHDRDDDPVSHNRDACPVPVPDPVSLLSNLSNLLSVLSNLLCCQARDPVNPCNDPVVVLVVSLVSLVVSQVPRDPLQADDLVCLVPPCVVPVPRVSSVCNNLLSLLSSLLSNLCSQDPLVDPDHDPVCLLVLLVSLLVNLSSVVSCPVRDDRCSSCLSVLLVSLLSSLVSLVVSCPDDDDPVSNVSSVVSNVSSLVVLVVSVSGHVSSVLSVVQVVVQVVLVVVVPPPDDDDDDDDDDDDDDDDDDDPDPDDDDDDDDDDPPPDDPDRYDPSRPVPNPPDDDDDDDDDDDDDDDDDDDDDDDDDDDDDDDDDDDDDDDDDD